Protein 7Y81 (pdb70)

Radius of gyration: 38.61 Å; Cα contacts (8 Å, |Δi|>4): 2817; chains: 1; bounding box: 61×64×138 Å

Secondary structure (DSSP, 8-state):
-EEEEEEEESS-EEEEE---HHHHTT-HHHHHTTTSEEEEE-SSSSSEEEEEE-HHHHHHHHHHHHHHHHHHTTTEETTEE---------TTTSPPPSS---SPEE------SS---SSS--HHHHHHTTTSS--SS---STT-SEEE--EEE---EEHHHHEEEEEEEEE-TTT-SEEEEEEEEEE-HHHH-EEEEEEEE--GGGHHHHHHHHTT--EETTEEEEEEE--HHHHHHHHHHHHHHHHHHTT-THHHHHHHHHHHTTTTT-THHHHTT-S----TT-SS--TTTT--BTTB-HHHHHHHHHHHT-SS-HHHHHHHHHHHHHHHHHH---B--------EE-PPTT---EEEEEEEEEEESS-B--EE--TTT--TT------SSSBEEPB-SS--BEE-HHHHHHHHHHHHHHHHS------SS-SS---SHHHHHHHHEEE--EE-S--PPPEEEEEEEE-TTTSSEEEEEEEEEEEBPBT-EEEEEEEEEESS--TTHHHHHHHHB--SSS---EE-SS-GGGT--EEEEEEEEEEEEETTT-HHHHHHTGGGTT-HHHHHHS-STTSPTTEEE-TT---STT-HHIIIIITTTEEEEEEEEEE-S-B--EEHHHHHTSTT--SEEE-EE-BEETTTTEE-SSPEEEE-HHHHHHHHHHHHHHHHT-TT-S--TT---HHHHHH--SSS--SEEE--EEE--TTS-SS-B--EEEEEE-SSSSSEEEEEEEEEE-B---SSSPEEEEEEEEEETT--HHHHHHHHHHHHHHHTTSS--SS-TTTT-S-EEEEEE-TT-----------HHHHH--SS--EE-SEEEE---S----BSSPPPSSS--SSSEEEEEEEEEEESS----EETT-TBTTS-TTTSTT-EEEEE-EETTEEEE-HHHHHHHHHHHHHHHTT---SS--TT------S-HHHHS-SSSS---SSSS-B-HHHHHHEETTEE-SEEE--EEEEES--B---SSSSSTTEEEPPP-PPP-HHHHS-STT-----EEEE----THHHHHHTHHHHHHHS-TTTSEEEE-BPTT-EEEEEEEEEEE-HHHHHHHHHHHS--SSB-EE-STTTTTT--EEEEEEEEEEEE--EEE-HHHHHHHHHHHHHHHHHHH----GGGSHHHHHHHHHTB-TTSSS-----EE-PPBSSTTSSS--TT---BHHHHS-TTTS-HHHHHHHHHSTT-B--

Solvent-accessible surface area: 50748 Å² total; per-residue (Å²): 128,106,10,53,0,39,0,23,3,37,3,18,0,12,2,7,29,80,60,79,114,108,33,12,87,170,29,119,44,1,62,79,0,48,56,12,0,6,0,41,57,106,74,195,71,121,74,16,0,73,1,24,0,20,3,64,18,1,79,60,12,0,6,68,4,0,0,29,0,0,18,23,42,50,2,78,8,92,52,44,35,0,14,42,17,44,42,118,29,89,122,109,146,27,121,57,42,51,80,82,65,93,55,68,0,46,10,12,122,52,62,31,213,110,141,13,78,118,159,127,17,9,3,0,1,6,0,14,20,99,41,18,101,16,50,85,105,111,104,100,78,137,15,44,41,7,23,19,10,69,0,63,16,68,111,121,20,110,4,65,60,2,4,52,0,14,53,6,83,47,83,23,62,86,40,36,102,39,61,16,73,27,49,7,19,9,0,22,52,79,75,30,2,38,0,38,1,118,0,16,4,90,54,129,90,0,49,140,4,0,54,13,0,0,0,2,5,12,81,10,3,26,2,2,0,37,1,50,69,132,166,68,80,62,58,0,93,110,61,0,76,30,0,0,75,2,0,92,125,73,120,52,33,108,48,0,60,63,0,0,14,0,1,3,7,1,11,39,60,23,71,16,4,3,59,148,71,75,5,4,88,15,102,175,169,96,145,129,11,10,63,0,0,34,9,111,0,133,63,41,13,0,23,55,8,1,63,94,2,4,96,62,0,95,107,31,42,13,28,103,2,0,42,39,0,0,32,4,0,8,55,10,38,72,168,65,118,118,73,98,29,57,131,70,124,51,35,80,52,82,27,89,136,69,58,64,16,41,3,9,0,0,1,0,39,0,41,0,22,4,7,0,11,3,37,35,25,32,90,72,76,23,52,7,6,162,125,180,111,57,48,14,9,19,77,21,4,11,37,34,112,92,43,47,0,18,0,2,47,31,28,0,56,38,6,0,45,60,5,0,29,13,1,25,55,59,27,31,65,41,92,66,34,39,92,110,41,45,127,26,109,2,8,42,20,1,105,85,4,16,4,30,8,1,26,1,128,15,53,64,12,1,14,18,1,45,59,82,47,104,36,41,19,17,16,30,81,61,144,76,31,121,59,3,0,8,2,0,0,18,7,1,6,0,23,1,4,0,2,5,35,3,65,135,3,10,52,35,0,0,0,0,0,21,6,0,10,40,70,141,68,34,39,0,7,0,4,0,30,24,52,19,18,3,2,2,0,4,0,0,0,42,83,34,56,10,1,16,0,25,0,31,125,62,7,75,47,0,15,155,46,40,0,13,0,17,72,2,77,95,0,17,124,40,42,102,117,73,27,21,95,4,6,90,21,35,158,173,29,42,105,58,94,88,0,128,2,3,84,74,31,0,98,53,15,14,49,39,18,21,0,16,1,54,0,11,4,0,2,1,12,45,18,70,12,19,3,14,0,40,98,35,34,51,62,15,7,2,11,43,4,39,7,11,45,47,65,96,92,40,29,39,116,136,48,94,26,2,0,18,2,13,36,2,21,29,20,0,80,36,0,1,0,13,77,41,37,16,12,27,84,168,84,32,93,110,16,116,16,49,1,4,75,0,6,10,40,91,60,64,34,5,42,0,26,0,9,7,1,40,21,77,2,23,129,82,11,168,120,28,23,20,24,2,37,11,69,20,54,6,14,2,16,12,18,59,44,106,171,29,105,71,4,1,25,0,2,2,0,0,45,127,60,22,0,64,0,50,3,48,1,7,9,48,95,79,21,55,58,72,14,99,110,22,4,75,43,1,8,24,9,1,104,66,1,14,17,20,2,27,40,57,12,16,20,0,0,0,24,8,70,16,24,72,88,32,150,109,86,44,88,22,87,17,83,0,73,7,29,110,24,2,93,133,36,117,165,58,159,30,8,1,5,0,14,0,0,1,72,28,31,66,113,20,89,54,32,141,116,44,19,34,5,44,60,23,32,132,133,13,6,4,2,49,0,41,1,49,0,52,0,15,0,0,0,0,0,21,7,42,47,57,84,37,11,15,144,23,42,78,136,37,100,32,0,79,0,19,76,0,7,15,0,48,59,29,13,0,0,5,0,21,58,0,28,26,25,0,31,24,1,0,0,0,0,2,30,0,0,7,17,42,11,9,63,108,37,99,19,128,89,85,127,50,2,9,41,14,8,65,191,27,14,42,34,16,119,19,46,97,102,1,1,0,6,0,4,3,0,6,6,28,133,52,1,75,8,0,0,8,0,2,15,0,71,30,76,81,32,73,77,58,3,67,14,187,60,4,145,17,57,86,1,0,2,1,10,41,71,130,82,37,177,29,39,30,4,1,16,71,69,142,23,103,16,2,5,4,16,16,16,0,0,1,8,13,6,87,59,9,74,129,58,6,115,56,11,60,117,59,34,101,42,82,118,3,13,2,0,6,0,0,32,93,20,0,23,0,19,2,45,0,30,1,9,1,0,42,70,22,2,0,0,0,0,0,0,0,0,7,0,1,89,15,0,0,2,13,2,11,49,3,46,18,52,0,0,0,0,0,26,0,92,6,46,13,0,51,4,27,118,154,102,130,0,67,52,68,48,2,114,73,6,12,45,58,0,33,96,44,3,63,109,28,53,95,183,26,71,1,55,96,3,93,12,0,33,56,0,0,30,0,3,7,2,2,30,25,118,130,51,164,23,54,8,28,4,72,70,11,28,119,46,96,171,31,140,54,51,86,171,72,19,81,6,0,54,124,61,17,26,63,130,127,90,32,60,66,168,54,11,26,123,17,0,20,60,0,0,16,75,20,62

Sequence (1223 aa):
MNITVELTFFEPYRLVEWFDWDARKKSHSAMRGQAFAQWTWKGKGRTAGKSFITGTLVRSAVIKAVEELLSLNNGKWEGVPCCNGSFQTDESKGKKPSFLRKRHTLQWQANNKNICDKEEACPFCILLGRFDNAGKVHERNKDYDIHFSNFDLDHDLRLVDIASGRILNRVDFDTGKAKDYFRTWEADYETYGTYTGRITLRNEHAKKLLLASLGFVDKLCGALCRIEVIDHNDELRKQAEVIVEAFKQNDKLEKIRILADAIRTLRLHGEGVIEKDELPDGKEERDKGHHLWDIKVQGTALRTKLKELWQSNKDIGWRKFTEMLGSNLYLIYKKETTEYYSSDLFIPVTPPEGIETKEWIIVGRLKAATPFYFGVQQPSDSIPGKEVINEHTSFNILLDKENRYRIPRSALRGALRRDLRTAFGSGCNVSLGGQILCNCKVCIEMRRITLKDSVSDFSEPPEIRYRIAKNPGTATVEDGSLFDIEVGPEGLTFPFVLRYRGHKFPEQLSSVIRYWEENDGKNGMAWLGGLDSTGKGRFALKDIKIFEWDLNQKINEYIKERGMRGKEKELLEMGESSLPDGLIPYKFFEERECLFPYKENLKPQWSEVQYTIEVGSPLLTADTISALTEPGNRDAIAYKKRVYNDGNNAIEPEPRFAVKSETHRGIFRTAVGRRTGDLGKEDHEDCTCDMCIIFGNEHESSKIRFEDLELINGNEFEKLEKHIDHVAIDRFTGGALDKAKFDTYPLAGSPKKPLKLKGRFWIKKGFSGDHKLLITTALSDIRDGLYPLGSKGGVGYGWVAGISIDDNVINNDYVHPGHQSPKQDHKNKNIYYPHYFLDSGSKVYREKDIITHEEFTEELLSGKINCKLETLTPLIIPDTSDENGLKLQGNKPGHKNYKFFNINGELMIPGSELRGMLRTHFEALTKSCFAIFGEDSTLSASKTLGGKLDKALHPCTGLSDGLCPGCHLFGTTDYKGRVKFGFAKYENGPEWLITRGNNPERSLTLGVLESPRPAFSIPDDESEIPGRKFYLHHNGWRIIRQKQLEIRETVQPERNVTTEVMDKGNVFSFDVRFENLREWELGLLLQSLDPGKNIAHKLGKGKPYGFGSVKIKIDSLHTFKIKRVPQSDIREYINKGYQKLIEWSGLPQWHVIPHIDKLYKLLWVPFLNDSKLEPDVRYPVLNEESKGYIEGSDYTYKKLGDKDNLPYKTRVKGLTTPWSPWN

B-factor: mean 44.11, std 15.72, range [6.53, 125.73]

InterPro domains:
  IPR005537 CRISPR type III-associated protein [PF03787] (457-597)
  IPR005537 CRISPR type III-associated protein [PF03787] (670-858)
  IPR005537 CRISPR type III-associated protein [PF03787] (952-1020)
  IPR005537 CRISPR type III-associated protein [PF03787] (1410-1556)
  IPR052216 CRISPR-associated Csm3 endoribonuclease [PTHR35579] (1493-1574)
  IPR061441 Type III-E CRISPR-associated gRAMP effector Cas7-11e [NF041225] (5-1683)

Nearest PDB structures (foldseek):
  7y81-assembly1_A  TM=1.001E+00  e=0.000E+00  Candidatus Scalindua brodae
  7y85-assembly1_A  TM=9.984E-01  e=0.000E+00  Candidatus Scalindua brodae
  7y80-assembly1_A  TM=9.870E-01  e=0.000E+00  Candidatus Scalindua brodae
  7y84-assembly1_A  TM=9.840E-01  e=0.000E+00  Candidatus Scalindua brodae
  7y83-assembly1_A  TM=9.865E-01  e=0.000E+00  Candidatus Scalindua brodae

Organism: NCBI:txid237368

Structure (mmCIF, N/CA/C/O backbone):
data_7Y81
#
_entry.id   7Y81
#
_cell.length_a   1.00
_cell.length_b   1.00
_cell.length_c   1.00
_cell.angle_alpha   90.00
_cell.angle_beta   90.00
_cell.angle_gamma   90.00
#
_symmetry.space_group_name_H-M   'P 1'
#
loop_
_entity.id
_entity.type
_entity.pdbx_description
1 polymer 'RAMP superfamily protein'
2 polymer crRNA
3 polymer 'Non-self RNA target'
4 non-polymer 'ZINC ION'
5 non-polymer 'MAGNESIUM ION'
#
loop_
_atom_site.group_PDB
_atom_site.id
_atom_site.type_symbol
_atom_site.label_atom_id
_atom_site.label_alt_id
_atom_site.label_comp_id
_atom_site.label_asym_id
_atom_site.label_entity_id
_atom_site.label_seq_id
_atom_site.pdbx_PDB_ins_code
_atom_site.Cartn_x
_atom_site.Cartn_y
_atom_site.Cartn_z
_atom_site.occupancy
_atom_site.B_iso_or_equiv
_atom_site.auth_seq_id
_atom_site.auth_comp_id
_atom_site.auth_asym_id
_atom_site.auth_atom_id
_atom_site.pdbx_PDB_model_num
ATOM 1 N N . MET A 1 12 ? 153.446 125.167 82.516 1.00 59.77 6 MET A N 1
ATOM 2 C CA . MET A 1 12 ? 152.349 124.226 82.324 1.00 58.61 6 MET A CA 1
ATOM 3 C C . MET A 1 12 ? 151.695 123.878 83.656 1.00 61.01 6 MET A C 1
ATOM 4 O O . MET A 1 12 ? 150.959 124.683 84.222 1.00 64.14 6 MET A O 1
ATOM 9 N N . ASN A 1 13 ? 151.968 122.673 84.151 1.00 59.99 7 ASN A N 1
ATOM 10 C CA . ASN A 1 13 ? 151.437 122.218 85.434 1.00 54.12 7 ASN A CA 1
ATOM 11 C C . ASN A 1 13 ? 152.305 122.798 86.541 1.00 55.10 7 ASN A C 1
ATOM 12 O O . ASN A 1 13 ? 153.339 122.230 86.900 1.00 58.56 7 ASN A O 1
ATOM 17 N N . ILE A 1 14 ? 151.888 123.934 87.084 1.00 49.04 8 ILE A N 1
ATOM 18 C CA . ILE A 1 14 ? 152.661 124.652 88.095 1.00 48.19 8 ILE A CA 1
ATOM 19 C C . ILE A 1 14 ? 152.067 124.283 89.449 1.00 46.73 8 ILE A C 1
ATOM 20 O O . ILE A 1 14 ? 151.113 124.896 89.927 1.00 49.24 8 ILE A O 1
ATOM 25 N N . THR A 1 15 ? 152.640 123.259 90.077 1.00 46.54 9 THR A N 1
ATOM 26 C CA . THR A 1 15 ? 152.251 122.865 91.426 1.00 45.45 9 THR A CA 1
ATOM 27 C C . THR A 1 15 ? 152.870 123.856 92.400 1.00 45.71 9 THR A C 1
ATOM 28 O O . THR A 1 15 ? 154.096 123.920 92.538 1.00 50.50 9 THR A O 1
ATOM 32 N N . VAL A 1 16 ? 152.033 124.650 93.059 1.00 43.98 10 VAL A N 1
ATOM 33 C CA . VAL A 1 16 ? 152.518 125.685 93.957 1.00 44.02 10 VAL A CA 1
ATOM 34 C C . VAL A 1 16 ? 152.082 125.359 95.379 1.00 43.36 10 VAL A C 1
ATOM 35 O O . VAL A 1 16 ? 151.176 124.557 95.621 1.00 46.81 10 VAL A O 1
ATOM 39 N N . GLU A 1 17 ? 152.760 125.987 96.333 1.00 43.55 11 GLU A N 1
ATOM 40 C CA . GLU A 1 17 ? 152.577 125.722 97.750 1.00 40.27 11 GLU A CA 1
ATOM 41 C C . GLU A 1 17 ? 152.166 127.006 98.451 1.00 43.24 11 GLU A C 1
ATOM 42 O O . GLU A 1 17 ? 152.708 128.074 98.167 1.00 49.94 11 GLU A O 1
ATOM 48 N N . LEU A 1 18 ? 151.212 126.900 99.369 1.00 34.57 12 LEU A N 1
ATOM 49 C CA . LEU A 1 18 ? 150.647 128.053 100.064 1.00 29.12 12 LEU A CA 1
ATOM 50 C C . LEU A 1 18 ? 150.844 127.846 101.560 1.00 35.32 12 LEU A C 1
ATOM 51 O O . LEU A 1 18 ? 150.175 127.002 102.163 1.00 44.87 12 LEU A O 1
ATOM 56 N N . THR A 1 19 ? 151.740 128.622 102.164 1.00 37.69 13 THR A N 1
ATOM 57 C CA . THR A 1 19 ? 152.001 128.542 103.595 1.00 34.04 13 THR A CA 1
ATOM 58 C C . THR A 1 19 ? 151.525 129.819 104.273 1.00 29.92 13 THR A C 1
ATOM 59 O O . THR A 1 19 ? 151.752 130.920 103.764 1.00 35.58 13 THR A O 1
ATOM 63 N N . PHE A 1 20 ? 150.845 129.666 105.402 1.00 31.56 14 PHE A N 1
ATOM 64 C CA . PHE A 1 20 ? 150.361 130.795 106.180 1.00 25.30 14 PHE A CA 1
ATOM 65 C C . PHE A 1 20 ? 151.324 131.113 107.315 1.00 29.23 14 PHE A C 1
ATOM 66 O O . PHE A 1 20 ? 152.052 130.244 107.800 1.00 29.86 14 PHE A O 1
ATOM 74 N N . PHE A 1 21 ? 151.313 132.375 107.743 1.00 34.47 15 PHE A N 1
ATOM 75 C CA . PHE A 1 21 ? 152.212 132.851 108.787 1.00 35.53 15 PHE A CA 1
ATOM 76 C C . PHE A 1 21 ? 151.465 133.494 109.944 1.00 32.01 15 PHE A C 1
ATOM 77 O O . PHE A 1 21 ? 152.082 134.151 110.788 1.00 39.89 15 PHE A O 1
ATOM 85 N N . GLU A 1 22 ? 150.154 133.305 110.000 1.00 20.71 16 GLU A N 1
ATOM 86 C CA . GLU A 1 22 ? 149.315 133.664 111.132 1.00 29.04 16 GLU A CA 1
ATOM 87 C C . GLU A 1 22 ? 148.070 132.790 111.062 1.00 25.08 16 GLU A C 1
ATOM 88 O O . GLU A 1 22 ? 147.839 132.142 110.034 1.00 28.37 16 GLU A O 1
ATOM 94 N N . PRO A 1 23 ? 147.289 132.674 112.175 1.00 33.07 17 PRO A N 1
ATOM 95 C CA . PRO A 1 23 ? 146.068 131.853 112.126 1.00 25.65 17 PRO A CA 1
ATOM 96 C C . PRO A 1 23 ? 145.055 132.279 111.076 1.00 29.79 17 PRO A C 1
ATOM 97 O O . PRO A 1 23 ? 144.476 133.368 111.134 1.00 37.80 17 PRO A O 1
ATOM 101 N N . TYR A 1 24 ? 144.858 131.403 110.099 1.00 24.97 18 TYR A N 1
ATOM 102 C CA . TYR A 1 24 ? 143.946 131.649 108.997 1.00 19.78 18 TYR A CA 1
ATOM 103 C C . TYR A 1 24 ? 142.549 131.176 109.353 1.00 23.76 18 TYR A C 1
ATOM 104 O O . TYR A 1 24 ? 142.360 130.296 110.194 1.00 33.98 18 TYR A O 1
ATOM 113 N N . ARG A 1 25 ? 141.569 131.779 108.700 1.00 26.10 19 ARG A N 1
ATOM 114 C CA . ARG A 1 25 ? 140.182 131.532 109.035 1.00 26.73 19 ARG A CA 1
ATOM 115 C C . ARG A 1 25 ? 139.668 130.334 108.249 1.00 28.33 19 ARG A C 1
ATOM 116 O O . ARG A 1 25 ? 139.989 130.158 107.072 1.00 22.85 19 ARG A O 1
ATOM 124 N N . LEU A 1 26 ? 138.869 129.510 108.912 1.00 33.53 20 LEU A N 1
ATOM 125 C CA . LEU A 1 26 ? 138.326 128.297 108.331 1.00 21.79 20 LEU A CA 1
ATOM 126 C C . LEU A 1 26 ? 136.815 128.330 108.487 1.00 30.04 20 LEU A C 1
ATOM 127 O O . LEU A 1 26 ? 136.287 128.950 109.411 1.00 40.06 20 LEU A O 1
ATOM 132 N N . VAL A 1 27 ? 136.115 127.689 107.553 1.00 29.44 21 VAL A N 1
ATOM 133 C CA . VAL A 1 27 ? 134.662 127.618 107.593 1.00 33.25 21 VAL A CA 1
ATOM 134 C C . VAL A 1 27 ? 134.242 126.257 107.050 1.00 32.10 21 VAL A C 1
ATOM 135 O O . VAL A 1 27 ? 134.981 125.602 106.310 1.00 31.33 21 VAL A O 1
ATOM 139 N N . GLU A 1 28 ? 133.068 125.804 107.483 1.00 38.12 22 GLU A N 1
ATOM 140 C CA . GLU A 1 28 ? 132.505 124.569 106.961 1.00 32.26 22 GLU A CA 1
ATOM 141 C C . GLU A 1 28 ? 132.097 124.770 105.511 1.00 38.20 22 GLU A C 1
ATOM 142 O O . GLU A 1 28 ? 131.425 125.748 105.174 1.00 39.69 22 GLU A O 1
ATOM 148 N N . TRP A 1 29 ? 132.520 123.851 104.651 1.00 39.34 23 TRP A N 1
ATOM 149 C CA . TRP A 1 29 ? 132.224 123.977 103.234 1.00 33.28 23 TRP A CA 1
ATOM 150 C C . TRP A 1 29 ? 130.759 123.663 102.969 1.00 39.50 23 TRP A C 1
ATOM 151 O O . TRP A 1 29 ? 130.222 122.669 103.467 1.00 41.69 23 TRP A O 1
ATOM 162 N N . PHE A 1 30 ? 130.117 124.512 102.178 1.00 41.02 24 PHE A N 1
ATOM 163 C CA . PHE A 1 30 ? 128.797 124.244 101.641 1.00 38.06 24 PHE A CA 1
ATOM 164 C C . PHE A 1 30 ? 128.825 124.507 100.145 1.00 44.33 24 PHE A C 1
ATOM 165 O O . PHE A 1 30 ? 129.550 125.385 99.671 1.00 50.94 24 PHE A O 1
ATOM 173 N N . ASP A 1 31 ? 128.046 123.725 99.403 1.00 46.65 25 ASP A N 1
ATOM 174 C CA . ASP A 1 31 ? 127.885 123.986 97.983 1.00 40.48 25 ASP A CA 1
ATOM 175 C C . ASP A 1 31 ? 127.119 125.288 97.786 1.00 47.20 25 ASP A C 1
ATOM 176 O O . ASP A 1 31 ? 126.381 125.735 98.667 1.00 53.47 25 ASP A O 1
ATOM 181 N N . TRP A 1 32 ? 127.310 125.894 96.607 1.00 46.99 26 TRP A N 1
ATOM 182 C CA . TRP A 1 32 ? 126.853 127.261 96.355 1.00 42.85 26 TRP A CA 1
ATOM 183 C C . TRP A 1 32 ? 125.335 127.386 96.418 1.00 52.03 26 TRP A C 1
ATOM 184 O O . TRP A 1 32 ? 124.822 128.450 96.777 1.00 55.61 26 TRP A O 1
ATOM 195 N N . ASP A 1 33 ? 124.605 126.318 96.095 1.00 55.20 27 ASP A N 1
ATOM 196 C CA . ASP A 1 33 ? 123.162 126.333 96.302 1.00 52.76 27 ASP A CA 1
ATOM 197 C C . ASP A 1 33 ? 122.817 126.278 97.786 1.00 55.19 27 ASP A C 1
ATOM 198 O O . ASP A 1 33 ? 121.888 126.958 98.239 1.00 57.83 27 ASP A O 1
ATOM 203 N N . ALA A 1 34 ? 123.557 125.487 98.559 1.00 48.73 28 ALA A N 1
ATOM 204 C CA . ALA A 1 34 ? 123.299 125.328 99.983 1.00 47.98 28 ALA A CA 1
ATOM 205 C C . ALA A 1 34 ? 124.107 126.286 100.845 1.00 49.20 28 ALA A C 1
ATOM 206 O O . ALA A 1 34 ? 123.958 126.266 102.071 1.00 49.91 28 ALA A O 1
ATOM 208 N N . ARG A 1 35 ? 124.957 127.117 100.241 1.00 49.05 29 ARG A N 1
ATOM 209 C CA . ARG A 1 35 ? 125.753 128.057 101.019 1.00 44.06 29 ARG A CA 1
ATOM 210 C C . ARG A 1 35 ? 124.930 129.233 101.521 1.00 45.05 29 ARG A C 1
ATOM 211 O O . ARG A 1 35 ? 125.245 129.792 102.576 1.00 47.88 29 ARG A O 1
ATOM 219 N N . LYS A 1 36 ? 123.872 129.613 100.799 1.00 49.31 30 LYS A N 1
ATOM 220 C CA . LYS A 1 36 ? 123.058 130.751 101.208 1.00 51.08 30 LYS A CA 1
ATOM 221 C C . LYS A 1 36 ? 122.195 130.447 102.425 1.00 51.00 30 LYS A C 1
ATOM 222 O O . LYS A 1 36 ? 121.703 131.380 103.067 1.00 55.91 30 LYS A O 1
ATOM 228 N N . LYS A 1 37 ? 121.999 129.168 102.751 1.00 53.01 31 LYS A N 1
ATOM 229 C CA . LYS A 1 37 ? 121.198 128.810 103.916 1.00 52.92 31 LYS A CA 1
ATOM 230 C C . LYS A 1 37 ? 121.935 129.100 105.217 1.00 54.80 31 LYS A C 1
ATOM 231 O O . LYS A 1 37 ? 121.302 129.450 106.219 1.00 57.39 31 LYS A O 1
ATOM 237 N N . SER A 1 38 ? 123.258 128.967 105.222 1.00 51.80 32 SER A N 1
ATOM 238 C CA . SER A 1 38 ? 124.069 129.202 106.409 1.00 52.01 32 SER A CA 1
ATOM 239 C C . SER A 1 38 ? 124.760 130.553 106.301 1.00 52.28 32 SER A C 1
ATOM 240 O O . SER A 1 38 ? 125.439 130.830 105.308 1.00 55.83 32 SER A O 1
ATOM 243 N N . HIS A 1 39 ? 124.589 131.388 107.326 1.00 48.77 33 HIS A N 1
ATOM 244 C CA . HIS A 1 39 ? 125.205 132.709 107.323 1.00 48.36 33 HIS A CA 1
ATOM 245 C C . HIS A 1 39 ? 126.701 132.652 107.596 1.00 46.46 33 HIS A C 1
ATOM 246 O O . HIS A 1 39 ? 127.421 133.582 107.219 1.00 44.14 33 HIS A O 1
ATOM 253 N N . SER A 1 40 ? 127.179 131.589 108.246 1.00 44.55 34 SER A N 1
ATOM 254 C CA . SER A 1 40 ? 128.604 131.466 108.531 1.00 43.26 34 SER A CA 1
ATOM 255 C C . SER A 1 40 ? 129.403 131.191 107.264 1.00 41.49 34 SER A C 1
ATOM 256 O O . SER A 1 40 ? 130.498 131.734 107.086 1.00 46.81 34 SER A O 1
ATOM 259 N N . ALA A 1 41 ? 128.877 130.345 106.378 1.00 37.46 35 ALA A N 1
ATOM 260 C CA . ALA A 1 41 ? 129.590 130.016 105.151 1.00 32.33 35 ALA A CA 1
ATOM 261 C C . ALA A 1 41 ? 129.484 131.116 104.104 1.00 36.80 35 ALA A C 1
ATOM 262 O O . ALA A 1 41 ? 130.398 131.269 103.286 1.00 41.65 35 ALA A O 1
ATOM 264 N N . MET A 1 42 ? 128.375 131.862 104.091 1.00 39.31 36 MET A N 1
ATOM 265 C CA . MET A 1 42 ? 128.263 133.022 103.210 1.00 35.13 36 MET A CA 1
ATOM 266 C C . MET A 1 42 ? 129.256 134.105 103.604 1.00 35.52 36 MET A C 1
ATOM 267 O O . MET A 1 42 ? 129.852 134.758 102.739 1.00 40.78 36 MET A O 1
ATOM 272 N N . ARG A 1 43 ? 129.430 134.315 104.909 1.00 32.19 37 ARG A N 1
ATOM 273 C CA . ARG A 1 43 ? 130.457 135.220 105.409 1.00 30.55 37 ARG A CA 1
ATOM 274 C C . ARG A 1 43 ? 131.852 134.681 105.116 1.00 32.76 37 ARG A C 1
ATOM 275 O O . ARG A 1 43 ? 132.773 135.449 104.814 1.00 35.94 37 ARG A O 1
ATOM 283 N N . GLY A 1 44 ? 132.018 133.367 105.170 1.00 34.65 38 GLY A N 1
ATOM 284 C CA . GLY A 1 44 ? 133.317 132.776 104.951 1.00 25.52 38 GLY A CA 1
ATOM 285 C C . GLY A 1 44 ? 133.579 132.276 103.548 1.00 26.95 38 GLY A C 1
ATOM 286 O O . GLY A 1 44 ? 134.202 131.228 103.372 1.00 31.88 38 GLY A O 1
ATOM 287 N N . GLN A 1 45 ? 133.117 133.015 102.538 1.00 42.11 39 GLN A N 1
ATOM 288 C CA . GLN A 1 45 ? 133.372 132.604 101.161 1.00 37.90 39 GLN A CA 1
ATOM 289 C C . GLN A 1 45 ? 134.831 132.807 100.776 1.00 31.91 39 GLN A C 1
ATOM 290 O O . GLN A 1 45 ? 135.335 132.122 99.880 1.00 32.89 39 GLN A O 1
ATOM 296 N N . ALA A 1 46 ? 135.524 133.726 101.444 1.00 32.05 40 ALA A N 1
ATOM 297 C CA . ALA A 1 46 ? 136.929 133.997 101.189 1.00 28.31 40 ALA A CA 1
ATOM 298 C C . ALA A 1 46 ? 137.848 133.300 102.182 1.00 28.45 40 ALA A C 1
ATOM 299 O O . ALA A 1 46 ? 138.966 133.770 102.411 1.00 36.39 40 ALA A O 1
ATOM 301 N N . PHE A 1 47 ? 137.413 132.189 102.763 1.00 24.23 41 PHE A N 1
ATOM 302 C CA . PHE A 1 47 ? 138.199 131.466 103.751 1.00 20.37 41 PHE A CA 1
ATOM 303 C C . PHE A 1 47 ? 138.624 130.116 103.198 1.00 29.80 41 PHE A C 1
ATOM 304 O O . PHE A 1 47 ? 138.219 129.701 102.110 1.00 30.65 41 PHE A O 1
ATOM 312 N N . ALA A 1 48 ? 139.459 129.431 103.971 1.00 33.59 42 ALA A N 1
ATOM 313 C CA . ALA A 1 48 ? 139.681 128.016 103.740 1.00 15.75 42 ALA A CA 1
ATOM 314 C C . ALA A 1 48 ? 138.415 127.247 104.093 1.00 20.41 42 ALA A C 1
ATOM 315 O O . ALA A 1 48 ? 137.688 127.599 105.024 1.00 28.79 42 ALA A O 1
ATOM 317 N N . GLN A 1 49 ? 138.141 126.202 103.324 1.00 37.56 43 GLN A N 1
ATOM 318 C CA . GLN A 1 49 ? 136.902 125.453 103.445 1.00 25.88 43 GLN A CA 1
ATOM 319 C C . GLN A 1 49 ? 137.167 124.115 104.114 1.00 26.83 43 GLN A C 1
ATOM 320 O O . GLN A 1 49 ? 138.260 123.556 103.997 1.00 36.78 43 GLN A O 1
ATOM 326 N N . TRP A 1 50 ? 136.161 123.611 104.821 1.00 33.45 44 TRP A N 1
ATOM 327 C CA . TRP A 1 50 ? 136.266 122.369 105.576 1.00 31.57 44 TRP A CA 1
ATOM 328 C C . TRP A 1 50 ? 135.066 121.496 105.240 1.00 31.34 44 TRP A C 1
ATOM 329 O O . TRP A 1 50 ? 133.936 121.823 105.611 1.00 35.32 44 TRP A O 1
ATOM 340 N N . THR A 1 51 ? 135.306 120.395 104.541 1.00 35.28 45 THR A N 1
ATOM 341 C CA . THR A 1 51 ? 134.298 119.362 104.367 1.00 34.53 45 THR A CA 1
ATOM 342 C C . THR A 1 51 ? 134.458 118.300 105.443 1.00 37.50 45 THR A C 1
ATOM 343 O O . THR A 1 51 ? 135.495 118.195 106.099 1.00 38.33 45 THR A O 1
ATOM 347 N N . TRP A 1 52 ? 133.411 117.506 105.613 1.00 37.06 46 TRP A N 1
ATOM 348 C CA . TRP A 1 52 ? 133.407 116.411 106.568 1.00 30.95 46 TRP A CA 1
ATOM 349 C C . TRP A 1 52 ? 133.650 115.103 105.832 1.00 44.55 46 TRP A C 1
ATOM 350 O O . TRP A 1 52 ? 132.993 114.821 104.825 1.00 47.36 46 TRP A O 1
ATOM 361 N N . LYS A 1 53 ? 134.595 114.315 106.331 1.00 52.00 47 LYS A N 1
ATOM 362 C CA . LYS A 1 53 ? 134.915 113.017 105.760 1.00 51.77 47 LYS A CA 1
ATOM 363 C C . LYS A 1 53 ? 134.357 111.914 106.648 1.00 52.42 47 LYS A C 1
ATOM 364 O O . LYS A 1 53 ? 134.579 111.906 107.862 1.00 51.86 47 LYS A O 1
ATOM 370 N N . GLY A 1 54 ? 133.629 110.985 106.035 1.00 60.13 48 GLY A N 1
ATOM 371 C CA . GLY A 1 54 ? 133.024 109.900 106.779 1.00 60.77 48 GLY A CA 1
ATOM 372 C C . GLY A 1 54 ? 131.653 110.245 107.319 1.00 62.61 48 GLY A C 1
ATOM 373 O O . GLY A 1 54 ? 130.798 110.750 106.586 1.00 63.70 48 GLY A O 1
ATOM 374 N N . LYS A 1 55 ? 131.431 109.976 108.603 1.00 63.54 49 LYS A N 1
ATOM 375 C CA . LYS A 1 55 ? 130.147 110.211 109.242 1.00 63.37 49 LYS A CA 1
ATOM 376 C C . LYS A 1 55 ? 130.368 110.758 110.645 1.00 64.92 49 LYS A C 1
ATOM 377 O O . LYS A 1 55 ? 131.457 110.646 111.215 1.00 66.63 49 LYS A O 1
ATOM 383 N N . GLY A 1 56 ? 129.316 111.362 111.196 1.00 58.25 50 GLY A N 1
ATOM 384 C CA . GLY A 1 56 ? 129.328 111.838 112.560 1.00 53.50 50 GLY A CA 1
ATOM 385 C C . GLY A 1 56 ? 129.835 113.249 112.753 1.00 55.46 50 GLY A C 1
ATOM 386 O O . GLY A 1 56 ? 129.767 113.755 113.883 1.00 57.11 50 GLY A O 1
ATOM 387 N N . ARG A 1 57 ? 130.333 113.890 111.684 1.00 52.53 51 ARG A N 1
ATOM 388 C CA . ARG A 1 57 ? 130.868 115.259 111.693 1.00 49.18 51 ARG A CA 1
ATOM 389 C C . ARG A 1 57 ? 131.989 115.430 112.718 1.00 50.49 51 ARG A C 1
ATOM 390 O O . ARG A 1 57 ? 132.016 116.387 113.494 1.00 46.95 51 ARG A O 1
ATOM 398 N N . THR A 1 58 ? 132.922 114.478 112.721 1.00 53.47 52 THR A N 1
ATOM 399 C CA . THR A 1 58 ? 134.072 114.532 113.610 1.00 52.41 52 THR A CA 1
ATOM 400 C C . THR A 1 58 ? 135.407 114.598 112.887 1.00 54.19 52 THR A C 1
ATOM 401 O O . THR A 1 58 ? 136.372 115.110 113.464 1.00 52.28 52 THR A O 1
ATOM 405 N N . ALA A 1 59 ? 135.490 114.116 111.651 1.00 55.85 53 ALA A N 1
ATOM 406 C CA . ALA A 1 59 ? 136.729 114.147 110.894 1.00 49.70 53 ALA A CA 1
ATOM 407 C C . ALA A 1 59 ? 136.449 114.689 109.503 1.00 49.05 53 ALA A C 1
ATOM 408 O O . ALA A 1 59 ? 135.351 114.531 108.964 1.00 52.71 53 ALA A O 1
ATOM 410 N N . GLY A 1 60 ? 137.458 115.330 108.931 1.00 40.63 54 GLY A N 1
ATOM 411 C CA . GLY A 1 60 ? 137.332 115.898 107.604 1.00 39.91 54 GLY A CA 1
ATOM 412 C C . GLY A 1 60 ? 138.683 116.383 107.141 1.00 37.02 54 GLY A C 1
ATOM 413 O O . GLY A 1 60 ? 139.724 116.009 107.687 1.00 41.12 54 GLY A O 1
ATOM 414 N N . LYS A 1 61 ? 138.660 117.220 106.115 1.00 32.78 55 LYS A N 1
ATOM 415 C CA . LYS A 1 61 ? 139.892 117.769 105.577 1.00 38.04 55 LYS A CA 1
ATOM 416 C C . LYS A 1 61 ? 139.675 119.197 105.108 1.00 31.14 55 LYS A C 1
ATOM 417 O O . LYS A 1 61 ? 138.651 119.519 104.500 1.00 34.53 55 LYS A O 1
ATOM 423 N N . SER A 1 62 ? 140.651 120.045 105.409 1.00 31.30 56 SER A N 1
ATOM 424 C CA . SER A 1 62 ? 140.607 121.455 105.064 1.00 24.14 56 SER A CA 1
ATOM 425 C C . SER A 1 62 ? 141.201 121.691 103.687 1.00 32.79 56 SER A C 1
ATOM 426 O O . SER A 1 62 ? 142.147 121.012 103.280 1.00 38.86 56 SER A O 1
ATOM 429 N N . PHE A 1 63 ? 140.643 122.666 102.977 1.00 32.15 57 PHE A N 1
ATOM 430 C CA . PHE A 1 63 ? 141.175 123.051 101.683 1.00 31.49 57 PHE A CA 1
ATOM 431 C C . PHE A 1 63 ? 140.799 124.495 101.383 1.00 23.97 57 PHE A C 1
ATOM 432 O O . PHE A 1 63 ? 139.883 125.061 101.981 1.00 24.63 57 PHE A O 1
ATOM 440 N N . ILE A 1 64 ? 141.535 125.081 100.444 1.00 28.21 58 ILE A N 1
ATOM 441 C CA . ILE A 1 64 ? 141.233 126.388 99.878 1.00 22.60 58 ILE A CA 1
ATOM 442 C C . ILE A 1 64 ? 140.793 126.161 98.441 1.00 22.09 58 ILE A C 1
ATOM 443 O O . ILE A 1 64 ? 141.462 125.436 97.696 1.00 26.93 58 ILE A O 1
ATOM 448 N N . THR A 1 65 ? 139.655 126.743 98.065 1.00 30.17 59 THR A N 1
ATOM 449 C CA . THR A 1 65 ? 139.166 126.611 96.701 1.00 24.93 59 THR A CA 1
ATOM 450 C C . THR A 1 65 ? 140.104 127.314 95.730 1.00 29.57 59 THR A C 1
ATOM 451 O O . THR A 1 65 ? 140.722 128.329 96.054 1.00 36.06 59 THR A O 1
ATOM 455 N N . GLY A 1 66 ? 140.227 126.742 94.531 1.00 27.26 60 GLY A N 1
ATOM 456 C CA . GLY A 1 66 ? 141.024 127.368 93.495 1.00 19.99 60 GLY A CA 1
ATOM 457 C C . GLY A 1 66 ? 140.446 128.668 92.988 1.00 20.30 60 GLY A C 1
ATOM 458 O O . GLY A 1 66 ? 141.192 129.502 92.470 1.00 24.18 60 GLY A O 1
ATOM 459 N N . THR A 1 67 ? 139.130 128.851 93.119 1.00 23.09 61 THR A N 1
ATOM 460 C CA . THR A 1 67 ? 138.509 130.132 92.806 1.00 26.06 61 THR A CA 1
ATOM 461 C C . THR A 1 67 ? 138.992 131.221 93.754 1.00 29.46 61 THR A C 1
ATOM 462 O O . THR A 1 67 ? 139.140 132.379 93.352 1.00 34.16 61 THR A O 1
ATOM 466 N N . LEU A 1 68 ? 139.235 130.868 95.017 1.00 23.99 62 LEU A N 1
ATOM 467 C CA . LEU A 1 68 ? 139.765 131.833 95.973 1.00 27.73 62 LEU A CA 1
ATOM 468 C C . LEU A 1 68 ? 141.223 132.159 95.680 1.00 24.31 62 LEU A C 1
ATOM 469 O O . LEU A 1 68 ? 141.644 133.314 95.808 1.00 30.33 62 LEU A O 1
ATOM 474 N N . VAL A 1 69 ? 142.009 131.153 95.293 1.00 24.89 63 VAL A N 1
ATOM 475 C CA . VAL A 1 69 ? 143.389 131.398 94.889 1.00 22.73 63 VAL A CA 1
ATOM 476 C C . VAL A 1 69 ? 143.430 132.181 93.584 1.00 26.86 63 VAL A C 1
ATOM 477 O O . VAL A 1 69 ? 144.298 133.039 93.393 1.00 39.21 63 VAL A O 1
ATOM 481 N N . ARG A 1 70 ? 142.492 131.906 92.670 1.00 19.58 64 ARG A N 1
ATOM 482 C CA . ARG A 1 70 ? 142.379 132.702 91.451 1.00 20.44 64 ARG A CA 1
ATOM 483 C C . ARG A 1 70 ? 141.996 134.142 91.764 1.00 23.73 64 ARG A C 1
ATOM 484 O O . ARG A 1 70 ? 142.557 135.076 91.184 1.00 35.16 64 ARG A O 1
ATOM 492 N N . SER A 1 71 ? 141.055 134.334 92.695 1.00 26.00 65 SER A N 1
ATOM 493 C CA . SER A 1 71 ? 140.630 135.674 93.084 1.00 19.87 65 SER A CA 1
ATOM 494 C C . SER A 1 71 ? 141.759 136.462 93.730 1.00 27.43 65 SER A C 1
ATOM 495 O O . SER A 1 71 ? 141.880 137.669 93.500 1.00 37.38 65 SER A O 1
ATOM 498 N N . ALA A 1 72 ? 142.590 135.801 94.536 1.00 30.43 66 ALA A N 1
ATOM 499 C CA . ALA A 1 72 ? 143.761 136.461 95.098 1.00 22.44 66 ALA A CA 1
ATOM 500 C C . ALA A 1 72 ? 144.803 136.750 94.027 1.00 26.46 66 ALA A C 1
ATOM 501 O O . ALA A 1 72 ? 145.465 137.792 94.068 1.00 41.52 66 ALA A O 1
ATOM 503 N N . VAL A 1 73 ? 144.967 135.837 93.068 1.00 23.85 67 VAL A N 1
ATOM 504 C CA . VAL A 1 73 ? 145.946 136.031 92.002 1.00 28.39 67 VAL A CA 1
ATOM 505 C C . VAL A 1 73 ? 145.495 137.141 91.060 1.00 33.19 67 VAL A C 1
ATOM 506 O O . VAL A 1 73 ? 146.279 138.031 90.717 1.00 45.77 67 VAL A O 1
ATOM 510 N N . ILE A 1 74 ? 144.216 137.126 90.667 1.00 32.63 68 ILE A N 1
ATOM 511 C CA . ILE A 1 74 ? 143.689 138.114 89.724 1.00 29.79 68 ILE A CA 1
ATOM 512 C C . ILE A 1 74 ? 143.689 139.506 90.353 1.00 32.91 68 ILE A C 1
ATOM 513 O O . ILE A 1 74 ? 143.959 140.509 89.677 1.00 40.98 68 ILE A O 1
ATOM 518 N N . LYS A 1 75 ? 143.444 139.581 91.665 1.00 32.20 69 LYS A N 1
ATOM 519 C CA . LYS A 1 75 ? 143.651 140.827 92.397 1.00 32.00 69 LYS A CA 1
ATOM 520 C C . LYS A 1 75 ? 145.121 141.230 92.403 1.00 32.73 69 LYS A C 1
ATOM 521 O O . LYS A 1 75 ? 145.446 142.417 92.302 1.00 40.35 69 LYS A O 1
ATOM 527 N N . ALA A 1 76 ? 146.023 140.254 92.516 1.00 33.99 70 ALA A N 1
ATOM 528 C CA . ALA A 1 76 ? 147.448 140.562 92.520 1.00 31.50 70 ALA A CA 1
ATOM 529 C C . ALA A 1 76 ? 147.955 140.940 91.134 1.00 33.30 70 ALA A C 1
ATOM 530 O O . ALA A 1 76 ? 148.927 141.691 91.029 1.00 38.10 70 ALA A O 1
ATOM 532 N N . VAL A 1 77 ? 147.330 140.426 90.069 1.00 40.55 71 VAL A N 1
ATOM 533 C CA . VAL A 1 77 ? 147.701 140.840 88.716 1.00 34.07 71 VAL A CA 1
ATOM 534 C C . VAL A 1 77 ? 147.309 142.296 88.479 1.00 37.57 71 VAL A C 1
ATOM 535 O O . VAL A 1 77 ? 148.071 143.066 87.880 1.00 46.90 71 VAL A O 1
ATOM 539 N N . GLU A 1 78 ? 146.126 142.698 88.965 1.00 36.10 72 GLU A N 1
ATOM 540 C CA . GLU A 1 78 ? 145.644 144.067 88.784 1.00 33.97 72 GLU A CA 1
ATOM 541 C C . GLU A 1 78 ? 146.541 145.079 89.480 1.00 41.05 72 GLU A C 1
ATOM 542 O O . GLU A 1 78 ? 146.796 146.162 88.944 1.00 50.54 72 GLU A O 1
ATOM 548 N N . GLU A 1 79 ? 147.018 144.750 90.680 1.00 40.64 73 GLU A N 1
ATOM 549 C CA . GLU A 1 79 ? 147.935 145.648 91.368 1.00 43.10 73 GLU A CA 1
ATOM 550 C C . GLU A 1 79 ? 149.313 145.629 90.724 1.00 43.23 73 GLU A C 1
ATOM 551 O O . GLU A 1 79 ? 149.998 146.655 90.695 1.00 52.73 73 GLU A O 1
ATOM 557 N N . LEU A 1 80 ? 149.736 144.475 90.200 1.00 38.44 74 LEU A N 1
ATOM 558 C CA . LEU A 1 80 ? 151.029 144.393 89.525 1.00 40.63 74 LEU A CA 1
ATOM 559 C C . LEU A 1 80 ? 151.026 145.171 88.217 1.00 43.00 74 LEU A C 1
ATOM 560 O O . LEU A 1 80 ? 152.024 145.811 87.868 1.00 46.83 74 LEU A O 1
ATOM 565 N N . LEU A 1 81 ? 149.922 145.118 87.473 1.00 39.41 75 LEU A N 1
ATOM 566 C CA . LEU A 1 81 ? 149.839 145.856 86.220 1.00 41.44 75 LEU A CA 1
ATOM 567 C C . LEU A 1 81 ? 149.584 147.341 86.441 1.00 44.08 75 LEU A C 1
ATOM 568 O O . LEU A 1 81 ? 149.945 148.155 85.587 1.00 55.25 75 LEU A O 1
ATOM 573 N N . SER A 1 82 ? 148.969 147.716 87.566 1.00 43.89 76 SER A N 1
ATOM 574 C CA . SER A 1 82 ? 148.775 149.134 87.853 1.00 44.25 76 SER A CA 1
ATOM 575 C C . SER A 1 82 ? 150.077 149.816 88.247 1.00 47.38 76 SER A C 1
ATOM 576 O O . SER A 1 82 ? 150.211 151.033 88.079 1.00 51.69 76 SER A O 1
ATOM 579 N N . LEU A 1 83 ? 151.036 149.058 88.782 1.00 48.35 77 LEU A N 1
ATOM 580 C CA . LEU A 1 83 ? 152.328 149.637 89.127 1.00 49.49 77 LEU A CA 1
ATOM 581 C C . LEU A 1 83 ? 153.136 149.978 87.883 1.00 49.45 77 LEU A C 1
ATOM 582 O O . LEU A 1 83 ? 153.786 151.028 87.828 1.00 54.99 77 LEU A O 1
ATOM 587 N N . ASN A 1 84 ? 153.108 149.108 86.874 1.00 51.28 78 ASN A N 1
ATOM 588 C CA . ASN A 1 84 ? 153.876 149.306 85.654 1.00 56.10 78 ASN A CA 1
ATOM 589 C C . ASN A 1 84 ? 153.028 149.840 84.508 1.00 59.17 78 ASN A C 1
ATOM 590 O O . ASN A 1 84 ? 153.420 149.686 83.345 1.00 62.93 78 ASN A O 1
ATOM 595 N N . ASN A 1 85 ? 151.877 150.454 84.824 1.00 55.41 79 ASN A N 1
ATOM 596 C CA . ASN A 1 85 ? 150.970 151.096 83.860 1.00 57.33 79 ASN A CA 1
ATOM 597 C C . ASN A 1 85 ? 150.479 150.112 82.796 1.00 59.39 79 ASN A C 1
ATOM 598 O O . ASN A 1 85 ? 150.588 150.354 81.592 1.00 59.69 79 ASN A O 1
ATOM 603 N N . GLY A 1 86 ? 149.940 148.985 83.253 1.00 53.40 80 GLY A N 1
ATOM 604 C CA . GLY A 1 86 ? 149.379 148.001 82.352 1.00 48.78 80 GLY A CA 1
ATOM 605 C C . GLY A 1 86 ? 150.382 147.144 81.622 1.00 49.56 80 GLY A C 1
ATOM 606 O O . GLY A 1 86 ? 149.996 146.414 80.704 1.00 57.85 80 GLY A O 1
ATOM 607 N N . LYS A 1 87 ? 151.652 147.206 81.996 1.00 53.69 81 LYS A N 1
ATOM 608 C CA . LYS A 1 87 ? 152.696 146.409 81.379 1.00 54.97 81 LYS A CA 1
ATOM 609 C C . LYS A 1 87 ? 153.232 145.419 82.401 1.00 56.79 81 LYS A C 1
ATOM 610 O O . LYS A 1 87 ? 153.084 145.608 83.610 1.00 55.25 81 LYS A O 1
ATOM 616 N N . TRP A 1 88 ? 153.841 144.345 81.907 1.00 51.99 82 TRP A N 1
ATOM 617 C CA . TRP A 1 88 ? 154.638 143.486 82.777 1.00 50.08 82 TRP A CA 1
ATOM 618 C C . TRP A 1 88 ? 155.725 142.850 81.925 1.00 54.07 82 TRP A C 1
ATOM 619 O O . TRP A 1 88 ? 155.419 142.033 81.051 1.00 57.70 82 TRP A O 1
ATOM 630 N N . GLU A 1 89 ? 156.980 143.234 82.197 1.00 57.33 83 GLU A N 1
ATOM 631 C CA . GLU A 1 89 ? 158.174 142.782 81.469 1.00 57.59 83 GLU A CA 1
ATOM 632 C C . GLU A 1 89 ? 158.080 143.078 79.972 1.00 57.48 83 GLU A C 1
ATOM 633 O O . GLU A 1 89 ? 158.500 142.278 79.134 1.00 59.78 83 GLU A O 1
ATOM 639 N N . GLY A 1 90 ? 157.524 144.238 79.634 1.00 59.51 84 GLY A N 1
ATOM 640 C CA . GLY A 1 90 ? 157.541 144.707 78.264 1.00 62.27 84 GLY A CA 1
ATOM 641 C C . GLY A 1 90 ? 156.233 144.560 77.517 1.00 62.64 84 GLY A C 1
ATOM 642 O O . GLY A 1 90 ? 155.835 145.463 76.777 1.00 65.35 84 GLY A O 1
ATOM 643 N N . VAL A 1 91 ? 155.555 143.431 77.696 1.00 57.90 85 VAL A N 1
ATOM 644 C CA . VAL A 1 91 ? 154.321 143.168 76.960 1.00 60.12 85 VAL A CA 1
ATOM 645 C C . VAL A 1 91 ? 153.174 143.909 77.639 1.00 60.85 85 VAL A C 1
ATOM 646 O O . VAL A 1 91 ? 152.946 143.734 78.846 1.00 60.30 85 VAL A O 1
ATOM 650 N N . PRO A 1 92 ? 152.452 144.764 76.921 1.00 60.59 86 PRO A N 1
ATOM 651 C CA . PRO A 1 92 ? 151.331 145.484 77.528 1.00 58.23 86 PRO A CA 1
ATOM 652 C C . PRO A 1 92 ? 150.118 144.590 77.732 1.00 60.22 86 PRO A C 1
ATOM 653 O O . PRO A 1 92 ? 149.962 143.541 77.106 1.00 60.88 86 PRO A O 1
ATOM 657 N N . CYS A 1 93 ? 149.249 145.039 78.631 1.00 54.38 87 CYS A N 1
ATOM 658 C CA . CYS A 1 93 ? 148.007 144.350 78.934 1.00 54.22 87 CYS A CA 1
ATOM 659 C C . CYS A 1 93 ? 146.862 145.348 78.888 1.00 55.46 87 CYS A C 1
ATOM 660 O O . CYS A 1 93 ? 147.034 146.528 79.200 1.00 59.30 87 CYS A O 1
ATOM 663 N N . CYS A 1 94 ? 145.689 144.864 78.498 1.00 54.89 88 CYS A N 1
ATOM 664 C CA . CYS A 1 94 ? 144.492 145.693 78.483 1.00 56.57 88 CYS A CA 1
ATOM 665 C C . CYS A 1 94 ? 143.892 145.728 79.887 1.00 56.52 88 CYS A C 1
ATOM 666 O O . CYS A 1 94 ? 144.459 145.199 80.845 1.00 57.72 88 CYS A O 1
ATOM 669 N N . ASN A 1 95 ? 142.717 146.334 80.023 1.00 51.81 89 ASN A N 1
ATOM 670 C CA . ASN A 1 95 ? 142.070 146.474 81.321 1.00 49.87 89 ASN A CA 1
ATOM 671 C C . ASN A 1 95 ? 141.359 145.206 81.775 1.00 55.53 89 ASN A C 1
ATOM 672 O O . ASN A 1 95 ? 140.811 145.190 82.882 1.00 53.74 89 ASN A O 1
ATOM 677 N N . GLY A 1 96 ? 141.348 144.156 80.956 1.00 56.90 90 GLY A N 1
ATOM 678 C CA . GLY A 1 96 ? 140.621 142.953 81.287 1.00 48.84 90 GLY A CA 1
ATOM 679 C C . GLY A 1 96 ? 139.126 143.178 81.144 1.00 51.37 90 GLY A C 1
ATOM 680 O O . GLY A 1 96 ? 138.661 144.122 80.502 1.00 55.36 90 GLY A O 1
ATOM 681 N N . SER A 1 97 ? 138.365 142.281 81.760 1.00 45.23 91 SER A N 1
ATOM 682 C CA . SER A 1 97 ? 136.921 142.435 81.822 1.00 44.57 91 SER A CA 1
ATOM 683 C C . SER A 1 97 ? 136.435 141.868 83.143 1.00 44.88 91 SER A C 1
ATOM 684 O O . SER A 1 97 ? 136.906 140.819 83.586 1.00 48.11 91 SER A O 1
ATOM 687 N N . PHE A 1 98 ? 135.518 142.588 83.783 1.00 38.87 92 PHE A N 1
ATOM 688 C CA . PHE A 1 98 ? 134.965 142.189 85.072 1.00 32.10 92 PHE A CA 1
ATOM 689 C C . PHE A 1 98 ? 133.469 142.441 85.098 1.00 39.56 92 PHE A C 1
ATOM 690 O O . PHE A 1 98 ? 132.919 142.913 86.097 1.00 42.41 92 PHE A O 1
ATOM 698 N N . GLN A 1 99 ? 132.793 142.151 83.987 1.00 43.77 93 GLN A N 1
ATOM 699 C CA . GLN A 1 99 ? 131.352 142.339 83.863 1.00 38.31 93 GLN A CA 1
ATOM 700 C C . GLN A 1 99 ? 130.790 141.221 83.004 1.00 42.02 93 GLN A C 1
ATOM 701 O O . GLN A 1 99 ? 131.146 141.110 81.827 1.00 44.20 93 GLN A O 1
ATOM 707 N N . THR A 1 100 ? 129.915 140.401 83.576 1.00 46.36 94 THR A N 1
ATOM 708 C CA . THR A 1 100 ? 129.171 139.409 82.813 1.00 47.75 94 THR A CA 1
ATOM 709 C C . THR A 1 100 ? 127.707 139.814 82.773 1.00 48.76 94 THR A C 1
ATOM 710 O O . THR A 1 100 ? 127.114 140.113 83.815 1.00 49.37 94 THR A O 1
ATOM 714 N N . ASP A 1 101 ? 127.134 139.834 81.574 1.00 63.77 95 ASP A N 1
ATOM 715 C CA . ASP A 1 101 ? 125.726 140.170 81.425 1.00 64.03 95 ASP A CA 1
ATOM 716 C C . ASP A 1 101 ? 124.850 139.028 81.920 1.00 67.29 95 ASP A C 1
ATOM 717 O O . ASP A 1 101 ? 125.150 137.852 81.700 1.00 66.29 95 ASP A O 1
ATOM 722 N N . GLU A 1 102 ? 123.763 139.385 82.608 1.00 70.99 96 GLU A N 1
ATOM 723 C CA . GLU A 1 102 ? 122.800 138.383 83.049 1.00 69.31 96 GLU A CA 1
ATOM 724 C C . GLU A 1 102 ? 122.020 137.807 81.877 1.00 68.74 96 GLU A C 1
ATOM 725 O O . GLU A 1 102 ? 121.656 136.625 81.897 1.00 70.10 96 GLU A O 1
ATOM 731 N N . SER A 1 103 ? 121.751 138.625 80.857 1.00 70.30 97 SER A N 1
ATOM 732 C CA . SER A 1 103 ? 121.031 138.147 79.683 1.00 74.28 97 SER A CA 1
ATOM 733 C C . SER A 1 103 ? 121.885 137.214 78.836 1.00 72.48 97 SER A C 1
ATOM 734 O O . SER A 1 103 ? 121.352 136.292 78.208 1.00 72.36 97 SER A O 1
ATOM 737 N N . LYS A 1 104 ? 123.201 137.441 78.796 1.00 68.87 98 LYS A N 1
ATOM 738 C CA . LYS A 1 104 ? 124.080 136.566 78.027 1.00 71.53 98 LYS A CA 1
ATOM 739 C C . LYS A 1 104 ? 124.231 135.207 78.698 1.00 71.35 98 LYS A C 1
ATOM 740 O O . LYS A 1 104 ? 124.202 134.170 78.025 1.00 72.40 98 LYS A O 1
ATOM 746 N N . GLY A 1 105 ? 124.396 135.191 80.013 1.00 65.50 99 GLY A N 1
ATOM 747 C CA . GLY A 1 105 ? 124.608 133.939 80.705 1.00 62.85 99 GLY A CA 1
ATOM 748 C C . GLY A 1 105 ? 124.525 134.115 82.204 1.00 62.58 99 GLY A C 1
ATOM 749 O O . GLY A 1 105 ? 124.170 135.182 82.708 1.00 65.95 99 GLY A O 1
ATOM 750 N N . LYS A 1 106 ? 124.857 133.037 82.908 1.00 56.56 100 LYS A N 1
ATOM 751 C CA . LYS A 1 106 ? 124.784 133.024 84.361 1.00 52.77 100 LYS A CA 1
ATOM 752 C C . LYS A 1 106 ? 125.921 133.852 84.952 1.00 49.56 100 LYS A C 1
ATOM 753 O O . LYS A 1 106 ? 127.044 133.842 84.443 1.00 53.12 100 LYS A O 1
ATOM 759 N N . LYS A 1 107 ? 125.612 134.604 86.008 1.00 47.66 101 LYS A N 1
ATOM 760 C CA . LYS A 1 107 ? 126.615 135.394 86.704 1.00 45.87 101 LYS A CA 1
ATOM 761 C C . LYS A 1 107 ? 127.618 134.479 87.412 1.00 42.63 101 LYS A C 1
ATOM 762 O O . LYS A 1 107 ? 127.290 133.341 87.756 1.00 45.73 101 LYS A O 1
ATOM 768 N N . PRO A 1 108 ? 128.852 134.941 87.620 1.00 42.83 102 PRO A N 1
ATOM 769 C CA . PRO A 1 108 ? 129.810 134.150 88.397 1.00 43.59 102 PRO A CA 1
ATOM 770 C C . PRO A 1 108 ? 129.387 134.038 89.853 1.00 38.54 102 PRO A C 1
ATOM 771 O O . PRO A 1 108 ? 128.625 134.856 90.374 1.00 40.13 102 PRO A O 1
ATOM 775 N N . SER A 1 109 ? 129.888 132.983 90.502 1.00 35.15 103 SER A N 1
ATOM 776 C CA . SER A 1 109 ? 129.482 132.654 91.864 1.00 39.63 103 SER A CA 1
ATOM 777 C C . SER A 1 109 ? 129.922 133.698 92.880 1.00 39.23 103 SER A C 1
ATOM 778 O O . SER A 1 109 ? 129.332 133.781 93.961 1.00 43.89 103 SER A O 1
ATOM 781 N N . PHE A 1 110 ? 130.936 134.493 92.557 1.00 31.41 104 PHE A N 1
ATOM 782 C CA . PHE A 1 110 ? 131.394 135.579 93.408 1.00 31.82 104 PHE A CA 1
ATOM 783 C C . PHE A 1 110 ? 131.377 136.862 92.594 1.00 34.18 104 PHE A C 1
ATOM 784 O O . PHE A 1 110 ? 132.000 136.932 91.531 1.00 39.06 104 PHE A O 1
ATOM 792 N N . LEU A 1 111 ? 130.656 137.864 93.085 1.00 26.61 105 LEU A N 1
ATOM 793 C CA . LEU A 1 111 ? 130.537 139.149 92.412 1.00 27.00 105 LEU A CA 1
ATOM 794 C C . LEU A 1 111 ? 131.427 140.161 93.117 1.00 31.01 105 LEU A C 1
ATOM 795 O O . LEU A 1 111 ? 131.381 140.286 94.345 1.00 42.58 105 LEU A O 1
ATOM 800 N N . ARG A 1 112 ? 132.232 140.878 92.340 1.00 32.04 106 ARG A N 1
ATOM 801 C CA . ARG A 1 112 ? 133.184 141.818 92.915 1.00 33.33 106 ARG A CA 1
ATOM 802 C C . ARG A 1 112 ? 132.481 143.073 93.410 1.00 32.90 106 ARG A C 1
ATOM 803 O O . ARG A 1 112 ? 131.663 143.665 92.701 1.00 40.68 106 ARG A O 1
ATOM 811 N N . LYS A 1 113 ? 132.816 143.484 94.632 1.00 31.15 107 LYS A N 1
ATOM 812 C CA . LYS A 1 113 ? 132.327 144.731 95.191 1.00 33.35 107 LYS A CA 1
ATOM 813 C C . LYS A 1 113 ? 133.394 145.808 95.281 1.00 41.01 107 LYS A C 1
ATOM 814 O O . LYS A 1 113 ? 133.050 146.981 95.455 1.00 48.41 107 LYS A O 1
ATOM 820 N N . ARG A 1 114 ? 134.668 145.447 95.158 1.00 36.83 108 ARG A N 1
ATOM 821 C CA . ARG A 1 114 ? 135.737 146.413 95.336 1.00 35.62 108 ARG A CA 1
ATOM 822 C C . ARG A 1 114 ? 135.987 147.201 94.058 1.00 41.47 108 ARG A C 1
ATOM 823 O O . ARG A 1 114 ? 135.479 146.885 92.979 1.00 43.51 108 ARG A O 1
ATOM 831 N N . HIS A 1 115 ? 136.786 148.250 94.204 1.00 47.23 109 HIS A N 1
ATOM 832 C CA . HIS A 1 115 ? 137.209 149.046 93.064 1.00 44.06 109 HIS A CA 1
ATOM 833 C C . HIS A 1 115 ? 138.243 148.269 92.263 1.00 46.16 109 HIS A C 1
ATOM 834 O O . HIS A 1 115 ? 139.193 147.716 92.825 1.00 51.34 109 HIS A O 1
ATOM 841 N N . THR A 1 116 ? 138.057 148.217 90.951 1.00 40.85 110 THR A N 1
ATOM 842 C CA . THR A 1 116 ? 138.971 147.498 90.076 1.00 42.71 110 THR A CA 1
ATOM 843 C C . THR A 1 116 ? 140.056 148.454 89.600 1.00 39.94 110 THR A C 1
ATOM 844 O O . THR A 1 116 ? 139.754 149.502 89.020 1.00 48.34 110 THR A O 1
ATOM 848 N N . LEU A 1 117 ? 141.311 148.097 89.857 1.00 45.87 111 LEU A N 1
ATOM 849 C CA . LEU A 1 117 ? 142.435 148.900 89.398 1.00 43.24 111 LEU A CA 1
ATOM 850 C C . LEU A 1 117 ? 142.555 148.795 87.885 1.00 46.32 111 LEU A C 1
ATOM 851 O O . LEU A 1 117 ? 142.664 147.694 87.339 1.00 51.23 111 LEU A O 1
ATOM 856 N N . GLN A 1 118 ? 142.518 149.939 87.208 1.00 51.43 112 GLN A N 1
ATOM 857 C CA . GLN A 1 118 ? 142.585 149.995 85.757 1.00 48.57 112 GLN A CA 1
ATOM 858 C C . GLN A 1 118 ? 143.718 150.921 85.340 1.00 51.88 112 GLN A C 1
ATOM 859 O O . GLN A 1 118 ? 144.312 151.626 86.158 1.00 54.40 112 GLN A O 1
ATOM 865 N N . TRP A 1 119 ? 144.019 150.903 84.046 1.00 53.19 113 TRP A N 1
ATOM 866 C CA . TRP A 1 119 ? 145.136 151.653 83.490 1.00 53.97 113 TRP A CA 1
ATOM 867 C C . TRP A 1 119 ? 144.732 152.136 82.103 1.00 56.30 113 TRP A C 1
ATOM 868 O O . TRP A 1 119 ? 143.576 152.007 81.691 1.00 56.19 113 TRP A O 1
ATOM 879 N N . GLN A 1 120 ? 145.691 152.700 81.377 1.00 72.10 114 GLN A N 1
ATOM 880 C CA . GLN A 1 120 ? 145.475 153.090 79.991 1.00 72.42 114 GLN A CA 1
ATOM 881 C C . GLN A 1 120 ? 145.857 151.914 79.102 1.00 73.27 114 GLN A C 1
ATOM 882 O O . GLN A 1 120 ? 146.970 151.386 79.208 1.00 73.99 114 GLN A O 1
ATOM 888 N N . ALA A 1 121 ? 144.932 151.500 78.238 1.00 78.12 115 ALA A N 1
ATOM 889 C CA . ALA A 1 121 ? 145.116 150.304 77.424 1.00 80.00 115 ALA A CA 1
ATOM 890 C C . ALA A 1 121 ? 146.141 150.575 76.330 1.00 80.74 115 ALA A C 1
ATOM 891 O O . ALA A 1 121 ? 145.840 151.243 75.335 1.00 79.94 115 ALA A O 1
ATOM 893 N N . ASN A 1 122 ? 147.353 150.056 76.513 1.00 83.23 116 ASN A N 1
ATOM 894 C CA . ASN A 1 122 ? 148.437 150.225 75.558 1.00 81.64 116 ASN A CA 1
ATOM 895 C C . ASN A 1 122 ? 148.600 149.023 74.639 1.00 82.61 116 ASN A C 1
ATOM 896 O O . ASN A 1 122 ? 149.575 148.962 73.883 1.00 83.25 116 ASN A O 1
ATOM 901 N N . ASN A 1 123 ? 147.681 148.062 74.698 1.00 81.31 117 ASN A N 1
ATOM 902 C CA . ASN A 1 123 ? 147.727 146.923 73.793 1.00 81.88 117 ASN A CA 1
ATOM 903 C C . ASN A 1 123 ? 147.371 147.360 72.377 1.00 82.34 117 ASN A C 1
ATOM 904 O O . ASN A 1 123 ? 146.544 148.251 72.166 1.00 77.87 117 ASN A O 1
ATOM 909 N N . LYS A 1 124 ? 148.020 146.724 71.399 1.00 88.18 118 LYS A N 1
ATOM 910 C CA . LYS A 1 124 ? 147.873 147.139 70.008 1.00 88.91 118 LYS A CA 1
ATOM 911 C C . LYS A 1 124 ? 146.509 146.742 69.455 1.00 88.31 118 LYS A C 1
ATOM 912 O O . LYS A 1 124 ? 145.734 147.594 69.006 1.00 87.46 118 LYS A O 1
ATOM 918 N N . ASN A 1 125 ? 146.196 145.454 69.490 1.00 83.44 119 ASN A N 1
ATOM 919 C CA . ASN A 1 125 ? 144.932 144.939 68.990 1.00 82.55 119 ASN A CA 1
ATOM 920 C C . ASN A 1 125 ? 144.029 144.550 70.154 1.00 80.98 119 ASN A C 1
ATOM 921 O O . ASN A 1 125 ? 144.454 144.482 71.310 1.00 80.45 119 ASN A O 1
ATOM 926 N N . ILE A 1 126 ? 142.759 144.301 69.828 1.00 78.38 120 ILE A N 1
ATOM 927 C CA . ILE A 1 126 ? 141.808 143.869 70.843 1.00 79.83 120 ILE A CA 1
ATOM 928 C C . ILE A 1 126 ? 142.090 142.419 71.235 1.00 79.16 120 ILE A C 1
ATOM 929 O O . ILE A 1 126 ? 142.777 141.668 70.530 1.00 77.87 120 ILE A O 1
ATOM 934 N N . CYS A 1 127 ? 141.575 142.031 72.397 1.00 73.16 121 CYS A N 1
ATOM 935 C CA . CYS A 1 127 ? 141.802 140.697 72.932 1.00 71.06 121 CYS A CA 1
ATOM 936 C C . CYS A 1 127 ? 140.656 139.779 72.529 1.00 71.95 121 CYS A C 1
ATOM 937 O O . CYS A 1 127 ? 139.483 140.133 72.682 1.00 72.55 121 CYS A O 1
ATOM 940 N N . ASP A 1 128 ? 141.003 138.607 72.008 1.00 70.58 122 ASP A N 1
ATOM 941 C CA . ASP A 1 128 ? 140.027 137.653 71.501 1.00 70.44 122 ASP A CA 1
ATOM 942 C C . ASP A 1 128 ? 140.557 136.249 71.766 1.00 68.32 122 ASP A C 1
ATOM 943 O O . ASP A 1 128 ? 141.517 136.061 72.519 1.00 69.60 122 ASP A O 1
ATOM 948 N N . LYS A 1 129 ? 139.925 135.254 71.140 1.00 69.80 123 LYS A N 1
ATOM 949 C CA . LYS A 1 129 ? 140.370 133.875 71.309 1.00 69.45 123 LYS A CA 1
ATOM 950 C C . LYS A 1 129 ? 141.662 133.600 70.551 1.00 71.07 123 LYS A C 1
ATOM 951 O O . LYS A 1 129 ? 142.443 132.733 70.959 1.00 72.39 123 LYS A O 1
ATOM 957 N N . GLU A 1 130 ? 141.901 134.317 69.450 1.00 74.46 124 GLU A N 1
ATOM 958 C CA . GLU A 1 130 ? 143.098 134.074 68.651 1.00 77.28 124 GLU A CA 1
ATOM 959 C C . GLU A 1 130 ? 144.350 134.596 69.344 1.00 74.52 124 GLU A C 1
ATOM 960 O O . GLU A 1 130 ? 145.376 133.906 69.386 1.00 73.01 124 GLU A O 1
ATOM 966 N N . GLU A 1 131 ? 144.289 135.807 69.891 1.00 71.64 125 GLU A N 1
ATOM 967 C CA . GLU A 1 131 ? 145.426 136.392 70.584 1.00 71.96 125 GLU A CA 1
ATOM 968 C C . GLU A 1 131 ? 144.911 137.285 71.701 1.00 70.90 125 GLU A C 1
ATOM 969 O O . GLU A 1 131 ? 144.009 138.098 71.487 1.00 68.84 125 GLU A O 1
ATOM 975 N N . ALA A 1 132 ? 145.494 137.132 72.887 1.00 63.32 126 ALA A N 1
ATOM 976 C CA . ALA A 1 132 ? 145.051 137.867 74.059 1.00 59.52 126 ALA A CA 1
ATOM 977 C C . ALA A 1 132 ? 146.258 138.322 74.864 1.00 56.75 126 ALA A C 1
ATOM 978 O O . ALA A 1 132 ? 147.337 137.730 74.800 1.00 57.04 126 ALA A O 1
ATOM 980 N N . CYS A 1 133 ? 146.053 139.394 75.625 1.00 55.85 127 CYS A N 1
ATOM 981 C CA . CYS A 1 133 ? 147.068 139.907 76.525 1.00 52.12 127 CYS A CA 1
ATOM 982 C C . CYS A 1 133 ? 147.238 138.954 77.710 1.00 53.03 127 CYS A C 1
ATOM 983 O O . CYS A 1 133 ? 146.356 138.136 77.980 1.00 54.53 127 CYS A O 1
ATOM 986 N N . PRO A 1 134 ? 148.383 139.014 78.407 1.00 50.40 128 PRO A N 1
ATOM 987 C CA . PRO A 1 134 ? 148.562 138.171 79.604 1.00 47.19 128 PRO A CA 1
ATOM 988 C C . PRO A 1 134 ? 147.560 138.427 80.719 1.00 44.96 128 PRO A C 1
ATOM 989 O O . PRO A 1 134 ? 147.325 137.523 81.527 1.00 48.30 128 PRO A O 1
ATOM 993 N N . PHE A 1 135 ? 146.973 139.622 80.799 1.00 44.20 129 PHE A N 1
ATOM 994 C CA . PHE A 1 135 ? 145.873 139.841 81.731 1.00 44.21 129 PHE A CA 1
ATOM 995 C C . PHE A 1 135 ? 144.636 139.049 81.325 1.00 45.34 129 PHE A C 1
ATOM 996 O O . PHE A 1 135 ? 143.952 138.476 82.179 1.00 47.65 129 PHE A O 1
ATOM 1004 N N . CYS A 1 136 ? 144.332 139.012 80.026 1.00 51.34 130 CYS A N 1
ATOM 1005 C CA . CYS A 1 136 ? 143.157 138.285 79.560 1.00 48.45 130 CYS A CA 1
ATOM 1006 C C . CYS A 1 136 ? 143.362 136.780 79.634 1.00 49.36 130 CYS A C 1
ATOM 1007 O O . CYS A 1 136 ? 142.391 136.033 79.794 1.00 47.58 130 CYS A O 1
ATOM 1010 N N . ILE A 1 137 ? 144.609 136.322 79.505 1.00 44.05 131 ILE A N 1
ATOM 1011 C CA . ILE A 1 137 ? 144.898 134.896 79.614 1.00 44.39 131 ILE A CA 1
ATOM 1012 C C . ILE A 1 137 ? 144.688 134.417 81.045 1.00 43.89 131 ILE A C 1
ATOM 1013 O O . ILE A 1 137 ? 144.003 133.416 81.280 1.00 43.98 131 ILE A O 1
ATOM 1018 N N . LEU A 1 138 ? 145.244 135.146 82.021 1.00 47.37 132 LEU A N 1
ATOM 1019 C CA . LEU A 1 138 ? 145.131 134.746 83.422 1.00 37.20 132 LEU A CA 1
ATOM 1020 C C . LEU A 1 138 ? 143.709 134.888 83.941 1.00 36.66 132 LEU A C 1
ATOM 1021 O O . LEU A 1 138 ? 143.311 134.162 84.858 1.00 43.73 132 LEU A O 1
ATOM 1026 N N . LEU A 1 139 ? 142.930 135.805 83.367 1.00 34.76 133 LEU A N 1
ATOM 1027 C CA . LEU A 1 139 ? 141.508 135.871 83.674 1.00 35.72 133 LEU A CA 1
ATOM 1028 C C . LEU A 1 139 ? 140.747 134.676 83.121 1.00 41.50 133 LEU A C 1
ATOM 1029 O O . LEU A 1 139 ? 139.678 134.348 83.640 1.00 43.48 133 LEU A O 1
ATOM 1034 N N . GLY A 1 140 ? 141.285 134.000 82.111 1.00 46.42 134 GLY A N 1
ATOM 1035 C CA . GLY A 1 140 ? 140.556 132.947 81.432 1.00 40.64 134 GLY A CA 1
ATOM 1036 C C . GLY A 1 140 ? 139.389 133.472 80.630 1.00 45.90 134 GLY A C 1
ATOM 1037 O O . GLY A 1 140 ? 138.308 132.874 80.650 1.00 49.59 134 GLY A O 1
ATOM 1038 N N . ARG A 1 141 ? 139.582 134.587 79.924 1.00 48.71 135 ARG A N 1
ATOM 1039 C CA . ARG A 1 141 ? 138.472 135.242 79.243 1.00 45.03 135 ARG A CA 1
ATOM 1040 C C . ARG A 1 141 ? 138.052 134.486 77.989 1.00 49.52 135 ARG A C 1
ATOM 1041 O O . ARG A 1 141 ? 136.864 134.444 77.654 1.00 53.91 135 ARG A O 1
ATOM 1049 N N . PHE A 1 142 ? 139.006 133.881 77.286 1.00 51.06 136 PHE A N 1
ATOM 1050 C CA . PHE A 1 142 ? 138.773 133.342 75.950 1.00 50.74 136 PHE A CA 1
ATOM 1051 C C . PHE A 1 142 ? 139.218 131.891 75.856 1.00 55.74 136 PHE A C 1
ATOM 1052 O O . PHE A 1 142 ? 139.923 131.493 74.927 1.00 62.03 136 PHE A O 1
ATOM 1060 N N . ASP A 1 143 ? 138.815 131.076 76.820 1.00 50.67 137 ASP A N 1
ATOM 1061 C CA . ASP A 1 143 ? 139.012 129.638 76.741 1.00 47.64 137 ASP A CA 1
ATOM 1062 C C . ASP A 1 143 ? 137.655 128.940 76.713 1.00 51.57 137 ASP A C 1
ATOM 1063 O O . ASP A 1 143 ? 136.603 129.568 76.852 1.00 54.67 137 ASP A O 1
ATOM 1068 N N . ASN A 1 144 ? 137.689 127.621 76.532 1.00 52.82 138 ASN A N 1
ATOM 1069 C CA . ASN A 1 144 ? 136.458 126.848 76.442 1.00 52.06 138 ASN A CA 1
ATOM 1070 C C . ASN A 1 144 ? 135.778 126.665 77.790 1.00 54.72 138 ASN A C 1
ATOM 1071 O O . ASN A 1 144 ? 134.600 126.294 77.830 1.00 55.82 138 ASN A O 1
ATOM 1076 N N . ALA A 1 145 ? 136.486 126.911 78.887 1.00 51.08 139 ALA A N 1
ATOM 1077 C CA . ALA A 1 145 ? 135.896 126.807 80.210 1.00 47.20 139 ALA A CA 1
ATOM 1078 C C . ALA A 1 145 ? 135.133 128.076 80.561 1.00 45.50 139 ALA A C 1
ATOM 1079 O O . ALA A 1 145 ? 135.593 129.190 80.297 1.00 47.31 139 ALA A O 1
ATOM 1081 N N . GLY A 1 146 ? 133.964 127.900 81.168 1.00 47.26 140 GLY A N 1
ATOM 1082 C CA . GLY A 1 146 ? 133.123 129.021 81.529 1.00 43.95 140 GLY A CA 1
ATOM 1083 C C . GLY A 1 146 ? 132.534 128.898 82.917 1.00 43.30 140 GLY A C 1
ATOM 1084 O O . GLY A 1 146 ? 133.148 128.302 83.806 1.00 44.64 140 GLY A O 1
ATOM 1085 N N . LYS A 1 147 ? 131.333 129.453 83.104 1.00 44.19 141 LYS A N 1
ATOM 1086 C CA . LYS A 1 147 ? 130.683 129.481 84.411 1.00 43.39 141 LYS A CA 1
ATOM 1087 C C . LYS A 1 147 ? 130.284 128.096 84.908 1.00 47.29 141 LYS A C 1
ATOM 1088 O O . LYS A 1 147 ? 130.143 127.906 86.120 1.00 50.08 141 LYS A O 1
ATOM 1094 N N . VAL A 1 148 ? 130.098 127.132 84.011 1.00 49.75 142 VAL A N 1
ATOM 1095 C CA . VAL A 1 148 ? 129.776 125.757 84.374 1.00 48.09 142 VAL A CA 1
ATOM 1096 C C . VAL A 1 148 ? 130.998 124.901 84.083 1.00 47.04 142 VAL A C 1
ATOM 1097 O O . VAL A 1 148 ? 131.432 124.796 82.930 1.00 52.35 142 VAL A O 1
ATOM 1101 N N . HIS A 1 149 ? 131.552 124.287 85.123 1.00 45.83 143 HIS A N 1
ATOM 1102 C CA . HIS A 1 149 ? 132.714 123.427 84.958 1.00 51.79 143 HIS A CA 1
ATOM 1103 C C . HIS A 1 149 ? 132.289 122.083 84.382 1.00 52.05 143 HIS A C 1
ATOM 1104 O O . HIS A 1 149 ? 131.345 121.457 84.874 1.00 53.87 143 HIS A O 1
ATOM 1111 N N . GLU A 1 150 ? 132.983 121.643 83.343 1.00 56.44 144 GLU A N 1
ATOM 1112 C CA . GLU A 1 150 ? 132.713 120.350 82.733 1.00 59.20 144 GLU A CA 1
ATOM 1113 C C . GLU A 1 150 ? 133.934 119.449 82.689 1.00 61.89 144 GLU A C 1
ATOM 1114 O O . GLU A 1 150 ? 133.814 118.243 82.916 1.00 63.44 144 GLU A O 1
ATOM 1120 N N . ARG A 1 151 ? 135.107 120.011 82.415 1.00 57.97 145 ARG A N 1
ATOM 1121 C CA . ARG A 1 151 ? 136.334 119.244 82.273 1.00 57.21 145 ARG A CA 1
ATOM 1122 C C . ARG A 1 151 ? 137.504 120.185 82.501 1.00 61.15 145 ARG A C 1
ATOM 1123 O O . ARG A 1 151 ? 137.354 121.409 82.461 1.00 63.31 145 ARG A O 1
ATOM 1131 N N . ASN A 1 152 ? 138.672 119.602 82.758 1.00 56.64 146 ASN A N 1
ATOM 1132 C CA . ASN A 1 152 ? 139.779 120.396 83.267 1.00 56.17 146 ASN A CA 1
ATOM 1133 C C . ASN A 1 152 ? 140.684 120.973 82.190 1.00 55.06 146 ASN A C 1
ATOM 1134 O O . ASN A 1 152 ? 141.328 121.997 82.442 1.00 58.27 146 ASN A O 1
ATOM 1139 N N . LYS A 1 153 ? 140.764 120.370 81.005 1.00 57.35 147 LYS A N 1
ATOM 1140 C CA . LYS A 1 153 ? 141.693 120.875 80.004 1.00 58.69 147 LYS A CA 1
ATOM 1141 C C . LYS A 1 153 ? 141.047 121.882 79.059 1.00 57.58 147 LYS A C 1
ATOM 1142 O O . LYS A 1 153 ? 141.695 122.332 78.109 1.00 59.41 147 LYS A O 1
ATOM 1148 N N . ASP A 1 154 ? 139.797 122.272 79.323 1.00 56.95 148 ASP A N 1
ATOM 1149 C CA . ASP A 1 154 ? 139.212 123.432 78.661 1.00 54.86 148 ASP A CA 1
ATOM 1150 C C . ASP A 1 154 ? 139.772 124.746 79.191 1.00 54.22 148 ASP A C 1
ATOM 1151 O O . ASP A 1 154 ? 139.597 125.784 78.546 1.00 57.72 148 ASP A O 1
ATOM 1156 N N . TYR A 1 155 ? 140.433 124.725 80.344 1.00 49.92 149 TYR A N 1
ATOM 1157 C CA . TYR A 1 155 ? 140.931 125.938 80.979 1.00 46.97 149 TYR A CA 1
ATOM 1158 C C . TYR A 1 155 ? 142.259 126.343 80.355 1.00 46.36 149 TYR A C 1
ATOM 1159 O O . TYR A 1 155 ? 143.193 125.536 80.305 1.00 49.34 149 TYR A O 1
ATOM 1168 N N . ASP A 1 156 ? 142.343 127.586 79.872 1.00 50.81 150 ASP A N 1
ATOM 1169 C CA . ASP A 1 156 ? 143.641 128.140 79.497 1.00 49.12 150 ASP A CA 1
ATOM 1170 C C . ASP A 1 156 ? 144.529 128.303 80.721 1.00 51.56 150 ASP A C 1
ATOM 1171 O O . ASP A 1 156 ? 145.727 128.005 80.674 1.00 51.09 150 ASP A O 1
ATOM 1176 N N . ILE A 1 157 ? 143.958 128.777 81.824 1.00 47.41 151 ILE A N 1
ATOM 1177 C CA . ILE A 1 157 ? 144.573 128.675 83.139 1.00 39.18 151 ILE A CA 1
ATOM 1178 C C . ILE A 1 157 ? 143.569 128.000 84.065 1.00 38.86 151 ILE A C 1
ATOM 1179 O O . ILE A 1 157 ? 142.386 128.359 84.084 1.00 46.41 151 ILE A O 1
ATOM 1184 N N . HIS A 1 158 ? 144.026 126.983 84.781 1.00 40.41 152 HIS A N 1
ATOM 1185 C CA . HIS A 1 158 ? 143.213 126.293 85.766 1.00 35.64 152 HIS A CA 1
ATOM 1186 C C . HIS A 1 158 ? 143.846 126.488 87.132 1.00 40.18 152 HIS A C 1
ATOM 1187 O O . HIS A 1 158 ? 145.071 126.474 87.254 1.00 37.23 152 HIS A O 1
ATOM 1194 N N . PHE A 1 159 ? 143.016 126.704 88.143 1.00 39.05 153 PHE A N 1
ATOM 1195 C CA . PHE A 1 159 ? 143.448 126.700 89.534 1.00 26.61 153 PHE A CA 1
ATOM 1196 C C . PHE A 1 159 ? 142.786 125.505 90.199 1.00 28.41 153 PHE A C 1
ATOM 1197 O O . PHE A 1 159 ? 141.560 125.468 90.334 1.00 39.45 153 PHE A O 1
ATOM 1205 N N . SER A 1 160 ? 143.587 124.529 90.608 1.00 29.78 154 SER A N 1
ATOM 1206 C CA . SER A 1 160 ? 143.024 123.412 91.344 1.00 28.27 154 SER A CA 1
ATOM 1207 C C . SER A 1 160 ? 142.758 123.819 92.786 1.00 32.92 154 SER A C 1
ATOM 1208 O O . SER A 1 160 ? 143.172 124.883 93.251 1.00 40.13 154 SER A O 1
ATOM 1211 N N . ASN A 1 161 ? 142.039 122.959 93.493 1.00 36.30 155 ASN A N 1
ATOM 1212 C CA . ASN A 1 161 ? 141.836 123.154 94.917 1.00 23.05 155 ASN A CA 1
ATOM 1213 C C . ASN A 1 161 ? 143.145 122.957 95.664 1.00 22.92 155 ASN A C 1
ATOM 1214 O O . ASN A 1 161 ? 144.001 122.162 95.268 1.00 38.22 155 ASN A O 1
ATOM 1219 N N . PHE A 1 162 ? 143.301 123.693 96.747 1.00 28.23 156 PHE A N 1
ATOM 1220 C CA . PHE A 1 162 ? 144.544 123.696 97.507 1.00 27.32 156 PHE A CA 1
ATOM 1221 C C . PHE A 1 162 ? 144.309 122.859 98.752 1.00 31.25 156 PHE A C 1
ATOM 1222 O O . PHE A 1 162 ? 143.748 123.342 99.734 1.00 33.83 156 PHE A O 1
ATOM 1230 N N . ASP A 1 163 ? 144.724 121.601 98.698 1.00 40.33 157 ASP A N 1
ATOM 1231 C CA . ASP A 1 163 ? 144.533 120.690 99.811 1.00 30.20 157 ASP A CA 1
ATOM 1232 C C . ASP A 1 163 ? 145.570 120.941 100.896 1.00 39.29 157 ASP A C 1
ATOM 1233 O O . ASP A 1 163 ? 146.684 121.399 100.628 1.00 43.35 157 ASP A O 1
ATOM 1238 N N . LEU A 1 164 ? 145.187 120.632 102.132 1.00 38.88 158 LEU A N 1
ATOM 1239 C CA . LEU A 1 164 ? 146.057 120.851 103.279 1.00 31.19 158 LEU A CA 1
ATOM 1240 C C . LEU A 1 164 ? 147.224 119.871 103.264 1.00 39.71 158 LEU A C 1
ATOM 1241 O O . LEU A 1 164 ? 147.028 118.653 103.223 1.00 43.77 158 LEU A O 1
ATOM 1246 N N . ASP A 1 165 ? 148.439 120.412 103.306 1.00 47.18 159 ASP A N 1
ATOM 1247 C CA . ASP A 1 165 ? 149.664 119.616 103.241 1.00 46.60 159 ASP A CA 1
ATOM 1248 C C . ASP A 1 165 ? 150.035 119.197 104.656 1.00 51.33 159 ASP A C 1
ATOM 1249 O O . ASP A 1 165 ? 150.828 119.849 105.336 1.00 55.42 159 ASP A O 1
ATOM 1254 N N . HIS A 1 166 ? 149.453 118.090 105.107 1.00 54.69 160 HIS A N 1
ATOM 1255 C CA . HIS A 1 166 ? 149.717 117.578 106.447 1.00 57.68 160 HIS A CA 1
ATOM 1256 C C . HIS A 1 166 ? 150.138 116.112 106.413 1.00 57.87 160 HIS A C 1
ATOM 1257 O O . HIS A 1 166 ? 149.804 115.381 105.482 1.00 56.92 160 HIS A O 1
ATOM 1264 N N . ASP A 1 172 ? 140.223 110.779 109.370 1.00 64.17 166 ASP A N 1
ATOM 1265 C CA . ASP A 1 172 ? 141.451 111.522 109.111 1.00 64.91 166 ASP A CA 1
ATOM 1266 C C . ASP A 1 172 ? 141.671 112.618 110.153 1.00 63.40 166 ASP A C 1
ATOM 1267 O O . ASP A 1 172 ? 141.857 112.331 111.333 1.00 61.78 166 ASP A O 1
ATOM 1272 N N . LEU A 1 173 ? 141.641 113.871 109.707 1.00 52.06 167 LEU A N 1
ATOM 1273 C CA . LEU A 1 173 ? 141.940 114.996 110.577 1.00 47.75 167 LEU A CA 1
ATOM 1274 C C . LEU A 1 173 ? 140.679 115.523 111.246 1.00 45.94 167 LEU A C 1
ATOM 1275 O O . LEU A 1 173 ? 139.643 115.709 110.603 1.00 52.03 167 LEU A O 1
ATOM 1280 N N . ARG A 1 174 ? 140.774 115.764 112.548 1.00 45.73 168 ARG A N 1
ATOM 1281 C CA . ARG A 1 174 ? 139.668 116.300 113.323 1.00 47.18 168 ARG A CA 1
ATOM 1282 C C . ARG A 1 174 ? 139.694 117.821 113.292 1.00 47.25 168 ARG A C 1
ATOM 1283 O O . ARG A 1 174 ? 140.758 118.438 113.212 1.00 52.98 168 ARG A O 1
ATOM 1291 N N . LEU A 1 175 ? 138.500 118.418 113.350 1.00 39.83 169 LEU A N 1
ATOM 1292 C CA . LEU A 1 175 ? 138.376 119.871 113.274 1.00 36.64 169 LEU A CA 1
ATOM 1293 C C . LEU A 1 175 ? 138.965 120.559 114.497 1.00 42.90 169 LEU A C 1
ATOM 1294 O O . LEU A 1 175 ? 139.528 121.653 114.379 1.00 47.96 169 LEU A O 1
ATOM 1299 N N . VAL A 1 176 ? 138.852 119.935 115.672 1.00 44.90 170 VAL A N 1
ATOM 1300 C CA . VAL A 1 176 ? 139.409 120.509 116.892 1.00 42.01 170 VAL A CA 1
ATOM 1301 C C . VAL A 1 176 ? 140.933 120.523 116.850 1.00 39.33 170 VAL A C 1
ATOM 1302 O O . VAL A 1 176 ? 141.571 121.350 117.512 1.00 42.73 170 VAL A O 1
ATOM 1306 N N . ASP A 1 177 ? 141.540 119.613 116.086 1.00 37.24 171 ASP A N 1
ATOM 1307 C CA . ASP A 1 177 ? 142.993 119.576 115.987 1.00 39.42 171 ASP A CA 1
ATOM 1308 C C . ASP A 1 177 ? 143.539 120.709 115.129 1.00 45.98 171 ASP A C 1
ATOM 1309 O O . ASP A 1 177 ? 144.638 121.206 115.394 1.00 48.87 171 ASP A O 1
ATOM 1314 N N . ILE A 1 178 ? 142.802 121.128 114.105 1.00 39.68 172 ILE A N 1
ATOM 1315 C CA . ILE A 1 178 ? 143.301 122.149 113.187 1.00 33.72 172 ILE A CA 1
ATOM 1316 C C . ILE A 1 178 ? 142.828 123.540 113.587 1.00 35.15 172 ILE A C 1
ATOM 1317 O O . ILE A 1 178 ? 143.627 124.476 113.671 1.00 38.69 172 ILE A O 1
ATOM 1322 N N . ALA A 1 179 ? 141.543 123.698 113.878 1.00 32.53 173 ALA A N 1
ATOM 1323 C CA . ALA A 1 179 ? 140.958 125.006 114.103 1.00 27.56 173 ALA A CA 1
ATOM 1324 C C . ALA A 1 179 ? 140.399 125.110 115.512 1.00 35.74 173 ALA A C 1
ATOM 1325 O O . ALA A 1 179 ? 140.225 124.117 116.221 1.00 42.73 173 ALA A O 1
ATOM 1327 N N . SER A 1 180 ? 140.133 126.348 115.912 1.00 27.52 174 SER A N 1
ATOM 1328 C CA . SER A 1 180 ? 139.448 126.643 117.161 1.00 29.09 174 SER A CA 1
ATOM 1329 C C . SER A 1 180 ? 138.404 127.704 116.869 1.00 29.56 174 SER A C 1
ATOM 1330 O O . SER A 1 180 ? 138.738 128.773 116.352 1.00 33.38 174 SER A O 1
ATOM 1333 N N . GLY A 1 181 ? 137.147 127.406 117.181 1.00 38.48 175 GLY A N 1
ATOM 1334 C CA . GLY A 1 181 ? 136.077 128.355 116.964 1.00 29.86 175 GLY A CA 1
ATOM 1335 C C . GLY A 1 181 ? 136.162 129.530 117.910 1.00 32.65 175 GLY A C 1
ATOM 1336 O O . GLY A 1 181 ? 135.912 129.393 119.110 1.00 45.15 175 GLY A O 1
ATOM 1337 N N . ARG A 1 182 ? 136.518 130.693 117.382 1.00 23.97 176 ARG A N 1
ATOM 1338 C CA . ARG A 1 182 ? 136.660 131.902 118.175 1.00 22.12 176 ARG A CA 1
ATOM 1339 C C . ARG A 1 182 ? 135.579 132.897 117.793 1.00 20.48 176 ARG A C 1
ATOM 1340 O O . ARG A 1 182 ? 135.364 133.163 116.607 1.00 29.24 176 ARG A O 1
ATOM 1348 N N . ILE A 1 183 ? 134.905 133.440 118.799 1.00 24.84 177 ILE A N 1
ATOM 1349 C CA . ILE A 1 183 ? 133.950 134.516 118.579 1.00 24.38 177 ILE A CA 1
ATOM 1350 C C . ILE A 1 183 ? 134.733 135.803 118.385 1.00 23.63 177 ILE A C 1
ATOM 1351 O O . ILE A 1 183 ? 135.462 136.239 119.281 1.00 31.51 177 ILE A O 1
ATOM 1356 N N . LEU A 1 184 ? 134.601 136.405 117.212 1.00 31.21 178 LEU A N 1
ATOM 1357 C CA . LEU A 1 184 ? 135.183 137.711 116.971 1.00 24.13 178 LEU A CA 1
ATOM 1358 C C . LEU A 1 184 ? 134.107 138.755 117.222 1.00 24.26 178 LEU A C 1
ATOM 1359 O O . LEU A 1 184 ? 132.989 138.440 117.626 1.00 34.07 178 LEU A O 1
ATOM 1364 N N . ASN A 1 185 ? 134.433 140.018 116.981 1.00 23.02 179 ASN A N 1
ATOM 1365 C CA . ASN A 1 185 ? 133.594 141.063 117.532 1.00 13.65 179 ASN A CA 1
ATOM 1366 C C . ASN A 1 185 ? 133.542 142.267 116.607 1.00 21.29 179 ASN A C 1
ATOM 1367 O O . ASN A 1 185 ? 134.405 142.455 115.751 1.00 30.86 179 ASN A O 1
ATOM 1372 N N . ARG A 1 186 ? 132.511 143.089 116.802 1.00 19.90 180 ARG A N 1
ATOM 1373 C CA . ARG A 1 186 ? 132.381 144.397 116.157 1.00 22.53 180 ARG A CA 1
ATOM 1374 C C . ARG A 1 186 ? 132.026 145.402 117.248 1.00 26.30 180 ARG A C 1
ATOM 1375 O O . ARG A 1 186 ? 130.870 145.496 117.662 1.00 32.92 180 ARG A O 1
ATOM 1383 N N . VAL A 1 187 ? 133.023 146.151 117.705 1.00 21.90 181 VAL A N 1
ATOM 1384 C CA . VAL A 1 187 ? 132.841 147.110 118.789 1.00 18.20 181 VAL A CA 1
ATOM 1385 C C . VAL A 1 187 ? 132.432 148.453 118.202 1.00 26.13 181 VAL A C 1
ATOM 1386 O O . VAL A 1 187 ? 133.068 148.953 117.267 1.00 30.17 181 VAL A O 1
ATOM 1390 N N . ASP A 1 188 ? 131.355 149.028 118.732 1.00 28.56 182 ASP A N 1
ATOM 1391 C CA . ASP A 1 188 ? 130.953 150.372 118.342 1.00 26.17 182 ASP A CA 1
ATOM 1392 C C . ASP A 1 188 ? 131.962 151.392 118.850 1.00 29.78 182 ASP A C 1
ATOM 1393 O O . ASP A 1 188 ? 132.483 151.272 119.960 1.00 36.27 182 ASP A O 1
ATOM 1398 N N . PHE A 1 189 ? 132.245 152.396 118.021 1.00 32.90 183 PHE A N 1
ATOM 1399 C CA . PHE A 1 189 ? 133.251 153.390 118.376 1.00 26.18 183 PHE A CA 1
ATOM 1400 C C . PHE A 1 189 ? 132.734 154.349 119.440 1.00 31.99 183 PHE A C 1
ATOM 1401 O O . PHE A 1 189 ? 133.471 154.715 120.362 1.00 38.68 183 PHE A O 1
ATOM 1409 N N . ASP A 1 190 ? 131.475 154.774 119.320 1.00 35.44 184 ASP A N 1
ATOM 1410 C CA . ASP A 1 190 ? 130.948 155.797 120.217 1.00 35.48 184 ASP A CA 1
ATOM 1411 C C . ASP A 1 190 ? 130.673 155.240 121.607 1.00 38.44 184 ASP A C 1
ATOM 1412 O O . ASP A 1 190 ? 130.985 155.887 122.612 1.00 43.65 184 ASP A O 1
ATOM 1417 N N . THR A 1 191 ? 130.089 154.047 121.688 1.00 38.62 185 THR A N 1
ATOM 1418 C CA . THR A 1 191 ? 129.759 153.468 122.982 1.00 27.74 185 THR A CA 1
ATOM 1419 C C . THR A 1 191 ? 130.863 152.592 123.549 1.00 33.65 185 THR A C 1
ATOM 1420 O O . THR A 1 191 ? 130.853 152.321 124.752 1.00 43.35 185 THR A O 1
ATOM 1424 N N . GLY A 1 192 ? 131.803 152.134 122.724 1.00 27.64 186 GLY A N 1
ATOM 1425 C CA . GLY A 1 192 ? 132.833 151.233 123.200 1.00 28.72 186 GLY A CA 1
ATOM 1426 C C . GLY A 1 192 ? 132.362 149.825 123.473 1.00 31.07 186 GLY A C 1
ATOM 1427 O O . GLY A 1 192 ? 133.102 149.043 124.073 1.00 28.69 186 GLY A O 1
ATOM 1428 N N . LYS A 1 193 ? 131.155 149.481 123.044 1.00 31.74 187 LYS A N 1
ATOM 1429 C CA . LYS A 1 193 ? 130.539 148.190 123.284 1.00 26.42 187 LYS A CA 1
ATOM 1430 C C . LYS A 1 193 ? 130.337 147.482 121.951 1.00 32.55 187 LYS A C 1
ATOM 1431 O O . LYS A 1 193 ? 130.188 148.125 120.909 1.00 37.88 187 LYS A O 1
ATOM 1437 N N . ALA A 1 194 ? 130.372 146.153 121.993 1.00 30.53 188 ALA A N 1
ATOM 1438 C CA . ALA A 1 194 ? 130.037 145.327 120.844 1.00 24.90 188 ALA A CA 1
ATOM 1439 C C . ALA A 1 194 ? 128.607 145.564 120.384 1.00 32.72 188 ALA A C 1
ATOM 1440 O O . ALA A 1 194 ? 127.665 145.421 121.167 1.00 40.02 188 ALA A O 1
ATOM 1442 N N . LYS A 1 195 ? 128.444 145.928 119.110 1.00 28.82 189 LYS A N 1
ATOM 1443 C CA . LYS A 1 195 ? 127.113 145.903 118.516 1.00 26.00 189 LYS A CA 1
ATOM 1444 C C . LYS A 1 195 ? 126.651 144.470 118.302 1.00 31.71 189 LYS A C 1
ATOM 1445 O O . LYS A 1 195 ? 125.539 144.097 118.690 1.00 36.91 189 LYS A O 1
ATOM 1451 N N . ASP A 1 196 ? 127.504 143.650 117.697 1.00 32.09 190 ASP A N 1
ATOM 1452 C CA . ASP A 1 196 ? 127.185 142.262 117.412 1.00 30.08 190 ASP A CA 1
ATOM 1453 C C . ASP A 1 196 ? 128.483 141.467 117.428 1.00 29.34 190 ASP A C 1
ATOM 1454 O O . ASP A 1 196 ? 129.557 142.005 117.704 1.00 22.83 190 ASP A O 1
ATOM 1459 N N . TYR A 1 197 ? 128.384 140.183 117.106 1.00 37.51 191 TYR A N 1
ATOM 1460 C CA . TYR A 1 197 ? 129.541 139.307 117.134 1.00 27.18 191 TYR A CA 1
ATOM 1461 C C . TYR A 1 197 ? 129.346 138.198 116.115 1.00 30.89 191 TYR A C 1
ATOM 1462 O O . TYR A 1 197 ? 128.232 137.930 115.663 1.00 38.48 191 TYR A O 1
ATOM 1471 N N . PHE A 1 198 ? 130.455 137.569 115.744 1.00 25.23 192 PHE A N 1
ATOM 1472 C CA . PHE A 1 198 ? 130.423 136.457 114.810 1.00 23.20 192 PHE A CA 1
ATOM 1473 C C . PHE A 1 198 ? 131.583 135.526 115.112 1.00 28.72 192 PHE A C 1
ATOM 1474 O O . PHE A 1 198 ? 132.577 135.914 115.728 1.00 31.00 192 PHE A O 1
ATOM 1482 N N . ARG A 1 199 ? 131.433 134.282 114.679 1.00 34.54 193 ARG A N 1
ATOM 1483 C CA . ARG A 1 199 ? 132.336 133.206 115.047 1.00 34.03 193 ARG A CA 1
ATOM 1484 C C . ARG A 1 199 ? 133.075 132.728 113.808 1.00 32.57 193 ARG A C 1
ATOM 1485 O O . ARG A 1 199 ? 132.457 132.486 112.767 1.00 35.79 193 ARG A O 1
ATOM 1493 N N . THR A 1 200 ? 134.392 132.609 113.917 1.00 26.42 194 THR A N 1
ATOM 1494 C CA . THR A 1 200 ? 135.219 132.004 112.887 1.00 28.56 194 THR A CA 1
ATOM 1495 C C . THR A 1 200 ? 136.080 130.907 113.490 1.00 28.58 194 THR A C 1
ATOM 1496 O O . THR A 1 200 ? 136.359 130.885 114.690 1.00 33.60 194 THR A O 1
ATOM 1500 N N . TRP A 1 201 ? 136.501 129.993 112.629 1.00 33.77 195 TRP A N 1
ATOM 1501 C CA . TRP A 1 201 ? 137.435 128.937 112.994 1.00 34.62 195 TRP A CA 1
ATOM 1502 C C . TRP A 1 201 ? 138.817 129.414 112.576 1.00 29.98 195 TRP A C 1
ATOM 1503 O O . TRP A 1 201 ? 139.170 129.369 111.397 1.00 39.97 195 TRP A O 1
ATOM 1514 N N . GLU A 1 202 ? 139.589 129.898 113.541 1.00 27.48 196 GLU A N 1
ATOM 1515 C CA . GLU A 1 202 ? 140.948 130.355 113.276 1.00 27.12 196 GLU A CA 1
ATOM 1516 C C . GLU A 1 202 ? 141.860 129.142 113.333 1.00 25.59 196 GLU A C 1
ATOM 1517 O O . GLU A 1 202 ? 142.202 128.654 114.411 1.00 38.42 196 GLU A O 1
ATOM 1523 N N . ALA A 1 203 ? 142.244 128.642 112.167 1.00 24.60 197 ALA A N 1
ATOM 1524 C CA . ALA A 1 203 ? 142.988 127.398 112.102 1.00 25.26 197 ALA A CA 1
ATOM 1525 C C . ALA A 1 203 ? 144.460 127.620 112.413 1.00 27.35 197 ALA A C 1
ATOM 1526 O O . ALA A 1 203 ? 145.010 128.701 112.193 1.00 34.55 197 ALA A O 1
ATOM 1528 N N . ASP A 1 204 ? 145.095 126.575 112.933 1.00 42.21 198 ASP A N 1
ATOM 1529 C CA . ASP A 1 204 ? 146.465 126.668 113.413 1.00 39.27 198 ASP A CA 1
ATOM 1530 C C . ASP A 1 204 ? 147.401 126.580 112.212 1.00 36.26 198 ASP A C 1
ATOM 1531 O O . ASP A 1 204 ? 147.389 125.588 111.476 1.00 39.91 198 ASP A O 1
ATOM 1536 N N . TYR A 1 205 ? 148.208 127.622 112.017 1.00 32.11 199 TYR A N 1
ATOM 1537 C CA . TYR A 1 205 ? 149.125 127.698 110.889 1.00 26.77 199 TYR A CA 1
ATOM 1538 C C . TYR A 1 205 ? 150.458 127.010 111.138 1.00 31.31 199 TYR A C 1
ATOM 1539 O O . TYR A 1 205 ? 151.200 126.770 110.180 1.00 34.24 199 TYR A O 1
ATOM 1548 N N . GLU A 1 206 ? 150.798 126.718 112.391 1.00 31.92 200 GLU A N 1
ATOM 1549 C CA . GLU A 1 206 ? 152.107 126.148 112.680 1.00 31.69 200 GLU A CA 1
ATOM 1550 C C . GLU A 1 206 ? 152.181 124.673 112.311 1.00 36.66 200 GLU A C 1
ATOM 1551 O O . GLU A 1 206 ? 153.254 124.183 111.944 1.00 41.25 200 GLU A O 1
ATOM 1557 N N . THR A 1 207 ? 151.062 123.958 112.395 1.00 35.43 201 THR A N 1
ATOM 1558 C CA . THR A 1 207 ? 150.992 122.568 111.973 1.00 35.22 201 THR A CA 1
ATOM 1559 C C . THR A 1 207 ? 150.252 122.377 110.662 1.00 36.64 201 THR A C 1
ATOM 1560 O O . THR A 1 207 ? 150.621 121.499 109.881 1.00 41.29 201 THR A O 1
ATOM 1564 N N . TYR A 1 208 ? 149.234 123.189 110.396 1.00 34.11 202 TYR A N 1
ATOM 1565 C CA . TYR A 1 208 ? 148.377 123.029 109.230 1.00 29.21 202 TYR A CA 1
ATOM 1566 C C . TYR A 1 208 ? 148.293 124.317 108.432 1.00 29.12 202 TYR A C 1
ATOM 1567 O O . TYR A 1 208 ? 147.216 124.725 107.993 1.00 39.87 202 TYR A O 1
ATOM 1576 N N . GLY A 1 209 ? 149.423 124.981 108.226 1.00 27.14 203 GLY A N 1
ATOM 1577 C CA . GLY A 1 209 ? 149.421 126.208 107.458 1.00 26.78 203 GLY A CA 1
ATOM 1578 C C . GLY A 1 209 ? 149.812 126.017 106.010 1.00 31.89 203 GLY A C 1
ATOM 1579 O O . GLY A 1 209 ? 149.597 126.903 105.183 1.00 38.39 203 GLY A O 1
ATOM 1580 N N . THR A 1 210 ? 150.381 124.863 105.687 1.00 44.86 204 THR A N 1
ATOM 1581 C CA . THR A 1 210 ? 150.878 124.598 104.346 1.00 39.97 204 THR A CA 1
ATOM 1582 C C . THR A 1 210 ? 149.772 123.999 103.487 1.00 35.84 204 THR A C 1
ATOM 1583 O O . THR A 1 210 ? 149.147 123.007 103.872 1.00 40.14 204 THR A O 1
ATOM 1587 N N . TYR A 1 211 ? 149.531 124.606 102.328 1.00 33.47 205 TYR A N 1
ATOM 1588 C CA . TYR A 1 211 ? 148.503 124.155 101.400 1.00 26.39 205 TYR A CA 1
ATOM 1589 C C . TYR A 1 211 ? 149.115 123.972 100.022 1.00 29.80 205 TYR A C 1
ATOM 1590 O O . TYR A 1 211 ? 149.736 124.894 99.489 1.00 42.48 205 TYR A O 1
ATOM 1599 N N . THR A 1 212 ? 148.936 122.788 99.446 1.00 30.78 206 THR A N 1
ATOM 1600 C CA . THR A 1 212 ? 149.502 122.456 98.147 1.00 35.53 206 THR A CA 1
ATOM 1601 C C . THR A 1 212 ? 148.399 122.438 97.101 1.00 38.74 206 THR A C 1
ATOM 1602 O O . THR A 1 212 ? 147.378 121.766 97.279 1.00 42.90 206 THR A O 1
ATOM 1606 N N . GLY A 1 213 ? 148.608 123.179 96.014 1.00 40.57 207 GLY A N 1
ATOM 1607 C CA . GLY A 1 213 ? 147.659 123.207 94.924 1.00 33.57 207 GLY A CA 1
ATOM 1608 C C . GLY A 1 213 ? 148.377 123.149 93.592 1.00 36.66 207 GLY A C 1
ATOM 1609 O O . GLY A 1 213 ? 149.606 123.200 93.521 1.00 44.24 207 GLY A O 1
ATOM 1610 N N . ARG A 1 214 ? 147.585 123.026 92.536 1.00 41.44 208 ARG A N 1
ATOM 1611 C CA . ARG A 1 214 ? 148.098 122.947 91.178 1.00 41.78 208 ARG A CA 1
ATOM 1612 C C . ARG A 1 214 ? 147.504 124.072 90.349 1.00 42.24 208 ARG A C 1
ATOM 1613 O O . ARG A 1 214 ? 146.299 124.328 90.406 1.00 45.40 208 ARG A O 1
ATOM 1621 N N . ILE A 1 215 ? 148.354 124.753 89.593 1.00 42.61 209 ILE A N 1
ATOM 1622 C CA . ILE A 1 215 ? 147.914 125.796 88.679 1.00 42.15 209 ILE A CA 1
ATOM 1623 C C . ILE A 1 215 ? 148.356 125.390 87.284 1.00 47.80 209 ILE A C 1
ATOM 1624 O O . ILE A 1 215 ? 149.553 125.401 86.974 1.00 53.17 209 ILE A O 1
ATOM 1629 N N . THR A 1 216 ? 147.399 125.018 86.448 1.00 41.84 210 THR A N 1
ATOM 1630 C CA . THR A 1 216 ? 147.683 124.705 85.060 1.00 42.55 210 THR A CA 1
ATOM 1631 C C . THR A 1 216 ? 147.685 125.995 84.251 1.00 45.99 210 THR A C 1
ATOM 1632 O O . THR A 1 216 ? 146.974 126.948 84.572 1.00 50.30 210 THR A O 1
ATOM 1636 N N . LEU A 1 217 ? 148.520 126.029 83.214 1.00 54.51 211 LEU A N 1
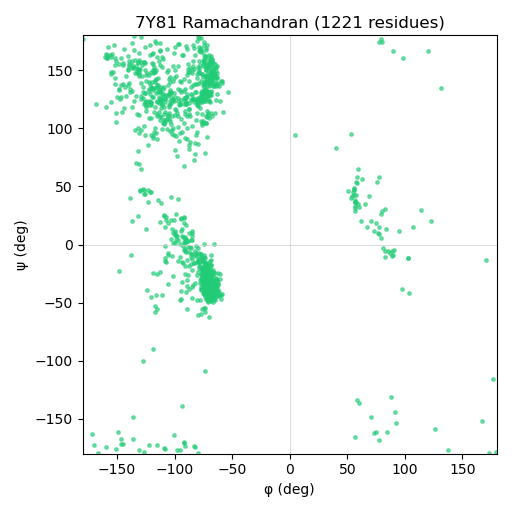ATOM 1637 C CA . LEU A 1 217 ? 148.636 127.212 82.364 1.00 50.62 211 LEU A CA 1
ATOM 1638 C C . LEU A 1 217 ? 149.042 126.739 80.972 1.00 54.31 211 LEU A C 1
ATOM 1639 O O . LEU A 1 217 ? 150.197 126.362 80.756 1.00 58.14 211 LEU A O 1
ATOM 1644 N N . ARG A 1 218 ? 148.089 126.758 80.039 1.00 55.03 212 ARG A N 1
ATOM 1645 C CA . ARG A 1 218 ? 148.382 126.315 78.680 1.00 55.44 212 ARG A CA 1
ATOM 1646 C C . ARG A 1 218 ? 149.185 127.357 77.916 1.00 58.29 212 ARG A C 1
ATOM 1647 O O . ARG A 1 218 ? 150.066 127.010 77.120 1.00 59.21 212 ARG A O 1
ATOM 1655 N N . ASN A 1 219 ? 148.898 128.635 78.141 1.00 60.16 213 ASN A N 1
ATOM 1656 C CA . ASN A 1 219 ? 149.503 129.713 77.372 1.00 61.16 213 ASN A CA 1
ATOM 1657 C C . ASN A 1 219 ? 150.786 130.174 78.053 1.00 60.44 213 ASN A C 1
ATOM 1658 O O . ASN A 1 219 ? 150.766 130.595 79.213 1.00 62.58 213 ASN A O 1
ATOM 1663 N N . GLU A 1 220 ? 151.897 130.108 77.317 1.00 58.86 214 GLU A N 1
ATOM 1664 C CA . GLU A 1 220 ? 153.194 130.516 77.842 1.00 55.29 214 GLU A CA 1
ATOM 1665 C C . GLU A 1 220 ? 153.311 132.037 77.941 1.00 56.71 214 GLU A C 1
ATOM 1666 O O . GLU A 1 220 ? 154.144 132.540 78.703 1.00 61.13 214 GLU A O 1
ATOM 1672 N N . HIS A 1 221 ? 152.452 132.775 77.230 1.00 58.93 215 HIS A N 1
ATOM 1673 C CA . HIS A 1 221 ? 152.549 134.231 77.159 1.00 58.04 215 HIS A CA 1
ATOM 1674 C C . HIS A 1 221 ? 152.268 134.919 78.490 1.00 56.10 215 HIS A C 1
ATOM 1675 O O . HIS A 1 221 ? 152.742 136.039 78.706 1.00 55.35 215 HIS A O 1
ATOM 1682 N N . ALA A 1 222 ? 151.529 134.278 79.392 1.00 51.77 216 ALA A N 1
ATOM 1683 C CA . ALA A 1 222 ? 151.221 134.847 80.696 1.00 49.02 216 ALA A CA 1
ATOM 1684 C C . ALA A 1 222 ? 151.955 134.126 81.822 1.00 50.43 216 ALA A C 1
ATOM 1685 O O . ALA A 1 222 ? 151.509 134.140 82.970 1.00 54.87 216 ALA A O 1
ATOM 1687 N N . LYS A 1 223 ? 153.085 133.493 81.502 1.00 53.54 217 LYS A N 1
ATOM 1688 C CA . LYS A 1 223 ? 153.821 132.727 82.504 1.00 47.83 217 LYS A CA 1
ATOM 1689 C C . LYS A 1 223 ? 154.558 133.640 83.475 1.00 51.12 217 LYS A C 1
ATOM 1690 O O . LYS A 1 223 ? 154.580 133.377 84.681 1.00 55.19 217 LYS A O 1
ATOM 1696 N N . LYS A 1 224 ? 155.167 134.717 82.968 1.00 51.47 218 LYS A N 1
ATOM 1697 C CA . LYS A 1 224 ? 155.906 135.631 83.834 1.00 51.40 218 LYS A CA 1
ATOM 1698 C C . LYS A 1 224 ? 154.977 136.439 84.731 1.00 50.59 218 LYS A C 1
ATOM 1699 O O . LYS A 1 224 ? 155.331 136.740 85.875 1.00 50.83 218 LYS A O 1
ATOM 1705 N N . LEU A 1 225 ? 153.794 136.796 84.231 1.00 47.76 219 LEU A N 1
ATOM 1706 C CA . LEU A 1 225 ? 152.840 137.547 85.038 1.00 43.46 219 LEU A CA 1
ATOM 1707 C C . LEU A 1 225 ? 152.180 136.670 86.093 1.00 46.33 219 LEU A C 1
ATOM 1708 O O . LEU A 1 225 ? 151.801 137.168 87.160 1.00 48.03 219 LEU A O 1
ATOM 1713 N N . LEU A 1 226 ? 152.030 135.371 85.820 1.00 42.11 220 LEU A N 1
ATOM 1714 C CA . LEU A 1 226 ? 151.374 134.485 86.777 1.00 42.70 220 LEU A CA 1
ATOM 1715 C C . LEU A 1 226 ? 152.246 134.235 88.002 1.00 47.70 220 LEU A C 1
ATOM 1716 O O . LEU A 1 226 ? 151.778 134.372 89.137 1.00 50.96 220 LEU A O 1
ATOM 1721 N N . LEU A 1 227 ? 153.520 133.883 87.795 1.00 42.10 221 LEU A N 1
ATOM 1722 C CA . LEU A 1 227 ? 154.372 133.516 88.923 1.00 40.96 221 LEU A CA 1
ATOM 1723 C C . LEU A 1 227 ? 154.755 134.726 89.756 1.00 43.70 221 LEU A C 1
ATOM 1724 O O . LEU A 1 227 ? 155.015 134.595 90.958 1.00 46.87 221 LEU A O 1
ATOM 1729 N N . ALA A 1 228 ? 154.815 135.902 89.135 1.00 42.55 222 ALA A N 1
ATOM 1730 C CA . ALA A 1 228 ? 155.055 137.122 89.889 1.00 44.69 222 ALA A CA 1
ATOM 1731 C C . ALA A 1 228 ? 153.843 137.513 90.719 1.00 39.81 222 ALA A C 1
ATOM 1732 O O . ALA A 1 228 ? 153.995 138.061 91.815 1.00 43.82 222 ALA A O 1
ATOM 1734 N N . SER A 1 229 ? 152.639 137.252 90.210 1.00 42.09 223 SER A N 1
ATOM 1735 C CA . SER A 1 229 ? 151.436 137.501 90.992 1.00 43.49 223 SER A CA 1
ATOM 1736 C C . SER A 1 229 ? 151.279 136.490 92.114 1.00 44.38 223 SER A C 1
ATOM 1737 O O . SER A 1 229 ? 150.633 136.788 93.123 1.00 50.93 223 SER A O 1
ATOM 1740 N N . LEU A 1 230 ? 151.836 135.287 91.944 1.00 41.47 224 LEU A N 1
ATOM 1741 C CA . LEU A 1 230 ? 151.915 134.336 93.047 1.00 43.88 224 LEU A CA 1
ATOM 1742 C C . LEU A 1 230 ? 152.780 134.885 94.170 1.00 42.96 224 LEU A C 1
ATOM 1743 O O . LEU A 1 230 ? 152.459 134.720 95.352 1.00 46.11 224 LEU A O 1
ATOM 1748 N N . GLY A 1 231 ? 153.874 135.556 93.818 1.00 40.49 225 GLY A N 1
ATOM 1749 C CA . GLY A 1 231 ? 154.692 136.227 94.802 1.00 42.10 225 GLY A CA 1
ATOM 1750 C C . GLY A 1 231 ? 154.139 137.537 95.309 1.00 38.77 225 GLY A C 1
ATOM 1751 O O . GLY A 1 231 ? 154.692 138.101 96.257 1.00 48.18 225 GLY A O 1
ATOM 1752 N N . PHE A 1 232 ? 153.062 138.034 94.705 1.00 36.53 226 PHE A N 1
ATOM 1753 C CA . PHE A 1 232 ? 152.446 139.280 95.125 1.00 38.62 226 PHE A CA 1
ATOM 1754 C C . PHE A 1 232 ? 151.185 139.090 95.955 1.00 36.99 226 PHE A C 1
ATOM 1755 O O . PHE A 1 232 ? 150.691 140.071 96.523 1.00 38.10 226 PHE A O 1
ATOM 1763 N N . VAL A 1 233 ? 150.653 137.872 96.045 1.00 37.17 227 VAL A N 1
ATOM 1764 C CA . VAL A 1 233 ? 149.490 137.623 96.893 1.00 33.81 227 VAL A CA 1
ATOM 1765 C C . VAL A 1 233 ? 149.948 137.721 98.343 1.00 37.82 227 VAL A C 1
ATOM 1766 O O . VAL A 1 233 ? 150.744 136.904 98.814 1.00 38.87 227 VAL A O 1
ATOM 1770 N N . ASP A 1 234 ? 149.464 138.741 99.046 1.00 38.05 228 ASP A N 1
ATOM 1771 C CA . ASP A 1 234 ? 149.946 139.001 100.392 1.00 32.25 228 ASP A CA 1
ATOM 1772 C C . ASP A 1 234 ? 149.127 138.281 101.451 1.00 35.44 228 ASP A C 1
ATOM 1773 O O . ASP A 1 234 ? 149.694 137.730 102.398 1.00 34.79 228 ASP A O 1
ATOM 1778 N N . LYS A 1 235 ? 147.809 138.253 101.303 1.00 39.16 229 LYS A N 1
ATOM 1779 C CA . LYS A 1 235 ? 146.953 137.647 102.305 1.00 30.61 229 LYS A CA 1
ATOM 1780 C C . LYS A 1 235 ? 145.949 136.729 101.631 1.00 33.50 229 LYS A C 1
ATOM 1781 O O . LYS A 1 235 ? 145.525 136.963 100.497 1.00 37.58 229 LYS A O 1
ATOM 1787 N N . LEU A 1 236 ? 145.587 135.669 102.346 1.00 28.41 230 LEU A N 1
ATOM 1788 C CA . LEU A 1 236 ? 144.557 134.742 101.912 1.00 22.23 230 LEU A CA 1
ATOM 1789 C C . LEU A 1 236 ? 143.928 134.134 103.153 1.00 30.15 230 LEU A C 1
ATOM 1790 O O . LEU A 1 236 ? 144.636 133.828 104.115 1.00 39.61 230 LEU A O 1
ATOM 1795 N N . CYS A 1 237 ? 142.595 134.009 103.130 1.00 35.19 231 CYS A N 1
ATOM 1796 C CA . CYS A 1 237 ? 141.787 133.414 104.205 1.00 24.04 231 CYS A CA 1
ATOM 1797 C C . CYS A 1 237 ? 141.998 134.103 105.552 1.00 24.75 231 CYS A C 1
ATOM 1798 O O . CYS A 1 237 ? 141.908 133.470 106.604 1.00 32.20 231 CYS A O 1
ATOM 1801 N N . GLY A 1 238 ? 142.275 135.404 105.532 1.00 28.28 232 GLY A N 1
ATOM 1802 C CA . GLY A 1 238 ? 142.518 136.141 106.754 1.00 28.11 232 GLY A CA 1
ATOM 1803 C C . GLY A 1 238 ? 143.923 136.073 107.298 1.00 26.73 232 GLY A C 1
ATOM 1804 O O . GLY A 1 238 ? 144.143 136.463 108.447 1.00 36.20 232 GLY A O 1
ATOM 1805 N N . ALA A 1 239 ? 144.887 135.600 106.515 1.00 25.08 233 ALA A N 1
ATOM 1806 C CA . ALA A 1 239 ? 146.236 135.406 107.019 1.00 28.31 233 ALA A CA 1
ATOM 1807 C C . ALA A 1 239 ? 147.264 135.768 105.964 1.00 31.37 233 ALA A C 1
ATOM 1808 O O . ALA A 1 239 ? 147.048 135.528 104.775 1.00 34.34 233 ALA A O 1
ATOM 1810 N N . LEU A 1 240 ? 148.385 136.326 106.418 1.00 31.46 234 LEU A N 1
ATOM 1811 C CA . LEU A 1 240 ? 149.524 136.577 105.547 1.00 31.45 234 LEU A CA 1
ATOM 1812 C C . LEU A 1 240 ? 150.082 135.264 105.017 1.00 27.58 234 LEU A C 1
ATOM 1813 O O . LEU A 1 240 ? 150.109 134.254 105.724 1.00 44.46 234 LEU A O 1
ATOM 1818 N N . CYS A 1 241 ? 150.524 135.277 103.764 1.00 29.58 235 CYS A N 1
ATOM 1819 C CA . CYS A 1 241 ? 150.930 134.037 103.125 1.00 32.63 235 CYS A CA 1
ATOM 1820 C C . CYS A 1 241 ? 151.952 134.309 102.034 1.00 35.32 235 CYS A C 1
ATOM 1821 O O . CYS A 1 241 ? 151.933 135.359 101.389 1.00 43.56 235 CYS A O 1
ATOM 1824 N N . ARG A 1 242 ? 152.848 133.346 101.843 1.00 41.80 236 ARG A N 1
ATOM 1825 C CA . ARG A 1 242 ? 153.700 133.277 100.666 1.00 44.99 236 ARG A CA 1
ATOM 1826 C C . ARG A 1 242 ? 153.257 132.106 99.803 1.00 41.26 236 ARG A C 1
ATOM 1827 O O . ARG A 1 242 ? 152.993 131.014 100.313 1.00 44.63 236 ARG A O 1
ATOM 1835 N N . ILE A 1 243 ? 153.168 132.338 98.500 1.00 41.20 237 ILE A N 1
ATOM 1836 C CA . ILE A 1 243 ? 152.915 131.275 97.538 1.00 43.11 237 ILE A CA 1
ATOM 1837 C C . ILE A 1 243 ? 154.224 130.980 96.823 1.00 42.60 237 ILE A C 1
ATOM 1838 O O . ILE A 1 243 ? 154.795 131.858 96.165 1.00 45.20 237 ILE A O 1
ATOM 1843 N N . GLU A 1 244 ? 154.711 129.753 96.971 1.00 41.63 238 GLU A N 1
ATOM 1844 C CA . GLU A 1 244 ? 155.965 129.320 96.375 1.00 47.42 238 GLU A CA 1
ATOM 1845 C C . GLU A 1 244 ? 155.685 128.230 95.354 1.00 46.52 238 GLU A C 1
ATOM 1846 O O . GLU A 1 244 ? 154.908 127.309 95.620 1.00 50.82 238 GLU A O 1
ATOM 1852 N N . VAL A 1 245 ? 156.320 128.338 94.194 1.00 48.65 239 VAL A N 1
ATOM 1853 C CA . VAL A 1 245 ? 156.193 127.333 93.146 1.00 44.49 239 VAL A CA 1
ATOM 1854 C C . VAL A 1 245 ? 157.079 126.148 93.507 1.00 47.90 239 VAL A C 1
ATOM 1855 O O . VAL A 1 245 ? 158.279 126.309 93.748 1.00 51.71 239 VAL A O 1
ATOM 1859 N N . ILE A 1 246 ? 156.488 124.959 93.557 1.00 45.43 240 ILE A N 1
ATOM 1860 C CA . ILE A 1 246 ? 157.243 123.754 93.874 1.00 46.16 240 ILE A CA 1
ATOM 1861 C C . ILE A 1 246 ? 157.714 123.089 92.588 1.00 45.15 240 ILE A C 1
ATOM 1862 O O . ILE A 1 246 ? 158.880 123.200 92.213 1.00 50.25 240 ILE A O 1
ATOM 1867 N N . ASP A 1 274 ? 141.968 108.398 128.319 1.00 85.66 268 ASP A N 1
ATOM 1868 C CA . ASP A 1 274 ? 141.623 109.790 128.585 1.00 88.23 268 ASP A CA 1
ATOM 1869 C C . ASP A 1 274 ? 141.928 110.159 130.031 1.00 86.64 268 ASP A C 1
ATOM 1870 O O . ASP A 1 274 ? 141.369 109.580 130.962 1.00 86.46 268 ASP A O 1
ATOM 1875 N N . HIS A 1 275 ? 142.825 111.128 130.212 1.00 80.66 269 HIS A N 1
ATOM 1876 C CA . HIS A 1 275 ? 143.219 111.568 131.543 1.00 81.57 269 HIS A CA 1
ATOM 1877 C C . HIS A 1 275 ? 142.210 112.504 132.188 1.00 79.52 269 HIS A C 1
ATOM 1878 O O . HIS A 1 275 ? 142.219 112.646 133.417 1.00 80.36 269 HIS A O 1
ATOM 1885 N N . ASN A 1 276 ? 141.344 113.138 131.394 1.00 75.04 270 ASN A N 1
ATOM 1886 C CA . ASN A 1 276 ? 140.300 113.987 131.958 1.00 75.54 270 ASN A CA 1
ATOM 1887 C C . ASN A 1 276 ? 139.271 113.162 132.720 1.00 75.61 270 ASN A C 1
ATOM 1888 O O . ASN A 1 276 ? 138.745 113.613 133.742 1.00 73.73 270 ASN A O 1
ATOM 1893 N N . ASP A 1 277 ? 138.992 111.941 132.250 1.00 74.56 271 ASP A N 1
ATOM 1894 C CA . ASP A 1 277 ? 138.053 111.063 132.942 1.00 73.70 271 ASP A CA 1
ATOM 1895 C C . ASP A 1 277 ? 138.594 110.615 134.296 1.00 72.18 271 ASP A C 1
ATOM 1896 O O . ASP A 1 277 ? 137.871 110.651 135.299 1.00 73.63 271 ASP A O 1
ATOM 1901 N N . GLU A 1 278 ? 139.866 110.206 134.354 1.00 69.69 272 GLU A N 1
ATOM 1902 C CA . GLU A 1 278 ? 140.432 109.784 135.633 1.00 71.62 272 GLU A CA 1
ATOM 1903 C C . GLU A 1 278 ? 140.675 110.974 136.557 1.00 70.37 272 GLU A C 1
ATOM 1904 O O . GLU A 1 278 ? 140.563 110.834 137.782 1.00 70.62 272 GLU A O 1
ATOM 1910 N N . LEU A 1 279 ? 140.943 112.158 135.993 1.00 64.07 273 LEU A N 1
ATOM 1911 C CA . LEU A 1 279 ? 141.045 113.361 136.810 1.00 61.79 273 LEU A CA 1
ATOM 1912 C C . LEU A 1 279 ? 139.691 113.746 137.386 1.00 64.40 273 LEU A C 1
ATOM 1913 O O . LEU A 1 279 ? 139.608 114.184 138.536 1.00 68.90 273 LEU A O 1
ATOM 1918 N N . ARG A 1 280 ? 138.619 113.565 136.610 1.00 62.49 274 ARG A N 1
ATOM 1919 C CA . ARG A 1 280 ? 137.278 113.841 137.112 1.00 62.96 274 ARG A CA 1
ATOM 1920 C C . ARG A 1 280 ? 136.862 112.825 138.169 1.00 62.98 274 ARG A C 1
ATOM 1921 O O . ARG A 1 280 ? 136.194 113.181 139.143 1.00 61.76 274 ARG A O 1
ATOM 1929 N N . LYS A 1 281 ? 137.264 111.559 138.004 1.00 64.29 275 LYS A N 1
ATOM 1930 C CA . LYS A 1 281 ? 136.977 110.545 139.019 1.00 66.47 275 LYS A CA 1
ATOM 1931 C C . LYS A 1 281 ? 137.708 110.832 140.328 1.00 64.73 275 LYS A C 1
ATOM 1932 O O . LYS A 1 281 ? 137.111 110.751 141.410 1.00 61.87 275 LYS A O 1
ATOM 1938 N N . GLN A 1 282 ? 138.994 111.189 140.252 1.00 61.17 276 GLN A N 1
ATOM 1939 C CA . GLN A 1 282 ? 139.732 111.519 141.468 1.00 61.78 276 GLN A CA 1
ATOM 1940 C C . GLN A 1 282 ? 139.261 112.833 142.083 1.00 61.34 276 GLN A C 1
ATOM 1941 O O . GLN A 1 282 ? 139.267 112.978 143.312 1.00 59.82 276 GLN A O 1
ATOM 1947 N N . ALA A 1 283 ? 138.831 113.789 141.255 1.00 61.39 277 ALA A N 1
ATOM 1948 C CA . ALA A 1 283 ? 138.226 115.008 141.773 1.00 56.78 277 ALA A CA 1
ATOM 1949 C C . ALA A 1 283 ? 136.907 114.715 142.470 1.00 58.48 277 ALA A C 1
ATOM 1950 O O . ALA A 1 283 ? 136.591 115.339 143.484 1.00 62.33 277 ALA A O 1
ATOM 1952 N N . GLU A 1 284 ? 136.129 113.762 141.945 1.00 62.89 278 GLU A N 1
ATOM 1953 C CA . GLU A 1 284 ? 134.896 113.339 142.606 1.00 58.49 278 GLU A CA 1
ATOM 1954 C C . GLU A 1 284 ? 135.197 112.674 143.941 1.00 58.96 278 GLU A C 1
ATOM 1955 O O . GLU A 1 284 ? 134.450 112.853 144.911 1.00 61.97 278 GLU A O 1
ATOM 1961 N N . VAL A 1 285 ? 136.294 111.914 144.001 1.00 57.58 279 VAL A N 1
ATOM 1962 C CA . VAL A 1 285 ? 136.759 111.333 145.261 1.00 57.09 279 VAL A CA 1
ATOM 1963 C C . VAL A 1 285 ? 137.103 112.430 146.267 1.00 57.13 279 VAL A C 1
ATOM 1964 O O . VAL A 1 285 ? 136.723 112.354 147.443 1.00 60.19 279 VAL A O 1
ATOM 1968 N N . ILE A 1 286 ? 137.787 113.483 145.809 1.00 55.40 280 ILE A N 1
ATOM 1969 C CA . ILE A 1 286 ? 138.168 114.589 146.692 1.00 50.70 280 ILE A CA 1
ATOM 1970 C C . ILE A 1 286 ? 136.938 115.369 147.167 1.00 49.52 280 ILE A C 1
ATOM 1971 O O . ILE A 1 286 ? 136.846 115.742 148.343 1.00 53.50 280 ILE A O 1
ATOM 1976 N N . VAL A 1 287 ? 135.968 115.605 146.276 1.00 50.45 281 VAL A N 1
ATOM 1977 C CA . VAL A 1 287 ? 134.739 116.313 146.653 1.00 52.74 281 VAL A CA 1
ATOM 1978 C C . VAL A 1 287 ? 133.912 115.492 147.641 1.00 55.50 281 VAL A C 1
ATOM 1979 O O . VAL A 1 287 ? 133.377 116.035 148.617 1.00 55.22 281 VAL A O 1
ATOM 1983 N N . GLU A 1 288 ? 133.819 114.174 147.429 1.00 57.91 282 GLU A N 1
ATOM 1984 C CA . GLU A 1 288 ? 133.125 113.308 148.381 1.00 56.72 282 GLU A CA 1
ATOM 1985 C C . GLU A 1 288 ? 133.835 113.279 149.732 1.00 55.41 282 GLU A C 1
ATOM 1986 O O . GLU A 1 288 ? 133.181 113.314 150.785 1.00 56.03 282 GLU A O 1
ATOM 1992 N N . ALA A 1 289 ? 135.172 113.247 149.719 1.00 54.52 283 ALA A N 1
ATOM 1993 C CA . ALA A 1 289 ? 135.943 113.255 150.958 1.00 56.02 283 ALA A CA 1
ATOM 1994 C C . ALA A 1 289 ? 135.774 114.563 151.719 1.00 54.13 283 ALA A C 1
ATOM 1995 O O . ALA A 1 289 ? 135.678 114.558 152.949 1.00 59.38 283 ALA A O 1
ATOM 1997 N N . PHE A 1 290 ? 135.734 115.688 151.001 1.00 47.92 284 PHE A N 1
ATOM 1998 C CA . PHE A 1 290 ? 135.434 116.975 151.622 1.00 45.85 284 PHE A CA 1
ATOM 1999 C C . PHE A 1 290 ? 134.010 117.018 152.152 1.00 50.08 284 PHE A C 1
ATOM 2000 O O . PHE A 1 290 ? 133.742 117.687 153.156 1.00 53.93 284 PHE A O 1
ATOM 2008 N N . LYS A 1 291 ? 133.086 116.328 151.480 1.00 52.20 285 LYS A N 1
ATOM 2009 C CA . LYS A 1 291 ? 131.715 116.236 151.967 1.00 52.11 285 LYS A CA 1
ATOM 2010 C C . LYS A 1 291 ? 131.619 115.393 153.232 1.00 54.75 285 LYS A C 1
ATOM 2011 O O . LYS A 1 291 ? 130.671 115.558 154.008 1.00 58.22 285 LYS A O 1
ATOM 2017 N N . GLN A 1 292 ? 132.571 114.477 153.450 1.00 58.37 286 GLN A N 1
ATOM 2018 C CA . GLN A 1 292 ? 132.571 113.705 154.692 1.00 56.16 286 GLN A CA 1
ATOM 2019 C C . GLN A 1 292 ? 132.890 114.562 155.915 1.00 59.45 286 GLN A C 1
ATOM 2020 O O . GLN A 1 292 ? 132.302 114.346 156.980 1.00 62.76 286 GLN A O 1
ATOM 2026 N N . ASN A 1 293 ? 133.800 115.534 155.799 1.00 58.64 287 ASN A N 1
ATOM 2027 C CA . ASN A 1 293 ? 134.086 116.429 156.916 1.00 59.97 287 ASN A CA 1
ATOM 2028 C C . ASN A 1 293 ? 133.242 117.698 156.892 1.00 59.03 287 ASN A C 1
ATOM 2029 O O . ASN A 1 293 ? 133.603 118.668 157.570 1.00 59.34 287 ASN A O 1
ATOM 2034 N N . ASP A 1 294 ? 132.129 117.691 156.141 1.00 57.59 288 ASP A N 1
ATOM 2035 C CA . ASP A 1 294 ? 131.191 118.816 156.004 1.00 57.33 288 ASP A CA 1
ATOM 2036 C C . ASP A 1 294 ? 131.924 120.071 155.518 1.00 59.62 288 ASP A C 1
ATOM 2037 O O . ASP A 1 294 ? 131.809 121.157 156.090 1.00 58.13 288 ASP A O 1
ATOM 2042 N N . LYS A 1 295 ? 132.734 119.904 154.477 1.00 56.05 289 LYS A N 1
ATOM 2043 C CA . LYS A 1 295 ? 133.543 120.980 153.916 1.00 49.86 289 LYS A CA 1
ATOM 2044 C C . LYS A 1 295 ? 133.356 121.049 152.408 1.00 49.56 289 LYS A C 1
ATOM 2045 O O . LYS A 1 295 ? 134.312 121.141 151.636 1.00 46.67 289 LYS A O 1
ATOM 2051 N N . LEU A 1 296 ? 132.095 120.993 151.971 1.00 53.31 290 LEU A N 1
ATOM 2052 C CA . LEU A 1 296 ? 131.785 121.141 150.554 1.00 49.97 290 LEU A CA 1
ATOM 2053 C C . LEU A 1 296 ? 132.035 122.566 150.074 1.00 55.48 290 LEU A C 1
ATOM 2054 O O . LEU A 1 296 ? 132.348 122.776 148.898 1.00 56.90 290 LEU A O 1
ATOM 2059 N N . GLU A 1 297 ? 131.910 123.551 150.968 1.00 51.46 291 GLU A N 1
ATOM 2060 C CA . GLU A 1 297 ? 132.167 124.941 150.607 1.00 50.00 291 GLU A CA 1
ATOM 2061 C C . GLU A 1 297 ? 133.645 125.208 150.347 1.00 52.74 291 GLU A C 1
ATOM 2062 O O . GLU A 1 297 ? 133.974 126.176 149.655 1.00 54.57 291 GLU A O 1
ATOM 2068 N N . LYS A 1 298 ? 134.537 124.371 150.877 1.00 49.72 292 LYS A N 1
ATOM 2069 C CA . LYS A 1 298 ? 135.967 124.519 150.650 1.00 44.57 292 LYS A CA 1
ATOM 2070 C C . LYS A 1 298 ? 136.422 123.914 149.331 1.00 42.68 292 LYS A C 1
ATOM 2071 O O . LYS A 1 298 ? 137.580 124.111 148.950 1.00 46.31 292 LYS A O 1
ATOM 2077 N N . ILE A 1 299 ? 135.548 123.184 148.636 1.00 42.58 293 ILE A N 1
ATOM 2078 C CA . ILE A 1 299 ? 135.915 122.578 147.360 1.00 42.52 293 ILE A CA 1
ATOM 2079 C C . ILE A 1 299 ? 136.107 123.651 146.291 1.00 44.74 293 ILE A C 1
ATOM 2080 O O . ILE A 1 299 ? 137.012 123.556 145.456 1.00 48.93 293 ILE A O 1
ATOM 2085 N N . ARG A 1 300 ? 135.291 124.707 146.326 1.00 40.86 294 ARG A N 1
ATOM 2086 C CA . ARG A 1 300 ? 135.469 125.833 145.412 1.00 40.01 294 ARG A CA 1
ATOM 2087 C C . ARG A 1 300 ? 136.771 126.584 145.686 1.00 40.46 294 ARG A C 1
ATOM 2088 O O . ARG A 1 300 ? 137.467 127.004 144.749 1.00 41.55 294 ARG A O 1
ATOM 2096 N N . ILE A 1 301 ? 137.108 126.749 146.968 1.00 43.92 295 ILE A N 1
ATOM 2097 C CA . ILE A 1 301 ? 138.391 127.320 147.377 1.00 39.42 295 ILE A CA 1
ATOM 2098 C C . ILE A 1 301 ? 139.546 126.466 146.864 1.00 38.11 295 ILE A C 1
ATOM 2099 O O . ILE A 1 301 ? 140.533 126.981 146.324 1.00 46.18 295 ILE A O 1
ATOM 2104 N N . LEU A 1 302 ? 139.414 125.144 146.991 1.00 44.13 296 LEU A N 1
ATOM 2105 C CA . LEU A 1 302 ? 140.436 124.224 146.505 1.00 42.52 296 LEU A CA 1
ATOM 2106 C C . LEU A 1 302 ? 140.547 124.259 144.984 1.00 39.11 296 LEU A C 1
ATOM 2107 O O . LEU A 1 302 ? 141.648 124.165 144.441 1.00 46.19 296 LEU A O 1
ATOM 2112 N N . ALA A 1 303 ? 139.420 124.394 144.286 1.00 35.81 297 ALA A N 1
ATOM 2113 C CA . ALA A 1 303 ? 139.434 124.458 142.828 1.00 32.28 297 ALA A CA 1
ATOM 2114 C C . ALA A 1 303 ? 140.104 125.733 142.338 1.00 43.57 297 ALA A C 1
ATOM 2115 O O . ALA A 1 303 ? 140.800 125.721 141.316 1.00 47.72 297 ALA A O 1
ATOM 2117 N N . ASP A 1 304 ? 139.896 126.845 143.047 1.00 49.66 298 ASP A N 1
ATOM 2118 C CA . ASP A 1 304 ? 140.651 128.059 142.747 1.00 34.92 298 ASP A CA 1
ATOM 2119 C C . ASP A 1 304 ? 142.132 127.901 143.075 1.00 36.13 298 ASP A C 1
ATOM 2120 O O . ASP A 1 304 ? 142.985 128.417 142.346 1.00 39.15 298 ASP A O 1
ATOM 2125 N N . ALA A 1 305 ? 142.453 127.198 144.164 1.00 37.89 299 ALA A N 1
ATOM 2126 C CA . ALA A 1 305 ? 143.839 127.055 144.595 1.00 34.07 299 ALA A CA 1
ATOM 2127 C C . ALA A 1 305 ? 144.633 126.093 143.721 1.00 37.26 299 ALA A C 1
ATOM 2128 O O . ALA A 1 305 ? 145.851 126.242 143.603 1.00 45.57 299 ALA A O 1
ATOM 2130 N N . ILE A 1 306 ? 143.983 125.086 143.138 1.00 36.64 300 ILE A N 1
ATOM 2131 C CA . ILE A 1 306 ? 144.658 124.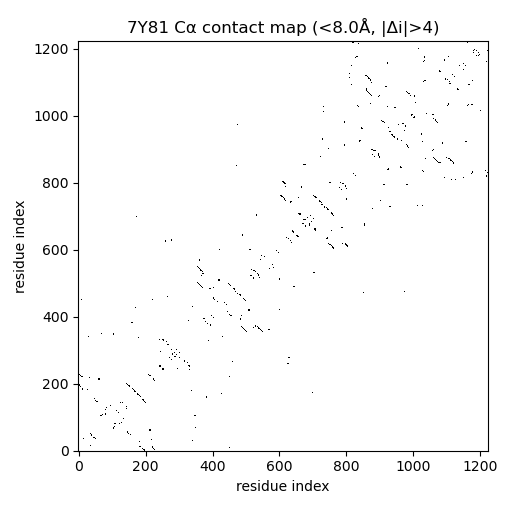204 142.190 1.00 38.37 300 ILE A CA 1
ATOM 2132 C C . ILE A 1 306 ? 144.936 124.950 140.892 1.00 40.76 300 ILE A C 1
ATOM 2133 O O . ILE A 1 306 ? 146.020 124.833 140.307 1.00 44.80 300 ILE A O 1
ATOM 2138 N N . ARG A 1 307 ? 143.979 125.771 140.451 1.00 36.49 301 ARG A N 1
ATOM 2139 C CA . ARG A 1 307 ? 144.110 126.528 139.213 1.00 34.48 301 ARG A CA 1
ATOM 2140 C C . ARG A 1 307 ? 145.178 127.616 139.289 1.00 42.65 301 ARG A C 1
ATOM 2141 O O . ARG A 1 307 ? 145.615 128.105 138.247 1.00 49.07 301 ARG A O 1
ATOM 2149 N N . THR A 1 308 ? 145.611 128.018 140.481 1.00 38.51 302 THR A N 1
ATOM 2150 C CA . THR A 1 308 ? 146.726 128.948 140.586 1.00 33.96 302 THR A CA 1
ATOM 2151 C C . THR A 1 308 ? 148.045 128.251 140.885 1.00 37.69 302 THR A C 1
ATOM 2152 O O . THR A 1 308 ? 149.060 128.929 141.068 1.00 50.07 302 THR A O 1
ATOM 2156 N N . LEU A 1 309 ? 148.060 126.917 140.934 1.00 37.14 303 LEU A N 1
ATOM 2157 C CA . LEU A 1 309 ? 149.304 126.177 141.099 1.00 36.97 303 LEU A CA 1
ATOM 2158 C C . LEU A 1 309 ? 150.064 126.004 139.793 1.00 37.43 303 LEU A C 1
ATOM 2159 O O . LEU A 1 309 ? 151.211 125.546 139.821 1.00 45.40 303 LEU A O 1
ATOM 2164 N N . ARG A 1 310 ? 149.451 126.339 138.655 1.00 41.10 304 ARG A N 1
ATOM 2165 C CA . ARG A 1 310 ? 150.156 126.272 137.379 1.00 37.16 304 ARG A CA 1
ATOM 2166 C C . ARG A 1 310 ? 151.223 127.352 137.275 1.00 39.14 304 ARG A C 1
ATOM 2167 O O . ARG A 1 310 ? 152.192 127.195 136.526 1.00 39.76 304 ARG A O 1
ATOM 2175 N N . LEU A 1 311 ? 151.057 128.454 138.010 1.00 42.13 305 LEU A N 1
ATOM 2176 C CA . LEU A 1 311 ? 152.090 129.480 138.062 1.00 42.90 305 LEU A CA 1
ATOM 2177 C C . LEU A 1 311 ? 153.298 129.023 138.866 1.00 43.31 305 LEU A C 1
ATOM 2178 O O . LEU A 1 311 ? 154.423 129.456 138.592 1.00 49.52 305 LEU A O 1
ATOM 2183 N N . HIS A 1 312 ? 153.088 128.161 139.856 1.00 42.86 306 HIS A N 1
ATOM 2184 C CA . HIS A 1 312 ? 154.142 127.779 140.786 1.00 44.29 306 HIS A CA 1
ATOM 2185 C C . HIS A 1 312 ? 155.010 126.640 140.273 1.00 45.38 306 HIS A C 1
ATOM 2186 O O . HIS A 1 312 ? 156.069 126.383 140.855 1.00 52.21 306 HIS A O 1
ATOM 2193 N N . GLY A 1 313 ? 154.603 125.961 139.207 1.00 46.09 307 GLY A N 1
ATOM 2194 C CA . GLY A 1 313 ? 155.340 124.813 138.721 1.00 49.34 307 GLY A CA 1
ATOM 2195 C C . GLY A 1 313 ? 155.044 123.568 139.534 1.00 50.38 307 GLY A C 1
ATOM 2196 O O . GLY A 1 313 ? 154.316 123.586 140.524 1.00 49.19 307 GLY A O 1
ATOM 2197 N N . GLU A 1 314 ? 155.632 122.453 139.101 1.00 53.95 308 GLU A N 1
ATOM 2198 C CA . GLU A 1 314 ? 155.385 121.172 139.751 1.00 49.19 308 GLU A CA 1
ATOM 2199 C C . GLU A 1 314 ? 156.106 121.027 141.085 1.00 52.24 308 GLU A C 1
ATOM 2200 O O . GLU A 1 314 ? 155.800 120.095 141.837 1.00 53.50 308 GLU A O 1
ATOM 2206 N N . GLY A 1 315 ? 157.037 121.931 141.400 1.00 55.67 309 GLY A N 1
ATOM 2207 C CA . GLY A 1 315 ? 157.812 121.831 142.622 1.00 55.53 309 GLY A CA 1
ATOM 2208 C C . GLY A 1 315 ? 157.039 122.146 143.885 1.00 56.04 309 GLY A C 1
ATOM 2209 O O . GLY A 1 315 ? 157.459 121.728 144.966 1.00 57.19 309 GLY A O 1
ATOM 2210 N N . VAL A 1 316 ? 155.921 122.871 143.776 1.00 54.24 310 VAL A N 1
ATOM 2211 C CA . VAL A 1 316 ? 155.116 123.183 144.956 1.00 54.76 310 VAL A CA 1
ATOM 2212 C C . VAL A 1 316 ? 154.449 121.919 145.498 1.00 57.87 310 VAL A C 1
ATOM 2213 O O . VAL A 1 316 ? 154.212 121.796 146.707 1.00 56.60 310 VAL A O 1
ATOM 2217 N N . ILE A 1 317 ? 154.183 120.945 144.633 1.00 56.52 311 ILE A N 1
ATOM 2218 C CA . ILE A 1 317 ? 153.661 119.657 145.066 1.00 52.99 311 ILE A CA 1
ATOM 2219 C C . ILE A 1 317 ? 154.784 118.646 145.262 1.00 58.10 311 ILE A C 1
ATOM 2220 O O . ILE A 1 317 ? 154.781 117.899 146.243 1.00 61.50 311 ILE A O 1
ATOM 2225 N N . GLU A 1 318 ? 155.780 118.648 144.369 1.00 61.01 312 GLU A N 1
ATOM 2226 C CA . GLU A 1 318 ? 156.859 117.663 144.436 1.00 59.26 312 GLU A CA 1
ATOM 2227 C C . GLU A 1 318 ? 157.770 117.883 145.642 1.00 58.73 312 GLU A C 1
ATOM 2228 O O . GLU A 1 318 ? 158.185 116.916 146.292 1.00 63.17 312 GLU A O 1
ATOM 2234 N N . LYS A 1 319 ? 158.095 119.135 145.957 1.00 59.16 313 LYS A N 1
ATOM 2235 C CA . LYS A 1 319 ? 158.996 119.448 147.059 1.00 61.83 313 LYS A CA 1
ATOM 2236 C C . LYS A 1 319 ? 158.265 119.873 148.327 1.00 64.24 313 LYS A C 1
ATOM 2237 O O . LYS A 1 319 ? 158.921 120.317 149.277 1.00 64.62 313 LYS A O 1
ATOM 2243 N N . ASP A 1 320 ? 156.930 119.748 148.348 1.00 62.83 314 ASP A N 1
ATOM 2244 C CA . ASP A 1 320 ? 156.066 120.074 149.494 1.00 61.47 314 ASP A CA 1
ATOM 2245 C C . ASP A 1 320 ? 156.223 121.528 149.940 1.00 65.39 314 ASP A C 1
ATOM 2246 O O . ASP A 1 320 ? 156.481 121.820 151.110 1.00 65.58 314 ASP A O 1
ATOM 2251 N N . GLU A 1 321 ? 156.064 122.448 148.992 1.00 59.69 315 GLU A N 1
ATOM 2252 C CA . GLU A 1 321 ? 156.123 123.874 149.283 1.00 60.64 315 GLU A CA 1
ATOM 2253 C C . GLU A 1 321 ? 154.759 124.464 149.614 1.00 58.64 315 GLU A C 1
ATOM 2254 O O . GLU A 1 321 ? 154.643 125.686 149.750 1.00 62.27 315 GLU A O 1
ATOM 2260 N N . LEU A 1 322 ? 153.730 123.631 149.729 1.00 54.14 316 LEU A N 1
ATOM 2261 C CA . LEU A 1 322 ? 152.467 124.078 150.285 1.00 55.48 316 LEU A CA 1
ATOM 2262 C C . LEU A 1 322 ? 152.639 124.378 151.775 1.00 60.36 316 LEU A C 1
ATOM 2263 O O . LEU A 1 322 ? 153.493 123.779 152.436 1.00 62.52 316 LEU A O 1
ATOM 2268 N N . PRO A 1 323 ? 151.875 125.332 152.315 1.00 58.49 317 PRO A N 1
ATOM 2269 C CA . PRO A 1 323 ? 151.943 125.602 153.759 1.00 54.23 317 PRO A CA 1
ATOM 2270 C C . PRO A 1 323 ? 151.446 124.421 154.582 1.00 55.27 317 PRO A C 1
ATOM 2271 O O . PRO A 1 323 ? 150.520 123.711 154.186 1.00 59.56 317 PRO A O 1
ATOM 2275 N N . ASP A 1 324 ? 152.071 124.221 155.743 1.00 55.34 318 ASP A N 1
ATOM 2276 C CA . ASP A 1 324 ? 151.890 123.015 156.542 1.00 58.85 318 ASP A CA 1
ATOM 2277 C C . ASP A 1 324 ? 151.105 123.266 157.827 1.00 60.97 318 ASP A C 1
ATOM 2278 O O . ASP A 1 324 ? 151.246 122.520 158.798 1.00 62.42 318 ASP A O 1
ATOM 2283 N N . GLY A 1 325 ? 150.270 124.297 157.848 1.00 53.27 319 GLY A N 1
ATOM 2284 C CA . GLY A 1 325 ? 149.545 124.622 159.059 1.00 56.31 319 GLY A CA 1
ATOM 2285 C C . GLY A 1 325 ? 150.443 125.279 160.094 1.00 58.85 319 GLY A C 1
ATOM 2286 O O . GLY A 1 325 ? 151.524 125.794 159.791 1.00 62.21 319 GLY A O 1
ATOM 2287 N N . LYS A 1 326 ? 149.984 125.249 161.340 1.00 60.25 320 LYS A N 1
ATOM 2288 C CA . LYS A 1 326 ? 150.731 125.861 162.425 1.00 60.96 320 LYS A CA 1
ATOM 2289 C C . LYS A 1 326 ? 151.867 124.939 162.869 1.00 62.98 320 LYS A C 1
ATOM 2290 O O . LYS A 1 326 ? 152.050 123.836 162.346 1.00 63.18 320 LYS A O 1
ATOM 2296 N N . GLU A 1 327 ? 152.652 125.406 163.845 1.00 72.48 321 GLU A N 1
ATOM 2297 C CA . GLU A 1 327 ? 153.854 124.682 164.250 1.00 73.86 321 GLU A CA 1
ATOM 2298 C C . GLU A 1 327 ? 153.514 123.404 165.008 1.00 74.64 321 GLU A C 1
ATOM 2299 O O . GLU A 1 327 ? 154.131 122.356 164.784 1.00 75.32 321 GLU A O 1
ATOM 2305 N N . GLU A 1 328 ? 152.540 123.469 165.910 1.00 74.71 322 GLU A N 1
ATOM 2306 C CA . GLU A 1 328 ? 152.129 122.321 166.707 1.00 73.82 322 GLU A CA 1
ATOM 2307 C C . GLU A 1 328 ? 150.633 122.072 166.568 1.00 75.30 322 GLU A C 1
ATOM 2308 O O . GLU A 1 328 ? 149.931 121.811 167.547 1.00 74.79 322 GLU A O 1
ATOM 2314 N N . ARG A 1 329 ? 150.131 122.152 165.341 1.00 62.56 323 ARG A N 1
ATOM 2315 C CA . ARG A 1 329 ? 148.726 121.893 165.060 1.00 60.67 323 ARG A CA 1
ATOM 2316 C C . ARG A 1 329 ? 148.569 120.445 164.616 1.00 62.12 323 ARG A C 1
ATOM 2317 O O . ARG A 1 329 ? 149.182 120.024 163.629 1.00 62.36 323 ARG A O 1
ATOM 2325 N N . ASP A 1 330 ? 147.754 119.684 165.351 1.00 66.96 324 ASP A N 1
ATOM 2326 C CA . ASP A 1 330 ? 147.516 118.293 164.985 1.00 66.06 324 ASP A CA 1
ATOM 2327 C C . ASP A 1 330 ? 146.640 118.182 163.745 1.00 64.27 324 ASP A C 1
ATOM 2328 O O . ASP A 1 330 ? 146.729 117.192 163.011 1.00 65.36 324 ASP A O 1
ATOM 2333 N N . LYS A 1 331 ? 145.793 119.181 163.495 1.00 60.14 325 LYS A N 1
ATOM 2334 C CA . LYS A 1 331 ? 144.969 119.197 162.296 1.00 59.36 325 LYS A CA 1
ATOM 2335 C C . LYS A 1 331 ? 145.727 119.677 161.066 1.00 57.67 325 LYS A C 1
ATOM 2336 O O . LYS A 1 331 ? 145.249 119.467 159.946 1.00 57.28 325 LYS A O 1
ATOM 2342 N N . GLY A 1 332 ? 146.894 120.295 161.247 1.00 55.41 326 GLY A N 1
ATOM 2343 C CA . GLY A 1 332 ? 147.688 120.757 160.126 1.00 53.92 326 GLY A CA 1
ATOM 2344 C C . GLY A 1 332 ? 147.057 121.950 159.429 1.00 57.07 326 GLY A C 1
ATOM 2345 O O . GLY A 1 332 ? 146.390 122.789 160.043 1.00 54.59 326 GLY A O 1
ATOM 2346 N N . HIS A 1 333 ? 147.287 122.027 158.121 1.00 48.38 327 HIS A N 1
ATOM 2347 C CA . HIS A 1 333 ? 146.647 123.044 157.303 1.00 43.64 327 HIS A CA 1
ATOM 2348 C C . HIS A 1 333 ? 145.150 122.779 157.206 1.00 49.06 327 HIS A C 1
ATOM 2349 O O . HIS A 1 333 ? 144.698 121.631 157.196 1.00 49.88 327 HIS A O 1
ATOM 2356 N N . HIS A 1 334 ? 144.377 123.864 157.145 1.00 45.51 328 HIS A N 1
ATOM 2357 C CA . HIS A 1 334 ? 142.927 123.740 157.098 1.00 43.00 328 HIS A CA 1
ATOM 2358 C C . HIS A 1 334 ? 142.425 123.228 155.759 1.00 45.08 328 HIS A C 1
ATOM 2359 O O . HIS A 1 334 ? 141.281 122.777 155.677 1.00 52.41 328 HIS A O 1
ATOM 2366 N N . LEU A 1 335 ? 143.237 123.314 154.709 1.00 43.77 329 LEU A N 1
ATOM 2367 C CA . LEU A 1 335 ? 142.852 122.838 153.390 1.00 43.53 329 LEU A CA 1
ATOM 2368 C C . LEU A 1 335 ? 143.736 121.706 152.898 1.00 48.90 329 LEU A C 1
ATOM 2369 O O . LEU A 1 335 ? 143.223 120.642 152.538 1.00 52.88 329 LEU A O 1
ATOM 2374 N N . TRP A 1 336 ? 145.057 121.891 152.896 1.00 46.92 330 TRP A N 1
ATOM 2375 C CA . TRP A 1 336 ? 145.946 120.911 152.287 1.00 43.48 330 TRP A CA 1
ATOM 2376 C C . TRP A 1 336 ? 146.179 119.682 153.153 1.00 43.31 330 TRP A C 1
ATOM 2377 O O . TRP A 1 336 ? 146.794 118.724 152.678 1.00 49.52 330 TRP A O 1
ATOM 2388 N N . ASP A 1 337 ? 145.718 119.682 154.402 1.00 49.82 331 ASP A N 1
ATOM 2389 C CA . ASP A 1 337 ? 145.842 118.520 155.269 1.00 52.12 331 ASP A CA 1
ATOM 2390 C C . ASP A 1 337 ? 144.489 117.892 155.581 1.00 52.88 331 ASP A C 1
ATOM 2391 O O . ASP A 1 337 ? 144.364 117.152 156.562 1.00 56.43 331 ASP A O 1
ATOM 2396 N N . ILE A 1 338 ? 143.473 118.182 154.769 1.00 47.78 332 ILE A N 1
ATOM 2397 C CA . ILE A 1 338 ? 142.181 117.523 154.906 1.00 49.74 332 ILE A CA 1
ATOM 2398 C C . ILE A 1 338 ? 142.318 116.077 154.452 1.00 51.60 332 ILE A C 1
ATOM 2399 O O . ILE A 1 338 ? 142.851 115.800 153.370 1.00 59.54 332 ILE A O 1
ATOM 2404 N N . LYS A 1 339 ? 141.858 115.148 155.290 1.00 52.97 333 LYS A N 1
ATOM 2405 C CA . LYS A 1 339 ? 142.007 113.721 155.024 1.00 49.75 333 LYS A CA 1
ATOM 2406 C C . LYS A 1 339 ? 141.097 113.306 153.875 1.00 49.73 333 LYS A C 1
ATOM 2407 O O . LYS A 1 339 ? 139.869 113.318 154.006 1.00 55.46 333 LYS A O 1
ATOM 2413 N N . VAL A 1 340 ? 141.698 112.948 152.745 1.00 50.29 334 VAL A N 1
ATOM 2414 C CA . VAL A 1 340 ? 140.986 112.415 151.591 1.00 51.32 334 VAL A CA 1
ATOM 2415 C C . VAL A 1 340 ? 141.351 110.941 151.490 1.00 55.49 334 VAL A C 1
ATOM 2416 O O . VAL A 1 340 ? 142.505 110.606 151.197 1.00 57.23 334 VAL A O 1
ATOM 2420 N N . GLN A 1 341 ? 140.358 110.073 151.729 1.00 56.46 335 GLN A N 1
ATOM 2421 C CA . GLN A 1 341 ? 140.522 108.613 151.818 1.00 57.76 335 GLN A CA 1
ATOM 2422 C C . GLN A 1 341 ? 141.588 108.220 152.840 1.00 55.95 335 GLN A C 1
ATOM 2423 O O . GLN A 1 341 ? 142.403 107.325 152.609 1.00 57.99 335 GLN A O 1
ATOM 2429 N N . GLY A 1 342 ? 141.587 108.906 153.982 1.00 52.06 336 GLY A N 1
ATOM 2430 C CA . GLY A 1 342 ? 142.475 108.584 155.075 1.00 53.46 336 GLY A CA 1
ATOM 2431 C C . GLY A 1 342 ? 143.841 109.231 155.018 1.00 53.98 336 GLY A C 1
ATOM 2432 O O . GLY A 1 342 ? 144.603 109.111 155.986 1.00 56.24 336 GLY A O 1
ATOM 2433 N N . THR A 1 343 ? 144.179 109.912 153.928 1.00 53.01 337 THR A N 1
ATOM 2434 C CA . THR A 1 343 ? 145.452 110.605 153.813 1.00 52.01 337 THR A CA 1
ATOM 2435 C C . THR A 1 343 ? 145.199 112.057 153.435 1.00 49.65 337 THR A C 1
ATOM 2436 O O . THR A 1 343 ? 144.159 112.399 152.868 1.00 50.09 337 THR A O 1
ATOM 2440 N N . ALA A 1 344 ? 146.173 112.906 153.760 1.00 52.67 338 ALA A N 1
ATOM 2441 C CA . ALA A 1 344 ? 146.029 114.346 153.612 1.00 48.51 338 ALA A CA 1
ATOM 2442 C C . ALA A 1 344 ? 145.970 114.747 152.141 1.00 46.74 338 ALA A C 1
ATOM 2443 O O . ALA A 1 344 ? 146.345 113.989 151.243 1.00 52.35 338 ALA A O 1
ATOM 2445 N N . LEU A 1 345 ? 145.478 115.966 151.908 1.00 46.51 339 LEU A N 1
ATOM 2446 C CA . LEU A 1 345 ? 145.251 116.435 150.546 1.00 47.33 339 LEU A CA 1
ATOM 2447 C C . LEU A 1 345 ? 146.555 116.695 149.802 1.00 48.29 339 LEU A C 1
ATOM 2448 O O . LEU A 1 345 ? 146.600 116.544 148.579 1.00 49.12 339 LEU A O 1
ATOM 2453 N N . ARG A 1 346 ? 147.619 117.081 150.513 1.00 52.88 340 ARG A N 1
ATOM 2454 C CA . ARG A 1 346 ? 148.912 117.282 149.865 1.00 46.20 340 ARG A CA 1
ATOM 2455 C C . ARG A 1 346 ? 149.492 115.966 149.351 1.00 50.55 340 ARG A C 1
ATOM 2456 O O . ARG A 1 346 ? 150.053 115.916 148.250 1.00 53.62 340 ARG A O 1
ATOM 2464 N N . THR A 1 347 ? 149.337 114.884 150.121 1.00 51.20 341 THR A N 1
ATOM 2465 C CA . THR A 1 347 ? 149.791 113.569 149.676 1.00 53.01 341 THR A CA 1
ATOM 2466 C C . THR A 1 347 ? 148.924 113.057 148.528 1.00 50.91 341 THR A C 1
ATOM 2467 O O . THR A 1 347 ? 149.431 112.441 147.580 1.00 51.76 341 THR A O 1
ATOM 2471 N N . LYS A 1 348 ? 147.620 113.343 148.580 1.00 50.94 342 LYS A N 1
ATOM 2472 C CA . LYS A 1 348 ? 146.714 112.979 147.494 1.00 50.57 342 LYS A CA 1
ATOM 2473 C C . LYS A 1 348 ? 147.059 113.725 146.210 1.00 51.39 342 LYS A C 1
ATOM 2474 O O . LYS A 1 348 ? 146.993 113.153 145.118 1.00 56.38 342 LYS A O 1
ATOM 2480 N N . LEU A 1 349 ? 147.455 114.993 146.322 1.00 52.63 343 LEU A N 1
ATOM 2481 C CA . LEU A 1 349 ? 147.865 115.748 145.144 1.00 49.43 343 LEU A CA 1
ATOM 2482 C C . LEU A 1 349 ? 149.231 115.306 144.636 1.00 50.71 343 LEU A C 1
ATOM 2483 O O . LEU A 1 349 ? 149.483 115.372 143.427 1.00 53.04 343 LEU A O 1
ATOM 2488 N N . LYS A 1 350 ? 150.113 114.852 145.534 1.00 54.12 344 LYS A N 1
ATOM 2489 C CA . LYS A 1 350 ? 151.349 114.192 145.113 1.00 51.95 344 LYS A CA 1
ATOM 2490 C C . LYS A 1 350 ? 151.056 112.942 144.292 1.00 52.73 344 LYS A C 1
ATOM 2491 O O . LYS A 1 350 ? 151.656 112.724 143.234 1.00 54.87 344 LYS A O 1
ATOM 2497 N N . GLU A 1 351 ? 150.128 112.110 144.773 1.00 53.60 345 GLU A N 1
ATOM 2498 C CA . GLU A 1 351 ? 149.768 110.884 144.065 1.00 52.77 345 GLU A CA 1
ATOM 2499 C C . GLU A 1 351 ? 149.057 111.180 142.751 1.00 54.98 345 GLU A C 1
ATOM 2500 O O . GLU A 1 351 ? 149.240 110.450 141.770 1.00 63.71 345 GLU A O 1
ATOM 2506 N N . LEU A 1 352 ? 148.251 112.243 142.718 1.00 49.52 346 LEU A N 1
ATOM 2507 C CA . LEU A 1 352 ? 147.620 112.683 141.479 1.00 47.76 346 LEU A CA 1
ATOM 2508 C C . LEU A 1 352 ? 148.646 113.172 140.464 1.00 51.22 346 LEU A C 1
ATOM 2509 O O . LEU A 1 352 ? 148.527 112.882 139.269 1.00 53.30 346 LEU A O 1
ATOM 2514 N N . TRP A 1 353 ? 149.654 113.922 140.915 1.00 48.49 347 TRP A N 1
ATOM 2515 C CA . TRP A 1 353 ? 150.657 114.422 139.984 1.00 46.28 347 TRP A CA 1
ATOM 2516 C C . TRP A 1 353 ? 151.588 113.316 139.506 1.00 52.18 347 TRP A C 1
ATOM 2517 O O . TRP A 1 353 ? 152.057 113.359 138.363 1.00 60.20 347 TRP A O 1
ATOM 2528 N N . GLN A 1 354 ? 151.868 112.321 140.351 1.00 54.08 348 GLN A N 1
ATOM 2529 C CA . GLN A 1 354 ? 152.607 111.155 139.873 1.00 54.49 348 GLN A CA 1
ATOM 2530 C C . GLN A 1 354 ? 151.773 110.323 138.906 1.00 53.21 348 GLN A C 1
ATOM 2531 O O . GLN A 1 354 ? 152.314 109.766 137.944 1.00 56.49 348 GLN A O 1
ATOM 2537 N N . SER A 1 355 ? 150.461 110.234 139.136 1.00 52.95 349 SER A N 1
ATOM 2538 C CA . SER A 1 355 ? 149.586 109.505 138.226 1.00 56.78 349 SER A CA 1
ATOM 2539 C C . SER A 1 355 ? 149.320 110.273 136.937 1.00 56.13 349 SER A C 1
ATOM 2540 O O . SER A 1 355 ? 148.993 109.660 135.915 1.00 58.50 349 SER A O 1
ATOM 2543 N N . ASN A 1 356 ? 149.448 111.597 136.960 1.00 58.69 350 ASN A N 1
ATOM 2544 C CA . ASN A 1 356 ? 149.200 112.443 135.798 1.00 56.16 350 ASN A CA 1
ATOM 2545 C C . ASN A 1 356 ? 150.437 113.259 135.444 1.00 56.56 350 ASN A C 1
ATOM 2546 O O . ASN A 1 356 ? 150.359 114.461 135.191 1.00 58.85 350 ASN A O 1
ATOM 2551 N N . LYS A 1 357 ? 151.604 112.615 135.442 1.00 56.82 351 LYS A N 1
ATOM 2552 C CA . LYS A 1 357 ? 152.838 113.307 135.097 1.00 56.07 351 LYS A CA 1
ATOM 2553 C C . LYS A 1 357 ? 153.072 113.393 133.596 1.00 60.18 351 LYS A C 1
ATOM 2554 O O . LYS A 1 357 ? 153.904 114.196 133.162 1.00 57.57 351 LYS A O 1
ATOM 2560 N N . ASP A 1 358 ? 152.365 112.587 132.797 1.00 65.23 352 ASP A N 1
ATOM 2561 C CA . ASP A 1 358 ? 152.601 112.588 131.357 1.00 61.57 352 ASP A CA 1
ATOM 2562 C C . ASP A 1 358 ? 152.015 113.834 130.704 1.00 63.49 352 ASP A C 1
ATOM 2563 O O . ASP A 1 358 ? 152.568 114.346 129.724 1.00 67.45 352 ASP A O 1
ATOM 2568 N N . ILE A 1 359 ? 150.898 114.337 131.231 1.00 58.95 353 ILE A N 1
ATOM 2569 C CA . ILE A 1 359 ? 150.440 115.657 130.835 1.00 56.49 353 ILE A CA 1
ATOM 2570 C C . ILE A 1 359 ? 151.277 116.710 131.550 1.00 60.03 353 ILE A C 1
ATOM 2571 O O . ILE A 1 359 ? 152.012 116.426 132.504 1.00 61.97 353 ILE A O 1
ATOM 2576 N N . GLY A 1 360 ? 151.170 117.944 131.075 1.00 54.27 354 GLY A N 1
ATOM 2577 C CA . GLY A 1 360 ? 151.907 119.024 131.690 1.00 52.76 354 GLY A CA 1
ATOM 2578 C C . GLY A 1 360 ? 151.365 119.378 133.059 1.00 51.14 354 GLY A C 1
ATOM 2579 O O . GLY A 1 360 ? 150.257 119.004 133.439 1.00 49.31 354 GLY A O 1
ATOM 2580 N N . TRP A 1 361 ? 152.192 120.093 133.824 1.00 48.82 355 TRP A N 1
ATOM 2581 C CA . TRP A 1 361 ? 151.751 120.600 135.118 1.00 41.58 355 TRP A CA 1
ATOM 2582 C C . TRP A 1 361 ? 150.648 121.633 134.953 1.00 45.64 355 TRP A C 1
ATOM 2583 O O . TRP A 1 361 ? 149.709 121.684 135.758 1.00 50.68 355 TRP A O 1
ATOM 2594 N N . ARG A 1 362 ? 150.754 122.464 133.913 1.00 39.73 356 ARG A N 1
ATOM 2595 C CA . ARG A 1 362 ? 149.732 123.463 133.629 1.00 35.35 356 ARG A CA 1
ATOM 2596 C C . ARG A 1 362 ? 148.407 122.811 133.268 1.00 37.14 356 ARG A C 1
ATOM 2597 O O . ARG A 1 362 ? 147.356 123.204 133.779 1.00 44.10 356 ARG A O 1
ATOM 2605 N N . LYS A 1 363 ? 148.445 121.784 132.415 1.00 38.61 357 LYS A N 1
ATOM 2606 C CA . LYS A 1 363 ? 147.221 121.094 132.018 1.00 41.95 357 LYS A CA 1
ATOM 2607 C C . LYS A 1 363 ? 146.622 120.309 133.178 1.00 44.43 357 LYS A C 1
ATOM 2608 O O . LYS A 1 363 ? 145.396 120.263 133.334 1.00 48.81 357 LYS A O 1
ATOM 2614 N N . PHE A 1 364 ? 147.475 119.696 134.006 1.00 45.64 358 PHE A N 1
ATOM 2615 C CA . PHE A 1 364 ? 147.003 118.947 135.168 1.00 40.96 358 PHE A CA 1
ATOM 2616 C C . PHE A 1 364 ? 146.352 119.863 136.194 1.00 44.02 358 PHE A C 1
ATOM 2617 O O . PHE A 1 364 ? 145.308 119.525 136.757 1.00 46.15 358 PHE A O 1
ATOM 2625 N N . THR A 1 365 ? 146.943 121.030 136.444 1.00 46.57 359 THR A N 1
ATOM 2626 C CA . THR A 1 365 ? 146.341 121.957 137.392 1.00 36.86 359 THR A CA 1
ATOM 2627 C C . THR A 1 365 ? 145.131 122.669 136.810 1.00 40.05 359 THR A C 1
ATOM 2628 O O . THR A 1 365 ? 144.250 123.096 137.563 1.00 44.39 359 THR A O 1
ATOM 2632 N N . GLU A 1 366 ? 145.073 122.821 135.487 1.00 43.71 360 GLU A N 1
ATOM 2633 C CA . GLU A 1 366 ? 143.904 123.432 134.875 1.00 38.40 360 GLU A CA 1
ATOM 2634 C C . GLU A 1 366 ? 142.711 122.490 134.905 1.00 42.17 360 GLU A C 1
ATOM 2635 O O . GLU A 1 366 ? 141.611 122.896 135.291 1.00 49.76 360 GLU A O 1
ATOM 2641 N N . MET A 1 367 ? 142.903 121.224 134.519 1.00 53.73 361 MET A N 1
ATOM 2642 C CA . MET A 1 367 ? 141.747 120.334 134.453 1.00 52.99 361 MET A CA 1
ATOM 2643 C C . MET A 1 367 ? 141.305 119.854 135.829 1.00 46.43 361 MET A C 1
ATOM 2644 O O . MET A 1 367 ? 140.102 119.754 136.078 1.00 56.68 361 MET A O 1
ATOM 2649 N N . LEU A 1 368 ? 142.244 119.549 136.732 1.00 42.41 362 LEU A N 1
ATOM 2650 C CA . LEU A 1 368 ? 141.849 119.134 138.077 1.00 44.03 362 LEU A CA 1
ATOM 2651 C C . LEU A 1 368 ? 141.232 120.287 138.854 1.00 44.32 362 LEU A C 1
ATOM 2652 O O . LEU A 1 368 ? 140.296 120.077 139.633 1.00 47.03 362 LEU A O 1
ATOM 2657 N N . GLY A 1 369 ? 141.734 121.506 138.650 1.00 44.90 363 GLY A N 1
ATOM 2658 C CA . GLY A 1 369 ? 141.045 122.675 139.162 1.00 37.97 363 GLY A CA 1
ATOM 2659 C C . GLY A 1 369 ? 139.693 122.885 138.515 1.00 39.96 363 GLY A C 1
ATOM 2660 O O . GLY A 1 369 ? 138.750 123.330 139.174 1.00 43.42 363 GLY A O 1
ATOM 2661 N N . SER A 1 370 ? 139.573 122.564 137.223 1.00 40.22 364 SER A N 1
ATOM 2662 C CA . SER A 1 370 ? 138.269 122.626 136.574 1.00 41.56 364 SER A CA 1
ATOM 2663 C C . SER A 1 370 ? 137.361 121.501 137.050 1.00 45.16 364 SER A C 1
ATOM 2664 O O . SER A 1 370 ? 136.190 121.740 137.349 1.00 47.30 364 SER A O 1
ATOM 2667 N N . ASN A 1 371 ? 137.887 120.274 137.146 1.00 50.58 365 ASN A N 1
ATOM 2668 C CA . ASN A 1 371 ? 137.056 119.132 137.519 1.00 48.96 365 ASN A CA 1
ATOM 2669 C C . ASN A 1 371 ? 136.586 119.220 138.963 1.00 51.33 365 ASN A C 1
ATOM 2670 O O . ASN A 1 371 ? 135.466 118.801 139.269 1.00 57.91 365 ASN A O 1
ATOM 2675 N N . LEU A 1 372 ? 137.413 119.772 139.855 1.00 45.07 366 LEU A N 1
ATOM 2676 C CA . LEU A 1 372 ? 136.952 120.067 141.207 1.00 42.63 366 LEU A CA 1
ATOM 2677 C C . LEU A 1 372 ? 135.875 121.140 141.204 1.00 47.44 366 LEU A C 1
ATOM 2678 O O . LEU A 1 372 ? 135.001 121.143 142.077 1.00 50.36 366 LEU A O 1
ATOM 2683 N N . TYR A 1 373 ? 135.922 122.056 140.236 1.00 44.90 367 TYR A N 1
ATOM 2684 C CA . TYR A 1 373 ? 134.880 123.067 140.123 1.00 42.53 367 TYR A CA 1
ATOM 2685 C C . TYR A 1 373 ? 133.590 122.480 139.558 1.00 47.20 367 TYR A C 1
ATOM 2686 O O . TYR A 1 373 ? 132.499 122.846 140.005 1.00 47.92 367 TYR A O 1
ATOM 2695 N N . LEU A 1 374 ? 133.690 121.604 138.546 1.00 49.47 368 LEU A N 1
ATOM 2696 C CA . LEU A 1 374 ? 132.490 121.083 137.886 1.00 46.77 368 LEU A CA 1
ATOM 2697 C C . LEU A 1 374 ? 131.684 120.178 138.806 1.00 47.54 368 LEU A C 1
ATOM 2698 O O . LEU A 1 374 ? 130.451 120.234 138.810 1.00 50.38 368 LEU A O 1
ATOM 2703 N N . ILE A 1 375 ? 132.361 119.328 139.583 1.00 51.50 369 ILE A N 1
ATOM 2704 C CA . ILE A 1 375 ? 131.660 118.461 140.526 1.00 52.45 369 ILE A CA 1
ATOM 2705 C C . ILE A 1 375 ? 131.053 119.286 141.657 1.00 51.75 369 ILE A C 1
ATOM 2706 O O . ILE A 1 375 ? 129.959 118.969 142.150 1.00 58.21 369 ILE A O 1
ATOM 2711 N N . TYR A 1 376 ? 131.706 120.396 142.025 1.00 43.49 370 TYR A N 1
ATOM 2712 C CA . TYR A 1 376 ? 131.139 121.351 142.975 1.00 43.82 370 TYR A CA 1
ATOM 2713 C C . TYR A 1 376 ? 129.826 121.947 142.478 1.00 47.81 370 TYR A C 1
ATOM 2714 O O . TYR A 1 376 ? 128.956 122.285 143.286 1.00 52.43 370 TYR A O 1
ATOM 2723 N N . LYS A 1 377 ? 129.655 122.067 141.160 1.00 46.72 371 LYS A N 1
ATOM 2724 C CA . LYS A 1 377 ? 128.379 122.517 140.620 1.00 46.16 371 LYS A CA 1
ATOM 2725 C C . LYS A 1 377 ? 127.299 121.444 140.714 1.00 49.91 371 LYS A C 1
ATOM 2726 O O . LYS A 1 377 ? 126.119 121.780 140.860 1.00 51.48 371 LYS A O 1
ATOM 2732 N N . LYS A 1 378 ? 127.664 120.160 140.626 1.00 50.26 372 LYS A N 1
ATOM 2733 C CA . LYS A 1 378 ? 126.656 119.109 140.760 1.00 53.01 372 LYS A CA 1
ATOM 2734 C C . LYS A 1 378 ? 126.250 118.907 142.214 1.00 55.73 372 LYS A C 1
ATOM 2735 O O . LYS A 1 378 ? 125.091 118.584 142.496 1.00 60.78 372 LYS A O 1
ATOM 2741 N N . GLU A 1 379 ? 127.180 119.084 143.152 1.00 51.52 373 GLU A N 1
ATOM 2742 C CA . GLU A 1 379 ? 126.831 118.968 144.564 1.00 54.38 373 GLU A CA 1
ATOM 2743 C C . GLU A 1 379 ? 126.272 120.258 145.152 1.00 55.06 373 GLU A C 1
ATOM 2744 O O . GLU A 1 379 ? 126.010 120.308 146.357 1.00 56.64 373 GLU A O 1
ATOM 2750 N N . THR A 1 380 ? 126.090 121.297 144.344 1.00 53.08 374 THR A N 1
ATOM 2751 C CA . THR A 1 380 ? 125.424 122.510 144.802 1.00 53.88 374 THR A CA 1
ATOM 2752 C C . THR A 1 380 ? 124.156 122.765 143.995 1.00 53.83 374 THR A C 1
ATOM 2753 O O . THR A 1 380 ? 124.207 122.941 142.779 1.00 54.77 374 THR A O 1
ATOM 2757 N N . THR A 1 393 ? 123.208 138.288 119.872 1.00 46.03 387 THR A N 1
ATOM 2758 C CA . THR A 1 393 ? 123.417 139.183 118.741 1.00 44.27 387 THR A CA 1
ATOM 2759 C C . THR A 1 393 ? 124.467 138.631 117.782 1.00 43.91 387 THR A C 1
ATOM 2760 O O . THR A 1 393 ? 125.443 139.304 117.466 1.00 35.31 387 THR A O 1
ATOM 2764 N N . GLU A 1 394 ? 124.263 137.395 117.331 1.00 48.98 388 GLU A N 1
ATOM 2765 C CA . GLU A 1 394 ? 125.152 136.770 116.360 1.00 39.54 388 GLU A CA 1
ATOM 2766 C C . GLU A 1 394 ? 124.792 137.291 114.974 1.00 44.98 388 GLU A C 1
ATOM 2767 O O . GLU A 1 394 ? 123.661 137.103 114.514 1.00 46.58 388 GLU A O 1
ATOM 2773 N N . TYR A 1 395 ? 125.739 137.946 114.304 1.00 38.92 389 TYR A N 1
ATOM 2774 C CA . TYR A 1 395 ? 125.433 138.606 113.040 1.00 37.42 389 TYR A CA 1
ATOM 2775 C C . TYR A 1 395 ? 126.548 138.387 112.029 1.00 42.48 389 TYR A C 1
ATOM 2776 O O . TYR A 1 395 ? 127.724 138.595 112.339 1.00 33.32 389 TYR A O 1
ATOM 2785 N N . TYR A 1 396 ? 126.169 137.976 110.821 1.00 46.63 390 TYR A N 1
ATOM 2786 C CA . TYR A 1 396 ? 127.082 137.852 109.697 1.00 38.48 390 TYR A CA 1
ATOM 2787 C C . TYR A 1 396 ? 126.608 138.754 108.568 1.00 45.65 390 TYR A C 1
ATOM 2788 O O . TYR A 1 396 ? 125.403 138.971 108.401 1.00 44.38 390 TYR A O 1
ATOM 2797 N N . SER A 1 397 ? 127.573 139.267 107.801 1.00 42.85 391 SER A N 1
ATOM 2798 C CA . SER A 1 397 ? 127.354 139.981 106.534 1.00 41.24 391 SER A CA 1
ATOM 2799 C C . SER A 1 397 ? 126.424 141.189 106.637 1.00 44.85 391 SER A C 1
ATOM 2800 O O . SER A 1 397 ? 125.268 141.130 106.220 1.00 41.88 391 SER A O 1
ATOM 2803 N N . SER A 1 405 ? 122.594 145.143 93.957 1.00 66.27 399 SER A N 1
ATOM 2804 C CA . SER A 1 405 ? 122.947 146.038 92.860 1.00 69.97 399 SER A CA 1
ATOM 2805 C C . SER A 1 405 ? 124.456 146.083 92.650 1.00 68.98 399 SER A C 1
ATOM 2806 O O . SER A 1 405 ? 125.132 146.986 93.141 1.00 64.98 399 SER A O 1
ATOM 2809 N N . ASP A 1 406 ? 124.979 145.100 91.923 1.00 64.04 400 ASP A N 1
ATOM 2810 C CA . ASP A 1 406 ? 126.407 145.035 91.656 1.00 63.40 400 ASP A CA 1
ATOM 2811 C C . ASP A 1 406 ? 126.813 146.084 90.629 1.00 62.56 400 ASP A C 1
ATOM 2812 O O . ASP A 1 406 ? 126.067 146.401 89.699 1.00 61.39 400 ASP A O 1
ATOM 2817 N N . LEU A 1 407 ? 128.015 146.624 90.809 1.00 59.21 401 LEU A N 1
ATOM 2818 C CA . LEU A 1 407 ? 128.537 147.655 89.930 1.00 53.91 401 LEU A CA 1
ATOM 2819 C C . LEU A 1 407 ? 130.011 147.400 89.670 1.00 56.61 401 LEU A C 1
ATOM 2820 O O . LEU A 1 407 ? 130.705 146.783 90.481 1.00 61.54 401 LEU A O 1
ATOM 2825 N N . PHE A 1 408 ? 130.478 147.881 88.526 1.00 46.51 402 PHE A N 1
ATOM 2826 C CA . PHE A 1 408 ? 131.889 147.846 88.175 1.00 43.34 402 PHE A CA 1
ATOM 2827 C C . PHE A 1 408 ? 132.471 149.230 88.418 1.00 47.35 402 PHE A C 1
ATOM 2828 O O . PHE A 1 408 ? 131.952 150.223 87.899 1.00 53.26 402 PHE A O 1
ATOM 2836 N N . ILE A 1 409 ? 133.533 149.296 89.212 1.00 44.74 403 ILE A N 1
ATOM 2837 C CA . ILE A 1 409 ? 134.153 150.573 89.551 1.00 46.75 403 ILE A CA 1
ATOM 2838 C C . ILE A 1 409 ? 135.567 150.597 88.987 1.00 45.53 403 ILE A C 1
ATOM 2839 O O . ILE A 1 409 ? 136.496 150.075 89.619 1.00 45.60 403 ILE A O 1
ATOM 2844 N N . PRO A 1 410 ? 135.778 151.175 87.804 1.00 48.40 404 PRO A N 1
ATOM 2845 C CA . PRO A 1 410 ? 137.144 151.316 87.287 1.00 45.08 404 PRO A CA 1
ATOM 2846 C C . PRO A 1 410 ? 137.868 152.450 88.001 1.00 51.41 404 PRO A C 1
ATOM 2847 O O . PRO A 1 410 ? 137.400 153.591 88.024 1.00 54.19 404 PRO A O 1
ATOM 2851 N N . VAL A 1 411 ? 139.004 152.126 88.606 1.00 43.65 405 VAL A N 1
ATOM 2852 C CA . VAL A 1 411 ? 139.835 153.111 89.283 1.00 44.67 405 VAL A CA 1
ATOM 2853 C C . VAL A 1 411 ? 141.199 153.100 88.616 1.00 47.52 405 VAL A C 1
ATOM 2854 O O . VAL A 1 411 ? 141.853 152.053 88.537 1.00 47.98 405 VAL A O 1
ATOM 2858 N N . THR A 1 412 ? 141.612 154.256 88.108 1.00 58.21 406 THR A N 1
ATOM 2859 C CA . THR A 1 412 ? 142.926 154.421 87.517 1.00 56.67 406 THR A CA 1
ATOM 2860 C C . THR A 1 412 ? 143.751 155.326 88.413 1.00 56.59 406 THR A C 1
ATOM 2861 O O . THR A 1 412 ? 143.296 156.432 88.743 1.00 58.58 406 THR A O 1
ATOM 2865 N N . PRO A 1 413 ? 144.932 154.895 88.861 1.00 60.07 407 PRO A N 1
ATOM 2866 C CA . PRO A 1 413 ? 145.796 155.799 89.613 1.00 60.68 407 PRO A CA 1
ATOM 2867 C C . PRO A 1 413 ? 146.327 156.902 88.711 1.00 61.26 407 PRO A C 1
ATOM 2868 O O . PRO A 1 413 ? 146.384 156.739 87.482 1.00 60.24 407 PRO A O 1
ATOM 2872 N N . PRO A 1 414 ? 146.680 158.059 89.279 1.00 64.87 408 PRO A N 1
ATOM 2873 C CA . PRO A 1 414 ? 147.246 159.141 88.461 1.00 62.97 408 PRO A CA 1
ATOM 2874 C C . PRO A 1 414 ? 148.592 158.761 87.865 1.00 62.36 408 PRO A C 1
ATOM 2875 O O . PRO A 1 414 ? 149.330 157.938 88.413 1.00 61.91 408 PRO A O 1
ATOM 2879 N N . GLU A 1 415 ? 148.888 159.355 86.711 1.00 69.70 409 GLU A N 1
ATOM 2880 C CA . GLU A 1 415 ? 150.092 159.011 85.967 1.00 70.22 409 GLU A CA 1
ATOM 2881 C C . GLU A 1 415 ? 151.335 159.514 86.688 1.00 72.60 409 GLU A C 1
ATOM 2882 O O . GLU A 1 415 ? 151.366 160.644 87.185 1.00 70.36 409 GLU A O 1
ATOM 2888 N N . GLY A 1 416 ? 152.359 158.666 86.750 1.00 74.32 410 GLY A N 1
ATOM 2889 C CA . GLY A 1 416 ? 153.590 159.022 87.419 1.00 72.08 410 GLY A CA 1
ATOM 2890 C C . GLY A 1 416 ? 153.543 158.942 88.925 1.00 71.12 410 GLY A C 1
ATOM 2891 O O . GLY A 1 416 ? 154.482 159.405 89.582 1.00 73.70 410 GLY A O 1
ATOM 2892 N N . ILE A 1 417 ? 152.475 158.380 89.497 1.00 60.25 411 ILE A N 1
ATOM 2893 C CA . ILE A 1 417 ? 152.393 158.261 90.944 1.00 60.69 411 ILE A CA 1
ATOM 2894 C C . ILE A 1 417 ? 153.324 157.149 91.425 1.00 62.25 411 ILE A C 1
ATOM 2895 O O . ILE A 1 417 ? 153.713 156.244 90.675 1.00 63.48 411 ILE A O 1
ATOM 2900 N N . GLU A 1 418 ? 153.729 157.254 92.685 1.00 57.72 412 GLU A N 1
ATOM 2901 C CA . GLU A 1 418 ? 154.658 156.315 93.298 1.00 53.37 412 GLU A CA 1
ATOM 2902 C C . GLU A 1 418 ? 153.929 155.590 94.418 1.00 55.00 412 GLU A C 1
ATOM 2903 O O . GLU A 1 418 ? 153.574 156.203 95.429 1.00 58.34 412 GLU A O 1
ATOM 2909 N N . THR A 1 419 ? 153.706 154.293 94.240 1.00 51.11 413 THR A N 1
ATOM 2910 C CA . THR A 1 419 ? 153.062 153.463 95.249 1.00 48.81 413 THR A CA 1
ATOM 2911 C C . THR A 1 419 ? 154.140 152.684 95.988 1.00 46.57 413 THR A C 1
ATOM 2912 O O . THR A 1 419 ? 154.926 151.963 95.366 1.00 48.66 413 THR A O 1
ATOM 2916 N N . LYS A 1 420 ? 154.182 152.836 97.306 1.00 40.76 414 LYS A N 1
ATOM 2917 C CA . LYS A 1 420 ? 155.198 152.208 98.133 1.00 42.71 414 LYS A CA 1
ATOM 2918 C C . LYS A 1 420 ? 154.546 151.284 99.150 1.00 42.71 414 LYS A C 1
ATOM 2919 O O . LYS A 1 420 ? 153.371 151.438 99.491 1.00 43.18 414 LYS A O 1
ATOM 2925 N N . GLU A 1 421 ? 155.317 150.311 99.623 1.00 40.96 415 GLU A N 1
ATOM 2926 C CA . GLU A 1 421 ? 154.880 149.388 100.664 1.00 32.27 415 GLU A CA 1
ATOM 2927 C C . GLU A 1 421 ? 155.656 149.706 101.933 1.00 33.79 415 GLU A C 1
ATOM 2928 O O . GLU A 1 421 ? 156.836 149.361 102.047 1.00 43.05 415 GLU A O 1
ATOM 2934 N N . TRP A 1 422 ? 154.997 150.358 102.884 1.00 40.64 416 TRP A N 1
ATOM 2935 C CA . TRP A 1 422 ? 155.625 150.724 104.147 1.00 34.03 416 TRP A CA 1
ATOM 2936 C C . TRP A 1 422 ? 155.403 149.601 105.148 1.00 31.20 416 TRP A C 1
ATOM 2937 O O . TRP A 1 422 ? 154.269 149.332 105.552 1.00 40.88 416 TRP A O 1
ATOM 2948 N N . ILE A 1 423 ? 156.486 148.954 105.553 1.00 34.99 417 ILE A N 1
ATOM 2949 C CA . ILE A 1 423 ? 156.444 147.893 106.546 1.00 31.09 417 ILE A CA 1
ATOM 2950 C C . ILE A 1 423 ? 156.952 148.473 107.863 1.00 28.90 417 ILE A C 1
ATOM 2951 O O . ILE A 1 423 ? 158.068 149.000 107.939 1.00 41.76 417 ILE A O 1
ATOM 2956 N N . ILE A 1 424 ? 156.115 148.405 108.891 1.00 26.98 418 ILE A N 1
ATOM 2957 C CA . ILE A 1 424 ? 156.451 148.871 110.230 1.00 25.77 418 ILE A CA 1
ATOM 2958 C C . ILE A 1 424 ? 156.623 147.640 111.101 1.00 25.89 418 ILE A C 1
ATOM 2959 O O . ILE A 1 424 ? 155.659 146.909 111.351 1.00 32.00 418 ILE A O 1
ATOM 2964 N N . VAL A 1 425 ? 157.844 147.401 111.563 1.00 34.98 419 VAL A N 1
ATOM 2965 C CA . VAL A 1 425 ? 158.134 146.301 112.471 1.00 33.53 419 VAL A CA 1
ATOM 2966 C C . VAL A 1 425 ? 158.500 146.900 113.818 1.00 30.98 419 VAL A C 1
ATOM 2967 O O . VAL A 1 425 ? 159.436 147.702 113.919 1.00 40.97 419 VAL A O 1
ATOM 2971 N N . GLY A 1 426 ? 157.758 146.520 114.846 1.00 29.81 420 GLY A N 1
ATOM 2972 C CA . GLY A 1 426 ? 158.009 147.019 116.178 1.00 29.57 420 GLY A CA 1
ATOM 2973 C C . GLY A 1 426 ? 157.693 145.979 117.223 1.00 34.15 420 GLY A C 1
ATOM 2974 O O . GLY A 1 426 ? 157.437 144.817 116.897 1.00 36.12 420 GLY A O 1
ATOM 2975 N N . ARG A 1 427 ? 157.715 146.382 118.487 1.00 32.74 421 ARG A N 1
ATOM 2976 C CA . ARG A 1 427 ? 157.438 145.494 119.606 1.00 27.39 421 ARG A CA 1
ATOM 2977 C C . ARG A 1 427 ? 156.277 146.065 120.403 1.00 31.05 421 ARG A C 1
ATOM 2978 O O . ARG A 1 427 ? 156.338 147.210 120.859 1.00 44.03 421 ARG A O 1
ATOM 2986 N N . LEU A 1 428 ? 155.225 145.269 120.575 1.00 25.24 422 LEU A N 1
ATOM 2987 C CA . LEU A 1 428 ? 154.067 145.680 121.369 1.00 25.15 422 LEU A CA 1
ATOM 2988 C C . LEU A 1 428 ? 154.325 145.279 122.814 1.00 25.75 422 LEU A C 1
ATOM 2989 O O . LEU A 1 428 ? 154.000 144.173 123.241 1.00 36.33 422 LEU A O 1
ATOM 2994 N N . LYS A 1 429 ? 154.921 146.190 123.578 1.00 23.64 423 LYS A N 1
ATOM 2995 C CA . LYS A 1 429 ? 155.201 145.928 124.983 1.00 20.60 423 LYS A CA 1
ATOM 2996 C C . LYS A 1 429 ? 153.978 146.248 125.826 1.00 18.14 423 LYS A C 1
ATOM 2997 O O . LYS A 1 429 ? 153.417 147.341 125.730 1.00 31.01 423 LYS A O 1
ATOM 3003 N N . ALA A 1 430 ? 153.573 145.296 126.660 1.00 25.21 424 ALA A N 1
ATOM 3004 C CA . ALA A 1 430 ? 152.433 145.482 127.552 1.00 19.85 424 ALA A CA 1
ATOM 3005 C C . ALA A 1 430 ? 152.865 146.371 128.708 1.00 31.02 424 ALA A C 1
ATOM 3006 O O . ALA A 1 430 ? 153.544 145.923 129.632 1.00 34.46 424 ALA A O 1
ATOM 3008 N N . ALA A 1 431 ? 152.477 147.645 128.657 1.00 32.10 425 ALA A N 1
ATOM 3009 C CA . ALA A 1 431 ? 152.794 148.565 129.741 1.00 26.35 425 ALA A CA 1
ATOM 3010 C C . ALA A 1 431 ? 151.979 148.279 130.993 1.00 26.07 425 ALA A C 1
ATOM 3011 O O . ALA A 1 431 ? 152.417 148.614 132.098 1.00 37.05 425 ALA A O 1
ATOM 3013 N N . THR A 1 432 ? 150.814 147.673 130.838 1.00 29.91 426 THR A N 1
ATOM 3014 C CA . THR A 1 432 ? 149.921 147.248 131.899 1.00 19.28 426 THR A CA 1
ATOM 3015 C C . THR A 1 432 ? 149.706 145.747 131.759 1.00 19.15 426 THR A C 1
ATOM 3016 O O . THR A 1 432 ? 150.068 145.168 130.728 1.00 29.67 426 THR A O 1
ATOM 3020 N N . PRO A 1 433 ? 149.200 145.067 132.797 1.00 30.80 427 PRO A N 1
ATOM 3021 C CA . PRO A 1 433 ? 148.673 143.714 132.580 1.00 26.57 427 PRO A CA 1
ATOM 3022 C C . PRO A 1 433 ? 147.556 143.762 131.558 1.00 26.38 427 PRO A C 1
ATOM 3023 O O . PRO A 1 433 ? 146.781 144.711 131.526 1.00 32.62 427 PRO A O 1
ATOM 3027 N N . PHE A 1 434 ? 147.504 142.764 130.687 1.00 19.46 428 PHE A N 1
ATOM 3028 C CA . PHE A 1 434 ? 146.614 142.824 129.539 1.00 17.11 428 PHE A CA 1
ATOM 3029 C C . PHE A 1 434 ? 145.612 141.682 129.568 1.00 22.97 428 PHE A C 1
ATOM 3030 O O . PHE A 1 434 ? 145.780 140.690 130.278 1.00 30.28 428 PHE A O 1
ATOM 3038 N N . TYR A 1 435 ? 144.565 141.837 128.767 1.00 25.45 429 TYR A N 1
ATOM 3039 C CA . TYR A 1 435 ? 143.532 140.825 128.628 1.00 20.00 429 TYR A CA 1
ATOM 3040 C C . TYR A 1 435 ? 143.000 140.860 127.208 1.00 26.28 429 TYR A C 1
ATOM 3041 O O . TYR A 1 435 ? 142.573 141.913 126.729 1.00 32.90 429 TYR A O 1
ATOM 3050 N N . PHE A 1 436 ? 143.032 139.715 126.540 1.00 22.41 430 PHE A N 1
ATOM 3051 C CA . PHE A 1 436 ? 142.398 139.552 125.242 1.00 10.20 430 PHE A CA 1
ATOM 3052 C C . PHE A 1 436 ? 141.303 138.514 125.395 1.00 19.85 430 PHE A C 1
ATOM 3053 O O . PHE A 1 436 ? 141.578 137.365 125.752 1.00 26.85 430 PHE A O 1
ATOM 3061 N N . GLY A 1 437 ? 140.069 138.929 125.137 1.00 25.29 431 GLY A N 1
ATOM 3062 C CA . GLY A 1 437 ? 138.932 138.105 125.462 1.00 17.19 431 GLY A CA 1
ATOM 3063 C C . GLY A 1 437 ? 138.769 136.918 124.539 1.00 26.93 431 GLY A C 1
ATOM 3064 O O . GLY A 1 437 ? 139.051 136.974 123.343 1.00 38.86 431 GLY A O 1
ATOM 3065 N N . VAL A 1 438 ? 138.303 135.822 125.128 1.00 25.43 432 VAL A N 1
ATOM 3066 C CA . VAL A 1 438 ? 137.980 134.612 124.390 1.00 25.43 432 VAL A CA 1
ATOM 3067 C C . VAL A 1 438 ? 136.832 133.932 125.122 1.00 37.83 432 VAL A C 1
ATOM 3068 O O . VAL A 1 438 ? 136.604 134.155 126.313 1.00 42.76 432 VAL A O 1
ATOM 3072 N N . GLN A 1 439 ? 136.069 133.138 124.382 1.00 43.80 433 GLN A N 1
ATOM 3073 C CA . GLN A 1 439 ? 134.985 132.365 124.959 1.00 36.98 433 GLN A CA 1
ATOM 3074 C C . GLN A 1 439 ? 135.546 131.182 125.747 1.00 42.52 433 GLN A C 1
ATOM 3075 O O . GLN A 1 439 ? 136.747 130.898 125.729 1.00 41.29 433 GLN A O 1
ATOM 3081 N N . GLN A 1 440 ? 134.655 130.495 126.457 1.00 52.08 434 GLN A N 1
ATOM 3082 C CA . GLN A 1 440 ? 135.053 129.337 127.237 1.00 50.78 434 GLN A CA 1
ATOM 3083 C C . GLN A 1 440 ? 135.463 128.192 126.309 1.00 52.59 434 GLN A C 1
ATOM 3084 O O . GLN A 1 440 ? 134.966 128.096 125.185 1.00 53.50 434 GLN A O 1
ATOM 3090 N N . PRO A 1 441 ? 136.409 127.344 126.741 1.00 56.87 435 PRO A N 1
ATOM 3091 C CA . PRO A 1 441 ? 136.846 126.222 125.884 1.00 51.42 435 PRO A CA 1
ATOM 3092 C C . PRO A 1 441 ? 135.751 125.220 125.548 1.00 53.31 435 PRO A C 1
ATOM 3093 O O . PRO A 1 441 ? 135.858 124.524 124.531 1.00 57.96 435 PRO A O 1
ATOM 3097 N N . SER A 1 442 ? 134.708 125.116 126.376 1.00 57.61 436 SER A N 1
ATOM 3098 C CA . SER A 1 442 ? 133.544 124.322 126.000 1.00 57.65 436 SER A CA 1
ATOM 3099 C C . SER A 1 442 ? 132.792 124.966 124.842 1.00 57.21 436 SER A C 1
ATOM 3100 O O . SER A 1 442 ? 132.252 124.267 123.978 1.00 61.27 436 SER A O 1
ATOM 3103 N N . ASP A 1 443 ? 132.744 126.296 124.809 1.00 53.09 437 ASP A N 1
ATOM 3104 C CA . ASP A 1 443 ? 132.112 127.032 123.724 1.00 55.78 437 ASP A CA 1
ATOM 3105 C C . ASP A 1 443 ? 133.079 127.378 122.599 1.00 56.39 437 ASP A C 1
ATOM 3106 O O . ASP A 1 443 ? 132.651 127.937 121.584 1.00 56.22 437 ASP A O 1
ATOM 3111 N N . SER A 1 444 ? 134.362 127.063 122.751 1.00 54.64 438 SER A N 1
ATOM 3112 C CA . SER A 1 444 ? 135.364 127.336 121.730 1.00 47.09 438 SER A CA 1
ATOM 3113 C C . SER A 1 444 ? 135.562 126.177 120.766 1.00 50.91 438 SER A C 1
ATOM 3114 O O . SER A 1 444 ? 136.423 126.266 119.885 1.00 49.56 438 SER A O 1
ATOM 3117 N N . ILE A 1 445 ? 134.804 125.096 120.916 1.00 54.00 439 ILE A N 1
ATOM 3118 C CA . ILE A 1 445 ? 134.972 123.911 120.082 1.00 52.71 439 ILE A CA 1
ATOM 3119 C C . ILE A 1 445 ? 134.356 124.175 118.712 1.00 51.65 439 ILE A C 1
ATOM 3120 O O . ILE A 1 445 ? 133.164 124.503 118.623 1.00 52.31 439 ILE A O 1
ATOM 3125 N N . PRO A 1 446 ? 135.120 124.058 117.630 1.00 50.37 440 PRO A N 1
ATOM 3126 C CA . PRO A 1 446 ? 134.539 124.214 116.296 1.00 46.89 440 PRO A CA 1
ATOM 3127 C C . PRO A 1 446 ? 133.799 122.962 115.854 1.00 45.44 440 PRO A C 1
ATOM 3128 O O . PRO A 1 446 ? 134.159 121.836 116.201 1.00 48.47 440 PRO A O 1
ATOM 3132 N N . GLY A 1 447 ? 132.746 123.179 115.070 1.00 50.47 441 GLY A N 1
ATOM 3133 C CA . GLY A 1 447 ? 131.910 122.102 114.592 1.00 52.50 441 GLY A CA 1
ATOM 3134 C C . GLY A 1 447 ? 130.814 121.678 115.544 1.00 56.32 441 GLY A C 1
ATOM 3135 O O . GLY A 1 447 ? 129.987 120.835 115.174 1.00 58.48 441 GLY A O 1
ATOM 3136 N N . LYS A 1 448 ? 130.779 122.235 116.753 1.00 67.02 442 LYS A N 1
ATOM 3137 C CA . LYS A 1 448 ? 129.726 121.937 117.713 1.00 65.31 442 LYS A CA 1
ATOM 3138 C C . LYS A 1 448 ? 128.994 123.219 118.083 1.00 64.51 442 LYS A C 1
ATOM 3139 O O . LYS A 1 448 ? 128.741 123.483 119.263 1.00 66.48 442 LYS A O 1
ATOM 3145 N N . GLU A 1 449 ? 128.667 124.025 117.077 1.00 62.50 443 GLU A N 1
ATOM 3146 C CA . GLU A 1 449 ? 127.959 125.282 117.282 1.00 65.28 443 GLU A CA 1
ATOM 3147 C C . GLU A 1 449 ? 126.507 125.030 117.669 1.00 67.40 443 GLU A C 1
ATOM 3148 O O . GLU A 1 449 ? 125.845 124.167 117.094 1.00 66.08 443 GLU A O 1
ATOM 3154 N N . VAL A 1 457 ? 123.808 124.483 135.674 1.00 92.64 451 VAL A N 1
ATOM 3155 C CA . VAL A 1 457 ? 124.818 123.957 134.767 1.00 94.30 451 VAL A CA 1
ATOM 3156 C C . VAL A 1 457 ? 125.362 125.084 133.896 1.00 94.10 451 VAL A C 1
ATOM 3157 O O . VAL A 1 457 ? 124.776 125.423 132.868 1.00 92.83 451 VAL A O 1
ATOM 3161 N N . ILE A 1 458 ? 126.481 125.669 134.316 1.00 85.56 452 ILE A N 1
ATOM 3162 C CA . ILE A 1 458 ? 127.103 126.786 133.616 1.00 84.81 452 ILE A CA 1
ATOM 3163 C C . ILE A 1 458 ? 128.526 126.442 133.168 1.00 82.01 452 ILE A C 1
ATOM 3164 O O . ILE A 1 458 ? 128.897 126.691 132.018 1.00 82.39 452 ILE A O 1
ATOM 3169 N N . ASN A 1 459 ? 129.315 125.828 134.058 1.00 72.40 453 ASN A N 1
ATOM 3170 C CA . ASN A 1 459 ? 130.635 125.236 133.789 1.00 75.41 453 ASN A CA 1
ATOM 3171 C C . ASN A 1 459 ? 131.640 126.260 133.247 1.00 71.68 453 ASN A C 1
ATOM 3172 O O . ASN A 1 459 ? 132.117 126.173 132.116 1.00 71.86 453 ASN A O 1
ATOM 3177 N N . GLU A 1 460 ? 131.959 127.235 134.096 1.00 54.70 454 GLU A N 1
ATOM 3178 C CA . GLU A 1 460 ? 133.054 128.173 133.839 1.00 53.74 454 GLU A CA 1
ATOM 3179 C C . GLU A 1 460 ? 133.897 128.331 135.109 1.00 54.90 454 GLU A C 1
ATOM 3180 O O . GLU A 1 460 ? 133.527 129.035 136.054 1.00 58.21 454 GLU A O 1
ATOM 3186 N N . HIS A 1 461 ? 135.018 127.606 135.163 1.00 41.66 455 HIS A N 1
ATOM 3187 C CA . HIS A 1 461 ? 135.928 127.769 136.292 1.00 43.21 455 HIS A CA 1
ATOM 3188 C C . HIS A 1 461 ? 136.601 129.131 136.252 1.00 41.58 455 HIS A C 1
ATOM 3189 O O . HIS A 1 461 ? 136.699 129.814 137.278 1.00 43.70 455 HIS A O 1
ATOM 3196 N N . THR A 1 462 ? 137.059 129.543 135.077 1.00 40.54 456 THR A N 1
ATOM 3197 C CA . THR A 1 462 ? 137.504 130.905 134.836 1.00 41.15 456 THR A CA 1
ATOM 3198 C C . THR A 1 462 ? 136.388 131.626 134.096 1.00 34.19 456 THR A C 1
ATOM 3199 O O . THR A 1 462 ? 135.929 131.151 133.052 1.00 44.38 456 THR A O 1
ATOM 3203 N N . SER A 1 463 ? 135.932 132.747 134.659 1.00 26.29 457 SER A N 1
ATOM 3204 C CA . SER A 1 463 ? 134.851 133.504 134.037 1.00 33.45 457 SER A CA 1
ATOM 3205 C C . SER A 1 463 ? 135.301 134.133 132.727 1.00 38.32 457 SER A C 1
ATOM 3206 O O . SER A 1 463 ? 134.535 134.180 131.758 1.00 37.66 457 SER A O 1
ATOM 3209 N N . PHE A 1 464 ? 136.536 134.621 132.682 1.00 27.20 458 PHE A N 1
ATOM 3210 C CA . PHE A 1 464 ? 137.133 135.165 131.467 1.00 31.01 458 PHE A CA 1
ATOM 3211 C C . PHE A 1 464 ? 138.523 134.584 131.279 1.00 30.09 458 PHE A C 1
ATOM 3212 O O . PHE A 1 464 ? 139.440 134.882 132.049 1.00 29.37 458 PHE A O 1
ATOM 3220 N N . ASN A 1 465 ? 138.668 133.768 130.245 1.00 35.08 459 ASN A N 1
ATOM 3221 C CA . ASN A 1 465 ? 139.953 133.240 129.832 1.00 30.96 459 ASN A CA 1
ATOM 3222 C C . ASN A 1 465 ? 140.617 134.209 128.866 1.00 26.76 459 ASN A C 1
ATOM 3223 O O . ASN A 1 465 ? 139.950 134.920 128.112 1.00 40.87 459 ASN A O 1
ATOM 3228 N N . ILE A 1 466 ? 141.935 134.245 128.908 1.00 23.41 460 ILE A N 1
ATOM 3229 C CA . ILE A 1 466 ? 142.692 135.032 127.945 1.00 25.23 460 ILE A CA 1
ATOM 3230 C C . ILE A 1 466 ? 142.875 134.200 126.681 1.00 28.92 460 ILE A C 1
ATOM 3231 O O . ILE A 1 466 ? 142.815 132.965 126.709 1.00 33.67 460 ILE A O 1
ATOM 3236 N N . LEU A 1 467 ? 143.038 134.874 125.547 1.00 15.97 461 LEU A N 1
ATOM 3237 C CA . LEU A 1 467 ? 143.276 134.161 124.303 1.00 23.68 461 LEU A CA 1
ATOM 3238 C C . LEU A 1 467 ? 144.714 133.669 124.254 1.00 24.83 461 LEU A C 1
ATOM 3239 O O . LEU A 1 467 ? 145.656 134.439 124.462 1.00 29.86 461 LEU A O 1
ATOM 3244 N N . LEU A 1 468 ? 144.878 132.381 123.972 1.00 22.98 462 LEU A N 1
ATOM 3245 C CA . LEU A 1 468 ? 146.177 131.738 123.898 1.00 24.62 462 LEU A CA 1
ATOM 3246 C C . LEU A 1 468 ? 146.283 130.966 122.590 1.00 30.40 462 LEU A C 1
ATOM 3247 O O . LEU A 1 468 ? 145.350 130.932 121.784 1.00 41.75 462 LEU A O 1
ATOM 3252 N N . ASP A 1 469 ? 147.439 130.344 122.382 1.00 38.27 463 ASP A N 1
ATOM 3253 C CA . ASP A 1 469 ? 147.653 129.468 121.239 1.00 37.24 463 ASP A CA 1
ATOM 3254 C C . ASP A 1 469 ? 147.302 128.032 121.607 1.00 41.22 463 ASP A C 1
ATOM 3255 O O . ASP A 1 469 ? 146.736 127.747 122.666 1.00 43.79 463 ASP A O 1
ATOM 3260 N N . LYS A 1 470 ? 147.654 127.104 120.716 1.00 44.27 464 LYS A N 1
ATOM 3261 C CA . LYS A 1 470 ? 147.777 125.707 121.103 1.00 42.67 464 LYS A CA 1
ATOM 3262 C C . LYS A 1 470 ? 149.043 125.466 121.913 1.00 47.51 464 LYS A C 1
ATOM 3263 O O . LYS A 1 470 ? 149.117 124.478 122.651 1.00 51.02 464 LYS A O 1
ATOM 3269 N N . GLU A 1 471 ? 150.032 126.351 121.793 1.00 42.75 465 GLU A N 1
ATOM 3270 C CA . GLU A 1 471 ? 151.254 126.303 122.581 1.00 40.64 465 GLU A CA 1
ATOM 3271 C C . GLU A 1 471 ? 151.177 127.178 123.823 1.00 41.74 465 GLU A C 1
ATOM 3272 O O . GLU A 1 471 ? 152.214 127.439 124.443 1.00 46.80 465 GLU A O 1
ATOM 3278 N N . ASN A 1 472 ? 149.977 127.669 124.156 1.00 38.00 466 ASN A N 1
ATOM 3279 C CA . ASN A 1 472 ? 149.662 128.454 125.354 1.00 32.36 466 ASN A CA 1
ATOM 3280 C C . ASN A 1 472 ? 150.421 129.775 125.422 1.00 35.30 466 ASN A C 1
ATOM 3281 O O . ASN A 1 472 ? 150.555 130.358 126.501 1.00 44.67 466 ASN A O 1
ATOM 3286 N N . ARG A 1 473 ? 150.915 130.269 124.294 1.00 34.60 467 ARG A N 1
ATOM 3287 C CA . ARG A 1 473 ? 151.516 131.590 124.259 1.00 30.07 467 ARG A CA 1
ATOM 3288 C C . ARG A 1 473 ? 150.424 132.642 124.174 1.00 31.19 467 ARG A C 1
ATOM 3289 O O . ARG A 1 473 ? 149.370 132.420 123.575 1.00 39.24 467 ARG A O 1
ATOM 3297 N N . TYR A 1 474 ? 150.680 133.787 124.796 1.00 29.64 468 TYR A N 1
ATOM 3298 C CA . TYR A 1 474 ? 149.723 134.882 124.785 1.00 24.97 468 TYR A CA 1
ATOM 3299 C C . TYR A 1 474 ? 149.600 135.447 123.381 1.00 23.96 468 TYR A C 1
ATOM 3300 O O . TYR A 1 474 ? 150.577 135.541 122.637 1.00 33.52 468 TYR A O 1
ATOM 3309 N N . ARG A 1 475 ? 148.378 135.799 123.010 1.00 27.58 469 ARG A N 1
ATOM 3310 C CA . ARG A 1 475 ? 148.069 136.143 121.633 1.00 22.26 469 ARG A CA 1
ATOM 3311 C C . ARG A 1 475 ? 147.428 137.516 121.579 1.00 29.16 469 ARG A C 1
ATOM 3312 O O . ARG A 1 475 ? 146.397 137.748 122.216 1.00 35.93 469 ARG A O 1
ATOM 3320 N N . ILE A 1 476 ? 148.039 138.419 120.824 1.00 24.09 470 ILE A N 1
ATOM 3321 C CA . ILE A 1 476 ? 147.345 139.576 120.277 1.00 19.93 470 ILE A CA 1
ATOM 3322 C C . ILE A 1 476 ? 146.821 139.167 118.903 1.00 28.40 470 ILE A C 1
ATOM 3323 O O . ILE A 1 476 ? 147.633 138.904 118.003 1.00 26.87 470 ILE A O 1
ATOM 3328 N N . PRO A 1 477 ? 145.512 139.065 118.715 1.00 30.53 471 PRO A N 1
ATOM 3329 C CA . PRO A 1 477 ? 144.981 138.681 117.408 1.00 20.57 471 PRO A CA 1
ATOM 3330 C C . PRO A 1 477 ? 145.202 139.781 116.389 1.00 23.32 471 PRO A C 1
ATOM 3331 O O . PRO A 1 477 ? 145.406 140.948 116.728 1.00 29.59 471 PRO A O 1
ATOM 3335 N N . ARG A 1 478 ? 145.189 139.380 115.117 1.00 27.75 472 ARG A N 1
ATOM 3336 C CA . ARG A 1 478 ? 145.152 140.364 114.045 1.00 28.54 472 ARG A CA 1
ATOM 3337 C C . ARG A 1 478 ? 143.882 141.193 114.127 1.00 30.29 472 ARG A C 1
ATOM 3338 O O . ARG A 1 478 ? 143.915 142.408 113.913 1.00 37.43 472 ARG A O 1
ATOM 3346 N N . SER A 1 479 ? 142.756 140.544 114.431 1.00 22.75 473 SER A N 1
ATOM 3347 C CA . SER A 1 479 ? 141.466 141.221 114.480 1.00 18.21 473 SER A CA 1
ATOM 3348 C C . SER A 1 479 ? 141.413 142.265 115.589 1.00 22.30 473 SER A C 1
ATOM 3349 O O . SER A 1 479 ? 140.959 143.390 115.358 1.00 33.05 473 SER A O 1
ATOM 3352 N N . ALA A 1 480 ? 141.900 141.925 116.786 1.00 23.07 474 ALA A N 1
ATOM 3353 C CA . ALA A 1 480 ? 141.893 142.884 117.886 1.00 14.87 474 ALA A CA 1
ATOM 3354 C C . ALA A 1 480 ? 142.922 143.987 117.688 1.00 24.68 474 ALA A C 1
ATOM 3355 O O . ALA A 1 480 ? 142.706 145.117 118.137 1.00 31.39 474 ALA A O 1
ATOM 3357 N N . LEU A 1 481 ? 144.042 143.682 117.034 1.00 26.06 475 LEU A N 1
ATOM 3358 C CA . LEU A 1 481 ? 144.997 144.728 116.687 1.00 19.42 475 LEU A CA 1
ATOM 3359 C C . LEU A 1 481 ? 144.439 145.639 115.602 1.00 22.31 475 LEU A C 1
ATOM 3360 O O . LEU A 1 481 ? 144.672 146.851 115.625 1.00 31.89 475 LEU A O 1
ATOM 3365 N N . ARG A 1 482 ? 143.698 145.073 114.648 1.00 21.11 476 ARG A N 1
ATOM 3366 C CA . ARG A 1 482 ? 143.094 145.875 113.589 1.00 15.00 476 ARG A CA 1
ATOM 3367 C C . ARG A 1 482 ? 141.949 146.725 114.122 1.00 18.69 476 ARG A C 1
ATOM 3368 O O . ARG A 1 482 ? 141.794 147.883 113.720 1.00 31.28 476 ARG A O 1
ATOM 3376 N N . GLY A 1 483 ? 141.139 146.166 115.022 1.00 15.70 477 GLY A N 1
ATOM 3377 C CA . GLY A 1 483 ? 140.035 146.915 115.594 1.00 12.45 477 GLY A CA 1
ATOM 3378 C C . GLY A 1 483 ? 140.474 148.059 116.480 1.00 20.44 477 GLY A C 1
ATOM 3379 O O . GLY A 1 483 ? 139.807 149.095 116.535 1.00 31.27 477 GLY A O 1
ATOM 3380 N N . ALA A 1 484 ? 141.584 147.887 117.196 1.00 20.40 478 ALA A N 1
ATOM 3381 C CA . ALA A 1 484 ? 142.140 148.990 117.966 1.00 15.44 478 ALA A CA 1
ATOM 3382 C C . ALA A 1 484 ? 142.856 149.990 117.071 1.00 17.27 478 ALA A C 1
ATOM 3383 O O . ALA A 1 484 ? 142.937 151.174 117.408 1.00 32.23 478 ALA A O 1
ATOM 3385 N N . LEU A 1 485 ? 143.393 149.531 115.941 1.00 21.40 479 LEU A N 1
ATOM 3386 C CA . LEU A 1 485 ? 143.999 150.446 114.981 1.00 25.49 479 LEU A CA 1
ATOM 3387 C C . LEU A 1 485 ? 142.940 151.237 114.230 1.00 20.93 479 LEU A C 1
ATOM 3388 O O . LEU A 1 485 ? 143.120 152.431 113.969 1.00 37.32 479 LEU A O 1
ATOM 3393 N N . ARG A 1 486 ? 141.838 150.580 113.859 1.00 10.37 480 ARG A N 1
ATOM 3394 C CA . ARG A 1 486 ? 140.732 151.262 113.194 1.00 13.37 480 ARG A CA 1
ATOM 3395 C C . ARG A 1 486 ? 140.072 152.275 114.120 1.00 23.25 480 ARG A C 1
ATOM 3396 O O . ARG A 1 486 ? 139.684 153.365 113.680 1.00 31.02 480 ARG A O 1
ATOM 3404 N N . ARG A 1 487 ? 139.943 151.931 115.404 1.00 19.55 481 ARG A N 1
ATOM 3405 C CA . ARG A 1 487 ? 139.433 152.873 116.395 1.00 16.53 481 ARG A CA 1
ATOM 3406 C C . ARG A 1 487 ? 140.364 154.068 116.552 1.00 25.03 481 ARG A C 1
ATOM 3407 O O . ARG A 1 487 ? 139.910 155.216 116.606 1.00 36.42 481 ARG A O 1
ATOM 3415 N N . ASP A 1 488 ? 141.673 153.819 116.599 1.00 25.39 482 ASP A N 1
ATOM 3416 C CA . ASP A 1 488 ? 142.623 154.910 116.772 1.00 17.17 482 ASP A CA 1
ATOM 3417 C C . ASP A 1 488 ? 142.811 155.710 115.491 1.00 20.74 482 ASP A C 1
ATOM 3418 O O . ASP A 1 488 ? 143.116 156.904 115.556 1.00 32.70 482 ASP A O 1
ATOM 3423 N N . LEU A 1 489 ? 142.642 155.082 114.324 1.00 25.36 483 LEU A N 1
ATOM 3424 C CA . LEU A 1 489 ? 142.643 155.846 113.081 1.00 16.94 483 LEU A CA 1
ATOM 3425 C C . LEU A 1 489 ? 141.382 156.683 112.934 1.00 25.01 483 LEU A C 1
ATOM 3426 O O . LEU A 1 489 ? 141.425 157.755 112.324 1.00 36.93 483 LEU A O 1
ATOM 3431 N N . ARG A 1 490 ? 140.252 156.196 113.452 1.00 24.78 484 ARG A N 1
ATOM 3432 C CA . ARG A 1 490 ? 139.037 157.004 113.488 1.00 23.87 484 ARG A CA 1
ATOM 3433 C C . ARG A 1 490 ? 139.209 158.209 114.402 1.00 31.57 484 ARG A C 1
ATOM 3434 O O . ARG A 1 490 ? 138.735 159.308 114.090 1.00 41.08 484 ARG A O 1
ATOM 3442 N N . THR A 1 491 ? 139.884 158.015 115.536 1.00 29.45 485 THR A N 1
ATOM 3443 C CA . THR A 1 491 ? 140.219 159.133 116.408 1.00 22.02 485 THR A CA 1
ATOM 3444 C C . THR A 1 491 ? 141.190 160.090 115.728 1.00 26.90 485 THR A C 1
ATOM 3445 O O . THR A 1 491 ? 141.012 161.310 115.802 1.00 36.84 485 THR A O 1
ATOM 3449 N N . ALA A 1 492 ? 142.200 159.551 115.036 1.00 27.02 486 ALA A N 1
ATOM 3450 C CA . ALA A 1 492 ? 143.212 160.379 114.383 1.00 22.87 486 ALA A CA 1
ATOM 3451 C C . ALA A 1 492 ? 142.630 161.184 113.229 1.00 33.56 486 ALA A C 1
ATOM 3452 O O . ALA A 1 492 ? 142.994 162.349 113.034 1.00 35.01 486 ALA A O 1
ATOM 3454 N N . PHE A 1 493 ? 141.728 160.584 112.454 1.00 28.00 487 PHE A N 1
ATOM 3455 C CA . PHE A 1 493 ? 141.105 161.305 111.353 1.00 28.12 487 PHE A CA 1
ATOM 3456 C C . PHE A 1 493 ? 140.078 162.319 111.835 1.00 30.95 487 PHE A C 1
ATOM 3457 O O . PHE A 1 493 ? 139.726 163.231 111.082 1.00 41.40 487 PHE A O 1
ATOM 3465 N N . GLY A 1 494 ? 139.585 162.175 113.064 1.00 22.69 488 GLY A N 1
ATOM 3466 C CA . GLY A 1 494 ? 138.553 163.041 113.588 1.00 30.50 488 GLY A CA 1
ATOM 3467 C C . GLY A 1 494 ? 137.158 162.686 113.140 1.00 36.66 488 GLY A C 1
ATOM 3468 O O . GLY A 1 494 ? 136.197 163.332 113.574 1.00 43.79 488 GLY A O 1
ATOM 3469 N N . SER A 1 495 ? 137.021 161.677 112.288 1.00 32.45 489 SER A N 1
ATOM 3470 C CA . SER A 1 495 ? 135.749 161.247 111.738 1.00 30.92 489 SER A CA 1
ATOM 3471 C C . SER A 1 495 ? 135.926 159.818 111.260 1.00 29.23 489 SER A C 1
ATOM 3472 O O . SER A 1 495 ? 137.048 159.335 111.101 1.00 31.26 489 SER A O 1
ATOM 3475 N N . GLY A 1 496 ? 134.807 159.149 111.039 1.00 37.31 490 GLY A N 1
ATOM 3476 C CA . GLY A 1 496 ? 134.856 157.796 110.532 1.00 32.29 490 GLY A CA 1
ATOM 3477 C C . GLY A 1 496 ? 133.475 157.189 110.528 1.00 36.22 490 GLY A C 1
ATOM 3478 O O . GLY A 1 496 ? 132.486 157.818 110.917 1.00 41.97 490 GLY A O 1
ATOM 3479 N N . CYS A 1 497 ? 133.430 155.940 110.093 1.00 39.65 491 CYS A N 1
ATOM 3480 C CA . CYS A 1 497 ? 132.187 155.202 109.984 1.00 42.12 491 CYS A CA 1
ATOM 3481 C C . CYS A 1 497 ? 132.165 154.063 110.990 1.00 43.88 491 CYS A C 1
ATOM 3482 O O . CYS A 1 497 ? 133.209 153.589 111.449 1.00 47.16 491 CYS A O 1
ATOM 3485 N N . ASN A 1 498 ? 130.958 153.662 111.365 1.00 40.10 492 ASN A N 1
ATOM 3486 C CA . ASN A 1 498 ? 130.758 152.353 111.956 1.00 36.50 492 ASN A CA 1
ATOM 3487 C C . ASN A 1 498 ? 130.682 151.358 110.812 1.00 43.08 492 ASN A C 1
ATOM 3488 O O . ASN A 1 498 ? 129.966 151.591 109.833 1.00 51.59 492 ASN A O 1
ATOM 3493 N N . VAL A 1 499 ? 131.441 150.269 110.920 1.00 42.39 493 VAL A N 1
ATOM 3494 C CA . VAL A 1 499 ? 131.729 149.419 109.767 1.00 38.34 493 VAL A CA 1
ATOM 3495 C C . VAL A 1 499 ? 130.471 148.640 109.398 1.00 42.87 493 VAL A C 1
ATOM 3496 O O . VAL A 1 499 ? 130.088 147.691 110.087 1.00 47.93 493 VAL A O 1
ATOM 3500 N N . SER A 1 500 ? 129.821 149.059 108.316 1.00 39.10 494 SER A N 1
ATOM 3501 C CA . SER A 1 500 ? 128.676 148.333 107.795 1.00 38.76 494 SER A CA 1
ATOM 3502 C C . SER A 1 500 ? 129.130 147.009 107.202 1.00 45.11 494 SER A C 1
ATOM 3503 O O . SER A 1 500 ? 130.218 146.906 106.630 1.00 47.15 494 SER A O 1
ATOM 3506 N N . LEU A 1 501 ? 128.291 145.992 107.345 1.00 37.57 495 LEU A N 1
ATOM 3507 C CA . LEU A 1 501 ? 128.616 144.643 106.918 1.00 32.86 495 LEU A CA 1
ATOM 3508 C C . LEU A 1 501 ? 127.705 144.228 105.775 1.00 36.65 495 LEU A C 1
ATOM 3509 O O . LEU A 1 501 ? 126.497 144.480 105.808 1.00 49.16 495 LEU A O 1
ATOM 3514 N N . GLY A 1 502 ? 128.291 143.592 104.765 1.00 34.80 496 GLY A N 1
ATOM 3515 C CA . GLY A 1 502 ? 127.518 143.161 103.620 1.00 35.91 496 GLY A CA 1
ATOM 3516 C C . GLY A 1 502 ? 127.128 144.266 102.671 1.00 37.83 496 GLY A C 1
ATOM 3517 O O . GLY A 1 502 ? 126.195 144.092 101.884 1.00 44.30 496 GLY A O 1
ATOM 3518 N N . GLY A 1 503 ? 127.808 145.408 102.729 1.00 35.33 497 GLY A N 1
ATOM 3519 C CA . GLY A 1 503 ? 127.512 146.492 101.811 1.00 42.26 497 GLY A CA 1
ATOM 3520 C C . GLY A 1 503 ? 128.059 146.207 100.422 1.00 41.96 497 GLY A C 1
ATOM 3521 O O . GLY A 1 503 ? 129.181 145.730 100.256 1.00 42.27 497 GLY A O 1
ATOM 3522 N N . GLN A 1 504 ? 127.239 146.503 99.412 1.00 42.94 498 GLN A N 1
ATOM 3523 C CA . GLN A 1 504 ? 127.669 146.303 98.032 1.00 45.31 498 GLN A CA 1
ATOM 3524 C C . GLN A 1 504 ? 128.662 147.371 97.601 1.00 47.17 498 GLN A C 1
ATOM 3525 O O . GLN A 1 504 ? 129.492 147.128 96.719 1.00 48.16 498 GLN A O 1
ATOM 3531 N N . ILE A 1 505 ? 128.597 148.546 98.216 1.00 46.09 499 ILE A N 1
ATOM 3532 C CA . ILE A 1 505 ? 129.442 149.682 97.875 1.00 42.71 499 ILE A CA 1
ATOM 3533 C C . ILE A 1 505 ? 130.508 149.804 98.955 1.00 44.90 499 ILE A C 1
ATOM 3534 O O . ILE A 1 505 ? 130.198 149.700 100.149 1.00 43.10 499 ILE A O 1
ATOM 3539 N N . LEU A 1 506 ? 131.764 149.964 98.534 1.00 46.27 500 LEU A N 1
ATOM 3540 C CA . LEU A 1 506 ? 132.865 150.165 99.469 1.00 30.61 500 LEU A CA 1
ATOM 3541 C C . LEU A 1 506 ? 132.682 151.462 100.241 1.00 40.23 500 LEU A C 1
ATOM 3542 O O . LEU A 1 506 ? 132.195 152.461 99.705 1.00 44.31 500 LEU A O 1
ATOM 3547 N N . CYS A 1 507 ? 133.075 151.441 101.510 1.00 38.92 501 CYS A N 1
ATOM 3548 C CA . CYS A 1 507 ? 132.952 152.631 102.334 1.00 39.07 501 CYS A CA 1
ATOM 3549 C C . CYS A 1 507 ? 133.994 153.661 101.925 1.00 41.06 501 CYS A C 1
ATOM 3550 O O . CYS A 1 507 ? 135.188 153.362 101.855 1.00 42.70 501 CYS A O 1
ATOM 3553 N N . ASN A 1 508 ? 133.536 154.881 101.657 1.00 46.03 502 ASN A N 1
ATOM 3554 C CA . ASN A 1 508 ? 134.406 155.960 101.221 1.00 40.25 502 ASN A CA 1
ATOM 3555 C C . ASN A 1 508 ? 134.900 156.810 102.383 1.00 44.60 502 ASN A C 1
ATOM 3556 O O . ASN A 1 508 ? 135.427 157.905 102.160 1.00 50.08 502 ASN A O 1
ATOM 3561 N N . CYS A 1 509 ? 134.725 156.338 103.616 1.00 36.60 503 CYS A N 1
ATOM 3562 C CA . CYS A 1 509 ? 135.230 157.072 104.763 1.00 30.56 503 CYS A CA 1
ATOM 3563 C C . CYS A 1 509 ? 136.751 156.994 104.794 1.00 35.13 503 CYS A C 1
ATOM 3564 O O . CYS A 1 509 ? 137.363 156.058 104.274 1.00 38.13 503 CYS A O 1
ATOM 3567 N N . LYS A 1 510 ? 137.359 158.016 105.397 1.00 38.67 504 LYS A N 1
ATOM 3568 C CA . LYS A 1 510 ? 138.809 158.153 105.369 1.00 29.64 504 LYS A CA 1
ATOM 3569 C C . LYS A 1 510 ? 139.514 157.085 106.193 1.00 33.64 504 LYS A C 1
ATOM 3570 O O . LYS A 1 510 ? 140.669 156.766 105.903 1.00 40.77 504 LYS A O 1
ATOM 3576 N N . VAL A 1 511 ? 138.849 156.527 107.204 1.00 25.14 505 VAL A N 1
ATOM 3577 C CA . VAL A 1 511 ? 139.431 155.423 107.960 1.00 24.81 505 VAL A CA 1
ATOM 3578 C C . VAL A 1 511 ? 139.437 154.151 107.127 1.00 33.37 505 VAL A C 1
ATOM 3579 O O . VAL A 1 511 ? 140.452 153.453 107.042 1.00 33.26 505 VAL A O 1
ATOM 3583 N N . CYS A 1 512 ? 138.301 153.838 106.497 1.00 37.47 506 CYS A N 1
ATOM 3584 C CA . CYS A 1 512 ? 138.155 152.608 105.728 1.00 28.27 506 CYS A CA 1
ATOM 3585 C C . CYS A 1 512 ? 139.012 152.601 104.473 1.00 25.27 506 CYS A C 1
ATOM 3586 O O . CYS A 1 512 ? 139.385 151.522 104.004 1.00 28.69 506 CYS A O 1
ATOM 3589 N N . ILE A 1 513 ? 139.317 153.776 103.918 1.00 33.76 507 ILE A N 1
ATOM 3590 C CA . ILE A 1 513 ? 140.244 153.858 102.793 1.00 30.79 507 ILE A CA 1
ATOM 3591 C C . ILE A 1 513 ? 141.643 153.443 103.235 1.00 32.30 507 ILE A C 1
ATOM 3592 O O . ILE A 1 513 ? 142.305 152.636 102.574 1.00 37.74 507 ILE A O 1
ATOM 3597 N N . GLU A 1 514 ? 142.096 153.955 104.381 1.00 34.56 508 GLU A N 1
ATOM 3598 C CA . GLU A 1 514 ? 143.401 153.553 104.893 1.00 29.74 508 GLU A CA 1
ATOM 3599 C C . GLU A 1 514 ? 143.377 152.159 105.506 1.00 30.80 508 GLU A C 1
ATOM 3600 O O . GLU A 1 514 ? 144.394 151.464 105.470 1.00 36.02 508 GLU A O 1
ATOM 3606 N N . MET A 1 515 ? 142.238 151.738 106.069 1.00 32.00 509 MET A N 1
ATOM 3607 C CA . MET A 1 515 ? 142.084 150.361 106.538 1.00 20.14 509 MET A CA 1
ATOM 3608 C C . MET A 1 515 ? 142.180 149.353 105.403 1.00 24.28 509 MET A C 1
ATOM 3609 O O . MET A 1 515 ? 142.640 148.227 105.618 1.00 35.76 509 MET A O 1
ATOM 3614 N N . ARG A 1 516 ? 141.747 149.728 104.198 1.00 21.31 510 ARG A N 1
ATOM 3615 C CA . ARG A 1 516 ? 141.885 148.835 103.056 1.00 19.98 510 ARG A CA 1
ATOM 3616 C C . ARG A 1 516 ? 143.336 148.706 102.617 1.00 25.42 510 ARG A C 1
ATOM 3617 O O . ARG A 1 516 ? 143.719 147.690 102.028 1.00 27.30 510 ARG A O 1
ATOM 3625 N N . ARG A 1 517 ? 144.151 149.717 102.899 1.00 35.30 511 ARG A N 1
ATOM 3626 C CA . ARG A 1 517 ? 145.560 149.734 102.544 1.00 22.90 511 ARG A CA 1
ATOM 3627 C C . ARG A 1 517 ? 146.454 149.156 103.630 1.00 21.92 511 ARG A C 1
ATOM 3628 O O . ARG A 1 517 ? 147.656 148.991 103.400 1.00 33.11 511 ARG A O 1
ATOM 3636 N N . ILE A 1 518 ? 145.901 148.836 104.794 1.00 24.12 512 ILE A N 1
ATOM 3637 C CA . ILE A 1 518 ? 146.676 148.437 105.960 1.00 21.78 512 ILE A CA 1
ATOM 3638 C C . ILE A 1 518 ? 146.549 146.932 106.144 1.00 30.01 512 ILE A C 1
ATOM 3639 O O . ILE A 1 518 ? 145.441 146.382 106.117 1.00 32.68 512 ILE A O 1
ATOM 3644 N N . THR A 1 519 ? 147.689 146.264 106.296 1.00 31.42 513 THR A N 1
ATOM 3645 C CA . THR A 1 519 ? 147.749 144.839 106.578 1.00 20.13 513 THR A CA 1
ATOM 3646 C C . THR A 1 519 ? 148.594 144.646 107.829 1.00 26.50 513 THR A C 1
ATOM 3647 O O . THR A 1 519 ? 149.694 145.196 107.926 1.00 30.44 513 THR A O 1
ATOM 3651 N N . LEU A 1 520 ? 148.082 143.882 108.783 1.00 32.30 514 LEU A N 1
ATOM 3652 C CA . LEU A 1 520 ? 148.765 143.638 110.044 1.00 24.93 514 LEU A CA 1
ATOM 3653 C C . LEU A 1 520 ? 149.120 142.159 110.155 1.00 25.92 514 LEU A C 1
ATOM 3654 O O . LEU A 1 520 ? 148.981 141.388 109.204 1.00 35.72 514 LEU A O 1
ATOM 3659 N N . LYS A 1 521 ? 149.605 141.769 111.328 1.00 22.24 515 LYS A N 1
ATOM 3660 C CA . LYS A 1 521 ? 149.939 140.381 111.591 1.00 24.92 515 LYS A CA 1
ATOM 3661 C C . LYS A 1 521 ? 149.455 139.999 112.977 1.00 27.18 515 LYS A C 1
ATOM 3662 O O . LYS A 1 521 ? 149.352 140.840 113.872 1.00 40.60 515 LYS A O 1
ATOM 3668 N N . ASP A 1 522 ? 149.149 138.718 113.141 1.00 29.79 516 ASP A N 1
ATOM 3669 C CA . ASP A 1 522 ? 148.828 138.173 114.449 1.00 30.91 516 ASP A CA 1
ATOM 3670 C C . ASP A 1 522 ? 150.127 137.996 115.222 1.00 34.32 516 ASP A C 1
ATOM 3671 O O . ASP A 1 522 ? 151.047 137.322 114.747 1.00 44.47 516 ASP A O 1
ATOM 3676 N N . SER A 1 523 ? 150.210 138.601 116.400 1.00 31.86 517 SER A N 1
ATOM 3677 C CA . SER A 1 523 ? 151.419 138.562 117.210 1.00 25.83 517 SER A CA 1
ATOM 3678 C C . SER A 1 523 ? 151.232 137.627 118.393 1.00 29.71 517 SER A C 1
ATOM 3679 O O . SER A 1 523 ? 150.177 137.626 119.033 1.00 31.56 517 SER A O 1
ATOM 3682 N N . VAL A 1 524 ? 152.255 136.826 118.669 1.00 40.18 518 VAL A N 1
ATOM 3683 C CA . VAL A 1 524 ? 152.287 135.965 119.841 1.00 32.23 518 VAL A CA 1
ATOM 3684 C C . VAL A 1 524 ? 153.587 136.226 120.587 1.00 29.50 518 VAL A C 1
ATOM 3685 O O . VAL A 1 524 ? 154.650 136.356 119.971 1.00 41.30 518 VAL A O 1
ATOM 3689 N N . SER A 1 525 ? 153.495 136.337 121.907 1.00 22.56 519 SER A N 1
ATOM 3690 C CA . SER A 1 525 ? 154.680 136.532 122.721 1.00 27.89 519 SER A CA 1
ATOM 3691 C C . SER A 1 525 ? 155.522 135.262 122.746 1.00 34.09 519 SER A C 1
ATOM 3692 O O . SER A 1 525 ? 155.026 134.153 122.536 1.00 40.62 519 SER A O 1
ATOM 3695 N N . ASP A 1 526 ? 156.815 135.429 123.001 1.00 37.49 520 ASP A N 1
ATOM 3696 C CA . ASP A 1 526 ? 157.700 134.283 123.203 1.00 36.50 520 ASP A CA 1
ATOM 3697 C C . ASP A 1 526 ? 157.732 133.993 124.711 1.00 40.94 520 ASP A C 1
ATOM 3698 O O . ASP A 1 526 ? 158.670 134.263 125.471 1.00 43.29 520 ASP A O 1
ATOM 3703 N N . PHE A 1 527 ? 156.557 133.545 125.156 1.00 36.73 521 PHE A N 1
ATOM 3704 C CA . PHE A 1 527 ? 156.202 133.420 126.562 1.00 30.15 521 PHE A CA 1
ATOM 3705 C C . PHE A 1 527 ? 154.921 132.610 126.679 1.00 35.81 521 PHE A C 1
ATOM 3706 O O . PHE A 1 527 ? 153.886 133.013 126.142 1.00 39.03 521 PHE A O 1
ATOM 3714 N N . SER A 1 528 ? 154.962 131.484 127.386 1.00 37.31 522 SER A N 1
ATOM 3715 C CA . SER A 1 528 ? 153.802 130.608 127.479 1.00 28.96 522 SER A CA 1
ATOM 3716 C C . SER A 1 528 ? 153.517 130.213 128.921 1.00 37.72 522 SER A C 1
ATOM 3717 O O . SER A 1 528 ? 152.906 129.172 129.175 1.00 42.23 522 SER A O 1
ATOM 3720 N N . GLU A 1 529 ? 153.956 131.031 129.874 1.00 37.14 523 GLU A N 1
ATOM 3721 C CA . GLU A 1 529 ? 153.645 130.797 131.271 1.00 35.93 523 GLU A CA 1
ATOM 3722 C C . GLU A 1 529 ? 152.164 131.079 131.526 1.00 33.38 523 GLU A C 1
ATOM 3723 O O . GLU A 1 529 ? 151.539 131.833 130.776 1.00 36.38 523 GLU A O 1
ATOM 3729 N N . PRO A 1 530 ? 151.574 130.448 132.547 1.00 36.29 524 PRO A N 1
ATOM 3730 C CA . PRO A 1 530 ? 150.124 130.567 132.780 1.00 29.63 524 PRO A CA 1
ATOM 3731 C C . PRO A 1 530 ? 149.695 131.983 133.117 1.00 32.10 524 PRO A C 1
ATOM 3732 O O . PRO A 1 530 ? 150.496 132.786 133.618 1.00 44.39 524 PRO A O 1
ATOM 3736 N N . PRO A 1 531 ? 148.450 132.340 132.812 1.00 33.90 525 PRO A N 1
ATOM 3737 C CA . PRO A 1 531 ? 147.964 133.680 133.136 1.00 28.82 525 PRO A CA 1
ATOM 3738 C C . PRO A 1 531 ? 147.736 133.865 134.624 1.00 28.08 525 PRO A C 1
ATOM 3739 O O . PRO A 1 531 ? 147.369 132.938 135.348 1.00 39.03 525 PRO A O 1
ATOM 3743 N N . GLU A 1 532 ? 147.971 135.091 135.073 1.00 36.47 526 GLU A N 1
ATOM 3744 C CA . GLU A 1 532 ? 147.581 135.472 136.417 1.00 29.77 526 GLU A CA 1
ATOM 3745 C C . GLU A 1 532 ? 146.069 135.628 136.465 1.00 30.89 526 GLU A C 1
ATOM 3746 O O . GLU A 1 532 ? 145.421 135.914 135.457 1.00 36.53 526 GLU A O 1
ATOM 3752 N N . ILE A 1 533 ? 145.505 135.434 137.647 1.00 27.83 527 ILE A N 1
ATOM 3753 C CA . ILE A 1 533 ? 144.061 135.466 137.829 1.00 27.25 527 ILE A CA 1
ATOM 3754 C C . ILE A 1 533 ? 143.699 136.733 138.592 1.00 32.13 527 ILE A C 1
ATOM 3755 O O . ILE A 1 533 ? 144.204 136.971 139.695 1.00 37.96 527 ILE A O 1
ATOM 3760 N N . ARG A 1 534 ? 142.833 137.550 137.996 1.00 30.42 528 ARG A N 1
ATOM 3761 C CA . ARG A 1 534 ? 142.340 138.779 138.610 1.00 23.63 528 ARG A CA 1
ATOM 3762 C C . ARG A 1 534 ? 140.931 138.516 139.120 1.00 28.50 528 ARG A C 1
ATOM 3763 O O . ARG A 1 534 ? 139.976 138.477 138.344 1.00 36.85 528 ARG A O 1
ATOM 3771 N N . TYR A 1 535 ? 140.801 138.338 140.427 1.00 27.21 529 TYR A N 1
ATOM 3772 C CA . TYR A 1 535 ? 139.492 138.174 141.041 1.00 23.63 529 TYR A CA 1
ATOM 3773 C C . TYR A 1 535 ? 138.846 139.539 141.211 1.00 25.12 529 TYR A C 1
ATOM 3774 O O . TYR A 1 535 ? 139.432 140.435 141.823 1.00 34.97 529 TYR A O 1
ATOM 3783 N N . ARG A 1 536 ? 137.643 139.703 140.680 1.00 20.59 530 ARG A N 1
ATOM 3784 C CA . ARG A 1 536 ? 136.885 140.921 140.894 1.00 21.55 530 ARG A CA 1
ATOM 3785 C C . ARG A 1 536 ? 135.595 140.609 141.631 1.00 20.07 530 ARG A C 1
ATOM 3786 O O . ARG A 1 536 ? 135.015 139.531 141.481 1.00 26.84 530 ARG A O 1
ATOM 3794 N N . ILE A 1 537 ? 135.158 141.575 142.430 1.00 25.78 531 ILE A N 1
ATOM 3795 C CA . ILE A 1 537 ? 133.877 141.531 143.111 1.00 24.91 531 ILE A CA 1
ATOM 3796 C C . ILE A 1 537 ? 133.167 142.841 142.824 1.00 24.61 531 ILE A C 1
ATOM 3797 O O . ILE A 1 537 ? 133.790 143.852 142.502 1.00 34.52 531 ILE A O 1
ATOM 3802 N N . ALA A 1 538 ? 131.847 142.816 142.937 1.00 29.59 532 ALA A N 1
ATOM 3803 C CA . ALA A 1 538 ? 131.063 144.037 142.997 1.00 25.02 532 ALA A CA 1
ATOM 3804 C C . ALA A 1 538 ? 130.633 144.247 144.434 1.00 33.06 532 ALA A C 1
ATOM 3805 O O . ALA A 1 538 ? 130.020 143.363 145.039 1.00 33.47 532 ALA A O 1
ATOM 3807 N N . LYS A 1 539 ? 130.976 145.401 144.980 1.00 28.44 533 LYS A N 1
ATOM 3808 C CA . LYS A 1 539 ? 130.508 145.754 146.303 1.00 18.62 533 LYS A CA 1
ATOM 3809 C C . LYS A 1 539 ? 129.042 146.149 146.235 1.00 19.60 533 LYS A C 1
ATOM 3810 O O . LYS A 1 539 ? 128.618 146.853 145.315 1.00 31.29 533 LYS A O 1
ATOM 3816 N N . ASN A 1 540 ? 128.264 145.644 147.182 1.00 25.46 534 ASN A N 1
ATOM 3817 C CA . ASN A 1 540 ? 126.896 146.096 147.367 1.00 25.25 534 ASN A CA 1
ATOM 3818 C C . ASN A 1 540 ? 126.939 147.560 147.781 1.00 31.76 534 ASN A C 1
ATOM 3819 O O . ASN A 1 540 ? 127.661 147.896 148.723 1.00 33.28 534 ASN A O 1
ATOM 3824 N N . PRO A 1 541 ? 126.259 148.463 147.071 1.00 30.85 535 PRO A N 1
ATOM 3825 C CA . PRO A 1 541 ? 126.256 149.869 147.503 1.00 24.05 535 PRO A CA 1
ATOM 3826 C C . PRO A 1 541 ? 125.603 150.091 148.855 1.00 33.17 535 PRO A C 1
ATOM 3827 O O . PRO A 1 541 ? 126.077 150.931 149.626 1.00 34.46 535 PRO A O 1
ATOM 3831 N N . GLY A 1 542 ? 124.549 149.340 149.177 1.00 34.91 536 GLY A N 1
ATOM 3832 C CA . GLY A 1 542 ? 123.814 149.595 150.404 1.00 26.94 536 GLY A CA 1
ATOM 3833 C C . GLY A 1 542 ? 124.543 149.152 151.656 1.00 32.85 536 GLY A C 1
ATOM 3834 O O . GLY A 1 542 ? 124.496 149.831 152.684 1.00 40.34 536 GLY A O 1
ATOM 3835 N N . THR A 1 543 ? 125.219 148.008 151.595 1.00 25.59 537 THR A N 1
ATOM 3836 C CA . THR A 1 543 ? 125.843 147.421 152.769 1.00 18.87 537 THR A CA 1
ATOM 3837 C C . THR A 1 543 ? 127.359 147.517 152.766 1.00 27.95 537 THR A C 1
ATOM 3838 O O . THR A 1 543 ? 127.973 147.231 153.798 1.00 31.45 537 THR A O 1
ATOM 3842 N N . ALA A 1 544 ? 127.964 147.893 151.631 1.00 25.62 538 ALA A N 1
ATOM 3843 C CA . ALA A 1 544 ? 129.417 147.975 151.416 1.00 16.56 538 ALA A CA 1
ATOM 3844 C C . ALA A 1 544 ? 130.125 146.647 151.687 1.00 28.19 538 ALA A C 1
ATOM 3845 O O . ALA A 1 544 ? 131.300 146.616 152.053 1.00 33.19 538 ALA A O 1
ATOM 3847 N N . THR A 1 545 ? 129.410 145.545 151.484 1.00 31.41 539 THR A N 1
ATOM 3848 C CA . THR A 1 545 ? 129.936 144.195 151.390 1.00 25.04 539 THR A CA 1
ATOM 3849 C C . THR A 1 545 ? 129.802 143.761 149.938 1.00 25.36 539 THR A C 1
ATOM 3850 O O . THR A 1 545 ? 129.394 144.550 149.086 1.00 33.22 539 THR A O 1
ATOM 3854 N N . VAL A 1 546 ? 130.140 142.503 149.652 1.00 31.51 540 VAL A N 1
ATOM 3855 C CA . VAL A 1 546 ? 129.996 141.991 148.294 1.00 24.34 540 VAL A CA 1
ATOM 3856 C C . VAL A 1 546 ? 128.526 141.870 147.924 1.00 34.39 540 VAL A C 1
ATOM 3857 O O . VAL A 1 546 ? 127.666 141.589 148.770 1.00 31.43 540 VAL A O 1
ATOM 3861 N N . GLU A 1 547 ? 128.231 142.126 146.654 1.00 37.85 541 GLU A N 1
ATOM 3862 C CA . GLU A 1 547 ? 126.908 141.852 146.124 1.00 35.30 541 GLU A CA 1
ATOM 3863 C C . GLU A 1 547 ? 126.707 140.345 146.044 1.00 35.17 541 GLU A C 1
ATOM 3864 O O . GLU A 1 547 ? 127.656 139.593 145.808 1.00 33.92 541 GLU A O 1
ATOM 3870 N N . ASP A 1 548 ? 125.473 139.905 146.285 1.00 38.87 542 ASP A N 1
ATOM 3871 C CA . ASP A 1 548 ? 125.131 138.492 146.193 1.00 38.08 542 ASP A CA 1
ATOM 3872 C C . ASP A 1 548 ? 125.269 138.000 144.760 1.00 43.30 542 ASP A C 1
ATOM 3873 O O . ASP A 1 548 ? 124.519 138.422 143.874 1.00 46.27 542 ASP A O 1
ATOM 3878 N N . GLY A 1 549 ? 126.235 137.117 144.523 1.00 36.09 543 GLY A N 1
ATOM 3879 C CA . GLY A 1 549 ? 126.474 136.563 143.212 1.00 34.99 543 GLY A CA 1
ATOM 3880 C C . GLY A 1 549 ? 127.656 137.147 142.477 1.00 28.04 543 GLY A C 1
ATOM 3881 O O . GLY A 1 549 ? 128.079 136.569 141.472 1.00 37.63 543 GLY A O 1
ATOM 3882 N N . SER A 1 550 ? 128.219 138.253 142.955 1.00 34.39 544 SER A N 1
ATOM 3883 C CA . SER A 1 550 ? 129.179 139.030 142.174 1.00 33.47 544 SER A CA 1
ATOM 3884 C C . SER A 1 550 ? 130.602 138.691 142.608 1.00 32.34 544 SER A C 1
ATOM 3885 O O . SER A 1 550 ? 131.238 139.404 143.383 1.00 35.52 544 SER A O 1
ATOM 3888 N N . LEU A 1 551 ? 131.105 137.582 142.076 1.00 22.19 545 LEU A N 1
ATOM 3889 C CA . LEU A 1 551 ? 132.495 137.189 142.251 1.00 22.47 545 LEU A CA 1
ATOM 3890 C C . LEU A 1 551 ? 132.903 136.407 141.016 1.00 37.80 545 LEU A C 1
ATOM 3891 O O . LEU A 1 551 ? 132.231 135.444 140.640 1.00 44.43 545 LEU A O 1
ATOM 3896 N N . PHE A 1 552 ? 134.000 136.826 140.397 1.00 26.93 546 PHE A N 1
ATOM 3897 C CA . PHE A 1 552 ? 134.412 136.278 139.116 1.00 24.95 546 PHE A CA 1
ATOM 3898 C C . PHE A 1 552 ? 135.887 136.579 138.909 1.00 24.92 546 PHE A C 1
ATOM 3899 O O . PHE A 1 552 ? 136.453 137.469 139.546 1.00 31.79 546 PHE A O 1
ATOM 3907 N N . ASP A 1 553 ? 136.500 135.826 138.002 1.00 31.52 547 ASP A N 1
ATOM 3908 C CA . ASP A 1 553 ? 137.942 135.841 137.829 1.00 26.34 547 ASP A CA 1
ATOM 3909 C C . ASP A 1 553 ? 138.301 135.957 136.355 1.00 29.60 547 ASP A C 1
ATOM 3910 O O . ASP A 1 553 ? 137.570 135.487 135.481 1.00 30.30 547 ASP A O 1
ATOM 3915 N N . ILE A 1 554 ? 139.440 136.594 136.090 1.00 29.12 548 ILE A N 1
ATOM 3916 C CA . ILE A 1 554 ? 139.894 136.900 134.738 1.00 25.55 548 ILE A CA 1
ATOM 3917 C C . ILE A 1 554 ? 141.330 136.427 134.587 1.00 25.51 548 ILE A C 1
ATOM 3918 O O . ILE A 1 554 ? 142.190 136.784 135.398 1.00 26.63 548 ILE A O 1
ATOM 3923 N N . GLU A 1 555 ? 141.592 135.640 133.549 1.00 26.86 549 GLU A N 1
ATOM 3924 C CA . GLU A 1 555 ? 142.963 135.358 133.152 1.00 27.36 549 GLU A CA 1
ATOM 3925 C C . GLU A 1 555 ? 143.560 136.595 132.494 1.00 30.18 549 GLU A C 1
ATOM 3926 O O . GLU A 1 555 ? 143.007 137.111 131.519 1.00 34.72 549 GLU A O 1
ATOM 3932 N N . VAL A 1 556 ? 144.681 137.083 133.026 1.00 27.49 550 VAL A N 1
ATOM 3933 C CA . VAL A 1 556 ? 145.356 138.243 132.464 1.00 23.95 550 VAL A CA 1
ATOM 3934 C C . VAL A 1 556 ? 146.807 137.887 132.173 1.00 24.65 550 VAL A C 1
ATOM 3935 O O . VAL A 1 556 ? 147.380 136.968 132.759 1.00 36.11 550 VAL A O 1
ATOM 3939 N N . GLY A 1 557 ? 147.395 138.628 131.241 1.00 15.90 551 GLY A N 1
ATOM 3940 C CA . GLY A 1 557 ? 148.803 138.512 130.962 1.00 15.07 551 GLY A CA 1
ATOM 3941 C C . GLY A 1 557 ? 149.589 139.512 131.779 1.00 18.46 551 GLY A C 1
ATOM 3942 O O . GLY A 1 557 ? 149.031 140.470 132.315 1.00 30.06 551 GLY A O 1
ATOM 3943 N N . PRO A 1 558 ? 150.895 139.311 131.902 1.00 22.49 552 PRO A N 1
ATOM 3944 C CA . PRO A 1 558 ? 151.710 140.226 132.703 1.00 25.42 552 PRO A CA 1
ATOM 3945 C C . PRO A 1 558 ? 152.038 141.504 131.947 1.00 22.47 552 PRO A C 1
ATOM 3946 O O . PRO A 1 558 ? 152.001 141.561 130.717 1.00 35.72 552 PRO A O 1
ATOM 3950 N N . GLU A 1 559 ? 152.360 142.547 132.709 1.00 26.99 553 GLU A N 1
ATOM 3951 C CA . GLU A 1 559 ? 152.929 143.735 132.097 1.00 29.42 553 GLU A CA 1
ATOM 3952 C C . GLU A 1 559 ? 154.383 143.484 131.733 1.00 35.11 553 GLU A C 1
ATOM 3953 O O . GLU A 1 559 ? 155.041 142.599 132.283 1.00 39.08 553 GLU A O 1
ATOM 3959 N N . GLY A 1 560 ? 154.880 144.280 130.793 1.00 25.28 554 GLY A N 1
ATOM 3960 C CA . GLY A 1 560 ? 156.208 144.100 130.265 1.00 27.07 554 GLY A CA 1
ATOM 3961 C C . GLY A 1 560 ? 156.306 143.059 129.179 1.00 26.01 554 GLY A C 1
ATOM 3962 O O . GLY A 1 560 ? 157.376 142.921 128.575 1.00 32.39 554 GLY A O 1
ATOM 3963 N N . LEU A 1 561 ? 155.222 142.338 128.903 1.00 27.84 555 LEU A N 1
ATOM 3964 C CA . LEU A 1 561 ? 155.247 141.298 127.889 1.00 31.49 555 LEU A CA 1
ATOM 3965 C C . LEU A 1 561 ? 155.286 141.912 126.500 1.00 23.58 555 LEU A C 1
ATOM 3966 O O . LEU A 1 561 ? 154.583 142.883 126.209 1.00 28.07 555 LEU A O 1
ATOM 3971 N N . THR A 1 562 ? 156.111 141.331 125.641 1.00 30.32 556 THR A N 1
ATOM 3972 C CA . THR A 1 562 ? 156.481 141.925 124.370 1.00 27.81 556 THR A CA 1
ATOM 3973 C C . THR A 1 562 ? 155.917 141.088 123.233 1.00 29.02 556 THR A C 1
ATOM 3974 O O . THR A 1 562 ? 156.050 139.860 123.234 1.00 29.79 556 THR A O 1
ATOM 3978 N N . PHE A 1 563 ? 155.287 141.753 122.268 1.00 28.91 557 PHE A N 1
ATOM 3979 C CA . PHE A 1 563 ? 154.656 141.091 121.145 1.00 19.16 557 PHE A CA 1
ATOM 3980 C C . PHE A 1 563 ? 155.204 141.649 119.839 1.00 25.27 557 PHE A C 1
ATOM 3981 O O . PHE A 1 563 ? 155.418 142.859 119.731 1.00 31.45 557 PHE A O 1
ATOM 3989 N N . PRO A 1 564 ? 155.432 140.805 118.832 1.00 35.97 558 PRO A N 1
ATOM 3990 C CA . PRO A 1 564 ? 155.993 141.302 117.569 1.00 26.50 558 PRO A CA 1
ATOM 3991 C C . PRO A 1 564 ? 154.984 142.062 116.725 1.00 30.47 558 PRO A C 1
ATOM 3992 O O . PRO A 1 564 ? 154.134 141.464 116.062 1.00 48.18 558 PRO A O 1
ATOM 3996 N N . PHE A 1 565 ? 155.099 143.382 116.700 1.00 23.98 559 PHE A N 1
ATOM 3997 C CA . PHE A 1 565 ? 154.154 144.218 115.978 1.00 15.48 559 PHE A CA 1
ATOM 3998 C C 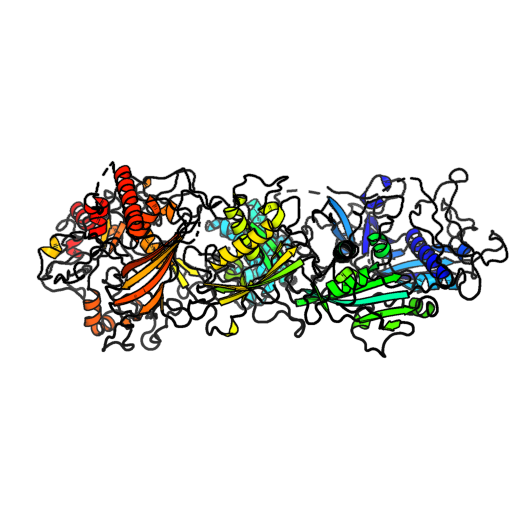. PHE A 1 565 ? 154.577 144.333 114.522 1.00 28.44 559 PHE A C 1
ATOM 3999 O O . PHE A 1 565 ? 155.736 144.640 114.228 1.00 40.45 559 PHE A O 1
ATOM 4007 N N . VAL A 1 566 ? 153.639 144.072 113.617 1.00 27.70 560 VAL A N 1
ATOM 4008 C CA . VAL A 1 566 ? 153.855 144.203 112.182 1.00 22.46 560 VAL A CA 1
ATOM 4009 C C . VAL A 1 566 ? 152.721 145.037 111.608 1.00 28.74 560 VAL A C 1
ATOM 4010 O O . VAL A 1 566 ? 151.546 144.710 111.806 1.00 33.28 560 VAL A O 1
ATOM 4014 N N . LEU A 1 567 ? 153.067 146.116 110.913 1.00 26.84 561 LEU A N 1
ATOM 4015 C CA . LEU A 1 567 ? 152.105 146.892 110.144 1.00 22.57 561 LEU A CA 1
ATOM 4016 C C . LEU A 1 567 ? 152.627 147.039 108.726 1.00 27.70 561 LEU A C 1
ATOM 4017 O O . LEU A 1 567 ? 153.789 147.400 108.524 1.00 36.09 561 LEU A O 1
ATOM 4022 N N . ARG A 1 568 ? 151.766 146.765 107.752 1.00 28.22 562 ARG A N 1
ATOM 4023 C CA . ARG A 1 568 ? 152.084 146.934 106.343 1.00 24.35 562 ARG A CA 1
ATOM 4024 C C . ARG A 1 568 ? 151.095 147.910 105.731 1.00 30.64 562 ARG A C 1
ATOM 4025 O O . ARG A 1 568 ? 149.885 147.684 105.789 1.00 36.52 562 ARG A O 1
ATOM 4033 N N . TYR A 1 569 ? 151.607 148.986 105.147 1.00 32.37 563 TYR A N 1
ATOM 4034 C CA . TYR A 1 569 ? 150.782 149.951 104.433 1.00 26.90 563 TYR A CA 1
ATOM 4035 C C . TYR A 1 569 ? 151.149 149.896 102.959 1.00 28.10 563 TYR A C 1
ATOM 4036 O O . TYR A 1 569 ? 152.303 150.135 102.596 1.00 40.48 563 TYR A O 1
ATOM 4045 N N . ARG A 1 570 ? 150.166 149.600 102.119 1.00 30.92 564 ARG A N 1
ATOM 4046 C CA . ARG A 1 570 ? 150.325 149.553 100.669 1.00 35.53 564 ARG A CA 1
ATOM 4047 C C . ARG A 1 570 ? 149.583 150.761 100.108 1.00 36.30 564 ARG A C 1
ATOM 4048 O O . ARG A 1 570 ? 148.353 150.765 100.043 1.00 45.68 564 ARG A O 1
ATOM 4056 N N . GLY A 1 571 ? 150.322 151.792 99.720 1.00 28.86 565 GLY A N 1
ATOM 4057 C CA . GLY A 1 571 ? 149.661 152.994 99.247 1.00 30.90 565 GLY A CA 1
ATOM 4058 C C . GLY A 1 571 ? 150.626 153.922 98.547 1.00 36.03 565 GLY A C 1
ATOM 4059 O O . GLY A 1 571 ? 151.818 153.639 98.413 1.00 38.59 565 GLY A O 1
ATOM 4060 N N . HIS A 1 572 ? 150.082 155.051 98.096 1.00 47.60 566 HIS A N 1
ATOM 4061 C CA . HIS A 1 572 ? 150.875 156.028 97.359 1.00 47.13 566 HIS A CA 1
ATOM 4062 C C . HIS A 1 572 ? 151.754 156.844 98.297 1.00 45.77 566 HIS A C 1
ATOM 4063 O O . HIS A 1 572 ? 152.983 156.848 98.171 1.00 49.42 566 HIS A O 1
ATOM 4070 N N . LYS A 1 573 ? 151.142 157.546 99.241 1.00 40.64 567 LYS A N 1
ATOM 4071 C CA . LYS A 1 573 ? 151.874 158.263 100.269 1.00 39.80 567 LYS A CA 1
ATOM 4072 C C . LYS A 1 573 ? 151.513 157.680 101.627 1.00 45.26 567 LYS A C 1
ATOM 4073 O O . LYS A 1 573 ? 150.420 157.137 101.818 1.00 43.47 567 LYS A O 1
ATOM 4079 N N . PHE A 1 574 ? 152.455 157.748 102.553 1.00 44.65 568 PHE A N 1
ATOM 4080 C CA . PHE A 1 574 ? 152.176 157.300 103.907 1.00 37.01 568 PHE A CA 1
ATOM 4081 C C . PHE A 1 574 ? 151.275 158.320 104.587 1.00 42.77 568 PHE A C 1
ATOM 4082 O O . PHE A 1 574 ? 151.614 159.509 104.626 1.00 48.48 568 PHE A O 1
ATOM 4090 N N . PRO A 1 575 ? 150.130 157.908 105.119 1.00 41.51 569 PRO A N 1
ATOM 4091 C CA . PRO A 1 575 ? 149.163 158.880 105.626 1.00 39.62 569 PRO A CA 1
ATOM 4092 C C . PRO A 1 575 ? 149.601 159.474 106.951 1.00 37.07 569 PRO A C 1
ATOM 4093 O O . PRO A 1 575 ? 150.200 158.812 107.801 1.00 39.01 569 PRO A O 1
ATOM 4097 N N . GLU A 1 576 ? 149.288 160.759 107.110 1.00 46.77 570 GLU A N 1
ATOM 4098 C CA . GLU A 1 576 ? 149.700 161.498 108.293 1.00 39.98 570 GLU A CA 1
ATOM 4099 C C . GLU A 1 576 ? 148.891 161.097 109.520 1.00 34.91 570 GLU A C 1
ATOM 4100 O O . GLU A 1 576 ? 149.298 161.400 110.645 1.00 36.09 570 GLU A O 1
ATOM 4106 N N . GLN A 1 577 ? 147.764 160.407 109.323 1.00 37.73 571 GLN A N 1
ATOM 4107 C CA . GLN A 1 577 ? 146.957 159.913 110.430 1.00 30.31 571 GLN A CA 1
ATOM 4108 C C . GLN A 1 577 ? 147.463 158.573 110.947 1.00 31.64 571 GLN A C 1
ATOM 4109 O O . GLN A 1 577 ? 147.399 158.313 112.152 1.00 42.33 571 GLN A O 1
ATOM 4115 N N . LEU A 1 578 ? 147.937 157.697 110.056 1.00 29.18 572 LEU A N 1
ATOM 4116 C CA . LEU A 1 578 ? 148.458 156.406 110.499 1.00 29.24 572 LEU A CA 1
ATOM 4117 C C . LEU A 1 578 ? 149.786 156.569 111.222 1.00 30.23 572 LEU A C 1
ATOM 4118 O O . LEU A 1 578 ? 150.033 155.904 112.234 1.00 37.02 572 LEU A O 1
ATOM 4123 N N . SER A 1 579 ? 150.643 157.463 110.727 1.00 33.02 573 SER A N 1
ATOM 4124 C CA . SER A 1 579 ? 151.881 157.783 111.429 1.00 25.59 573 SER A CA 1
ATOM 4125 C C . SER A 1 579 ? 151.609 158.478 112.755 1.00 32.37 573 SER A C 1
ATOM 4126 O O . SER A 1 579 ? 152.430 158.400 113.674 1.00 41.40 573 SER A O 1
ATOM 4129 N N . SER A 1 580 ? 150.471 159.165 112.865 1.00 33.86 574 SER A N 1
ATOM 4130 C CA . SER A 1 580 ? 150.044 159.707 114.148 1.00 24.16 574 SER A CA 1
ATOM 4131 C C . SER A 1 580 ? 149.677 158.601 115.125 1.00 30.87 574 SER A C 1
ATOM 4132 O O . SER A 1 580 ? 150.000 158.692 116.312 1.00 43.73 574 SER A O 1
ATOM 4135 N N . VAL A 1 581 ? 148.990 157.558 114.648 1.00 33.90 575 VAL A N 1
ATOM 4136 C CA . VAL A 1 581 ? 148.598 156.445 115.510 1.00 26.54 575 VAL A CA 1
ATOM 4137 C C . VAL A 1 581 ? 149.822 155.650 115.948 1.00 25.79 575 VAL A C 1
ATOM 4138 O O . VAL A 1 581 ? 149.915 155.205 117.100 1.00 40.00 575 VAL A O 1
ATOM 4142 N N . ILE A 1 582 ? 150.787 155.481 115.041 1.00 29.37 576 ILE A N 1
ATOM 4143 C CA . ILE A 1 582 ? 152.032 154.789 115.360 1.00 22.77 576 ILE A CA 1
ATOM 4144 C C . ILE A 1 582 ? 152.821 155.560 116.415 1.00 27.41 576 ILE A C 1
ATOM 4145 O O . ILE A 1 582 ? 153.333 154.976 117.377 1.00 37.99 576 ILE A O 1
ATOM 4150 N N . ARG A 1 583 ? 152.889 156.887 116.278 1.00 35.13 577 ARG A N 1
ATOM 4151 C CA . ARG A 1 583 ? 153.535 157.712 117.295 1.00 33.07 577 ARG A CA 1
ATOM 4152 C C . ARG A 1 583 ? 152.709 157.787 118.575 1.00 32.80 577 ARG A C 1
ATOM 4153 O O . ARG A 1 583 ? 153.270 157.972 119.660 1.00 39.93 577 ARG A O 1
ATOM 4161 N N . TYR A 1 584 ? 151.383 157.674 118.463 1.00 30.05 578 TYR A N 1
ATOM 4162 C CA . TYR A 1 584 ? 150.521 157.577 119.639 1.00 23.54 578 TYR A CA 1
ATOM 4163 C C . TYR A 1 584 ? 150.769 156.280 120.391 1.00 32.10 578 TYR A C 1
ATOM 4164 O O . TYR A 1 584 ? 150.763 156.250 121.625 1.00 38.97 578 TYR A O 1
ATOM 4173 N N . TRP A 1 585 ? 150.997 155.196 119.655 1.00 29.93 579 TRP A N 1
ATOM 4174 C CA . TRP A 1 585 ? 151.202 153.899 120.283 1.00 22.87 579 TRP A CA 1
ATOM 4175 C C . TRP A 1 585 ? 152.611 153.780 120.850 1.00 29.76 579 TRP A C 1
ATOM 4176 O O . TRP A 1 585 ? 152.889 152.886 121.658 1.00 40.67 579 TRP A O 1
ATOM 4187 N N . GLU A 1 586 ? 153.508 154.681 120.445 1.00 30.95 580 GLU A N 1
ATOM 4188 C CA . GLU A 1 586 ? 154.910 154.616 120.838 1.00 29.01 580 GLU A CA 1
ATOM 4189 C C . GLU A 1 586 ? 155.106 154.917 122.316 1.00 37.20 580 GLU A C 1
ATOM 4190 O O . GLU A 1 586 ? 154.465 155.810 122.875 1.00 40.29 580 GLU A O 1
ATOM 4196 N N . GLU A 1 587 ? 156.014 154.168 122.944 1.00 45.40 581 GLU A N 1
ATOM 4197 C CA . GLU A 1 587 ? 156.478 154.532 124.276 1.00 46.39 581 GLU A CA 1
ATOM 4198 C C . GLU A 1 587 ? 157.452 155.699 124.206 1.00 50.41 581 GLU A C 1
ATOM 4199 O O . GLU A 1 587 ? 157.234 156.735 124.844 1.00 56.02 581 GLU A O 1
ATOM 4205 N N . ASN A 1 588 ? 158.522 155.546 123.416 1.00 54.86 582 ASN A N 1
ATOM 4206 C CA . ASN A 1 588 ? 159.590 156.540 123.176 1.00 56.16 582 ASN A CA 1
ATOM 4207 C C . ASN A 1 588 ? 160.227 156.907 124.518 1.00 58.08 582 ASN A C 1
ATOM 4208 O O . ASN A 1 588 ? 160.528 156.005 125.312 1.00 58.41 582 ASN A O 1
ATOM 4213 N N . ASP A 1 589 ? 160.444 158.190 124.814 1.00 65.20 583 ASP A N 1
ATOM 4214 C CA . ASP A 1 589 ? 161.081 158.596 126.065 1.00 65.30 583 ASP A CA 1
ATOM 4215 C C . ASP A 1 589 ? 160.121 159.397 126.934 1.00 65.55 583 ASP A C 1
ATOM 4216 O O . ASP A 1 589 ? 159.893 159.024 128.087 1.00 66.78 583 ASP A O 1
ATOM 4221 N N . GLY A 1 590 ? 159.546 160.486 126.420 1.00 59.73 584 GLY A N 1
ATOM 4222 C CA . GLY A 1 590 ? 158.720 161.336 127.261 1.00 56.47 584 GLY A CA 1
ATOM 4223 C C . GLY A 1 590 ? 157.312 160.805 127.443 1.00 57.53 584 GLY A C 1
ATOM 4224 O O . GLY A 1 590 ? 156.804 160.739 128.565 1.00 57.67 584 GLY A O 1
ATOM 4225 N N . LYS A 1 591 ? 156.664 160.419 126.348 1.00 52.41 585 LYS A N 1
ATOM 4226 C CA . LYS A 1 591 ? 155.274 159.997 126.406 1.00 46.66 585 LYS A CA 1
ATOM 4227 C C . LYS A 1 591 ? 155.159 158.564 126.919 1.00 47.52 585 LYS A C 1
ATOM 4228 O O . LYS A 1 591 ? 156.152 157.895 127.213 1.00 48.45 585 LYS A O 1
ATOM 4234 N N . ASN A 1 592 ? 153.921 158.109 127.051 1.00 47.12 586 ASN A N 1
ATOM 4235 C CA . ASN A 1 592 ? 153.622 156.732 127.404 1.00 37.00 586 ASN A CA 1
ATOM 4236 C C . ASN A 1 592 ? 153.102 155.998 126.176 1.00 41.80 586 ASN A C 1
ATOM 4237 O O . ASN A 1 592 ? 152.478 156.588 125.294 1.00 47.58 586 ASN A O 1
ATOM 4242 N N . GLY A 1 593 ? 153.386 154.701 126.116 1.00 39.70 587 GLY A N 1
ATOM 4243 C CA . GLY A 1 593 ? 152.833 153.885 125.052 1.00 36.23 587 GLY A CA 1
ATOM 4244 C C . GLY A 1 593 ? 151.336 153.713 125.228 1.00 37.35 587 GLY A C 1
ATOM 4245 O O . GLY A 1 593 ? 150.853 153.333 126.295 1.00 42.29 587 GLY A O 1
ATOM 4246 N N . MET A 1 594 ? 150.591 153.999 124.165 1.00 25.48 588 MET A N 1
ATOM 4247 C CA . MET A 1 594 ? 149.152 154.175 124.298 1.00 21.55 588 MET A CA 1
ATOM 4248 C C . MET A 1 594 ? 148.394 153.344 123.277 1.00 31.31 588 MET A C 1
ATOM 4249 O O . MET A 1 594 ? 147.466 153.830 122.623 1.00 36.61 588 MET A O 1
ATOM 4254 N N . ALA A 1 595 ? 148.763 152.076 123.137 1.00 26.70 589 ALA A N 1
ATOM 4255 C CA . ALA A 1 595 ? 148.019 151.143 122.295 1.00 13.87 589 ALA A CA 1
ATOM 4256 C C . ALA A 1 595 ? 147.051 150.386 123.192 1.00 16.89 589 ALA A C 1
ATOM 4257 O O . ALA A 1 595 ? 147.419 149.401 123.832 1.00 36.25 589 ALA A O 1
ATOM 4259 N N . TRP A 1 596 ? 145.810 150.852 123.254 1.00 25.23 590 TRP A N 1
ATOM 4260 C CA . TRP A 1 596 ? 144.783 150.185 124.047 1.00 16.21 590 TRP A CA 1
ATOM 4261 C C . TRP A 1 596 ? 144.246 149.015 123.234 1.00 26.97 590 TRP A C 1
ATOM 4262 O O . TRP A 1 596 ? 143.379 149.187 122.378 1.00 34.23 590 TRP A O 1
ATOM 4273 N N . LEU A 1 597 ? 144.764 147.819 123.490 1.00 19.56 591 LEU A N 1
ATOM 4274 C CA . LEU A 1 597 ? 144.354 146.626 122.767 1.00 16.20 591 LEU A CA 1
ATOM 4275 C C . LEU A 1 597 ? 143.663 145.658 123.716 1.00 19.80 591 LEU A C 1
ATOM 4276 O O . LEU A 1 597 ? 144.047 145.523 124.878 1.00 39.17 591 LEU A O 1
ATOM 4281 N N . GLY A 1 598 ? 142.639 144.985 123.210 1.00 19.73 592 GLY A N 1
ATOM 4282 C CA . GLY A 1 598 ? 141.969 143.976 123.999 1.00 15.49 592 GLY A CA 1
ATOM 4283 C C . GLY A 1 598 ? 140.786 144.522 124.775 1.00 26.72 592 GLY A C 1
ATOM 4284 O O . GLY A 1 598 ? 140.156 145.516 124.405 1.00 27.46 592 GLY A O 1
ATOM 4285 N N . GLY A 1 599 ? 140.488 143.847 125.885 1.00 30.81 593 GLY A N 1
ATOM 4286 C CA . GLY A 1 599 ? 139.319 144.139 126.679 1.00 21.33 593 GLY A CA 1
ATOM 4287 C C . GLY A 1 599 ? 139.639 144.503 128.115 1.00 17.74 593 GLY A C 1
ATOM 4288 O O . GLY A 1 599 ? 140.765 144.344 128.587 1.00 34.21 593 GLY A O 1
ATOM 4289 N N . LEU A 1 600 ? 138.586 144.948 128.812 1.00 26.20 594 LEU A N 1
ATOM 4290 C CA . LEU A 1 600 ? 138.657 145.534 130.156 1.00 23.85 594 LEU A CA 1
ATOM 4291 C C . LEU A 1 600 ? 139.700 146.641 130.232 1.00 20.48 594 LEU A C 1
ATOM 4292 O O . LEU A 1 600 ? 140.493 146.710 131.170 1.00 29.05 594 LEU A O 1
ATOM 4297 N N . ASP A 1 601 ? 139.684 147.523 129.227 1.00 28.46 595 ASP A N 1
ATOM 4298 C CA . ASP A 1 601 ? 140.602 148.656 129.197 1.00 17.96 595 ASP A CA 1
ATOM 4299 C C . ASP A 1 601 ? 140.352 149.609 130.356 1.00 27.26 595 ASP A C 1
ATOM 4300 O O . ASP A 1 601 ? 141.288 150.256 130.837 1.00 34.62 595 ASP A O 1
ATOM 4305 N N . SER A 1 602 ? 139.102 149.704 130.818 1.00 26.36 596 SER A N 1
ATOM 4306 C CA . SER A 1 602 ? 138.752 150.611 131.906 1.00 18.43 596 SER A CA 1
ATOM 4307 C C . SER A 1 602 ? 139.363 150.176 133.228 1.00 17.63 596 SER A C 1
ATOM 4308 O O . SER A 1 602 ? 139.619 151.015 134.099 1.00 25.50 596 SER A O 1
ATOM 4311 N N . THR A 1 603 ? 139.600 148.880 133.399 1.00 25.25 597 THR A N 1
ATOM 4312 C CA . THR A 1 603 ? 140.417 148.378 134.490 1.00 20.56 597 THR A CA 1
ATOM 4313 C C . THR A 1 603 ? 141.877 148.243 134.089 1.00 17.52 597 THR A C 1
ATOM 4314 O O . THR A 1 603 ? 142.603 147.445 134.690 1.00 26.27 597 THR A O 1
ATOM 4318 N N . GLY A 1 604 ? 142.309 148.996 133.079 1.00 17.68 598 GLY A N 1
ATOM 4319 C CA . GLY A 1 604 ? 143.695 149.032 132.658 1.00 15.62 598 GLY A CA 1
ATOM 4320 C C . GLY A 1 604 ? 144.230 147.742 132.096 1.00 30.14 598 GLY A C 1
ATOM 4321 O O . GLY A 1 604 ? 145.399 147.428 132.313 1.00 39.92 598 GLY A O 1
ATOM 4322 N N . LYS A 1 605 ? 143.412 146.974 131.387 1.00 27.52 599 LYS A N 1
ATOM 4323 C CA . LYS A 1 605 ? 143.867 145.714 130.818 1.00 22.71 599 LYS A CA 1
ATOM 4324 C C . LYS A 1 605 ? 144.128 145.911 129.332 1.00 36.95 599 LYS A C 1
ATOM 4325 O O . LYS A 1 605 ? 143.201 145.873 128.517 1.00 44.07 599 LYS A O 1
ATOM 4331 N N . GLY A 1 606 ? 145.389 146.120 128.984 1.00 22.93 600 GLY A N 1
ATOM 4332 C CA . GLY A 1 606 ? 145.806 146.124 127.607 1.00 21.25 600 GLY A CA 1
ATOM 4333 C C . GLY A 1 606 ? 146.299 147.435 127.052 1.00 23.60 600 GLY A C 1
ATOM 4334 O O . GLY A 1 606 ? 146.144 147.669 125.851 1.00 31.97 600 GLY A O 1
ATOM 4335 N N . ARG A 1 607 ? 146.879 148.301 127.875 1.00 23.28 601 ARG A N 1
ATOM 4336 C CA . ARG A 1 607 ? 147.560 149.475 127.349 1.00 17.69 601 ARG A CA 1
ATOM 4337 C C . ARG A 1 607 ? 148.949 149.045 126.911 1.00 21.53 601 ARG A C 1
ATOM 4338 O O . ARG A 1 607 ? 149.816 148.768 127.743 1.00 25.58 601 ARG A O 1
ATOM 4346 N N . PHE A 1 608 ? 149.153 148.966 125.607 1.00 23.00 602 PHE A N 1
ATOM 4347 C CA . PHE A 1 608 ? 150.397 148.469 125.054 1.00 18.25 602 PHE A CA 1
ATOM 4348 C C . PHE A 1 608 ? 151.274 149.625 124.603 1.00 24.07 602 PHE A C 1
ATOM 4349 O O . PHE A 1 608 ? 150.791 150.713 124.286 1.00 25.31 602 PHE A O 1
ATOM 4357 N N . ALA A 1 609 ? 152.575 149.380 124.604 1.00 29.64 603 ALA A N 1
ATOM 4358 C CA . ALA A 1 609 ? 153.565 150.353 124.178 1.00 19.87 603 ALA A CA 1
ATOM 4359 C C . ALA A 1 609 ? 154.255 149.827 122.933 1.00 26.55 603 ALA A C 1
ATOM 4360 O O . ALA A 1 609 ? 154.590 148.642 122.861 1.00 36.18 603 ALA A O 1
ATOM 4362 N N . LEU A 1 610 ? 154.464 150.700 121.961 1.00 27.73 604 LEU A N 1
ATOM 4363 C CA . LEU A 1 610 ? 155.152 150.336 120.732 1.00 19.48 604 LEU A CA 1
ATOM 4364 C C . LEU A 1 610 ? 156.602 150.785 120.859 1.00 30.55 604 LEU A C 1
ATOM 4365 O O . LEU A 1 610 ? 156.882 151.982 120.957 1.00 36.53 604 LEU A O 1
ATOM 4370 N N . LYS A 1 611 ? 157.520 149.829 120.868 1.00 30.01 605 LYS A N 1
ATOM 4371 C CA . LYS A 1 611 ? 158.933 150.125 121.016 1.00 29.82 605 LYS A CA 1
ATOM 4372 C C . LYS A 1 611 ? 159.715 149.392 119.938 1.00 34.34 605 LYS A C 1
ATOM 4373 O O . LYS A 1 611 ? 159.204 148.472 119.293 1.00 37.15 605 LYS A O 1
ATOM 4379 N N . ASP A 1 612 ? 160.971 149.827 119.768 1.00 36.37 606 ASP A N 1
ATOM 4380 C CA . ASP A 1 612 ? 161.914 149.303 118.772 1.00 37.99 606 ASP A CA 1
ATOM 4381 C C . ASP A 1 612 ? 161.339 149.378 117.359 1.00 36.01 606 ASP A C 1
ATOM 4382 O O . ASP A 1 612 ? 161.368 148.411 116.599 1.00 44.30 606 ASP A O 1
ATOM 4387 N N . ILE A 1 613 ? 160.810 150.542 117.012 1.00 37.61 607 ILE A N 1
ATOM 4388 C CA . ILE A 1 613 ? 160.149 150.742 115.730 1.00 33.45 607 ILE A CA 1
ATOM 4389 C C . ILE A 1 613 ? 161.201 151.055 114.677 1.00 39.12 607 ILE A C 1
ATOM 4390 O O . ILE A 1 613 ? 162.017 151.969 114.847 1.00 42.48 607 ILE A O 1
ATOM 4395 N N . LYS A 1 614 ? 161.204 150.272 113.600 1.00 39.91 608 LYS A N 1
ATOM 4396 C CA . LYS A 1 614 ? 162.003 150.557 112.412 1.00 44.10 608 LYS A CA 1
ATOM 4397 C C . LYS A 1 614 ? 161.058 150.483 111.218 1.00 41.54 608 LYS A C 1
ATOM 4398 O O . LYS A 1 614 ? 160.750 149.392 110.733 1.00 45.54 608 LYS A O 1
ATOM 4404 N N . ILE A 1 615 ? 160.587 151.632 110.749 1.00 39.09 609 ILE A N 1
ATOM 4405 C CA . ILE A 1 615 ? 159.726 151.659 109.572 1.00 35.84 609 ILE A CA 1
ATOM 4406 C C . ILE A 1 615 ? 160.599 151.562 108.331 1.00 39.27 609 ILE A C 1
ATOM 4407 O O . ILE A 1 615 ? 161.519 152.363 108.139 1.00 47.62 609 ILE A O 1
ATOM 4412 N N . PHE A 1 616 ? 160.322 150.571 107.497 1.00 41.64 610 PHE A N 1
ATOM 4413 C CA . PHE A 1 616 ? 160.984 150.405 106.217 1.00 39.17 610 PHE A CA 1
ATOM 4414 C C . PHE A 1 616 ? 159.980 150.645 105.099 1.00 37.07 610 PHE A C 1
ATOM 4415 O O . PHE A 1 616 ? 158.770 150.700 105.327 1.00 40.38 610 PHE A O 1
ATOM 4423 N N . GLU A 1 617 ? 160.492 150.798 103.883 1.00 44.27 611 GLU A N 1
ATOM 4424 C CA . GLU A 1 617 ? 159.645 151.121 102.744 1.00 41.50 611 GLU A CA 1
ATOM 4425 C C . GLU A 1 617 ? 160.140 150.387 101.509 1.00 42.93 611 GLU A C 1
ATOM 4426 O O . GLU A 1 617 ? 161.325 150.459 101.172 1.00 46.81 611 GLU A O 1
ATOM 4432 N N . TRP A 1 618 ? 159.235 149.670 100.850 1.00 42.22 612 TRP A N 1
ATOM 4433 C CA . TRP A 1 618 ? 159.509 149.082 99.550 1.00 41.18 612 TRP A CA 1
ATOM 4434 C C . TRP A 1 618 ? 159.200 150.090 98.454 1.00 47.01 612 TRP A C 1
ATOM 4435 O O . TRP A 1 618 ? 158.337 150.955 98.610 1.00 49.57 612 TRP A O 1
ATOM 4446 N N . ASP A 1 619 ? 159.903 149.968 97.337 1.00 53.84 613 ASP A N 1
ATOM 4447 C CA . ASP A 1 619 ? 159.603 150.740 96.136 1.00 51.06 613 ASP A CA 1
ATOM 4448 C C . ASP A 1 619 ? 158.971 149.786 95.132 1.00 52.00 613 ASP A C 1
ATOM 4449 O O . ASP A 1 619 ? 159.656 148.927 94.571 1.00 51.61 613 ASP A O 1
ATOM 4454 N N . LEU A 1 620 ? 157.668 149.933 94.914 1.00 48.37 614 LEU A N 1
ATOM 4455 C CA . LEU A 1 620 ? 156.909 149.000 94.096 1.00 44.23 614 LEU A CA 1
ATOM 4456 C C . LEU A 1 620 ? 156.763 149.446 92.651 1.00 51.15 614 LEU A C 1
ATOM 4457 O O . LEU A 1 620 ? 156.125 148.743 91.864 1.00 53.07 614 LEU A O 1
ATOM 4462 N N . ASN A 1 621 ? 157.326 150.592 92.281 1.00 55.40 615 ASN A N 1
ATOM 4463 C CA . ASN A 1 621 ? 157.257 151.055 90.904 1.00 56.75 615 ASN A CA 1
ATOM 4464 C C . ASN A 1 621 ? 158.541 150.807 90.130 1.00 60.97 615 ASN A C 1
ATOM 4465 O O . ASN A 1 621 ? 158.494 150.662 88.904 1.00 57.63 615 ASN A O 1
ATOM 4470 N N . GLN A 1 622 ? 159.682 150.752 90.815 1.00 59.76 616 GLN A N 1
ATOM 4471 C CA . GLN A 1 622 ? 160.962 150.459 90.186 1.00 62.10 616 GLN A CA 1
ATOM 4472 C C . GLN A 1 622 ? 161.590 149.162 90.662 1.00 59.74 616 GLN A C 1
ATOM 4473 O O . GLN A 1 622 ? 162.381 148.569 89.927 1.00 61.86 616 GLN A O 1
ATOM 4479 N N . LYS A 1 623 ? 161.261 148.709 91.866 1.00 56.56 617 LYS A N 1
ATOM 4480 C CA . LYS A 1 623 ? 161.845 147.512 92.453 1.00 59.65 617 LYS A CA 1
ATOM 4481 C C . LYS A 1 623 ? 160.756 146.542 92.892 1.00 56.14 617 LYS A C 1
ATOM 4482 O O . LYS A 1 623 ? 160.771 146.019 94.007 1.00 56.13 617 LYS A O 1
ATOM 4488 N N . ILE A 1 624 ? 159.781 146.308 92.011 1.00 55.53 618 ILE A N 1
ATOM 4489 C CA . ILE A 1 624 ? 158.681 145.404 92.324 1.00 49.56 618 ILE A CA 1
ATOM 4490 C C . ILE A 1 624 ? 159.108 143.941 92.238 1.00 50.96 618 ILE A C 1
ATOM 4491 O O . ILE A 1 624 ? 158.521 143.092 92.920 1.00 55.03 618 ILE A O 1
ATOM 4496 N N . ASN A 1 625 ? 160.141 143.625 91.450 1.00 56.72 619 ASN A N 1
ATOM 4497 C CA . ASN A 1 625 ? 160.626 142.252 91.385 1.00 55.74 619 ASN A CA 1
ATOM 4498 C C . ASN A 1 625 ? 161.322 141.849 92.674 1.00 56.12 619 ASN A C 1
ATOM 4499 O O . ASN A 1 625 ? 161.302 140.672 93.047 1.00 59.48 619 ASN A O 1
ATOM 4504 N N . GLU A 1 626 ? 161.931 142.811 93.367 1.00 58.31 620 GLU A N 1
ATOM 4505 C CA . GLU A 1 626 ? 162.546 142.543 94.659 1.00 55.96 620 GLU A CA 1
ATOM 4506 C C . GLU A 1 626 ? 161.506 142.360 95.755 1.00 55.17 620 GLU A C 1
ATOM 4507 O O . GLU A 1 626 ? 161.758 141.643 96.728 1.00 57.23 620 GLU A O 1
ATOM 4513 N N . TYR A 1 627 ? 160.351 143.016 95.627 1.00 51.63 621 TYR A N 1
ATOM 4514 C CA . TYR A 1 627 ? 159.240 142.759 96.537 1.00 46.71 621 TYR A CA 1
ATOM 4515 C C . TYR A 1 627 ? 158.683 141.355 96.341 1.00 52.53 621 TYR A C 1
ATOM 4516 O O . TYR A 1 627 ? 158.346 140.674 97.314 1.00 57.27 621 TYR A O 1
ATOM 4525 N N . ILE A 1 628 ? 158.562 140.916 95.086 1.00 50.51 622 ILE A N 1
ATOM 4526 C CA . ILE A 1 628 ? 158.052 139.581 94.792 1.00 45.87 622 ILE A CA 1
ATOM 4527 C C . ILE A 1 628 ? 159.065 138.516 95.201 1.00 46.75 622 ILE A C 1
ATOM 4528 O O . ILE A 1 628 ? 158.694 137.458 95.727 1.00 52.36 622 ILE A O 1
ATOM 4533 N N . LYS A 1 629 ? 160.359 138.788 94.988 1.00 50.89 623 LYS A N 1
ATOM 4534 C CA . LYS A 1 629 ? 161.408 137.826 95.323 1.00 49.55 623 LYS A CA 1
ATOM 4535 C C . LYS A 1 629 ? 161.508 137.599 96.827 1.00 53.42 623 LYS A C 1
ATOM 4536 O O . LYS A 1 629 ? 161.700 136.464 97.277 1.00 54.70 623 LYS A O 1
ATOM 4542 N N . GLU A 1 630 ? 161.377 138.659 97.617 1.00 54.65 624 GLU A N 1
ATOM 4543 C CA . GLU A 1 630 ? 161.380 138.539 99.067 1.00 52.46 624 GLU A CA 1
ATOM 4544 C C . GLU A 1 630 ? 159.994 138.289 99.640 1.00 52.42 624 GLU A C 1
ATOM 4545 O O . GLU A 1 630 ? 159.876 138.127 100.860 1.00 57.15 624 GLU A O 1
ATOM 4551 N N . ARG A 1 631 ? 158.963 138.259 98.781 1.00 48.88 625 ARG A N 1
ATOM 4552 C CA . ARG A 1 631 ? 157.555 138.053 99.155 1.00 48.06 625 ARG A CA 1
ATOM 4553 C C . ARG A 1 631 ? 157.084 139.081 100.178 1.00 49.18 625 ARG A C 1
ATOM 4554 O O . ARG A 1 631 ? 156.324 138.765 101.091 1.00 52.97 625 ARG A O 1
ATOM 4562 N N . GLY A 1 632 ? 157.570 140.314 100.048 1.00 41.69 626 GLY A N 1
ATOM 4563 C CA . GLY A 1 632 ? 157.232 141.361 100.993 1.00 40.32 626 GLY A CA 1
ATOM 4564 C C . GLY A 1 632 ? 157.773 141.168 102.389 1.00 41.99 626 GLY A C 1
ATOM 4565 O O . GLY A 1 632 ? 157.320 141.856 103.309 1.00 44.97 626 GLY A O 1
ATOM 4566 N N . MET A 1 633 ? 158.742 140.256 102.555 1.00 48.58 627 MET A N 1
ATOM 4567 C CA . MET A 1 633 ? 159.247 139.783 103.850 1.00 49.15 627 MET A CA 1
ATOM 4568 C C . MET A 1 633 ? 158.110 139.298 104.749 1.00 48.67 627 MET A C 1
ATOM 4569 O O . MET A 1 633 ? 158.093 139.548 105.955 1.00 49.91 627 MET A O 1
ATOM 4574 N N . ARG A 1 634 ? 157.146 138.599 104.149 1.00 44.03 628 ARG A N 1
ATOM 4575 C CA . ARG A 1 634 ? 155.980 138.107 104.873 1.00 40.89 628 ARG A CA 1
ATOM 4576 C C . ARG A 1 634 ? 156.361 136.860 105.655 1.00 47.10 628 ARG A C 1
ATOM 4577 O O . ARG A 1 634 ? 156.830 135.876 105.076 1.00 53.42 628 ARG A O 1
ATOM 4585 N N . GLY A 1 635 ? 156.171 136.905 106.971 1.00 41.76 629 GLY A N 1
ATOM 4586 C CA . GLY A 1 635 ? 156.643 135.860 107.846 1.00 43.26 629 GLY A CA 1
ATOM 4587 C C . GLY A 1 635 ? 158.097 135.985 108.235 1.00 48.52 629 GLY A C 1
ATOM 4588 O O . GLY A 1 635 ? 158.548 135.265 109.134 1.00 55.84 629 GLY A O 1
ATOM 4589 N N . LYS A 1 636 ? 158.840 136.878 107.584 1.00 47.17 630 LYS A N 1
ATOM 4590 C CA . LYS A 1 636 ? 160.226 137.172 107.909 1.00 44.62 630 LYS A CA 1
ATOM 4591 C C . LYS A 1 636 ? 160.359 138.532 108.579 1.00 48.70 630 LYS A C 1
ATOM 4592 O O . LYS A 1 636 ? 161.437 139.132 108.559 1.00 57.52 630 LYS A O 1
ATOM 4598 N N . GLU A 1 637 ? 159.267 139.032 109.158 1.00 42.69 631 GLU A N 1
ATOM 4599 C CA . GLU A 1 637 ? 159.290 140.328 109.822 1.00 40.41 631 GLU A CA 1
ATOM 4600 C C . GLU A 1 637 ? 160.045 140.273 111.141 1.00 45.03 631 GLU A C 1
ATOM 4601 O O . GLU A 1 637 ? 160.544 141.303 111.608 1.00 47.17 631 GLU A O 1
ATOM 4607 N N . LYS A 1 638 ? 160.107 139.097 111.770 1.00 52.02 632 LYS A N 1
ATOM 4608 C CA . LYS A 1 638 ? 160.912 138.944 112.976 1.00 50.29 632 LYS A CA 1
ATOM 4609 C C . LYS A 1 638 ? 162.395 139.088 112.672 1.00 50.23 632 LYS A C 1
ATOM 4610 O O . LYS A 1 638 ? 163.126 139.731 113.431 1.00 51.39 632 LYS A O 1
ATOM 4616 N N . GLU A 1 639 ? 162.855 138.506 111.562 1.00 55.93 633 GLU A N 1
ATOM 4617 C CA . GLU A 1 639 ? 164.229 138.725 111.125 1.00 52.29 633 GLU A CA 1
ATOM 4618 C C . GLU A 1 639 ? 164.458 140.163 110.683 1.00 55.37 633 GLU A C 1
ATOM 4619 O O . GLU A 1 639 ? 165.570 140.680 110.835 1.00 62.57 633 GLU A O 1
ATOM 4625 N N . LEU A 1 640 ? 163.420 140.823 110.158 1.00 51.90 634 LEU A N 1
ATOM 4626 C CA . LEU A 1 640 ? 163.519 142.226 109.763 1.00 49.75 634 LEU A CA 1
ATOM 4627 C C . LEU A 1 640 ? 163.756 143.138 110.958 1.00 49.62 634 LEU A C 1
ATOM 4628 O O . LEU A 1 640 ? 164.452 144.153 110.836 1.00 57.30 634 LEU A O 1
ATOM 4633 N N . LEU A 1 641 ? 163.197 142.792 112.116 1.00 52.05 635 LEU A N 1
ATOM 4634 C CA . LEU A 1 641 ? 163.368 143.611 113.306 1.00 47.93 635 LEU A CA 1
ATOM 4635 C C . LEU A 1 641 ? 164.761 143.468 113.910 1.00 50.68 635 LEU A C 1
ATOM 4636 O O . LEU A 1 641 ? 165.238 144.393 114.576 1.00 50.81 635 LEU A O 1
ATOM 4641 N N . GLU A 1 642 ? 165.433 142.336 113.691 1.00 61.68 636 GLU A N 1
ATOM 4642 C CA . GLU A 1 642 ? 166.713 142.083 114.339 1.00 62.30 636 GLU A CA 1
ATOM 4643 C C . GLU A 1 642 ? 167.922 142.222 113.421 1.00 62.05 636 GLU A C 1
ATOM 4644 O O . GLU A 1 642 ? 169.051 142.159 113.918 1.00 65.10 636 GLU A O 1
ATOM 4650 N N . MET A 1 643 ? 167.739 142.400 112.112 1.00 64.21 637 MET A N 1
ATOM 4651 C CA . MET A 1 643 ? 168.923 142.626 111.296 1.00 67.01 637 MET A CA 1
ATOM 4652 C C . MET A 1 643 ? 169.396 144.070 111.421 1.00 66.58 637 MET A C 1
ATOM 4653 O O . MET A 1 643 ? 168.697 144.948 111.933 1.00 64.60 637 MET A O 1
ATOM 4658 N N . GLY A 1 644 ? 170.614 144.304 110.938 1.00 68.32 638 GLY A N 1
ATOM 4659 C CA . GLY A 1 644 ? 171.154 145.639 110.848 1.00 69.82 638 GLY A CA 1
ATOM 4660 C C . GLY A 1 644 ? 170.622 146.377 109.638 1.00 70.10 638 GLY A C 1
ATOM 4661 O O . GLY A 1 644 ? 169.815 145.872 108.858 1.00 71.20 638 GLY A O 1
ATOM 4662 N N . GLU A 1 645 ? 171.095 147.614 109.485 1.00 70.61 639 GLU A N 1
ATOM 4663 C CA . GLU A 1 645 ? 170.631 148.446 108.382 1.00 69.92 639 GLU A CA 1
ATOM 4664 C C . GLU A 1 645 ? 171.228 148.003 107.053 1.00 70.28 639 GLU A C 1
ATOM 4665 O O . GLU A 1 645 ? 170.599 148.176 106.004 1.00 68.46 639 GLU A O 1
ATOM 4671 N N . SER A 1 646 ? 172.436 147.439 107.074 1.00 73.87 640 SER A N 1
ATOM 4672 C CA . SER A 1 646 ? 173.090 146.961 105.864 1.00 73.86 640 SER A CA 1
ATOM 4673 C C . SER A 1 646 ? 172.692 145.541 105.490 1.00 72.96 640 SER A C 1
ATOM 4674 O O . SER A 1 646 ? 173.011 145.097 104.382 1.00 71.36 640 SER A O 1
ATOM 4677 N N . SER A 1 647 ? 172.007 144.822 106.376 1.00 71.18 641 SER A N 1
ATOM 4678 C CA . SER A 1 647 ? 171.575 143.458 106.111 1.00 68.98 641 SER A CA 1
ATOM 4679 C C . SER A 1 647 ? 170.191 143.394 105.483 1.00 67.76 641 SER A C 1
ATOM 4680 O O . SER A 1 647 ? 169.663 142.293 105.294 1.00 68.06 641 SER A O 1
ATOM 4683 N N . LEU A 1 648 ? 169.601 144.545 105.163 1.00 66.21 642 LEU A N 1
ATOM 4684 C CA . LEU A 1 648 ? 168.278 144.597 104.563 1.00 62.05 642 LEU A CA 1
ATOM 4685 C C . LEU A 1 648 ? 168.299 143.997 103.158 1.00 61.39 642 LEU A C 1
ATOM 4686 O O . LEU A 1 648 ? 169.326 144.037 102.475 1.00 62.30 642 LEU A O 1
ATOM 4691 N N . PRO A 1 649 ? 167.186 143.414 102.714 1.00 63.63 643 PRO A N 1
ATOM 4692 C CA . PRO A 1 649 ? 167.110 142.938 101.331 1.00 63.43 643 PRO A CA 1
ATOM 4693 C C . PRO A 1 649 ? 167.115 144.096 100.348 1.00 61.04 643 PRO A C 1
ATOM 4694 O O . PRO A 1 649 ? 166.804 145.241 100.687 1.00 61.01 643 PRO A O 1
ATOM 4698 N N . ASP A 1 650 ? 167.511 143.779 99.118 1.00 58.26 644 ASP A N 1
ATOM 4699 C CA . ASP A 1 650 ? 167.501 144.761 98.046 1.00 56.86 644 ASP A CA 1
ATOM 4700 C C . ASP A 1 650 ? 166.068 145.172 97.739 1.00 55.71 644 ASP A C 1
ATOM 4701 O O . ASP A 1 6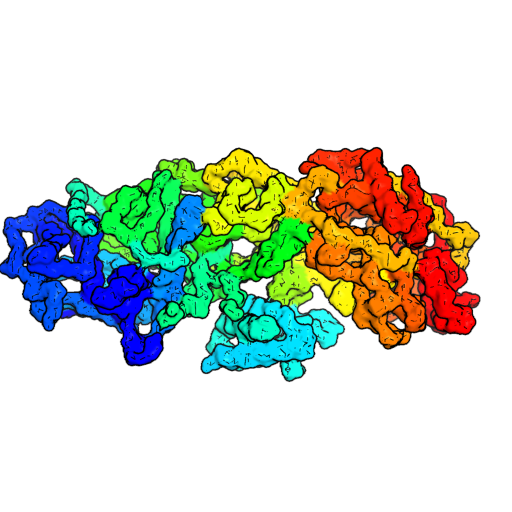50 ? 165.155 144.343 97.741 1.00 57.32 644 ASP A O 1
ATOM 4706 N N . GLY A 1 651 ? 165.865 146.467 97.518 1.00 49.48 645 GLY A N 1
ATOM 4707 C CA . GLY A 1 651 ? 164.542 147.008 97.316 1.00 50.15 645 GLY A CA 1
ATOM 4708 C C . GLY A 1 651 ? 163.830 147.445 98.576 1.00 49.76 645 GLY A C 1
ATOM 4709 O O . GLY A 1 651 ? 162.770 148.076 98.480 1.00 52.12 645 GLY A O 1
ATOM 4710 N N . LEU A 1 652 ? 164.374 147.140 99.749 1.00 45.49 646 LEU A N 1
ATOM 4711 C CA . LEU A 1 652 ? 163.780 147.528 101.023 1.00 41.77 646 LEU A CA 1
ATOM 4712 C C . LEU A 1 652 ? 164.685 148.562 101.680 1.00 45.20 646 LEU A C 1
ATOM 4713 O O . LEU A 1 652 ? 165.784 148.233 102.137 1.00 50.49 646 LEU A O 1
ATOM 4718 N N . ILE A 1 653 ? 164.220 149.805 101.729 1.00 47.28 647 ILE A N 1
ATOM 4719 C CA . ILE A 1 653 ? 164.997 150.906 102.291 1.00 46.65 647 ILE A CA 1
ATOM 4720 C C . ILE A 1 653 ? 164.344 151.348 103.597 1.00 47.32 647 ILE A C 1
ATOM 4721 O O . ILE A 1 653 ? 163.142 151.120 103.795 1.00 47.26 647 ILE A O 1
ATOM 4726 N N . PRO A 1 654 ? 165.100 151.908 104.539 1.00 49.34 648 PRO A N 1
ATOM 4727 C CA . PRO A 1 654 ? 164.473 152.501 105.724 1.00 45.29 648 PRO A CA 1
ATOM 4728 C C . PRO A 1 654 ? 163.701 153.760 105.374 1.00 49.41 648 PRO A C 1
ATOM 4729 O O . PRO A 1 654 ? 164.057 154.505 104.458 1.00 53.54 648 PRO A O 1
ATOM 4733 N N . TYR A 1 655 ? 162.630 153.997 106.125 1.00 42.40 649 TYR A N 1
ATOM 4734 C CA . TYR A 1 655 ? 161.769 155.156 105.908 1.00 45.00 649 TYR A CA 1
ATOM 4735 C C . TYR A 1 655 ? 162.287 156.293 106.776 1.00 51.22 649 TYR A C 1
ATOM 4736 O O . TYR A 1 655 ? 161.912 156.441 107.939 1.00 51.75 649 TYR A O 1
ATOM 4745 N N . LYS A 1 656 ? 163.169 157.109 106.200 1.00 55.25 650 LYS A N 1
ATOM 4746 C CA . LYS A 1 656 ? 163.751 158.231 106.922 1.00 53.64 650 LYS A CA 1
ATOM 4747 C C . LYS A 1 656 ? 162.821 159.432 107.001 1.00 52.81 650 LYS A C 1
ATOM 4748 O O . LYS A 1 656 ? 163.102 160.361 107.765 1.00 56.96 650 LYS A O 1
ATOM 4754 N N . PHE A 1 657 ? 161.727 159.435 106.242 1.00 54.29 651 PHE A N 1
ATOM 4755 C CA . PHE A 1 657 ? 160.762 160.524 106.258 1.00 54.62 651 PHE A CA 1
ATOM 4756 C C . PHE A 1 657 ? 159.608 160.267 107.217 1.00 50.73 651 PHE A C 1
ATOM 4757 O O . PHE A 1 657 ? 158.525 160.836 107.037 1.00 51.76 651 PHE A O 1
ATOM 4765 N N . PHE A 1 658 ? 159.811 159.411 108.216 1.00 44.52 652 PHE A N 1
ATOM 4766 C CA . PHE A 1 658 ? 158.807 159.185 109.248 1.00 48.79 652 PHE A CA 1
ATOM 4767 C C . PHE A 1 658 ? 158.691 160.430 110.118 1.00 51.58 652 PHE A C 1
ATOM 4768 O O . PHE A 1 658 ? 159.683 160.883 110.699 1.00 55.67 652 PHE A O 1
ATOM 4776 N N . GLU A 1 659 ? 157.483 160.983 110.191 1.00 53.12 653 GLU A N 1
ATOM 4777 C CA . GLU A 1 659 ? 157.261 162.230 110.909 1.00 55.28 653 GLU A CA 1
ATOM 4778 C C . GLU A 1 659 ? 157.415 162.025 112.409 1.00 55.61 653 GLU A C 1
ATOM 4779 O O . GLU A 1 659 ? 157.029 160.988 112.955 1.00 53.12 653 GLU A O 1
ATOM 4785 N N . GLU A 1 660 ? 157.989 163.022 113.074 1.00 59.94 654 GLU A N 1
ATOM 4786 C CA . GLU A 1 660 ? 158.239 162.929 114.500 1.00 55.97 654 GLU A CA 1
ATOM 4787 C C . GLU A 1 660 ? 156.946 163.160 115.277 1.00 54.39 654 GLU A C 1
ATOM 4788 O O . GLU A 1 660 ? 155.886 163.435 114.711 1.00 55.37 654 GLU A O 1
ATOM 4794 N N . ARG A 1 661 ? 157.051 163.053 116.602 1.00 56.53 655 ARG A N 1
ATOM 4795 C CA . ARG A 1 661 ? 155.879 163.098 117.470 1.00 55.95 655 ARG A CA 1
ATOM 4796 C C . ARG A 1 661 ? 155.233 164.480 117.480 1.00 57.96 655 ARG A C 1
ATOM 4797 O O . ARG A 1 661 ? 154.016 164.607 117.308 1.00 55.87 655 ARG A O 1
ATOM 4805 N N . GLU A 1 662 ? 156.033 165.532 117.648 1.00 64.87 656 GLU A N 1
ATOM 4806 C CA . GLU A 1 662 ? 155.474 166.871 117.771 1.00 63.00 656 GLU A CA 1
ATOM 4807 C C . GLU A 1 662 ? 155.230 167.549 116.430 1.00 64.54 656 GLU A C 1
ATOM 4808 O O . GLU A 1 662 ? 154.696 168.663 116.408 1.00 63.76 656 GLU A O 1
ATOM 4814 N N . CYS A 1 663 ? 155.596 166.913 115.319 1.00 63.90 657 CYS A N 1
ATOM 4815 C CA . CYS A 1 663 ? 155.400 167.477 113.991 1.00 60.51 657 CYS A CA 1
ATOM 4816 C C . CYS A 1 663 ? 154.219 166.849 113.262 1.00 59.41 657 CYS A C 1
ATOM 4817 O O . CYS A 1 663 ? 154.149 166.923 112.031 1.00 60.70 657 CYS A O 1
ATOM 4820 N N . LEU A 1 664 ? 153.294 166.234 113.993 1.00 55.32 658 LEU A N 1
ATOM 4821 C CA . LEU A 1 664 ? 152.178 165.508 113.402 1.00 50.82 658 LEU A CA 1
ATOM 4822 C C . LEU A 1 664 ? 150.881 166.250 113.685 1.00 51.56 658 LEU A C 1
ATOM 4823 O O . LEU A 1 664 ? 150.517 166.454 114.847 1.00 53.03 658 LEU A O 1
ATOM 4828 N N . PHE A 1 665 ? 150.197 166.653 112.611 1.00 54.88 659 PHE A N 1
ATOM 4829 C CA . PHE A 1 665 ? 148.932 167.378 112.741 1.00 51.39 659 PHE A CA 1
ATOM 4830 C C . PHE A 1 665 ? 147.810 166.548 113.376 1.00 51.40 659 PHE A C 1
ATOM 4831 O O . PHE A 1 665 ? 147.150 167.066 114.293 1.00 52.29 659 PHE A O 1
ATOM 4839 N N . PRO A 1 666 ? 147.532 165.286 112.976 1.00 48.57 660 PRO A N 1
ATOM 4840 C CA . PRO A 1 666 ? 146.444 164.562 113.655 1.00 43.21 660 PRO A CA 1
ATOM 4841 C C . PRO A 1 666 ? 146.809 164.004 115.018 1.00 45.29 660 PRO A C 1
ATOM 4842 O O . PRO A 1 666 ? 145.899 163.670 115.786 1.00 46.19 660 PRO A O 1
ATOM 4846 N N . TYR A 1 667 ? 148.095 163.869 115.342 1.00 46.38 661 TYR A N 1
ATOM 4847 C CA . TYR A 1 667 ? 148.462 163.359 116.658 1.00 36.20 661 TYR A CA 1
ATOM 4848 C C . TYR A 1 667 ? 148.237 164.410 117.737 1.00 44.72 661 TYR A C 1
ATOM 4849 O O . TYR A 1 667 ? 147.781 164.085 118.838 1.00 42.21 661 TYR A O 1
ATOM 4858 N N . LYS A 1 668 ? 148.546 165.674 117.432 1.00 52.15 662 LYS A N 1
ATOM 4859 C CA . LYS A 1 668 ? 148.630 166.705 118.461 1.00 49.06 662 LYS A CA 1
ATOM 4860 C C . LYS A 1 668 ? 147.263 167.117 118.989 1.00 48.90 662 LYS A C 1
ATOM 4861 O O . LYS A 1 668 ? 147.134 167.435 120.176 1.00 54.09 662 LYS A O 1
ATOM 4867 N N . GLU A 1 669 ? 146.236 167.121 118.138 1.00 42.30 663 GLU A N 1
ATOM 4868 C CA . GLU A 1 669 ? 144.930 167.626 118.533 1.00 44.42 663 GLU A CA 1
ATOM 4869 C C . GLU A 1 669 ? 143.875 166.545 118.703 1.00 47.91 663 GLU A C 1
ATOM 4870 O O . GLU A 1 669 ? 142.820 166.826 119.280 1.00 52.46 663 GLU A O 1
ATOM 4876 N N . ASN A 1 670 ? 144.119 165.337 118.215 1.00 40.45 664 ASN A N 1
ATOM 4877 C CA . ASN A 1 670 ? 143.124 164.275 118.257 1.00 37.91 664 ASN A CA 1
ATOM 4878 C C . ASN A 1 670 ? 143.539 163.088 119.108 1.00 40.17 664 ASN A C 1
ATOM 4879 O O . ASN A 1 670 ? 142.723 162.577 119.878 1.00 39.05 664 ASN A O 1
ATOM 4884 N N . LEU A 1 671 ? 144.787 162.636 118.997 1.00 40.02 665 LEU A N 1
ATOM 4885 C CA . LEU A 1 671 ? 145.251 161.444 119.698 1.00 33.31 665 LEU A CA 1
ATOM 4886 C C . LEU A 1 671 ? 145.929 161.756 121.024 1.00 36.39 665 LEU A C 1
ATOM 4887 O O . LEU A 1 671 ? 145.645 161.095 122.023 1.00 42.15 665 LEU A O 1
ATOM 4892 N N . LYS A 1 672 ? 146.843 162.727 121.041 1.00 41.81 666 LYS A N 1
ATOM 4893 C CA . LYS A 1 672 ? 147.482 163.131 122.293 1.00 37.00 666 LYS A CA 1
ATOM 4894 C C . LYS A 1 672 ? 146.519 163.639 123.374 1.00 40.50 666 LYS A C 1
ATOM 4895 O O . LYS A 1 672 ? 146.694 163.227 124.534 1.00 46.66 666 LYS A O 1
ATOM 4901 N N . PRO A 1 673 ? 145.511 164.476 123.114 1.00 38.76 667 PRO A N 1
ATOM 4902 C CA . PRO A 1 673 ? 144.567 164.792 124.195 1.00 32.88 667 PRO A CA 1
ATOM 4903 C C . PRO A 1 673 ? 143.426 163.801 124.376 1.00 35.42 667 PRO A C 1
ATOM 4904 O O . PRO A 1 673 ? 142.513 164.101 125.148 1.00 45.60 667 PRO A O 1
ATOM 4908 N N . GLN A 1 674 ? 143.455 162.643 123.703 1.00 35.12 668 GLN A N 1
ATOM 4909 C CA . GLN A 1 674 ? 142.334 161.706 123.767 1.00 33.50 668 GLN A CA 1
ATOM 4910 C C . GLN A 1 674 ? 142.208 161.067 125.146 1.00 30.57 668 GLN A C 1
ATOM 4911 O O . GLN A 1 674 ? 141.105 160.987 125.697 1.00 31.66 668 GLN A O 1
ATOM 4917 N N . TRP A 1 675 ? 143.318 160.619 125.726 1.00 34.69 669 TRP A N 1
ATOM 4918 C CA . TRP A 1 675 ? 143.347 160.171 127.113 1.00 26.20 669 TRP A CA 1
ATOM 4919 C C . TRP A 1 675 ? 144.428 160.954 127.838 1.00 27.70 669 TRP A C 1
ATOM 4920 O O . TRP A 1 675 ? 145.596 160.915 127.440 1.00 34.99 669 TRP A O 1
ATOM 4931 N N . SER A 1 676 ? 144.042 161.661 128.894 1.00 28.61 670 SER A N 1
ATOM 4932 C CA . SER A 1 676 ? 144.960 162.487 129.664 1.00 26.53 670 SER A CA 1
ATOM 4933 C C . SER A 1 676 ? 145.385 161.741 130.920 1.00 28.67 670 SER A C 1
ATOM 4934 O O . SER A 1 676 ? 144.539 161.281 131.691 1.00 18.20 670 SER A O 1
ATOM 4937 N N . GLU A 1 677 ? 146.695 161.631 131.123 1.00 36.29 671 GLU A N 1
ATOM 4938 C CA . GLU A 1 677 ? 147.238 160.903 132.261 1.00 29.20 671 GLU A CA 1
ATOM 4939 C C . GLU A 1 677 ? 147.086 161.718 133.535 1.00 28.88 671 GLU A C 1
ATOM 4940 O O . GLU A 1 677 ? 147.467 162.891 133.581 1.00 39.58 671 GLU A O 1
ATOM 4946 N N . VAL A 1 678 ? 146.532 161.097 134.565 1.00 19.62 672 VAL A N 1
ATOM 4947 C CA . VAL A 1 678 ? 146.557 161.646 135.917 1.00 23.00 672 VAL A CA 1
ATOM 4948 C C . VAL A 1 678 ? 147.314 160.633 136.766 1.00 23.55 672 VAL A C 1
ATOM 4949 O O . VAL A 1 678 ? 146.736 159.695 137.319 1.00 27.54 672 VAL A O 1
ATOM 4953 N N . GLN A 1 679 ? 148.624 160.821 136.872 1.00 30.94 673 GLN A N 1
ATOM 4954 C CA . GLN A 1 679 ? 149.465 159.963 137.688 1.00 30.32 673 GLN A CA 1
ATOM 4955 C C . GLN A 1 679 ? 149.650 160.590 139.060 1.00 31.71 673 GLN A C 1
ATOM 4956 O O . GLN A 1 679 ? 149.798 161.809 139.184 1.00 39.61 673 GLN A O 1
ATOM 4962 N N . TYR A 1 680 ? 149.635 159.750 140.090 1.00 27.90 674 TYR A N 1
ATOM 4963 C CA . TYR A 1 680 ? 149.688 160.230 141.462 1.00 29.50 674 TYR A CA 1
ATOM 4964 C C . TYR A 1 680 ? 150.178 159.106 142.360 1.00 31.95 674 TYR A C 1
ATOM 4965 O O . TYR A 1 680 ? 150.128 157.929 141.997 1.00 37.00 674 TYR A O 1
ATOM 4974 N N . THR A 1 681 ? 150.659 159.487 143.540 1.00 29.93 675 THR A N 1
ATOM 4975 C CA . THR A 1 681 ? 151.208 158.549 144.509 1.00 27.01 675 THR A CA 1
ATOM 4976 C C . THR A 1 681 ? 150.350 158.570 145.764 1.00 28.82 675 THR A C 1
ATOM 4977 O O . THR A 1 681 ? 150.059 159.641 146.299 1.00 36.96 675 THR A O 1
ATOM 4981 N N . ILE A 1 682 ? 149.954 157.392 146.232 1.00 34.55 676 ILE A N 1
ATOM 4982 C CA . ILE A 1 682 ? 149.134 157.256 147.430 1.00 28.96 676 ILE A CA 1
ATOM 4983 C C . ILE A 1 682 ? 150.047 156.950 148.608 1.00 31.85 676 ILE A C 1
ATOM 4984 O O . ILE A 1 682 ? 150.799 155.970 148.584 1.00 37.28 676 ILE A O 1
ATOM 4989 N N . GLU A 1 683 ? 149.975 157.789 149.637 1.00 37.92 677 GLU A N 1
ATOM 4990 C CA . GLU A 1 683 ? 150.705 157.587 150.884 1.00 28.81 677 GLU A CA 1
ATOM 4991 C C . GLU A 1 683 ? 149.843 156.728 151.800 1.00 31.64 677 GLU A C 1
ATOM 4992 O O . GLU A 1 683 ? 148.791 157.175 152.261 1.00 39.30 677 GLU A O 1
ATOM 4998 N N . VAL A 1 684 ? 150.281 155.502 152.072 1.00 25.24 678 VAL A N 1
ATOM 4999 C CA . VAL A 1 684 ? 149.559 154.594 152.958 1.00 25.37 678 VAL A CA 1
ATOM 5000 C C . VAL A 1 684 ? 150.354 154.466 154.248 1.00 30.72 678 VAL A C 1
ATOM 5001 O O . VAL A 1 684 ? 151.379 153.776 154.290 1.00 33.90 678 VAL A O 1
ATOM 5005 N N . GLY A 1 685 ? 149.866 155.100 155.310 1.00 30.27 679 GLY A N 1
ATOM 5006 C CA . GLY A 1 685 ? 150.516 155.047 156.604 1.00 24.79 679 GLY A CA 1
ATOM 5007 C C . GLY A 1 685 ? 149.942 153.962 157.490 1.00 32.52 679 GLY A C 1
ATOM 5008 O O . GLY A 1 685 ? 150.043 154.020 158.717 1.00 37.98 679 GLY A O 1
ATOM 5009 N N . SER A 1 686 ? 149.321 152.975 156.867 1.00 28.76 680 SER A N 1
ATOM 5010 C CA . SER A 1 686 ? 148.670 151.854 157.518 1.00 19.13 680 SER A CA 1
ATOM 5011 C C . SER A 1 686 ? 149.143 150.572 156.858 1.00 27.87 680 SER A C 1
ATOM 5012 O O . SER A 1 686 ? 149.642 150.600 155.729 1.00 39.28 680 SER A O 1
ATOM 5015 N N . PRO A 1 687 ? 149.029 149.426 157.544 1.00 25.35 681 PRO A N 1
ATOM 5016 C CA . PRO A 1 687 ? 149.316 148.154 156.871 1.00 23.95 681 PRO A CA 1
ATOM 5017 C C . PRO A 1 687 ? 148.295 147.825 155.795 1.00 19.47 681 PRO A C 1
ATOM 5018 O O . PRO A 1 687 ? 147.144 147.519 156.099 1.00 26.77 681 PRO A O 1
ATOM 5022 N N . LEU A 1 688 ? 148.711 147.868 154.535 1.00 24.66 682 LEU A N 1
ATOM 5023 C CA . LEU A 1 688 ? 147.794 147.770 153.407 1.00 25.68 682 LEU A CA 1
ATOM 5024 C C . LEU A 1 688 ? 147.609 146.314 153.005 1.00 24.62 682 LEU A C 1
ATOM 5025 O O . LEU A 1 688 ? 148.577 145.638 152.643 1.00 31.79 682 LEU A O 1
ATOM 5030 N N . LEU A 1 689 ? 146.369 145.838 153.048 1.00 28.15 683 LEU A N 1
ATOM 5031 C CA . LEU A 1 689 ? 146.043 144.458 152.702 1.00 21.60 683 LEU A CA 1
ATOM 5032 C C . LEU A 1 689 ? 144.965 144.450 151.624 1.00 21.91 683 LEU A C 1
ATOM 5033 O O . LEU A 1 689 ? 143.770 144.529 151.917 1.00 29.58 683 LEU A O 1
ATOM 5038 N N . THR A 1 690 ? 145.392 144.367 150.370 1.00 27.68 684 THR A N 1
ATOM 5039 C CA . THR A 1 690 ? 144.515 143.944 149.283 1.00 29.02 684 THR A CA 1
ATOM 5040 C C . THR A 1 690 ? 144.661 142.431 149.218 1.00 33.81 684 THR A C 1
ATOM 5041 O O . THR A 1 690 ? 145.643 141.916 148.681 1.00 38.09 684 THR A O 1
ATOM 5045 N N . ALA A 1 691 ? 143.695 141.723 149.796 1.00 34.22 685 ALA A N 1
ATOM 5046 C CA . ALA A 1 691 ? 143.874 140.313 150.110 1.00 28.64 685 ALA A CA 1
ATOM 5047 C C . ALA A 1 691 ? 143.860 139.445 148.860 1.00 33.48 685 ALA A C 1
ATOM 5048 O O . ALA A 1 691 ? 143.059 139.649 147.945 1.00 36.87 685 ALA A O 1
ATOM 5050 N N . ASP A 1 692 ? 144.777 138.484 148.822 1.00 39.91 686 ASP A N 1
ATOM 5051 C CA . ASP A 1 692 ? 144.811 137.426 147.818 1.00 35.89 686 ASP A CA 1
ATOM 5052 C C . ASP A 1 692 ? 144.761 136.119 148.600 1.00 41.79 686 ASP A C 1
ATOM 5053 O O . ASP A 1 692 ? 145.799 135.531 148.911 1.00 46.21 686 ASP A O 1
ATOM 5058 N N . THR A 1 693 ? 143.545 135.676 148.929 1.00 43.23 687 THR A N 1
ATOM 5059 C CA . THR A 1 693 ? 143.388 134.491 149.764 1.00 45.61 687 THR A CA 1
ATOM 5060 C C . THR A 1 693 ? 143.719 133.216 149.004 1.00 40.60 687 THR A C 1
ATOM 5061 O O . THR A 1 693 ? 144.168 132.238 149.610 1.00 42.80 687 THR A O 1
ATOM 5065 N N . ILE A 1 694 ? 143.500 133.208 147.689 1.00 43.89 688 ILE A N 1
ATOM 5066 C CA . ILE A 1 694 ? 143.823 132.037 146.880 1.00 45.58 688 ILE A CA 1
ATOM 5067 C C . ILE A 1 694 ? 145.333 131.869 146.762 1.00 43.48 688 ILE A C 1
ATOM 5068 O O . ILE A 1 694 ? 145.856 130.751 146.840 1.00 48.52 688 ILE A O 1
ATOM 5073 N N . SER A 1 695 ? 146.061 132.974 146.587 1.00 41.39 689 SER A N 1
ATOM 5074 C CA . SER A 1 695 ? 147.518 132.916 146.597 1.00 41.75 689 SER A CA 1
ATOM 5075 C C . SER A 1 695 ? 148.075 132.684 147.994 1.00 43.24 689 SER A C 1
ATOM 5076 O O . SER A 1 695 ? 149.222 132.245 148.124 1.00 44.79 689 SER A O 1
ATOM 5079 N N . ALA A 1 696 ? 147.295 132.979 149.036 1.00 45.46 690 ALA A N 1
ATOM 5080 C CA . ALA A 1 696 ? 147.728 132.703 150.400 1.00 43.70 690 ALA A CA 1
ATOM 5081 C C . ALA A 1 696 ? 147.744 131.209 150.694 1.00 46.53 690 ALA A C 1
ATOM 5082 O O . ALA A 1 696 ? 148.555 130.748 151.504 1.00 48.01 690 ALA A O 1
ATOM 5084 N N . LEU A 1 697 ? 146.859 130.443 150.054 1.00 45.84 691 LEU A N 1
ATOM 5085 C CA . LEU A 1 697 ? 146.803 129.005 150.277 1.00 42.94 691 LEU A CA 1
ATOM 5086 C C . LEU A 1 697 ? 147.943 128.264 149.599 1.00 44.58 691 LEU A C 1
ATOM 5087 O O . LEU A 1 697 ? 148.268 127.146 150.009 1.00 51.34 691 LEU A O 1
ATOM 5092 N N . THR A 1 698 ? 148.541 128.847 148.563 1.00 43.77 692 THR A N 1
ATOM 5093 C CA . THR A 1 698 ? 149.524 128.159 147.741 1.00 44.92 692 THR A CA 1
ATOM 5094 C C . THR A 1 698 ? 150.938 128.683 147.960 1.00 49.89 692 THR A C 1
ATOM 5095 O O . THR A 1 698 ? 151.832 128.392 147.161 1.00 53.82 692 THR A O 1
ATOM 5099 N N . GLU A 1 699 ? 151.162 129.438 149.027 1.00 52.23 693 GLU A N 1
ATOM 5100 C CA . GLU A 1 699 ? 152.470 130.013 149.285 1.00 53.63 693 GLU A CA 1
ATOM 5101 C C . GLU A 1 699 ? 152.955 129.616 150.671 1.00 57.48 693 GLU A C 1
ATOM 5102 O O . GLU A 1 699 ? 152.150 129.496 151.600 1.00 58.35 693 GLU A O 1
ATOM 5108 N N . PRO A 1 700 ? 154.268 129.410 150.845 1.00 60.67 694 PRO A N 1
ATOM 5109 C CA . PRO A 1 700 ? 154.763 128.841 152.114 1.00 60.25 694 PRO A CA 1
ATOM 5110 C C . PRO A 1 700 ? 154.759 129.804 153.293 1.00 59.19 694 PRO A C 1
ATOM 5111 O O . PRO A 1 700 ? 155.184 129.399 154.383 1.00 64.31 694 PRO A O 1
ATOM 5115 N N . GLY A 1 701 ? 154.314 131.050 153.122 1.00 54.12 695 GLY A N 1
ATOM 5116 C CA . GLY A 1 701 ? 154.278 131.974 154.243 1.00 59.32 695 GLY A CA 1
ATOM 5117 C C . GLY A 1 701 ? 153.227 131.621 155.276 1.00 59.18 695 GLY A C 1
ATOM 5118 O O . GLY A 1 701 ? 153.355 132.010 156.443 1.00 60.39 695 GLY A O 1
ATOM 5119 N N . ASN A 1 702 ? 152.175 130.907 154.852 1.00 54.06 696 ASN A N 1
ATOM 5120 C CA . ASN A 1 702 ? 151.145 130.318 155.716 1.00 52.77 696 ASN A CA 1
ATOM 5121 C C . ASN A 1 702 ? 150.370 131.390 156.485 1.00 53.73 696 ASN A C 1
ATOM 5122 O O . ASN A 1 702 ? 150.298 131.381 157.715 1.00 56.20 696 ASN A O 1
ATOM 5127 N N . ARG A 1 703 ? 149.783 132.322 155.742 1.00 45.65 697 ARG A N 1
ATOM 5128 C CA . ARG A 1 703 ? 148.881 133.315 156.300 1.00 46.80 697 ARG A CA 1
ATOM 5129 C C . ARG A 1 703 ? 147.500 133.144 155.687 1.00 44.13 697 ARG A C 1
ATOM 5130 O O . ARG A 1 703 ? 147.359 132.649 154.566 1.00 41.01 697 ARG A O 1
ATOM 5138 N N . ASP A 1 704 ? 146.476 133.540 156.442 1.00 43.59 698 ASP A N 1
ATOM 5139 C CA . ASP A 1 704 ? 145.111 133.414 155.948 1.00 36.64 698 ASP A CA 1
ATOM 5140 C C . ASP A 1 704 ? 144.797 134.459 154.886 1.00 44.58 698 ASP A C 1
ATOM 5141 O O . ASP A 1 704 ? 143.957 134.219 154.012 1.00 45.14 698 ASP A O 1
ATOM 5146 N N . ALA A 1 705 ? 145.462 135.612 154.936 1.00 49.60 699 ALA A N 1
ATOM 5147 C CA . ALA A 1 705 ? 145.247 136.681 153.968 1.00 41.05 699 ALA A CA 1
ATOM 5148 C C . ALA A 1 705 ? 146.568 137.388 153.721 1.00 38.49 699 ALA A C 1
ATOM 5149 O O . ALA A 1 705 ? 147.109 138.028 154.627 1.00 41.38 699 ALA A O 1
ATOM 5151 N N . ILE A 1 706 ? 147.086 137.268 152.503 1.00 38.35 700 ILE A N 1
ATOM 5152 C CA . ILE A 1 706 ? 148.312 137.942 152.106 1.00 35.74 700 ILE A CA 1
ATOM 5153 C C . ILE A 1 706 ? 147.960 139.043 151.117 1.00 36.05 700 ILE A C 1
ATOM 5154 O O . ILE A 1 706 ? 146.896 139.042 150.495 1.00 41.61 700 ILE A O 1
ATOM 5159 N N . ALA A 1 707 ? 148.871 140.002 150.984 1.00 31.95 701 ALA A N 1
ATOM 5160 C CA . ALA A 1 707 ? 148.646 141.134 150.098 1.00 32.40 701 ALA A CA 1
ATOM 5161 C C . ALA A 1 707 ? 148.765 140.712 148.639 1.00 29.81 701 ALA A C 1
ATOM 5162 O O . ALA A 1 707 ? 149.480 139.766 148.299 1.00 36.76 701 ALA A O 1
ATOM 5164 N N . TYR A 1 708 ? 148.047 141.424 147.774 1.00 32.48 702 TYR A N 1
ATOM 5165 C CA . TYR A 1 708 ? 148.071 141.113 146.354 1.00 30.28 702 TYR A CA 1
ATOM 5166 C C . TYR A 1 708 ? 149.401 141.524 145.736 1.00 28.54 702 TYR A C 1
ATOM 5167 O O . TYR A 1 708 ? 149.902 142.626 145.969 1.00 35.95 702 TYR A O 1
ATOM 5176 N N . LYS A 1 709 ? 149.969 140.624 144.941 1.00 32.55 703 LYS A N 1
ATOM 5177 C CA . LYS A 1 709 ? 151.145 140.907 144.137 1.00 26.53 703 LYS A CA 1
ATOM 5178 C C . LYS A 1 709 ? 150.916 140.359 142.739 1.00 34.20 703 LYS A C 1
ATOM 5179 O O . LYS A 1 709 ? 150.231 139.349 142.557 1.00 41.23 703 LYS A O 1
ATOM 5185 N N . LYS A 1 710 ? 151.489 141.034 141.751 1.00 36.19 704 LYS A N 1
ATOM 5186 C CA . LYS A 1 710 ? 151.320 140.662 140.356 1.00 27.91 704 LYS A CA 1
ATOM 5187 C C . LYS A 1 710 ? 152.654 140.242 139.758 1.00 35.62 704 LYS A C 1
ATOM 5188 O O . LYS A 1 710 ? 153.703 140.800 140.093 1.00 34.28 704 LYS A O 1
ATOM 5194 N N . ARG A 1 711 ? 152.610 139.235 138.892 1.00 42.22 705 ARG A N 1
ATOM 5195 C CA . ARG A 1 711 ? 153.791 138.833 138.144 1.00 38.11 705 ARG A CA 1
ATOM 5196 C C . ARG A 1 711 ? 154.018 139.815 137.006 1.00 34.83 705 ARG A C 1
ATOM 5197 O O . ARG A 1 711 ? 153.097 140.116 136.242 1.00 34.50 705 ARG A O 1
ATOM 5205 N N . VAL A 1 712 ? 155.239 140.325 136.905 1.00 32.93 706 VAL A N 1
ATOM 5206 C CA . VAL A 1 712 ? 155.595 141.338 135.921 1.00 28.58 706 VAL A CA 1
ATOM 5207 C C . VAL A 1 712 ? 156.698 140.765 135.049 1.00 34.39 706 VAL A C 1
ATOM 5208 O O . VAL A 1 712 ? 157.747 140.352 135.557 1.00 37.41 706 VAL A O 1
ATOM 5212 N N . TYR A 1 713 ? 156.458 140.726 133.744 1.00 32.65 707 TYR A N 1
ATOM 5213 C CA . TYR A 1 713 ? 157.450 140.233 132.804 1.00 28.92 707 TYR A CA 1
ATOM 5214 C C . TYR A 1 713 ? 158.522 141.287 132.577 1.00 34.58 707 TYR A C 1
ATOM 5215 O O . TYR A 1 713 ? 158.233 142.484 132.506 1.00 37.13 707 TYR A O 1
ATOM 5224 N N . ASN A 1 714 ? 159.766 140.839 132.470 1.00 41.67 708 ASN A N 1
ATOM 5225 C CA . ASN A 1 714 ? 160.887 141.710 132.152 1.00 41.25 708 ASN A CA 1
ATOM 5226 C C . ASN A 1 714 ? 161.411 141.329 130.777 1.00 48.63 708 ASN A C 1
ATOM 5227 O O . ASN A 1 714 ? 161.727 140.161 130.533 1.00 50.68 708 ASN A O 1
ATOM 5232 N N . ASP A 1 715 ? 161.487 142.309 129.878 1.00 51.98 709 ASP A N 1
ATOM 5233 C CA . ASP A 1 715 ? 161.993 142.055 128.537 1.00 47.50 709 ASP A CA 1
ATOM 5234 C C . ASP A 1 715 ? 163.506 141.889 128.503 1.00 52.83 709 ASP A C 1
ATOM 5235 O O . ASP A 1 715 ? 164.026 141.283 127.560 1.00 57.61 709 ASP A O 1
ATOM 5240 N N . GLY A 1 716 ? 164.220 142.422 129.495 1.00 49.24 710 GLY A N 1
ATOM 5241 C CA . GLY A 1 716 ? 165.663 142.244 129.530 1.00 52.66 710 GLY A CA 1
ATOM 5242 C C . GLY A 1 716 ? 166.069 140.821 129.867 1.00 54.62 710 GLY A C 1
ATOM 5243 O O . GLY A 1 716 ? 166.949 140.244 129.222 1.00 58.66 710 GLY A O 1
ATOM 5244 N N . ASN A 1 717 ? 165.432 140.236 130.878 1.00 54.05 711 ASN A N 1
ATOM 5245 C CA . ASN A 1 717 ? 165.728 138.875 131.300 1.00 53.34 711 ASN A CA 1
ATOM 5246 C C . ASN A 1 717 ? 164.862 137.838 130.604 1.00 55.50 711 ASN A C 1
ATOM 5247 O O . ASN A 1 717 ? 165.084 136.639 130.813 1.00 60.54 711 ASN A O 1
ATOM 5252 N N . ASN A 1 718 ? 163.890 138.284 129.797 1.00 49.57 712 ASN A N 1
ATOM 5253 C CA . ASN A 1 718 ? 162.961 137.432 129.042 1.00 51.07 712 ASN A CA 1
ATOM 5254 C C . ASN A 1 718 ? 162.184 136.480 129.951 1.00 54.24 712 ASN A C 1
ATOM 5255 O O . ASN A 1 718 ? 161.901 135.337 129.585 1.00 51.82 712 ASN A O 1
ATOM 5260 N N . ALA A 1 719 ? 161.822 136.961 131.138 1.00 51.01 713 ALA A N 1
ATOM 5261 C CA . ALA A 1 719 ? 161.141 136.137 132.126 1.00 46.41 713 ALA A CA 1
ATOM 5262 C C . ALA A 1 719 ? 160.400 137.042 133.098 1.00 42.84 713 ALA A C 1
ATOM 5263 O O . ALA A 1 719 ? 160.568 138.263 133.095 1.00 49.15 713 ALA A O 1
ATOM 5265 N N . ILE A 1 720 ? 159.560 136.416 133.924 1.00 37.03 714 ILE A N 1
ATOM 5266 C CA . ILE A 1 720 ? 158.935 137.103 135.046 1.00 38.53 714 ILE A CA 1
ATOM 5267 C C . ILE A 1 720 ? 160.013 137.502 136.045 1.00 40.42 714 ILE A C 1
ATOM 5268 O O . ILE A 1 720 ? 160.948 136.734 136.311 1.00 45.89 714 ILE A O 1
ATOM 5273 N N . GLU A 1 721 ? 159.916 138.730 136.556 1.00 45.08 715 GLU A N 1
ATOM 5274 C CA . GLU A 1 721 ? 160.826 139.193 137.592 1.00 46.98 715 GLU A CA 1
ATOM 5275 C C . GLU A 1 721 ? 160.666 138.335 138.847 1.00 52.33 715 GLU A C 1
ATOM 5276 O O . GLU A 1 721 ? 159.541 137.963 139.201 1.00 55.32 715 GLU A O 1
ATOM 5282 N N . PRO A 1 722 ? 161.768 137.976 139.518 1.00 51.10 716 PRO A N 1
ATOM 5283 C CA . PRO A 1 722 ? 161.672 137.030 140.645 1.00 51.10 716 PRO A CA 1
ATOM 5284 C C . PRO A 1 722 ? 160.964 137.589 141.866 1.00 53.54 716 PRO A C 1
ATOM 5285 O O . PRO A 1 722 ? 160.508 136.802 142.704 1.00 58.10 716 PRO A O 1
ATOM 5289 N N . GLU A 1 723 ? 160.866 138.907 142.001 1.00 53.38 717 GLU A N 1
ATOM 5290 C CA . GLU A 1 723 ? 160.075 139.516 143.061 1.00 51.22 717 GLU A CA 1
ATOM 5291 C C . GLU A 1 723 ? 158.799 140.072 142.449 1.00 50.75 717 GLU A C 1
ATOM 5292 O O . GLU A 1 723 ? 158.871 141.022 141.653 1.00 54.49 717 GLU A O 1
ATOM 5298 N N . PRO A 1 724 ? 157.633 139.484 142.727 1.00 44.77 718 PRO A N 1
ATOM 5299 C CA . PRO A 1 724 ? 156.378 140.076 142.246 1.00 48.50 718 PRO A CA 1
ATOM 5300 C C . PRO A 1 724 ? 156.137 141.444 142.865 1.00 47.15 718 PRO A C 1
ATOM 5301 O O . PRO A 1 724 ? 156.375 141.662 144.054 1.00 45.72 718 PRO A O 1
ATOM 5305 N N . ARG A 1 725 ? 155.660 142.368 142.040 1.00 40.08 719 ARG A N 1
ATOM 5306 C CA . ARG A 1 725 ? 155.375 143.718 142.499 1.00 40.10 719 ARG A CA 1
ATOM 5307 C C . ARG A 1 725 ? 154.042 143.731 143.229 1.00 34.90 719 ARG A C 1
ATOM 5308 O O . ARG A 1 725 ? 153.014 143.338 142.668 1.00 35.21 719 ARG A O 1
ATOM 5316 N N . PHE A 1 726 ? 154.065 144.158 144.487 1.00 34.00 720 PHE A N 1
ATOM 5317 C CA . PHE A 1 726 ? 152.833 144.323 145.240 1.00 30.24 720 PHE A CA 1
ATOM 5318 C C . PHE A 1 726 ? 152.061 145.518 144.707 1.00 26.45 720 PHE A C 1
ATOM 5319 O O . PHE A 1 726 ? 152.642 146.541 144.343 1.00 35.10 720 PHE A O 1
ATOM 5327 N N . ALA A 1 727 ? 150.744 145.377 144.644 1.00 23.07 721 ALA A N 1
ATOM 5328 C CA . ALA A 1 727 ? 149.926 146.430 144.072 1.00 24.11 721 ALA A CA 1
ATOM 5329 C C . ALA A 1 727 ? 148.524 146.351 144.642 1.00 22.91 721 ALA A C 1
ATOM 5330 O O . ALA A 1 727 ? 148.027 145.269 144.961 1.00 34.27 721 ALA A O 1
ATOM 5332 N N . VAL A 1 728 ? 147.904 147.512 144.787 1.00 22.20 722 VAL A N 1
ATOM 5333 C CA . VAL A 1 728 ? 146.452 147.581 144.825 1.00 28.54 722 VAL A CA 1
ATOM 5334 C C . VAL A 1 728 ? 145.965 147.417 143.395 1.00 25.40 722 VAL A C 1
ATOM 5335 O O . VAL A 1 728 ? 146.509 148.039 142.475 1.00 32.72 722 VAL A O 1
ATOM 5339 N N . LYS A 1 729 ? 144.986 146.536 143.200 1.00 26.70 723 LYS A N 1
ATOM 5340 C CA . LYS A 1 729 ? 144.507 146.195 141.871 1.00 21.41 723 LYS A CA 1
ATOM 5341 C C . LYS A 1 729 ? 143.878 147.401 141.184 1.00 24.19 723 LYS A C 1
ATOM 5342 O O . LYS A 1 729 ? 143.340 148.302 141.833 1.00 38.16 723 LYS A O 1
ATOM 5348 N N . SER A 1 730 ? 143.997 147.425 139.853 1.00 27.35 724 SER A N 1
ATOM 5349 C CA . SER A 1 730 ? 143.387 148.485 139.058 1.00 16.50 724 SER A CA 1
ATOM 5350 C C . SER A 1 730 ? 141.876 148.466 139.175 1.00 23.96 724 SER A C 1
ATOM 5351 O O . SER A 1 730 ? 141.239 149.519 139.126 1.00 31.10 724 SER A O 1
ATOM 5354 N N . GLU A 1 731 ? 141.296 147.274 139.309 1.00 29.56 725 GLU A N 1
ATOM 5355 C CA . GLU A 1 731 ? 139.871 147.139 139.574 1.00 23.03 725 GLU A CA 1
ATOM 5356 C C . GLU A 1 731 ? 139.504 147.695 140.941 1.00 26.49 725 GLU A C 1
ATOM 5357 O O . GLU A 1 731 ? 138.468 148.353 141.089 1.00 25.59 725 GLU A O 1
ATOM 5363 N N . THR A 1 732 ? 140.338 147.436 141.952 1.00 19.55 726 THR A N 1
ATOM 5364 C CA . THR A 1 732 ? 140.167 148.081 143.249 1.00 19.06 726 THR A CA 1
ATOM 5365 C C . THR A 1 732 ? 140.394 149.583 143.147 1.00 26.45 726 THR A C 1
ATOM 5366 O O . THR A 1 732 ? 139.667 150.367 143.764 1.00 31.90 726 THR A O 1
ATOM 5370 N N . HIS A 1 733 ? 141.393 149.994 142.361 1.00 26.74 727 HIS A N 1
ATOM 5371 C CA . HIS A 1 733 ? 141.628 151.410 142.091 1.00 10.26 727 HIS A CA 1
ATOM 5372 C C . HIS A 1 733 ? 140.444 152.037 141.368 1.00 20.66 727 HIS A C 1
ATOM 5373 O O . HIS A 1 733 ? 140.055 153.173 141.662 1.00 27.80 727 HIS A O 1
ATOM 5380 N N . ARG A 1 734 ? 139.848 151.300 140.432 1.00 23.37 728 ARG A N 1
ATOM 5381 C CA . ARG A 1 734 ? 138.690 151.799 139.701 1.00 14.18 728 ARG A CA 1
ATOM 5382 C C . ARG A 1 734 ? 137.460 151.874 140.592 1.00 13.54 728 ARG A C 1
ATOM 5383 O O . ARG A 1 734 ? 136.749 152.885 140.602 1.00 21.06 728 ARG A O 1
ATOM 5391 N N . GLY A 1 735 ? 137.195 150.809 141.350 1.00 16.98 729 GLY A N 1
ATOM 5392 C CA . GLY A 1 735 ? 135.979 150.745 142.134 1.00 10.65 729 GLY A CA 1
ATOM 5393 C C . GLY A 1 735 ? 135.961 151.636 143.351 1.00 15.40 729 GLY A C 1
ATOM 5394 O O . GLY A 1 735 ? 134.879 151.961 143.840 1.00 24.46 729 GLY A O 1
ATOM 5395 N N . ILE A 1 736 ? 137.131 152.019 143.864 1.00 27.73 730 ILE A N 1
ATOM 5396 C CA . ILE A 1 736 ? 137.185 153.020 144.924 1.00 18.74 730 ILE A CA 1
ATOM 5397 C C . ILE A 1 736 ? 136.764 154.378 144.382 1.00 28.94 730 ILE A C 1
ATOM 5398 O O . ILE A 1 736 ? 135.962 155.089 144.999 1.00 40.60 730 ILE A O 1
ATOM 5403 N N . PHE A 1 737 ? 137.285 154.743 143.207 1.00 23.55 731 PHE A N 1
ATOM 5404 C CA . PHE A 1 737 ? 136.897 155.982 142.542 1.00 14.02 731 PHE A CA 1
ATOM 5405 C C . PHE A 1 737 ? 135.432 155.962 142.128 1.00 14.68 731 PHE A C 1
ATOM 5406 O O . PHE A 1 737 ? 134.742 156.982 142.216 1.00 32.24 731 PHE A O 1
ATOM 5414 N N . ARG A 1 738 ? 134.950 154.814 141.646 1.00 18.93 732 ARG A N 1
ATOM 5415 C CA . ARG A 1 738 ? 133.552 154.701 141.246 1.00 20.65 732 ARG A CA 1
ATOM 5416 C C . ARG A 1 738 ? 132.620 154.759 142.444 1.00 19.13 732 ARG A C 1
ATOM 5417 O O . ARG A 1 738 ? 131.512 155.296 142.340 1.00 25.02 732 ARG A O 1
ATOM 5425 N N . THR A 1 739 ? 133.043 154.201 143.579 1.00 27.44 733 THR A N 1
ATOM 5426 C CA . THR A 1 739 ? 132.288 154.375 144.813 1.00 19.04 733 THR A CA 1
ATOM 5427 C C . THR A 1 739 ? 132.321 155.826 145.269 1.00 31.32 733 THR A C 1
ATOM 5428 O O . THR A 1 739 ? 131.286 156.380 145.644 1.00 36.52 733 THR A O 1
ATOM 5432 N N . ALA A 1 740 ? 133.495 156.464 145.200 1.00 25.14 734 ALA A N 1
ATOM 5433 C CA . ALA A 1 740 ? 133.665 157.823 145.710 1.00 18.40 734 ALA A CA 1
ATOM 5434 C C . ALA A 1 740 ? 132.845 158.838 144.921 1.00 30.43 734 ALA A C 1
ATOM 5435 O O . ALA A 1 740 ? 132.283 159.771 145.503 1.00 37.75 734 ALA A O 1
ATOM 5437 N N . VAL A 1 741 ? 132.773 158.678 143.599 1.00 30.94 735 VAL A N 1
ATOM 5438 C CA . VAL A 1 741 ? 131.861 159.496 142.804 1.00 30.69 735 VAL A CA 1
ATOM 5439 C C . VAL A 1 741 ? 130.415 159.095 143.076 1.00 35.75 735 VAL A C 1
ATOM 5440 O O . VAL A 1 741 ? 129.522 159.949 143.145 1.00 44.05 735 VAL A O 1
ATOM 5444 N N . GLY A 1 742 ? 130.172 157.794 143.268 1.00 26.91 736 GLY A N 1
ATOM 5445 C CA . GLY A 1 742 ? 128.810 157.300 143.420 1.00 21.94 736 GLY A CA 1
ATOM 5446 C C . GLY A 1 742 ? 128.111 157.766 144.686 1.00 32.59 736 GLY A C 1
ATOM 5447 O O . GLY A 1 742 ? 126.942 158.155 144.645 1.00 43.12 736 GLY A O 1
ATOM 5448 N N . ARG A 1 743 ? 128.804 157.730 145.829 1.00 34.03 737 ARG A N 1
ATOM 5449 C CA . ARG A 1 743 ? 128.184 158.231 147.053 1.00 29.00 737 ARG A CA 1
ATOM 5450 C C . ARG A 1 743 ? 128.172 159.751 147.120 1.00 33.06 737 ARG A C 1
ATOM 5451 O O . ARG A 1 743 ? 127.357 160.322 147.852 1.00 46.11 737 ARG A O 1
ATOM 5459 N N . ARG A 1 744 ? 129.046 160.425 146.373 1.00 34.62 738 ARG A N 1
ATOM 5460 C CA . ARG A 1 744 ? 129.001 161.882 146.347 1.00 34.19 738 ARG A CA 1
ATOM 5461 C C . ARG A 1 744 ? 127.870 162.389 145.461 1.00 37.40 738 ARG A C 1
ATOM 5462 O O . ARG A 1 744 ? 127.275 163.433 145.748 1.00 41.01 738 ARG A O 1
ATOM 5470 N N . THR A 1 745 ? 127.560 161.668 144.387 1.00 36.28 739 THR A N 1
ATOM 5471 C CA . THR A 1 745 ? 126.492 162.050 143.474 1.00 38.05 739 THR A CA 1
ATOM 5472 C C . THR A 1 745 ? 125.157 161.400 143.800 1.00 34.63 739 THR A C 1
ATOM 5473 O O . THR A 1 745 ? 124.130 161.840 143.273 1.00 41.16 739 THR A O 1
ATOM 5477 N N . GLY A 1 746 ? 125.141 160.366 144.636 1.00 36.16 740 GLY A N 1
ATOM 5478 C CA . GLY A 1 746 ? 123.934 159.599 144.848 1.00 39.67 740 GLY A CA 1
ATOM 5479 C C . GLY A 1 746 ? 123.630 158.602 143.757 1.00 38.84 740 GLY A C 1
ATOM 5480 O O . GLY A 1 746 ? 122.564 157.977 143.787 1.00 43.77 740 GLY A O 1
ATOM 5481 N N . ASP A 1 747 ? 124.531 158.443 142.788 1.00 37.44 741 ASP A N 1
ATOM 5482 C CA . ASP A 1 747 ? 124.328 157.532 141.673 1.00 33.70 741 ASP A CA 1
ATOM 5483 C C . ASP A 1 747 ? 124.594 156.083 142.041 1.00 36.68 741 ASP A C 1
ATOM 5484 O O . ASP A 1 747 ? 124.145 155.185 141.323 1.00 44.60 741 ASP A O 1
ATOM 5489 N N . LEU A 1 748 ? 125.320 155.837 143.133 1.00 38.93 742 LEU A N 1
ATOM 5490 C CA . LEU A 1 748 ? 125.557 154.469 143.578 1.00 37.70 742 LEU A CA 1
ATOM 5491 C C . LEU A 1 748 ? 124.289 153.836 144.133 1.00 39.25 742 LEU A C 1
ATOM 5492 O O . LEU A 1 748 ? 124.144 152.610 144.100 1.00 42.54 742 LEU A O 1
ATOM 5497 N N . GLY A 1 749 ? 123.366 154.649 144.633 1.00 45.08 743 GLY A N 1
ATOM 5498 C CA . GLY A 1 749 ? 122.114 154.189 145.185 1.00 43.73 743 GLY A CA 1
ATOM 5499 C C . GLY A 1 749 ? 120.988 153.989 144.203 1.00 46.72 743 GLY A C 1
ATOM 5500 O O . GLY A 1 749 ? 119.866 153.691 144.625 1.00 50.30 743 GLY A O 1
ATOM 5501 N N . LYS A 1 750 ? 121.236 154.164 142.908 1.00 49.62 744 LYS A N 1
ATOM 5502 C CA . LYS A 1 750 ? 120.225 153.860 141.908 1.00 50.23 744 LYS A CA 1
ATOM 5503 C C . LYS A 1 750 ? 120.016 152.354 141.820 1.00 53.89 744 LYS A C 1
ATOM 5504 O O . LYS A 1 750 ? 120.969 151.575 141.908 1.00 53.46 744 LYS A O 1
ATOM 5510 N N . GLU A 1 751 ? 118.753 151.949 141.660 1.00 59.84 745 GLU A N 1
ATOM 5511 C CA . GLU A 1 751 ? 118.418 150.528 141.662 1.00 59.89 745 GLU A CA 1
ATOM 5512 C C . GLU A 1 751 ? 118.927 149.831 140.406 1.00 61.98 745 GLU A C 1
ATOM 5513 O O . GLU A 1 751 ? 119.447 148.711 140.480 1.00 64.37 745 GLU A O 1
ATOM 5519 N N . ASP A 1 752 ? 118.798 150.475 139.251 1.00 58.70 746 ASP A N 1
ATOM 5520 C CA . ASP A 1 752 ? 119.285 149.918 138.001 1.00 59.30 746 ASP A CA 1
ATOM 5521 C C . ASP A 1 752 ? 119.985 151.009 137.209 1.00 57.87 746 ASP A C 1
ATOM 5522 O O . ASP A 1 752 ? 119.695 152.197 137.369 1.00 56.48 746 ASP A O 1
ATOM 5527 N N . HIS A 1 753 ? 120.910 150.594 136.354 1.00 53.90 747 HIS A N 1
ATOM 5528 C CA . HIS A 1 753 ? 121.653 151.501 135.491 1.00 50.82 747 HIS A CA 1
ATOM 5529 C C . HIS A 1 753 ? 121.485 151.110 134.030 1.00 56.45 747 HIS A C 1
ATOM 5530 O O . HIS A 1 753 ? 122.414 151.202 133.226 1.00 56.12 747 HIS A O 1
ATOM 5537 N N . GLU A 1 754 ? 120.283 150.658 133.682 1.00 60.46 748 GLU A N 1
ATOM 5538 C CA . GLU A 1 754 ? 119.927 150.377 132.299 1.00 54.96 748 GLU A CA 1
ATOM 5539 C C . GLU A 1 754 ? 119.462 151.670 131.641 1.00 55.26 748 GLU A C 1
ATOM 5540 O O . GLU A 1 754 ? 118.549 152.329 132.153 1.00 56.75 748 GLU A O 1
ATOM 5546 N N . ASP A 1 755 ? 120.099 152.018 130.514 1.00 56.90 749 ASP A N 1
ATOM 5547 C CA . ASP A 1 755 ? 119.864 153.263 129.767 1.00 58.11 749 ASP A CA 1
ATOM 5548 C C . ASP A 1 755 ? 120.022 154.492 130.660 1.00 57.65 749 ASP A C 1
ATOM 5549 O O . ASP A 1 755 ? 119.209 155.418 130.636 1.00 58.05 749 ASP A O 1
ATOM 5554 N N . CYS A 1 756 ? 121.083 154.493 131.460 1.00 53.47 750 CYS A N 1
ATOM 5555 C CA . CYS A 1 756 ? 121.305 155.509 132.477 1.00 50.72 750 CYS A CA 1
ATOM 5556 C C . CYS A 1 756 ? 122.357 156.500 132.001 1.00 51.51 750 CYS A C 1
ATOM 5557 O O . CYS A 1 756 ? 123.421 156.101 131.519 1.00 51.60 750 CYS A O 1
ATOM 5560 N N . THR A 1 757 ? 122.052 157.787 132.133 1.00 49.54 751 THR A N 1
ATOM 5561 C CA . THR A 1 757 ? 122.980 158.864 131.817 1.00 45.39 751 THR A CA 1
ATOM 5562 C C . THR A 1 757 ? 123.347 159.640 133.074 1.00 46.44 751 THR A C 1
ATOM 5563 O O . THR A 1 757 ? 123.488 160.864 133.055 1.00 49.57 751 THR A O 1
ATOM 5567 N N . CYS A 1 758 ? 123.500 158.927 134.187 1.00 40.54 752 CYS A N 1
ATOM 5568 C CA . CYS A 1 758 ? 123.913 159.545 135.435 1.00 36.32 752 CYS A CA 1
ATOM 5569 C C . CYS A 1 758 ? 125.393 159.915 135.373 1.00 42.27 752 CYS A C 1
ATOM 5570 O O . CYS A 1 758 ? 126.125 159.496 134.474 1.00 48.27 752 CYS A O 1
ATOM 5573 N N . ASP A 1 759 ? 125.826 160.719 136.352 1.00 41.22 753 ASP A N 1
ATOM 5574 C CA . ASP A 1 759 ? 127.195 161.232 136.362 1.00 37.20 753 ASP A CA 1
ATOM 5575 C C . ASP A 1 759 ? 128.223 160.123 136.526 1.00 38.99 753 ASP A C 1
ATOM 5576 O O . ASP A 1 759 ? 129.277 160.160 135.888 1.00 43.52 753 ASP A O 1
ATOM 5581 N N . MET A 1 760 ? 127.934 159.126 137.358 1.00 35.06 754 MET A N 1
ATOM 5582 C CA . MET A 1 760 ? 128.846 158.000 137.494 1.00 34.97 754 MET A CA 1
ATOM 5583 C C . MET A 1 760 ? 128.772 157.064 136.290 1.00 33.88 754 MET A C 1
ATOM 5584 O O . MET A 1 760 ? 129.796 156.501 135.885 1.00 34.23 754 MET A O 1
ATOM 5589 N N . CYS A 1 761 ? 127.595 156.925 135.672 1.00 40.64 755 CYS A N 1
ATOM 5590 C CA . CYS A 1 761 ? 127.471 156.095 134.476 1.00 34.05 755 CYS A CA 1
ATOM 5591 C C . CYS A 1 761 ? 128.093 156.739 133.242 1.00 33.58 755 CYS A C 1
ATOM 5592 O O . CYS A 1 761 ? 128.513 156.023 132.330 1.00 39.62 755 CYS A O 1
ATOM 5595 N N . ILE A 1 762 ? 128.129 158.069 133.164 1.00 31.54 756 ILE A N 1
ATOM 5596 C CA . ILE A 1 762 ? 128.858 158.712 132.074 1.00 26.32 756 ILE A CA 1
ATOM 5597 C C . ILE A 1 762 ? 130.360 158.541 132.269 1.00 29.11 756 ILE A C 1
ATOM 5598 O O . ILE A 1 762 ? 131.089 158.210 131.326 1.00 42.13 756 ILE A O 1
ATOM 5603 N N . ILE A 1 763 ? 130.837 158.718 133.502 1.00 33.30 757 ILE A N 1
ATOM 5604 C CA . ILE A 1 763 ? 132.271 158.670 133.771 1.00 20.39 757 ILE A CA 1
ATOM 5605 C C . ILE A 1 763 ? 132.781 157.235 133.713 1.00 19.70 757 ILE A C 1
ATOM 5606 O O . ILE A 1 763 ? 133.709 156.917 132.963 1.00 27.13 757 ILE A O 1
ATOM 5611 N N . PHE A 1 764 ? 132.171 156.345 134.493 1.00 23.09 758 PHE A N 1
ATOM 5612 C CA . PHE A 1 764 ? 132.678 154.993 134.678 1.00 18.68 758 PHE A CA 1
ATOM 5613 C C . PHE A 1 764 ? 132.006 153.973 133.775 1.00 31.35 758 PHE A C 1
ATOM 5614 O O . PHE A 1 764 ? 132.292 152.779 133.890 1.00 38.18 758 PHE A O 1
ATOM 5622 N N . GLY A 1 765 ? 131.128 154.403 132.883 1.00 32.12 759 GLY A N 1
ATOM 5623 C CA . GLY A 1 765 ? 130.481 153.476 131.984 1.00 20.85 759 GLY A CA 1
ATOM 5624 C C . GL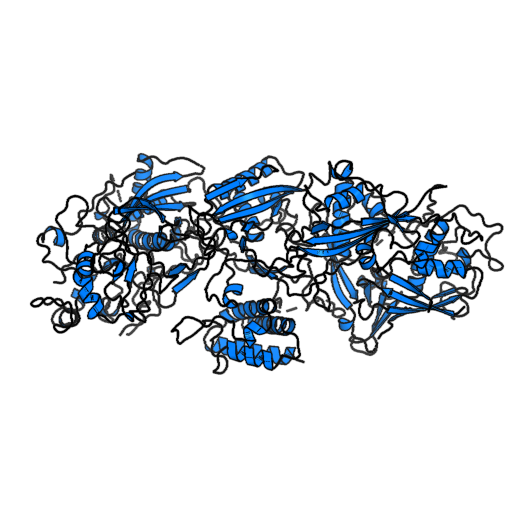Y A 1 765 ? 129.367 152.707 132.660 1.00 31.53 759 GLY A C 1
ATOM 5625 O O . GLY A 1 765 ? 129.128 152.795 133.864 1.00 37.33 759 GLY A O 1
ATOM 5626 N N . ASN A 1 766 ? 128.668 151.927 131.848 1.00 39.53 760 ASN A N 1
ATOM 5627 C CA . ASN A 1 766 ? 127.580 151.093 132.328 1.00 33.67 760 ASN A CA 1
ATOM 5628 C C . ASN A 1 766 ? 127.531 149.853 131.447 1.00 38.46 760 ASN A C 1
ATOM 5629 O O . ASN A 1 766 ? 128.506 149.523 130.764 1.00 37.94 760 ASN A O 1
ATOM 5634 N N . GLU A 1 767 ? 126.391 149.164 131.463 1.00 51.14 761 GLU A N 1
ATOM 5635 C CA . GLU A 1 767 ? 126.207 147.987 130.626 1.00 45.11 761 GLU A CA 1
ATOM 5636 C C . GLU A 1 767 ? 126.121 148.321 129.141 1.00 45.51 761 GLU A C 1
ATOM 5637 O O . GLU A 1 767 ? 126.233 147.412 128.317 1.00 48.61 761 GLU A O 1
ATOM 5643 N N . HIS A 1 768 ? 125.929 149.589 128.780 1.00 41.49 762 HIS A N 1
ATOM 5644 C CA . HIS A 1 768 ? 125.778 150.010 127.392 1.00 40.49 762 HIS A CA 1
ATOM 5645 C C . HIS A 1 768 ? 126.945 150.830 126.869 1.00 37.54 762 HIS A C 1
ATOM 5646 O O . HIS A 1 768 ? 127.381 150.617 125.738 1.00 47.82 762 HIS A O 1
ATOM 5653 N N . GLU A 1 769 ? 127.454 151.773 127.651 1.00 38.41 763 GLU A N 1
ATOM 5654 C CA . GLU A 1 769 ? 128.564 152.618 127.240 1.00 32.17 763 GLU A CA 1
ATOM 5655 C C . GLU A 1 769 ? 129.842 152.170 127.931 1.00 31.21 763 GLU A C 1
ATOM 5656 O O . GLU A 1 769 ? 129.817 151.744 129.088 1.00 38.44 763 GLU A O 1
ATOM 5662 N N . SER A 1 770 ? 130.958 152.262 127.215 1.00 29.20 764 SER A N 1
ATOM 5663 C CA . SER A 1 770 ? 132.248 152.047 127.845 1.00 21.61 764 SER A CA 1
ATOM 5664 C C . SER A 1 770 ? 132.596 153.228 128.743 1.00 32.16 764 SER A C 1
ATOM 5665 O O . SER A 1 770 ? 132.023 154.316 128.643 1.00 43.58 764 SER A O 1
ATOM 5668 N N . SER A 1 771 ? 133.549 152.995 129.635 1.00 28.45 765 SER A N 1
ATOM 5669 C CA . SER A 1 771 ? 133.963 154.025 130.571 1.00 25.46 765 SER A CA 1
ATOM 5670 C C . SER A 1 771 ? 134.776 155.109 129.880 1.00 29.77 765 SER A C 1
ATOM 5671 O O . SER A 1 771 ? 135.559 154.848 128.964 1.00 37.30 765 SER A O 1
ATOM 5674 N N . LYS A 1 772 ? 134.588 156.341 130.345 1.00 21.70 766 LYS A N 1
ATOM 5675 C CA . LYS A 1 772 ? 135.421 157.461 129.947 1.00 18.16 766 LYS A CA 1
ATOM 5676 C C . LYS A 1 772 ? 136.621 157.635 130.867 1.00 17.07 766 LYS A C 1
ATOM 5677 O O . LYS A 1 772 ? 137.245 158.701 130.868 1.00 26.08 766 LYS A O 1
ATOM 5683 N N . ILE A 1 773 ? 136.951 156.616 131.653 1.00 20.44 767 ILE A N 1
ATOM 5684 C CA . ILE A 1 773 ? 138.102 156.667 132.542 1.00 15.00 767 ILE A CA 1
ATOM 5685 C C . ILE A 1 773 ? 138.676 155.258 132.668 1.00 23.05 767 ILE A C 1
ATOM 5686 O O . ILE A 1 773 ? 137.941 154.276 132.809 1.00 28.01 767 ILE A O 1
ATOM 5691 N N . ARG A 1 774 ? 139.999 155.159 132.550 1.00 29.55 768 ARG A N 1
ATOM 5692 C CA . ARG A 1 774 ? 140.712 153.886 132.538 1.00 18.70 768 ARG A CA 1
ATOM 5693 C C . ARG A 1 774 ? 141.720 153.887 133.672 1.00 14.29 768 ARG A C 1
ATOM 5694 O O . ARG A 1 774 ? 142.633 154.711 133.680 1.00 25.65 768 ARG A O 1
ATOM 5702 N N . PHE A 1 775 ? 141.590 152.940 134.594 1.00 19.00 769 PHE A N 1
ATOM 5703 C CA . PHE A 1 775 ? 142.379 152.920 135.818 1.00 18.18 769 PHE A CA 1
ATOM 5704 C C . PHE A 1 775 ? 143.473 151.872 135.725 1.00 16.91 769 PHE A C 1
ATOM 5705 O O . PHE A 1 775 ? 143.203 150.722 135.380 1.00 29.37 769 PHE A O 1
ATOM 5713 N N . GLU A 1 776 ? 144.694 152.264 136.055 1.00 20.58 770 GLU A N 1
ATOM 5714 C CA . GLU A 1 776 ? 145.814 151.341 136.091 1.00 19.40 770 GLU A CA 1
ATOM 5715 C C . GLU A 1 776 ? 146.093 150.905 137.522 1.00 30.67 770 GLU A C 1
ATOM 5716 O O . GLU A 1 776 ? 145.521 151.423 138.483 1.00 29.14 770 GLU A O 1
ATOM 5722 N N . ASP A 1 777 ? 146.965 149.908 137.644 1.00 35.93 771 ASP A N 1
ATOM 5723 C CA . ASP A 1 777 ? 147.343 149.367 138.940 1.00 23.26 771 ASP A CA 1
ATOM 5724 C C . ASP A 1 777 ? 148.123 150.403 139.740 1.00 30.74 771 ASP A C 1
ATOM 5725 O O . ASP A 1 777 ? 148.808 151.265 139.183 1.00 39.25 771 ASP A O 1
ATOM 5730 N N . LEU A 1 778 ? 148.006 150.322 141.062 1.00 29.21 772 LEU A N 1
ATOM 5731 C CA . LEU A 1 778 ? 148.761 151.195 141.959 1.00 22.21 772 LEU A CA 1
ATOM 5732 C C . LEU A 1 778 ? 150.035 150.463 142.357 1.00 26.05 772 LEU A C 1
ATOM 5733 O O . LEU A 1 778 ? 150.036 149.633 143.263 1.00 30.07 772 LEU A O 1
ATOM 5738 N N . GLU A 1 779 ? 151.132 150.770 141.661 1.00 37.85 773 GLU A N 1
ATOM 5739 C CA . GLU A 1 779 ? 152.415 150.131 141.935 1.00 28.49 773 GLU A CA 1
ATOM 5740 C C . GLU A 1 779 ? 152.948 150.562 143.292 1.00 28.73 773 GLU A C 1
ATOM 5741 O O . GLU A 1 779 ? 153.002 151.755 143.593 1.00 34.66 773 GLU A O 1
ATOM 5747 N N . LEU A 1 780 ? 153.377 149.597 144.100 1.00 25.02 774 LEU A N 1
ATOM 5748 C CA . LEU A 1 780 ? 154.122 149.910 145.312 1.00 25.84 774 LEU A CA 1
ATOM 5749 C C . LEU A 1 780 ? 155.544 150.272 144.909 1.00 30.47 774 LEU A C 1
ATOM 5750 O O . LEU A 1 780 ? 156.337 149.399 144.542 1.00 35.18 774 LEU A O 1
ATOM 5755 N N . ILE A 1 781 ? 155.861 151.564 144.950 1.00 31.83 775 ILE A N 1
ATOM 5756 C CA . ILE A 1 781 ? 157.179 152.055 144.577 1.00 34.54 775 ILE A CA 1
ATOM 5757 C C . ILE A 1 781 ? 158.064 152.277 145.795 1.00 35.75 775 ILE A C 1
ATOM 5758 O O . ILE A 1 781 ? 159.164 152.821 145.668 1.00 41.50 775 ILE A O 1
ATOM 5763 N N . ASN A 1 782 ? 157.606 151.870 146.975 1.00 40.95 776 ASN A N 1
ATOM 5764 C CA . ASN A 1 782 ? 158.324 152.082 148.220 1.00 32.98 776 ASN A CA 1
ATOM 5765 C C . ASN A 1 782 ? 158.919 150.810 148.799 1.00 41.14 776 ASN A C 1
ATOM 5766 O O . ASN A 1 782 ? 159.585 150.882 149.834 1.00 53.25 776 ASN A O 1
ATOM 5771 N N . GLY A 1 783 ? 158.714 149.657 148.158 1.00 37.12 777 GLY A N 1
ATOM 5772 C CA . GLY A 1 783 ? 158.981 148.374 148.787 1.00 35.51 777 GLY A CA 1
ATOM 5773 C C . GLY A 1 783 ? 160.443 148.072 149.042 1.00 42.54 777 GLY A C 1
ATOM 5774 O O . GLY A 1 783 ? 160.746 147.190 149.852 1.00 46.24 777 GLY A O 1
ATOM 5775 N N . ASN A 1 784 ? 161.354 148.779 148.375 1.00 46.14 778 ASN A N 1
ATOM 5776 C CA . ASN A 1 784 ? 162.775 148.561 148.608 1.00 45.31 778 ASN A CA 1
ATOM 5777 C C . ASN A 1 784 ? 163.241 149.168 149.925 1.00 48.16 778 ASN A C 1
ATOM 5778 O O . ASN A 1 784 ? 164.210 148.679 150.517 1.00 49.51 778 ASN A O 1
ATOM 5783 N N . GLU A 1 785 ? 162.571 150.217 150.401 1.00 46.08 779 GLU A N 1
ATOM 5784 C CA . GLU A 1 785 ? 162.994 150.909 151.611 1.00 42.17 779 GLU A CA 1
ATOM 5785 C C . GLU A 1 785 ? 162.572 150.203 152.891 1.00 44.20 779 GLU A C 1
ATOM 5786 O O . GLU A 1 785 ? 163.075 150.553 153.962 1.00 44.58 779 GLU A O 1
ATOM 5792 N N . PHE A 1 786 ? 161.674 149.229 152.812 1.00 41.67 780 PHE A N 1
ATOM 5793 C CA . PHE A 1 786 ? 161.229 148.494 153.986 1.00 41.13 780 PHE A CA 1
ATOM 5794 C C . PHE A 1 786 ? 162.131 147.287 154.201 1.00 45.05 780 PHE A C 1
ATOM 5795 O O . PHE A 1 786 ? 162.337 146.489 153.281 1.00 42.56 780 PHE A O 1
ATOM 5803 N N . GLU A 1 787 ? 162.679 147.168 155.414 1.00 49.09 781 GLU A N 1
ATOM 5804 C CA . GLU A 1 787 ? 163.501 146.009 155.750 1.00 49.48 781 GLU A CA 1
ATOM 5805 C C . GLU A 1 787 ? 162.660 144.740 155.796 1.00 50.76 781 GLU A C 1
ATOM 5806 O O . GLU A 1 787 ? 163.032 143.713 155.220 1.00 53.84 781 GLU A O 1
ATOM 5812 N N . LYS A 1 788 ? 161.517 144.799 156.471 1.00 45.70 782 LYS A N 1
ATOM 5813 C CA . LYS A 1 788 ? 160.508 143.745 156.433 1.00 39.41 782 LYS A CA 1
ATOM 5814 C C . LYS A 1 788 ? 159.264 144.368 155.813 1.00 40.47 782 LYS A C 1
ATOM 5815 O O . LYS A 1 788 ? 158.516 145.083 156.487 1.00 42.17 782 LYS A O 1
ATOM 5821 N N . LEU A 1 789 ? 159.057 144.100 154.523 1.00 33.56 783 LEU A N 1
ATOM 5822 C CA . LEU A 1 789 ? 158.033 144.809 153.766 1.00 29.66 783 LEU A CA 1
ATOM 5823 C C . LEU A 1 789 ? 156.635 144.326 154.125 1.00 32.19 783 LEU A C 1
ATOM 5824 O O . LEU A 1 789 ? 155.668 145.085 154.008 1.00 38.16 783 LEU A O 1
ATOM 5829 N N . GLU A 1 790 ? 156.506 143.088 154.580 1.00 33.99 784 GLU A N 1
ATOM 5830 C CA . GLU A 1 790 ? 155.221 142.533 154.970 1.00 28.63 784 GLU A CA 1
ATOM 5831 C C . GLU A 1 790 ? 155.206 142.289 156.471 1.00 34.65 784 GLU A C 1
ATOM 5832 O O . GLU A 1 790 ? 156.152 141.718 157.023 1.00 43.89 784 GLU A O 1
ATOM 5838 N N . LYS A 1 791 ? 154.137 142.726 157.124 1.00 29.01 785 LYS A N 1
ATOM 5839 C CA . LYS A 1 791 ? 153.963 142.575 158.559 1.00 27.11 785 LYS A CA 1
ATOM 5840 C C . LYS A 1 791 ? 153.017 141.414 158.821 1.00 31.74 785 LYS A C 1
ATOM 5841 O O . LYS A 1 791 ? 152.050 141.221 158.088 1.00 38.75 785 LYS A O 1
ATOM 5847 N N . HIS A 1 792 ? 153.307 140.619 159.840 1.00 37.71 786 HIS A N 1
ATOM 5848 C CA . HIS A 1 792 ? 152.388 139.571 160.266 1.00 31.15 786 HIS A CA 1
ATOM 5849 C C . HIS A 1 792 ? 151.577 140.108 161.438 1.00 33.38 786 HIS A C 1
ATOM 5850 O O . HIS A 1 792 ? 152.114 140.323 162.528 1.00 38.69 786 HIS A O 1
ATOM 5857 N N . ILE A 1 793 ? 150.290 140.339 161.215 1.00 26.46 787 ILE A N 1
ATOM 5858 C CA . ILE A 1 793 ? 149.394 140.831 162.251 1.00 24.73 787 ILE A CA 1
ATOM 5859 C C . ILE A 1 793 ? 148.395 139.729 162.556 1.00 27.84 787 ILE A C 1
ATOM 5860 O O . ILE A 1 793 ? 147.536 139.407 161.727 1.00 32.53 787 ILE A O 1
ATOM 5865 N N . ASP A 1 794 ? 148.507 139.146 163.744 1.00 34.39 788 ASP A N 1
ATOM 5866 C CA . ASP A 1 794 ? 147.523 138.178 164.194 1.00 27.26 788 ASP A CA 1
ATOM 5867 C C . ASP A 1 794 ? 146.226 138.883 164.552 1.00 22.15 788 ASP A C 1
ATOM 5868 O O . ASP A 1 794 ? 146.218 140.047 164.954 1.00 32.35 788 ASP A O 1
ATOM 5873 N N . HIS A 1 795 ? 145.119 138.173 164.379 1.00 32.16 789 HIS A N 1
ATOM 5874 C CA . HIS A 1 795 ? 143.812 138.706 164.712 1.00 24.75 789 HIS A CA 1
ATOM 5875 C C . HIS A 1 795 ? 142.979 137.612 165.354 1.00 23.17 789 HIS A C 1
ATOM 5876 O O . HIS A 1 795 ? 143.146 136.430 165.061 1.00 26.80 789 HIS A O 1
ATOM 5883 N N . VAL A 1 796 ? 142.057 138.014 166.218 1.00 21.00 790 VAL A N 1
ATOM 5884 C CA . VAL A 1 796 ? 141.247 137.048 166.941 1.00 21.65 790 VAL A CA 1
ATOM 5885 C C . VAL A 1 796 ? 139.910 137.694 167.264 1.00 13.36 790 VAL A C 1
ATOM 5886 O O . VAL A 1 796 ? 139.785 138.919 167.297 1.00 29.99 790 VAL A O 1
ATOM 5890 N N . ALA A 1 797 ? 138.891 136.864 167.437 1.00 22.93 791 ALA A N 1
ATOM 5891 C CA . ALA A 1 797 ? 137.590 137.315 167.901 1.00 18.59 791 ALA A CA 1
ATOM 5892 C C . ALA A 1 797 ? 137.386 136.823 169.322 1.00 23.46 791 ALA A C 1
ATOM 5893 O O . ALA A 1 797 ? 137.500 135.624 169.591 1.00 30.08 791 ALA A O 1
ATOM 5895 N N . ILE A 1 798 ? 137.091 137.748 170.222 1.00 28.57 792 ILE A N 1
ATOM 5896 C CA . ILE A 1 798 ? 136.943 137.451 171.638 1.00 24.80 792 ILE A CA 1
ATOM 5897 C C . ILE A 1 798 ? 135.469 137.270 171.940 1.00 24.77 792 ILE A C 1
ATOM 5898 O O . ILE A 1 798 ? 134.653 138.142 171.614 1.00 37.49 792 ILE A O 1
ATOM 5903 N N . ASP A 1 799 ? 135.133 136.126 172.537 1.00 31.67 793 ASP A N 1
ATOM 5904 C CA . ASP A 1 799 ? 133.776 135.850 172.985 1.00 31.99 793 ASP A CA 1
ATOM 5905 C C . ASP A 1 799 ? 133.343 136.898 174.003 1.00 32.29 793 ASP A C 1
ATOM 5906 O O . ASP A 1 799 ? 134.141 137.367 174.817 1.00 36.25 793 ASP A O 1
ATOM 5911 N N . ARG A 1 800 ? 132.086 137.318 173.909 1.00 36.72 794 ARG A N 1
ATOM 5912 C CA . ARG A 1 800 ? 131.609 138.351 174.814 1.00 32.50 794 ARG A CA 1
ATOM 5913 C C . ARG A 1 800 ? 131.403 137.812 176.220 1.00 35.23 794 ARG A C 1
ATOM 5914 O O . ARG A 1 800 ? 131.611 138.541 177.193 1.00 42.21 794 ARG A O 1
ATOM 5922 N N . PHE A 1 801 ? 131.040 136.538 176.345 1.00 36.37 795 PHE A N 1
ATOM 5923 C CA . PHE A 1 801 ? 130.849 135.915 177.646 1.00 32.62 795 PHE A CA 1
ATOM 5924 C C . PHE A 1 801 ? 132.163 135.392 178.230 1.00 38.38 795 PHE A C 1
ATOM 5925 O O . PHE A 1 801 ? 132.438 135.611 179.411 1.00 46.36 795 PHE A O 1
ATOM 5933 N N . THR A 1 802 ? 132.981 134.701 177.447 1.00 37.81 796 THR A N 1
ATOM 5934 C CA . THR A 1 802 ? 134.283 134.246 177.919 1.00 32.52 796 THR A CA 1
ATOM 5935 C C . THR A 1 802 ? 135.349 135.163 177.341 1.00 35.20 796 THR A C 1
ATOM 5936 O O . THR A 1 802 ? 135.476 135.268 176.122 1.00 50.92 796 THR A O 1
ATOM 5940 N N . GLY A 1 803 ? 136.164 135.763 178.205 1.00 38.90 797 GLY A N 1
ATOM 5941 C CA . GLY A 1 803 ? 137.117 136.783 177.783 1.00 35.56 797 GLY A CA 1
ATOM 5942 C C . GLY A 1 803 ? 138.246 136.328 176.872 1.00 40.32 797 GLY A C 1
ATOM 5943 O O . GLY A 1 803 ? 139.081 137.158 176.501 1.00 48.43 797 GLY A O 1
ATOM 5944 N N . GLY A 1 804 ? 138.299 135.052 176.501 1.00 33.07 798 GLY A N 1
ATOM 5945 C CA . GLY A 1 804 ? 139.281 134.537 175.579 1.00 33.34 798 GLY A CA 1
ATOM 5946 C C . GLY A 1 804 ? 138.729 134.368 174.179 1.00 35.12 798 GLY A C 1
ATOM 5947 O O . GLY A 1 804 ? 137.667 134.894 173.827 1.00 40.26 798 GLY A O 1
ATOM 5948 N N . ALA A 1 805 ? 139.459 133.606 173.372 1.00 32.68 799 ALA A N 1
ATOM 5949 C CA . ALA A 1 805 ? 139.184 133.472 171.953 1.00 26.60 799 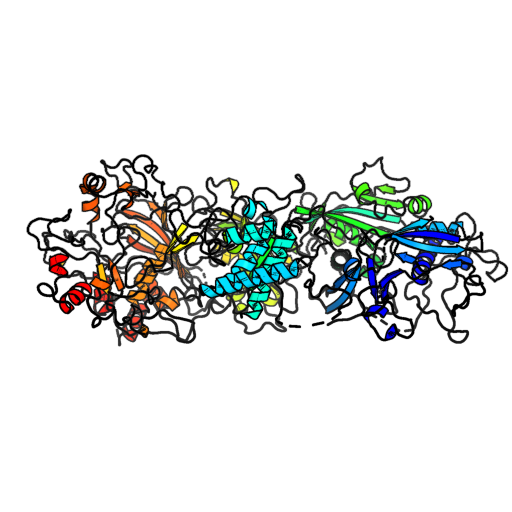ALA A CA 1
ATOM 5950 C C . ALA A 1 805 ? 137.956 132.604 171.698 1.00 38.59 799 ALA A C 1
ATOM 5951 O O . ALA A 1 805 ? 137.499 131.850 172.561 1.00 43.30 799 ALA A O 1
ATOM 5953 N N . LEU A 1 806 ? 137.427 132.719 170.483 1.00 40.10 800 LEU A N 1
ATOM 5954 C CA . LEU A 1 806 ? 136.329 131.883 170.034 1.00 40.32 800 LEU A CA 1
ATOM 5955 C C . LEU A 1 806 ? 136.844 130.495 169.646 1.00 46.45 800 LEU A C 1
ATOM 5956 O O . LEU A 1 806 ? 138.048 130.263 169.507 1.00 48.55 800 LEU A O 1
ATOM 5961 N N . ASP A 1 807 ? 135.904 129.563 169.468 1.00 52.03 801 ASP A N 1
ATOM 5962 C CA . ASP A 1 807 ? 136.229 128.172 169.178 1.00 52.95 801 ASP A CA 1
ATOM 5963 C C . ASP A 1 807 ? 136.814 127.973 167.784 1.00 54.13 801 ASP A C 1
ATOM 5964 O O . ASP A 1 807 ? 137.407 126.922 167.524 1.00 56.33 801 ASP A O 1
ATOM 5969 N N . LYS A 1 808 ? 136.636 128.927 166.871 1.00 40.04 802 LYS A N 1
ATOM 5970 C CA . LYS A 1 808 ? 137.248 128.819 165.552 1.00 40.54 802 LYS A CA 1
ATOM 5971 C C . LYS A 1 808 ? 137.844 130.114 165.027 1.00 41.76 802 LYS A C 1
ATOM 5972 O O . LYS A 1 808 ? 138.540 130.074 164.009 1.00 37.66 802 LYS A O 1
ATOM 5978 N N . ALA A 1 809 ? 137.613 131.253 165.678 1.00 46.17 803 ALA A N 1
ATOM 5979 C CA . ALA A 1 809 ? 137.869 132.561 165.082 1.00 32.72 803 ALA A CA 1
ATOM 5980 C C . ALA A 1 809 ? 139.217 133.100 165.552 1.00 34.55 803 ALA A C 1
ATOM 5981 O O . ALA A 1 809 ? 139.308 133.995 166.390 1.00 39.54 803 ALA A O 1
ATOM 5983 N N . LYS A 1 810 ? 140.280 132.544 164.980 1.00 33.20 804 LYS A N 1
ATOM 5984 C CA . LYS A 1 810 ? 141.639 133.030 165.171 1.00 27.52 804 LYS A CA 1
ATOM 5985 C C . LYS A 1 810 ? 142.320 133.006 163.815 1.00 26.35 804 LYS A C 1
ATOM 5986 O O . LYS A 1 810 ? 142.241 132.000 163.105 1.00 38.70 804 LYS A O 1
ATOM 5992 N N . PHE A 1 811 ? 142.991 134.098 163.458 1.00 24.83 805 PHE A N 1
ATOM 5993 C CA . PHE A 1 811 ? 143.569 134.206 162.126 1.00 33.92 805 PHE A CA 1
ATOM 5994 C C . PHE A 1 811 ? 144.676 135.247 162.114 1.00 33.74 805 PHE A C 1
ATOM 5995 O O . PHE A 1 811 ? 145.080 135.778 163.148 1.00 40.01 805 PHE A O 1
ATOM 6003 N N . ASP A 1 812 ? 145.186 135.508 160.919 1.00 31.49 806 ASP A N 1
ATOM 6004 C CA . ASP A 1 812 ? 146.279 136.443 160.756 1.00 31.72 806 ASP A CA 1
ATOM 6005 C C . ASP A 1 812 ? 146.245 137.004 159.349 1.00 35.65 806 ASP A C 1
ATOM 6006 O O . ASP A 1 812 ? 145.823 136.336 158.403 1.00 42.99 806 ASP A O 1
ATOM 6011 N N . THR A 1 813 ? 146.679 138.247 159.229 1.00 33.70 807 THR A N 1
ATOM 6012 C CA . THR A 1 813 ? 146.803 138.915 157.951 1.00 32.41 807 THR A CA 1
ATOM 6013 C C . THR A 1 813 ? 148.275 139.112 157.636 1.00 29.46 807 THR A C 1
ATOM 6014 O O . THR A 1 813 ? 149.135 139.042 158.516 1.00 31.02 807 THR A O 1
ATOM 6018 N N . TYR A 1 814 ? 148.565 139.344 156.362 1.00 29.50 808 TYR A N 1
ATOM 6019 C CA . TYR A 1 814 ? 149.921 139.651 155.915 1.00 19.49 808 TYR A CA 1
ATOM 6020 C C . TYR A 1 814 ? 149.895 140.889 155.025 1.00 27.10 808 TYR A C 1
ATOM 6021 O O . TYR A 1 814 ? 150.128 140.798 153.814 1.00 40.18 808 TYR A O 1
ATOM 6030 N N . PRO A 1 815 ? 149.620 142.068 155.586 1.00 21.78 809 PRO A N 1
ATOM 6031 C CA . PRO A 1 815 ? 149.615 143.280 154.771 1.00 26.96 809 PRO A CA 1
ATOM 6032 C C . PRO A 1 815 ? 151.031 143.768 154.515 1.00 27.96 809 PRO A C 1
ATOM 6033 O O . PRO A 1 815 ? 152.001 143.294 155.103 1.00 32.43 809 PRO A O 1
ATOM 6037 N N . LEU A 1 816 ? 151.129 144.739 153.617 1.00 19.11 810 LEU A N 1
ATOM 6038 C CA . LEU A 1 816 ? 152.381 145.454 153.433 1.00 20.36 810 LEU A CA 1
ATOM 6039 C C . LEU A 1 816 ? 152.614 146.356 154.633 1.00 27.97 810 LEU A C 1
ATOM 6040 O O . LEU A 1 816 ? 151.730 147.121 155.015 1.00 34.32 810 LEU A O 1
ATOM 6045 N N . ALA A 1 817 ? 153.809 146.284 155.217 1.00 31.09 811 ALA A N 1
ATOM 6046 C CA . ALA A 1 817 ? 154.070 146.872 156.532 1.00 26.50 811 ALA A CA 1
ATOM 6047 C C . ALA A 1 817 ? 154.149 148.392 156.430 1.00 33.78 811 ALA A C 1
ATOM 6048 O O . ALA A 1 817 ? 155.222 148.995 156.439 1.00 38.52 811 ALA A O 1
ATOM 6050 N N . GLY A 1 818 ? 152.980 149.024 156.367 1.00 32.87 812 GLY A N 1
ATOM 6051 C CA . GLY A 1 818 ? 152.899 150.472 156.318 1.00 24.88 812 GLY A CA 1
ATOM 6052 C C . GLY A 1 818 ? 152.702 151.073 157.700 1.00 31.07 812 GLY A C 1
ATOM 6053 O O . GLY A 1 818 ? 151.950 150.552 158.520 1.00 40.00 812 GLY A O 1
ATOM 6054 N N . SER A 1 819 ? 153.382 152.183 157.939 1.00 35.73 813 SER A N 1
ATOM 6055 C CA . SER A 1 819 ? 153.392 152.866 159.221 1.00 28.44 813 SER A CA 1
ATOM 6056 C C . SER A 1 819 ? 153.332 154.362 158.956 1.00 36.59 813 SER A C 1
ATOM 6057 O O . SER A 1 819 ? 153.629 154.804 157.842 1.00 38.72 813 SER A O 1
ATOM 6060 N N . PRO A 1 820 ? 152.885 155.165 159.937 1.00 40.63 814 PRO A N 1
ATOM 6061 C CA . PRO A 1 820 ? 152.827 156.625 159.713 1.00 34.30 814 PRO A CA 1
ATOM 6062 C C . PRO A 1 820 ? 154.167 157.294 159.441 1.00 33.38 814 PRO A C 1
ATOM 6063 O O . PRO A 1 820 ? 154.218 158.245 158.652 1.00 43.66 814 PRO A O 1
ATOM 6067 N N . LYS A 1 821 ? 155.253 156.834 160.058 1.00 35.51 815 LYS A N 1
ATOM 6068 C CA . LYS A 1 821 ? 156.556 157.432 159.801 1.00 37.14 815 LYS A CA 1
ATOM 6069 C C . LYS A 1 821 ? 157.278 156.806 158.618 1.00 39.42 815 LYS A C 1
ATOM 6070 O O . LYS A 1 821 ? 158.213 157.417 158.088 1.00 42.55 815 LYS A O 1
ATOM 6076 N N . LYS A 1 822 ? 156.881 155.606 158.201 1.00 42.18 816 LYS A N 1
ATOM 6077 C CA . LYS A 1 822 ? 157.437 154.947 157.020 1.00 34.31 816 LYS A CA 1
ATOM 6078 C C . LYS A 1 822 ? 156.277 154.446 156.172 1.00 32.76 816 LYS A C 1
ATOM 6079 O O . LYS A 1 822 ? 155.926 153.260 156.216 1.00 36.88 816 LYS A O 1
ATOM 6085 N N . PRO A 1 823 ? 155.656 155.321 155.389 1.00 37.31 817 PRO A N 1
ATOM 6086 C CA . PRO A 1 823 ? 154.446 154.934 154.664 1.00 32.51 817 PRO A CA 1
ATOM 6087 C C . PRO A 1 823 ? 154.747 154.223 153.354 1.00 31.54 817 PRO A C 1
ATOM 6088 O O . PRO A 1 823 ? 155.827 154.342 152.774 1.00 38.97 817 PRO A O 1
ATOM 6092 N N . LEU A 1 824 ? 153.752 153.471 152.895 1.00 31.51 818 LEU A N 1
ATOM 6093 C CA . LEU A 1 824 ? 153.818 152.839 151.587 1.00 28.32 818 LEU A CA 1
ATOM 6094 C C . LEU A 1 824 ? 153.420 153.843 150.518 1.00 30.16 818 LEU A C 1
ATOM 6095 O O . LEU A 1 824 ? 152.392 154.514 150.635 1.00 32.72 818 LEU A O 1
ATOM 6100 N N . LYS A 1 825 ? 154.234 153.940 149.476 1.00 36.02 819 LYS A N 1
ATOM 6101 C CA . LYS A 1 825 ? 153.971 154.824 148.353 1.00 29.17 819 LYS A CA 1
ATOM 6102 C C . LYS A 1 825 ? 153.386 154.000 147.217 1.00 31.03 819 LYS A C 1
ATOM 6103 O O . LYS A 1 825 ? 154.047 153.098 146.694 1.00 37.77 819 LYS A O 1
ATOM 6109 N N . LEU A 1 826 ? 152.150 154.303 146.843 1.00 29.25 820 LEU A N 1
ATOM 6110 C CA . LEU A 1 826 ? 151.439 153.575 145.799 1.00 23.50 820 LEU A CA 1
ATOM 6111 C C . LEU A 1 826 ? 151.275 154.488 144.593 1.00 27.33 820 LEU A C 1
ATOM 6112 O O . LEU A 1 826 ? 150.372 155.326 144.556 1.00 32.19 820 LEU A O 1
ATOM 6117 N N . LYS A 1 827 ? 152.139 154.312 143.600 1.00 31.07 821 LYS A N 1
ATOM 6118 C CA . LYS A 1 827 ? 152.087 155.100 142.376 1.00 27.22 821 LYS A CA 1
ATOM 6119 C C . LYS A 1 827 ? 151.132 154.428 141.401 1.00 27.53 821 LYS A C 1
ATOM 6120 O O . LYS A 1 827 ? 151.423 153.351 140.874 1.00 34.32 821 LYS A O 1
ATOM 6126 N N . GLY A 1 828 ? 149.991 155.064 141.163 1.00 24.96 822 GLY A N 1
ATOM 6127 C CA . GLY A 1 828 ? 149.064 154.591 140.162 1.00 29.98 822 GLY A CA 1
ATOM 6128 C C . GLY A 1 828 ? 148.544 155.757 139.350 1.00 27.44 822 GLY A C 1
ATOM 6129 O O . GLY A 1 828 ? 148.575 156.908 139.781 1.00 36.19 822 GLY A O 1
ATOM 6130 N N . ARG A 1 829 ? 148.064 155.437 138.159 1.00 28.34 823 ARG A N 1
ATOM 6131 C CA . ARG A 1 829 ? 147.593 156.455 137.241 1.00 22.96 823 ARG A CA 1
ATOM 6132 C C . ARG A 1 829 ? 146.235 156.056 136.691 1.00 27.89 823 ARG A C 1
ATOM 6133 O O . ARG A 1 829 ? 145.851 154.885 136.705 1.00 31.02 823 ARG A O 1
ATOM 6141 N N . PHE A 1 830 ? 145.493 157.058 136.237 1.00 21.76 824 PHE A N 1
ATOM 6142 C CA . PHE A 1 830 ? 144.312 156.802 135.439 1.00 12.32 824 PHE A CA 1
ATOM 6143 C C . PHE A 1 830 ? 144.296 157.761 134.260 1.00 19.25 824 PHE A C 1
ATOM 6144 O O . PHE A 1 830 ? 145.059 158.726 134.200 1.00 22.39 824 PHE A O 1
ATOM 6152 N N . TRP A 1 831 ? 143.421 157.466 133.308 1.00 23.34 825 TRP A N 1
ATOM 6153 C CA . TRP A 1 831 ? 143.332 158.196 132.055 1.00 13.10 825 TRP A CA 1
ATOM 6154 C C . TRP A 1 831 ? 141.954 158.817 131.924 1.00 18.23 825 TRP A C 1
ATOM 6155 O O . TRP A 1 831 ? 140.953 158.195 132.270 1.00 19.27 825 TRP A O 1
ATOM 6166 N N . ILE A 1 832 ? 141.910 160.047 131.426 1.00 30.93 826 ILE A N 1
ATOM 6167 C CA . ILE A 1 832 ? 140.682 160.826 131.336 1.00 22.56 826 ILE A CA 1
ATOM 6168 C C . ILE A 1 832 ? 140.375 161.053 129.863 1.00 28.71 826 ILE A C 1
ATOM 6169 O O . ILE A 1 832 ? 141.204 161.608 129.134 1.00 41.45 826 ILE A O 1
ATOM 6174 N N . LYS A 1 833 ? 139.185 160.634 129.435 1.00 20.35 827 LYS A N 1
ATOM 6175 C CA . LYS A 1 833 ? 138.776 160.747 128.039 1.00 22.90 827 LYS A CA 1
ATOM 6176 C C . LYS A 1 833 ? 138.600 162.206 127.628 1.00 34.44 827 LYS A C 1
ATOM 6177 O O . LYS A 1 833 ? 138.155 163.040 128.421 1.00 43.11 827 LYS A O 1
ATOM 6183 N N . LYS A 1 834 ? 139.001 162.512 126.392 1.00 32.17 828 LYS A N 1
ATOM 6184 C CA . LYS A 1 834 ? 138.708 163.803 125.783 1.00 30.59 828 LYS A CA 1
ATOM 6185 C C . LYS A 1 834 ? 137.201 163.997 125.677 1.00 35.61 828 LYS A C 1
ATOM 6186 O O . LYS A 1 834 ? 136.469 163.078 125.301 1.00 37.38 828 LYS A O 1
ATOM 6192 N N . GLY A 1 835 ? 136.738 165.193 126.019 1.00 43.21 829 GLY A N 1
ATOM 6193 C CA . GLY A 1 835 ? 135.324 165.455 126.132 1.00 40.93 829 GLY A CA 1
ATOM 6194 C C . GLY A 1 835 ? 134.787 165.312 127.531 1.00 38.90 829 GLY A C 1
ATOM 6195 O O . GLY A 1 835 ? 133.564 165.290 127.707 1.00 42.56 829 GLY A O 1
ATOM 6196 N N . PHE A 1 836 ? 135.663 165.199 128.523 1.00 37.15 830 PHE A N 1
ATOM 6197 C CA . PHE A 1 836 ? 135.246 165.096 129.911 1.00 37.28 830 PHE A CA 1
ATOM 6198 C C . PHE A 1 836 ? 134.684 166.435 130.367 1.00 43.60 830 PHE A C 1
ATOM 6199 O O . PHE A 1 836 ? 135.298 167.482 130.142 1.00 46.18 830 PHE A O 1
ATOM 6207 N N . SER A 1 837 ? 133.512 166.402 130.993 1.00 42.51 831 SER A N 1
ATOM 6208 C CA . SER A 1 837 ? 132.864 167.626 131.430 1.00 39.82 831 SER A CA 1
ATOM 6209 C C . SER A 1 837 ? 133.618 168.243 132.603 1.00 45.24 831 SER A C 1
ATOM 6210 O O . SER A 1 837 ? 134.337 167.562 133.338 1.00 49.11 831 SER A O 1
ATOM 6213 N N . GLY A 1 838 ? 133.463 169.561 132.753 1.00 41.02 832 GLY A N 1
ATOM 6214 C CA . GLY A 1 838 ? 134.071 170.253 133.877 1.00 40.09 832 GLY A CA 1
ATOM 6215 C C . GLY A 1 838 ? 133.502 169.823 135.213 1.00 41.07 832 GLY A C 1
ATOM 6216 O O . GLY A 1 838 ? 134.225 169.777 136.212 1.00 43.88 832 GLY A O 1
ATOM 6217 N N . ASP A 1 839 ? 132.204 169.513 135.253 1.00 43.21 833 ASP A N 1
ATOM 6218 C CA . ASP A 1 839 ? 131.626 168.896 136.440 1.00 38.24 833 ASP A CA 1
ATOM 6219 C C . ASP A 1 839 ? 132.164 167.486 136.639 1.00 43.82 833 ASP A C 1
ATOM 6220 O O . ASP A 1 839 ? 132.400 167.060 137.775 1.00 46.74 833 ASP A O 1
ATOM 6225 N N . HIS A 1 840 ? 132.373 166.751 135.544 1.00 36.94 834 HIS A N 1
ATOM 6226 C CA . HIS A 1 840 ? 132.898 165.394 135.645 1.00 31.46 834 HIS A CA 1
ATOM 6227 C C . HIS A 1 840 ? 134.379 165.383 135.995 1.00 36.00 834 HIS A C 1
ATOM 6228 O O . HIS A 1 840 ? 134.845 164.454 136.662 1.00 46.82 834 HIS A O 1
ATOM 6235 N N . LYS A 1 841 ? 135.135 166.387 135.540 1.00 35.87 835 LYS A N 1
ATOM 6236 C CA . LYS A 1 841 ? 136.510 166.549 136.005 1.00 38.23 835 LYS A CA 1
ATOM 6237 C C . LYS A 1 841 ? 136.555 166.900 137.483 1.00 39.02 835 LYS A C 1
ATOM 6238 O O . LYS A 1 841 ? 137.469 166.469 138.194 1.00 41.87 835 LYS A O 1
ATOM 6244 N N . LEU A 1 842 ? 135.584 167.685 137.955 1.00 40.85 836 LEU A N 1
ATOM 6245 C CA . LEU A 1 842 ? 135.522 168.047 139.364 1.00 32.52 836 LEU A CA 1
ATOM 6246 C C . LEU A 1 842 ? 135.147 166.853 140.231 1.00 36.35 836 LEU A C 1
ATOM 6247 O O . LEU A 1 842 ? 135.627 166.741 141.364 1.00 44.39 836 LEU A O 1
ATOM 6252 N N . LEU A 1 843 ? 134.305 165.951 139.716 1.00 39.50 837 LEU A N 1
ATOM 6253 C CA . LEU A 1 843 ? 133.914 164.767 140.475 1.00 29.19 837 LEU A CA 1
ATOM 6254 C C . LEU A 1 843 ? 135.075 163.803 140.660 1.00 28.81 837 LEU A C 1
ATOM 6255 O O . LEU A 1 843 ? 135.160 163.130 141.691 1.00 37.70 837 LEU A O 1
ATOM 6260 N N . ILE A 1 844 ? 135.955 163.707 139.666 1.00 32.40 838 ILE A N 1
ATOM 6261 C CA . ILE A 1 844 ? 137.112 162.826 139.769 1.00 33.21 838 ILE A CA 1
ATOM 6262 C C . ILE A 1 844 ? 138.124 163.382 140.765 1.00 32.77 838 ILE A C 1
ATOM 6263 O O . ILE A 1 844 ? 138.675 162.641 141.589 1.00 38.05 838 ILE A O 1
ATOM 6268 N N . THR A 1 845 ? 138.368 164.696 140.723 1.00 31.46 839 THR A N 1
ATOM 6269 C CA . THR A 1 845 ? 139.281 165.317 141.678 1.00 32.96 839 THR A CA 1
ATOM 6270 C C . THR A 1 845 ? 138.710 165.317 143.090 1.00 36.74 839 THR A C 1
ATOM 6271 O O . THR A 1 845 ? 139.470 165.224 144.059 1.00 44.82 839 THR A O 1
ATOM 6275 N N . THR A 1 846 ? 137.386 165.441 143.226 1.00 33.45 840 THR A N 1
ATOM 6276 C CA . THR A 1 846 ? 136.751 165.268 144.530 1.00 30.77 840 THR A CA 1
ATOM 6277 C C . THR A 1 846 ? 136.893 163.832 145.013 1.00 36.17 840 THR A C 1
ATOM 6278 O O . THR A 1 846 ? 137.125 163.589 146.203 1.00 40.38 840 THR A O 1
ATOM 6282 N N . ALA A 1 847 ? 136.761 162.870 144.098 1.00 39.82 841 ALA A N 1
ATOM 6283 C CA . ALA A 1 847 ? 137.028 161.476 144.426 1.00 29.57 841 ALA A CA 1
ATOM 6284 C C . ALA A 1 847 ? 138.500 161.256 144.740 1.00 31.59 841 ALA A C 1
ATOM 6285 O O . ALA A 1 847 ? 138.841 160.446 145.607 1.00 45.67 841 ALA A O 1
ATOM 6287 N N . LEU A 1 848 ? 139.384 161.960 144.030 1.00 32.26 842 LEU A N 1
ATOM 6288 C CA . LEU A 1 848 ? 140.808 161.925 144.347 1.00 26.58 842 LEU A CA 1
ATOM 6289 C C . LEU A 1 848 ? 141.088 162.562 145.701 1.00 33.57 842 LEU A C 1
ATOM 6290 O O . LEU A 1 848 ? 141.946 162.086 146.452 1.00 40.18 842 LEU A O 1
ATOM 6295 N N . SER A 1 849 ? 140.378 163.644 146.028 1.00 36.32 843 SER A N 1
ATOM 6296 C CA . SER A 1 849 ? 140.538 164.271 147.333 1.00 33.14 843 SER A CA 1
ATOM 6297 C C . SER A 1 849 ? 139.873 163.459 148.436 1.00 37.10 843 SER A C 1
ATOM 6298 O O . SER A 1 849 ? 140.267 163.569 149.600 1.00 43.91 843 SER A O 1
ATOM 6301 N N . ASP A 1 850 ? 138.855 162.663 148.095 1.00 32.82 844 ASP A N 1
ATOM 6302 C CA . ASP A 1 850 ? 138.214 161.799 149.082 1.00 32.13 844 ASP A CA 1
ATOM 6303 C C . ASP A 1 850 ? 139.155 160.696 149.546 1.00 32.92 844 ASP A C 1
ATOM 6304 O O . ASP A 1 850 ? 139.194 160.367 150.736 1.00 37.71 844 ASP A O 1
ATOM 6309 N N . ILE A 1 851 ? 139.913 160.112 148.618 1.00 30.97 845 ILE A N 1
ATOM 6310 C CA . ILE A 1 851 ? 140.922 159.125 148.986 1.00 23.73 845 ILE A CA 1
ATOM 6311 C C . ILE A 1 851 ? 142.060 159.790 149.748 1.00 35.29 845 ILE A C 1
ATOM 6312 O O . ILE A 1 851 ? 142.587 159.228 150.714 1.00 40.76 845 ILE A O 1
ATOM 6317 N N . ARG A 1 852 ? 142.432 161.009 149.345 1.00 39.92 846 ARG A N 1
ATOM 6318 C CA . ARG A 1 852 ? 143.476 161.760 150.037 1.00 32.76 846 ARG A CA 1
ATOM 6319 C C . ARG A 1 852 ? 143.062 162.128 151.455 1.00 38.38 846 ARG A C 1
ATOM 6320 O O . ARG A 1 852 ? 143.904 162.160 152.360 1.00 42.53 846 ARG A O 1
ATOM 6328 N N . ASP A 1 853 ? 141.773 162.370 151.676 1.00 39.69 847 ASP A N 1
ATOM 6329 C CA . ASP A 1 853 ? 141.254 162.661 153.004 1.00 33.06 847 ASP A CA 1
ATOM 6330 C C . ASP A 1 853 ? 140.938 161.405 153.806 1.00 31.71 847 ASP A C 1
ATOM 6331 O O . ASP A 1 853 ? 140.350 161.515 154.885 1.00 43.84 847 ASP A O 1
ATOM 6336 N N . GLY A 1 854 ? 141.298 160.226 153.304 1.00 29.52 848 GLY A N 1
ATOM 6337 C CA . GLY A 1 854 ? 141.146 158.994 154.048 1.00 29.07 848 GLY A CA 1
ATOM 6338 C C . GLY A 1 854 ? 139.745 158.437 154.106 1.00 35.46 848 GLY A C 1
ATOM 6339 O O . GLY A 1 854 ? 139.478 157.570 154.945 1.00 37.46 848 GLY A O 1
ATOM 6340 N N . LEU A 1 855 ? 138.841 158.906 153.247 1.00 30.88 849 LEU A N 1
ATOM 6341 C CA . LEU A 1 855 ? 137.464 158.430 153.267 1.00 28.77 849 LEU A CA 1
ATOM 6342 C C . LEU A 1 855 ? 137.334 157.006 152.749 1.00 27.23 849 LEU A C 1
ATOM 6343 O O . LEU A 1 855 ? 136.358 156.326 153.081 1.00 34.01 849 LEU A O 1
ATOM 6348 N N . TYR A 1 856 ? 138.278 156.546 151.934 1.00 23.01 850 TYR A N 1
ATOM 6349 C CA . TYR A 1 856 ? 138.192 155.234 151.298 1.00 26.11 850 TYR A CA 1
ATOM 6350 C C . TYR A 1 856 ? 139.506 154.497 151.499 1.00 25.63 850 TYR A C 1
ATOM 6351 O O . TYR A 1 856 ? 140.467 154.725 150.744 1.00 32.99 850 TYR A O 1
ATOM 6360 N N . PRO A 1 857 ? 139.600 153.646 152.520 1.00 24.55 851 PRO A N 1
ATOM 6361 C CA . PRO A 1 857 ? 140.779 152.789 152.661 1.00 19.15 851 PRO A CA 1
ATOM 6362 C C . PRO A 1 857 ? 140.874 151.792 151.520 1.00 26.35 851 PRO A C 1
ATOM 6363 O O . PRO A 1 857 ? 139.868 151.328 150.979 1.00 34.22 851 PRO A O 1
ATOM 6367 N N . LEU A 1 858 ? 142.106 151.469 151.154 1.00 22.13 852 LEU A N 1
ATOM 6368 C CA . LEU A 1 858 ? 142.375 150.598 150.021 1.00 23.71 852 LEU A CA 1
ATOM 6369 C C . LEU A 1 858 ? 142.554 149.173 150.521 1.00 21.71 852 LEU A C 1
ATOM 6370 O O . LEU A 1 858 ? 143.266 148.937 151.501 1.00 31.13 852 LEU A O 1
ATOM 6375 N N . GLY A 1 859 ? 141.900 148.231 149.856 1.00 30.12 853 GLY A N 1
ATOM 6376 C CA . GLY A 1 859 ? 142.010 146.848 150.254 1.00 19.91 853 GLY A CA 1
ATOM 6377 C C . GLY A 1 859 ? 141.045 146.485 151.368 1.00 22.01 853 GLY A C 1
ATOM 6378 O O . GLY A 1 859 ? 140.051 147.167 151.633 1.00 22.17 853 GLY A O 1
ATOM 6379 N N . SER A 1 860 ? 141.359 145.381 152.032 1.00 25.02 854 SER A N 1
ATOM 6380 C CA . SER A 1 860 ? 140.488 144.830 153.053 1.00 17.65 854 SER A CA 1
ATOM 6381 C C . SER A 1 860 ? 140.800 145.422 154.421 1.00 20.91 854 SER A C 1
ATOM 6382 O O . SER A 1 860 ? 141.808 146.102 154.614 1.00 31.35 854 SER A O 1
ATOM 6385 N N . LYS A 1 861 ? 139.886 145.158 155.365 1.00 20.45 855 LYS A N 1
ATOM 6386 C CA . LYS A 1 861 ? 140.021 145.484 156.791 1.00 18.16 855 LYS A CA 1
ATOM 6387 C C . LYS A 1 861 ? 140.212 146.980 157.033 1.00 23.83 855 LYS A C 1
ATOM 6388 O O . LYS A 1 861 ? 140.932 147.387 157.945 1.00 19.01 855 LYS A O 1
ATOM 6394 N N . GLY A 1 862 ? 139.557 147.802 156.210 1.00 28.94 856 GLY A N 1
ATOM 6395 C CA . GLY A 1 862 ? 139.664 149.244 156.360 1.00 19.88 856 GLY A CA 1
ATOM 6396 C C . GLY A 1 862 ? 139.046 149.765 157.640 1.00 19.27 856 GLY A C 1
ATOM 6397 O O . GLY A 1 862 ? 139.514 150.762 158.196 1.00 32.14 856 GLY A O 1
ATOM 6398 N N . GLY A 1 863 ? 137.998 149.104 158.128 1.00 22.35 857 GLY A N 1
ATOM 6399 C CA . GLY A 1 863 ? 137.440 149.436 159.424 1.00 17.70 857 GLY A CA 1
ATOM 6400 C C . GLY A 1 863 ? 138.287 148.993 160.590 1.00 17.77 857 GLY A C 1
ATOM 6401 O O . GLY A 1 863 ? 138.078 149.470 161.710 1.00 25.46 857 GLY A O 1
ATOM 6402 N N . VAL A 1 864 ? 139.237 148.095 160.347 1.00 31.92 858 VAL A N 1
ATOM 6403 C CA . VAL A 1 864 ? 140.161 147.645 161.376 1.00 16.31 858 VAL A CA 1
ATOM 6404 C C . VAL A 1 864 ? 141.442 148.477 161.359 1.00 19.05 858 VAL A C 1
ATOM 6405 O O . VAL A 1 864 ? 142.174 148.503 162.357 1.00 32.16 858 VAL A O 1
ATOM 6409 N N . GLY A 1 865 ? 141.695 149.218 160.285 1.00 21.55 859 GLY A N 1
ATOM 6410 C CA . GLY A 1 865 ? 142.789 150.165 160.259 1.00 6.53 859 GLY A CA 1
ATOM 6411 C C . GLY A 1 865 ? 143.772 149.912 159.145 1.00 25.76 859 GLY A C 1
ATOM 6412 O O . GLY A 1 865 ? 144.911 150.379 159.197 1.00 35.13 859 GLY A O 1
ATOM 6413 N N . TYR A 1 866 ? 143.340 149.182 158.127 1.00 19.41 860 TYR A N 1
ATOM 6414 C CA . TYR A 1 866 ? 144.227 148.722 157.072 1.00 13.15 860 TYR A CA 1
ATOM 6415 C C . TYR A 1 866 ? 144.014 149.565 155.825 1.00 33.12 860 TYR A C 1
ATOM 6416 O O . TYR A 1 866 ? 142.878 149.902 155.480 1.00 37.16 860 TYR A O 1
ATOM 6425 N N . GLY A 1 867 ? 145.110 149.893 155.146 1.00 26.91 861 GLY A N 1
ATOM 6426 C CA . GLY A 1 867 ? 145.016 150.610 153.892 1.00 18.51 861 GLY A CA 1
ATOM 6427 C C . GLY A 1 867 ? 144.581 152.047 154.016 1.00 17.06 861 GLY A C 1
ATOM 6428 O O . GLY A 1 867 ? 144.097 152.623 153.040 1.00 31.84 861 GLY A O 1
ATOM 6429 N N . TRP A 1 868 ? 144.729 152.639 155.197 1.00 19.15 862 TRP A N 1
ATOM 6430 C CA . TRP A 1 868 ? 144.369 154.033 155.402 1.00 19.14 862 TRP A CA 1
ATOM 6431 C C . TRP A 1 868 ? 145.352 154.936 154.677 1.00 22.51 862 TRP A C 1
ATOM 6432 O O . TRP A 1 868 ? 146.569 154.782 154.809 1.00 29.10 862 TRP A O 1
ATOM 6443 N N . VAL A 1 869 ? 144.822 155.888 153.924 1.00 21.25 863 VAL A N 1
ATOM 6444 C CA . VAL A 1 869 ? 145.636 156.749 153.079 1.00 20.69 863 VAL A CA 1
ATOM 6445 C C . VAL A 1 869 ? 146.045 157.976 153.880 1.00 27.20 863 VAL A C 1
ATOM 6446 O O . VAL A 1 869 ? 145.192 158.725 154.367 1.00 30.71 863 VAL A O 1
ATOM 6450 N N . ALA A 1 870 ? 147.356 158.178 154.020 1.00 25.16 864 ALA A N 1
ATOM 6451 C CA . ALA A 1 870 ? 147.858 159.372 154.683 1.00 21.32 864 ALA A CA 1
ATOM 6452 C C . ALA A 1 870 ? 147.728 160.604 153.800 1.00 31.69 864 ALA A C 1
ATOM 6453 O O . ALA A 1 870 ? 147.457 161.698 154.304 1.00 39.55 864 ALA A O 1
ATOM 6455 N N . GLY A 1 871 ? 147.910 160.447 152.496 1.00 30.75 865 GLY A N 1
ATOM 6456 C CA . GLY A 1 871 ? 147.779 161.563 151.580 1.00 26.17 865 GLY A CA 1
ATOM 6457 C C . GLY A 1 871 ? 148.023 161.098 150.163 1.00 30.98 865 GLY A C 1
ATOM 6458 O O . GLY A 1 871 ? 148.330 159.930 149.909 1.00 35.48 865 GLY A O 1
ATOM 6459 N N . ILE A 1 872 ? 147.870 162.038 149.236 1.00 35.94 866 ILE A N 1
ATOM 6460 C CA . ILE A 1 872 ? 148.094 161.795 147.818 1.00 26.23 866 ILE A CA 1
ATOM 6461 C C . ILE A 1 872 ? 148.945 162.928 147.264 1.00 33.69 866 ILE A C 1
ATOM 6462 O O . ILE A 1 872 ? 148.629 164.106 147.463 1.00 39.16 866 ILE A O 1
ATOM 6467 N N . SER A 1 873 ? 150.040 162.569 146.596 1.00 40.08 867 SER A N 1
ATOM 6468 C CA . SER A 1 873 ? 150.901 163.515 145.900 1.00 36.38 867 SER A CA 1
ATOM 6469 C C . SER A 1 873 ? 150.626 163.380 144.407 1.00 41.10 867 SER A C 1
ATOM 6470 O O . SER A 1 873 ? 150.808 162.303 143.832 1.00 40.76 867 SER A O 1
ATOM 6473 N N . ILE A 1 874 ? 150.189 164.470 143.788 1.00 46.65 868 ILE A N 1
ATOM 6474 C CA . ILE A 1 874 ? 149.833 164.487 142.375 1.00 42.03 868 ILE A CA 1
ATOM 6475 C C . ILE A 1 874 ? 151.063 164.896 141.574 1.00 47.80 868 ILE A C 1
ATOM 6476 O O . ILE A 1 874 ? 151.744 165.867 141.923 1.00 53.10 868 ILE A O 1
ATOM 6481 N N . ASP A 1 875 ? 151.364 164.138 140.518 1.00 47.65 869 ASP A N 1
ATOM 6482 C CA . ASP A 1 875 ? 152.546 164.379 139.704 1.00 51.33 869 ASP A CA 1
ATOM 6483 C C . ASP A 1 875 ? 152.431 165.692 138.928 1.00 56.20 869 ASP A C 1
ATOM 6484 O O . ASP A 1 875 ? 151.341 166.228 138.709 1.00 54.96 869 ASP A O 1
ATOM 6489 N N . ASP A 1 876 ? 153.591 166.205 138.508 1.00 64.78 870 ASP A N 1
ATOM 6490 C CA . ASP A 1 876 ? 153.651 167.528 137.894 1.00 63.63 870 ASP A CA 1
ATOM 6491 C C . ASP A 1 876 ? 153.100 167.533 136.473 1.00 64.95 870 ASP A C 1
ATOM 6492 O O . ASP A 1 876 ? 152.668 168.584 135.986 1.00 62.77 870 ASP A O 1
ATOM 6497 N N . ASN A 1 877 ? 153.100 166.387 135.795 1.00 61.13 871 ASN A N 1
ATOM 6498 C CA . ASN A 1 877 ? 152.668 166.313 134.406 1.00 57.43 871 ASN A CA 1
ATOM 6499 C C . ASN A 1 877 ? 151.165 166.100 134.261 1.00 60.70 871 ASN A C 1
ATOM 6500 O O . ASN A 1 877 ? 150.694 165.840 133.149 1.00 62.60 871 ASN A O 1
ATOM 6505 N N . VAL A 1 878 ? 150.408 166.204 135.348 1.00 47.80 872 VAL A N 1
ATOM 6506 C CA . VAL A 1 878 ? 148.962 166.044 135.304 1.00 46.70 872 VAL A CA 1
ATOM 6507 C C . VAL A 1 878 ? 148.301 167.264 134.671 1.00 47.62 872 VAL A C 1
ATOM 6508 O O . VAL A 1 878 ? 148.918 168.320 134.536 1.00 49.55 872 VAL A O 1
ATOM 6512 N N . ILE A 1 905 ? 139.272 168.504 174.190 1.00 58.89 899 ILE A N 1
ATOM 6513 C CA . ILE A 1 905 ? 137.986 167.926 174.557 1.00 62.23 899 ILE A CA 1
ATOM 6514 C C . ILE A 1 905 ? 138.172 166.970 175.726 1.00 63.76 899 ILE A C 1
ATOM 6515 O O . ILE A 1 905 ? 139.095 166.157 175.729 1.00 64.50 899 ILE A O 1
ATOM 6520 N N . ASN A 1 906 ? 137.296 167.067 176.723 1.00 65.85 900 ASN A N 1
ATOM 6521 C CA . ASN A 1 906 ? 137.353 166.185 177.878 1.00 65.16 900 ASN A CA 1
ATOM 6522 C C . ASN A 1 906 ? 135.944 165.794 178.297 1.00 64.51 900 ASN A C 1
ATOM 6523 O O . ASN A 1 906 ? 134.988 166.551 178.111 1.00 63.72 900 ASN A O 1
ATOM 6528 N N . ASN A 1 907 ? 135.830 164.598 178.867 1.00 63.62 901 ASN A N 1
ATOM 6529 C CA . ASN A 1 907 ? 134.575 164.093 179.409 1.00 60.81 901 ASN A CA 1
ATOM 6530 C C . ASN A 1 907 ? 134.615 164.301 180.918 1.00 58.60 901 ASN A C 1
ATOM 6531 O O . ASN A 1 907 ? 135.399 163.653 181.618 1.00 61.65 901 ASN A O 1
ATOM 6536 N N . ASP A 1 908 ? 133.775 165.203 181.415 1.00 57.86 902 ASP A N 1
ATOM 6537 C CA . ASP A 1 908 ? 133.815 165.617 182.810 1.00 57.25 902 ASP A CA 1
ATOM 6538 C C . ASP A 1 908 ? 132.956 164.751 183.720 1.00 55.97 902 ASP A C 1
ATOM 6539 O O . ASP A 1 908 ? 132.853 165.052 184.913 1.00 55.41 902 ASP A O 1
ATOM 6544 N N . TYR A 1 909 ? 132.333 163.701 183.188 1.00 47.49 903 TYR A N 1
ATOM 6545 C CA . TYR A 1 909 ? 131.492 162.831 183.998 1.00 49.97 903 TYR A CA 1
ATOM 6546 C C . TYR A 1 909 ? 132.347 162.018 184.962 1.00 53.51 903 TYR A C 1
ATOM 6547 O O . TYR A 1 909 ? 133.430 161.547 184.610 1.00 54.20 903 TYR A O 1
ATOM 6556 N N . VAL A 1 910 ? 131.870 161.877 186.195 1.00 51.50 904 VAL A N 1
ATOM 6557 C CA . VAL A 1 910 ? 132.551 161.090 187.215 1.00 44.90 904 VAL A CA 1
ATOM 6558 C C . VAL A 1 910 ? 131.560 160.061 187.734 1.00 50.01 904 VAL A C 1
ATOM 6559 O O . VAL A 1 910 ? 130.537 160.422 188.329 1.00 51.33 904 VAL A O 1
ATOM 6563 N N . HIS A 1 911 ? 131.848 158.797 187.497 1.00 50.10 905 HIS A N 1
ATOM 6564 C CA . HIS A 1 911 ? 131.092 157.707 188.091 1.00 47.74 905 HIS A CA 1
ATOM 6565 C C . HIS A 1 911 ? 131.582 157.473 189.519 1.00 47.46 905 HIS A C 1
ATOM 6566 O O . HIS A 1 911 ? 132.787 157.553 189.774 1.00 40.33 905 HIS A O 1
ATOM 6573 N N . PRO A 1 912 ? 130.671 157.238 190.471 1.00 50.86 906 PRO A N 1
ATOM 6574 C CA . PRO A 1 912 ? 131.102 157.001 191.862 1.00 48.60 906 PRO A CA 1
ATOM 6575 C C . PRO A 1 912 ? 131.948 155.754 192.036 1.00 46.25 906 PRO A C 1
ATOM 6576 O O . PRO A 1 912 ? 132.821 155.722 192.911 1.00 49.42 906 PRO A O 1
ATOM 6580 N N . GLY A 1 913 ? 131.728 154.733 191.219 1.00 52.03 907 GLY A N 1
ATOM 6581 C CA . GLY A 1 913 ? 132.441 153.486 191.367 1.00 50.63 907 GLY A CA 1
ATOM 6582 C C . GLY A 1 913 ? 131.681 152.527 192.252 1.00 53.98 907 GLY A C 1
ATOM 6583 O O . GLY A 1 913 ? 130.447 152.495 192.230 1.00 52.85 907 GLY A O 1
ATOM 6584 N N . HIS A 1 914 ? 132.404 151.748 193.046 1.00 52.04 908 HIS A N 1
ATOM 6585 C CA . HIS A 1 914 ? 131.796 150.793 193.954 1.00 52.40 908 HIS A CA 1
ATOM 6586 C C . HIS A 1 914 ? 132.174 151.144 195.384 1.00 52.83 908 HIS A C 1
ATOM 6587 O O . HIS A 1 914 ? 133.259 151.671 195.646 1.00 53.55 908 HIS A O 1
ATOM 6594 N N . GLN A 1 915 ? 131.255 150.860 196.306 1.00 65.60 909 GLN A N 1
ATOM 6595 C CA . GLN A 1 915 ? 131.458 151.249 197.694 1.00 65.49 909 GLN A CA 1
ATOM 6596 C C . GLN A 1 915 ? 132.465 150.356 198.405 1.00 64.06 909 GLN A C 1
ATOM 6597 O O . GLN A 1 915 ? 133.138 150.818 199.331 1.00 68.90 909 GLN A O 1
ATOM 6603 N N . SER A 1 916 ? 132.580 149.091 197.995 1.00 55.12 910 SER A N 1
ATOM 6604 C CA . SER A 1 916 ? 133.485 148.126 198.618 1.00 56.50 910 SER A CA 1
ATOM 6605 C C . SER A 1 916 ? 134.972 148.495 198.513 1.00 56.05 910 SER A C 1
ATOM 6606 O O . SER A 1 916 ? 135.681 148.332 199.514 1.00 59.59 910 SER A O 1
ATOM 6609 N N . PRO A 1 917 ? 135.516 148.973 197.377 1.00 55.99 911 PRO A N 1
ATOM 6610 C CA . PRO A 1 917 ? 136.895 149.485 197.440 1.00 56.35 911 PRO A CA 1
ATOM 6611 C C . PRO A 1 917 ? 137.014 150.817 198.155 1.00 56.07 911 PRO A C 1
ATOM 6612 O O . PRO A 1 917 ? 138.087 151.125 198.685 1.00 59.45 911 PRO A O 1
ATOM 6616 N N . LYS A 1 918 ? 135.955 151.625 198.175 1.00 62.86 912 LYS A N 1
ATOM 6617 C CA . LYS A 1 918 ? 136.018 152.897 198.884 1.00 65.43 912 LYS A CA 1
ATOM 6618 C C . LYS A 1 918 ? 135.930 152.703 200.393 1.00 66.33 912 LYS A C 1
ATOM 6619 O O . LYS A 1 918 ? 136.599 153.414 201.151 1.00 65.80 912 LYS A O 1
ATOM 6625 N N . GLN A 1 919 ? 135.110 151.750 200.844 1.00 69.07 913 GLN A N 1
ATOM 6626 C CA . GLN A 1 919 ? 135.004 151.473 202.272 1.00 69.20 913 GLN A CA 1
ATOM 6627 C C . GLN A 1 919 ? 136.255 150.795 202.812 1.00 71.47 913 GLN A C 1
ATOM 6628 O O . GLN A 1 919 ? 136.652 151.052 203.954 1.00 74.63 913 GLN A O 1
ATOM 6634 N N . ASP A 1 920 ? 136.886 149.932 202.019 1.00 66.92 914 ASP A N 1
ATOM 6635 C CA . ASP A 1 920 ? 138.075 149.199 202.448 1.00 67.39 914 ASP A CA 1
ATOM 6636 C C . ASP A 1 920 ? 139.262 149.933 201.831 1.00 66.37 914 ASP A C 1
ATOM 6637 O O . ASP A 1 920 ? 139.630 149.710 200.679 1.00 66.05 914 ASP A O 1
ATOM 6642 N N . HIS A 1 921 ? 139.842 150.848 202.605 1.00 74.26 915 HIS A N 1
ATOM 6643 C CA . HIS A 1 921 ? 140.987 151.627 202.155 1.00 74.21 915 HIS A CA 1
ATOM 6644 C C . HIS A 1 921 ? 142.321 150.994 202.521 1.00 74.66 915 HIS A C 1
ATOM 6645 O O . HIS A 1 921 ? 143.367 151.518 202.123 1.00 74.43 915 HIS A O 1
ATOM 6652 N N . LYS A 1 922 ? 142.314 149.891 203.265 1.00 70.88 916 LYS A N 1
ATOM 6653 C CA . LYS A 1 922 ? 143.538 149.202 203.646 1.00 72.74 916 LYS A CA 1
ATOM 6654 C C . LYS A 1 922 ? 143.938 148.119 202.654 1.00 72.58 916 LYS A C 1
ATOM 6655 O O . LYS A 1 922 ? 144.939 147.431 202.891 1.00 71.97 916 LYS A O 1
ATOM 6661 N N . ASN A 1 923 ? 143.162 147.954 201.573 1.00 69.88 917 ASN A N 1
ATOM 6662 C CA . ASN A 1 923 ? 143.436 147.026 200.465 1.00 67.22 917 ASN A CA 1
ATOM 6663 C C . ASN A 1 923 ? 143.506 145.573 200.935 1.00 67.23 917 ASN A C 1
ATOM 6664 O O . ASN A 1 923 ? 144.243 144.755 200.381 1.00 68.50 917 ASN A O 1
ATOM 6669 N N . LYS A 1 924 ? 142.724 145.250 201.964 1.00 64.44 918 LYS A N 1
ATOM 6670 C CA . LYS A 1 924 ? 142.600 143.888 202.468 1.00 63.09 918 LYS A CA 1
ATOM 6671 C C . LYS A 1 924 ? 141.569 143.099 201.670 1.00 61.70 918 LYS A C 1
ATOM 6672 O O . LYS A 1 924 ? 141.749 141.898 201.430 1.00 63.70 918 LYS A O 1
ATOM 6678 N N . ASN A 1 925 ? 140.513 143.778 201.230 1.00 59.63 919 ASN A N 1
ATOM 6679 C CA . ASN A 1 925 ? 139.443 143.156 200.465 1.00 58.15 919 ASN A CA 1
ATOM 6680 C C . ASN A 1 925 ? 139.946 142.700 199.100 1.00 56.35 919 ASN A C 1
ATOM 6681 O O . ASN A 1 925 ? 140.726 143.393 198.442 1.00 59.26 919 ASN A O 1
ATOM 6686 N N . ILE A 1 926 ? 139.499 141.520 198.680 1.00 47.00 920 ILE A N 1
ATOM 6687 C CA . ILE A 1 926 ? 140.005 140.862 197.482 1.00 47.01 920 ILE A CA 1
ATOM 6688 C C . ILE A 1 926 ? 138.834 140.631 196.534 1.00 47.37 920 ILE A C 1
ATOM 6689 O O . ILE A 1 926 ? 137.792 140.100 196.938 1.00 54.82 920 ILE A O 1
ATOM 6694 N N . TYR A 1 927 ? 138.999 141.045 195.280 1.00 46.82 921 TYR A N 1
ATOM 6695 C CA . TYR A 1 927 ? 137.945 140.993 194.282 1.00 42.67 921 TYR A CA 1
ATOM 6696 C C . TYR A 1 927 ? 138.351 140.091 193.126 1.00 42.91 921 TYR A C 1
ATOM 6697 O O . TYR A 1 927 ? 139.536 139.864 192.868 1.00 44.99 921 TYR A O 1
ATOM 6706 N N . TYR A 1 928 ? 137.339 139.560 192.450 1.00 42.63 922 TYR A N 1
ATOM 6707 C CA . TYR A 1 928 ? 137.565 138.723 191.284 1.00 38.51 922 TYR A CA 1
ATOM 6708 C C . TYR A 1 928 ? 138.111 139.566 190.133 1.00 44.98 922 TYR A C 1
ATOM 6709 O O . TYR A 1 928 ? 137.757 140.739 190.009 1.00 43.10 922 TYR A O 1
ATOM 6718 N N . PRO A 1 929 ? 139.002 139.008 189.304 1.00 41.81 923 PRO A N 1
ATOM 6719 C CA . PRO A 1 929 ? 139.531 139.773 188.161 1.00 36.96 923 PRO A CA 1
ATOM 6720 C C . PRO A 1 929 ? 138.496 140.153 187.127 1.00 29.76 923 PRO A C 1
ATOM 6721 O O . PRO A 1 929 ? 138.649 141.188 186.469 1.00 37.19 923 PRO A O 1
ATOM 6725 N N . HIS A 1 930 ? 137.447 139.362 186.962 1.00 34.00 924 HIS A N 1
ATOM 6726 C CA . HIS A 1 930 ? 136.416 139.687 185.998 1.00 36.26 924 HIS A CA 1
ATOM 6727 C C . HIS A 1 930 ? 135.045 139.556 186.634 1.00 35.28 924 HIS A C 1
ATOM 6728 O O . HIS A 1 930 ? 134.835 138.760 187.551 1.00 35.42 924 HIS A O 1
ATOM 6735 N N . TYR A 1 931 ? 134.113 140.352 186.127 1.00 34.73 925 TYR A N 1
ATOM 6736 C CA . TYR A 1 931 ? 132.717 140.246 186.502 1.00 35.40 925 TYR A CA 1
ATOM 6737 C C . TYR A 1 931 ? 131.883 140.309 185.235 1.00 38.21 925 TYR A C 1
ATOM 6738 O O . TYR A 1 931 ? 132.335 140.790 184.193 1.00 43.05 925 TYR A O 1
ATOM 6747 N N . PHE A 1 932 ? 130.661 139.805 185.329 1.00 35.98 926 PHE A N 1
ATOM 6748 C CA . PHE A 1 932 ? 129.786 139.679 184.178 1.00 30.63 926 PHE A CA 1
ATOM 6749 C C . PHE A 1 932 ? 128.702 140.744 184.219 1.00 36.73 926 PHE A C 1
ATOM 6750 O O . PHE A 1 932 ? 128.196 141.090 185.289 1.00 46.19 926 PHE A O 1
ATOM 6758 N N . LEU A 1 933 ? 128.365 141.270 183.048 1.00 40.61 927 LEU A N 1
ATOM 6759 C CA . LEU A 1 933 ? 127.343 142.302 182.914 1.00 42.28 927 LEU A CA 1
ATOM 6760 C C . LEU A 1 933 ? 126.060 141.645 182.418 1.00 46.76 927 LEU A C 1
ATOM 6761 O O . LEU A 1 933 ? 125.912 141.366 181.226 1.00 46.12 927 LEU A O 1
ATOM 6766 N N . ASP A 1 934 ? 125.131 141.396 183.342 1.00 51.00 928 ASP A N 1
ATOM 6767 C CA . ASP A 1 934 ? 123.815 140.857 183.000 1.00 53.20 928 ASP A CA 1
ATOM 6768 C C . ASP A 1 934 ? 122.900 142.033 182.677 1.00 55.17 928 ASP A C 1
ATOM 6769 O O . ASP A 1 934 ? 122.126 142.513 183.508 1.00 59.27 928 ASP A O 1
ATOM 6774 N N . SER A 1 935 ? 123.015 142.512 181.437 1.00 49.64 929 SER A N 1
ATOM 6775 C CA . SER A 1 935 ? 122.233 143.666 181.004 1.00 52.11 929 SER A CA 1
ATOM 6776 C C . SER A 1 935 ? 120.758 143.315 180.849 1.00 54.78 929 SER A C 1
ATOM 6777 O O . SER A 1 935 ? 119.884 144.125 181.178 1.00 58.68 929 SER A O 1
ATOM 6780 N N . GLY A 1 936 ? 120.463 142.120 180.349 1.00 53.79 930 GLY A N 1
ATOM 6781 C CA . GLY A 1 936 ? 119.092 141.699 180.148 1.00 53.26 930 GLY A CA 1
ATOM 6782 C C . GLY A 1 936 ? 118.911 140.983 178.828 1.00 56.82 930 GLY A C 1
ATOM 6783 O O . GLY A 1 936 ? 119.882 140.784 178.093 1.00 50.22 930 GLY A O 1
ATOM 6784 N N . SER A 1 937 ? 117.675 140.600 178.507 1.00 58.67 931 SER A N 1
ATOM 6785 C CA . SER A 1 937 ? 117.371 139.892 177.270 1.00 54.16 931 SER A CA 1
ATOM 6786 C C . SER A 1 937 ? 116.643 140.771 176.261 1.00 53.58 931 SER A C 1
ATOM 6787 O O . SER A 1 937 ? 115.943 140.254 175.386 1.00 55.09 931 SER A O 1
ATOM 6790 N N . LYS A 1 938 ? 116.784 142.088 176.368 1.00 49.57 932 LYS A N 1
ATOM 6791 C CA . LYS A 1 938 ? 116.111 143.028 175.479 1.00 50.32 932 LYS A CA 1
ATOM 6792 C C . LYS A 1 938 ? 117.154 143.661 174.569 1.00 52.43 932 LYS A C 1
ATOM 6793 O O . LYS A 1 938 ? 117.919 144.530 175.001 1.00 51.65 932 LYS A O 1
ATOM 6799 N N . VAL A 1 939 ? 117.180 143.230 173.312 1.00 43.56 933 VAL A N 1
ATOM 6800 C CA . VAL A 1 939 ? 118.091 143.761 172.307 1.00 39.42 933 VAL A CA 1
ATOM 6801 C C . VAL A 1 939 ? 117.249 144.438 171.239 1.00 42.46 933 VAL A C 1
ATOM 6802 O O . VAL A 1 939 ? 116.378 143.802 170.634 1.00 44.54 933 VAL A O 1
ATOM 6806 N N . TYR A 1 940 ? 117.502 145.722 171.009 1.00 43.89 934 TYR A N 1
ATOM 6807 C CA . TYR A 1 940 ? 116.797 146.468 169.977 1.00 40.67 934 TYR A CA 1
ATOM 6808 C C . TYR A 1 940 ? 117.492 146.228 168.644 1.00 41.29 934 TYR A C 1
ATOM 6809 O O . TYR A 1 940 ? 118.700 146.443 168.522 1.00 45.33 934 TYR A O 1
ATOM 6818 N N . ARG A 1 941 ? 116.736 145.782 167.650 1.00 38.32 935 ARG A N 1
ATOM 6819 C CA . ARG A 1 941 ? 117.276 145.517 166.325 1.00 34.42 935 ARG A CA 1
ATOM 6820 C C . ARG A 1 941 ? 116.591 146.431 165.321 1.00 37.51 935 ARG A C 1
ATOM 6821 O O . ARG A 1 941 ? 115.386 146.306 165.080 1.00 41.14 935 ARG A O 1
ATOM 6829 N N . GLU A 1 942 ? 117.361 147.345 164.741 1.00 39.15 936 GLU A N 1
ATOM 6830 C CA . GLU A 1 942 ? 116.840 148.288 163.761 1.00 43.65 936 GLU A CA 1
ATOM 6831 C C . GLU A 1 942 ? 116.746 147.592 162.411 1.00 46.57 936 GLU A C 1
ATOM 6832 O O . GLU A 1 942 ? 117.767 147.230 161.821 1.00 46.28 936 GLU A O 1
ATOM 6838 N N . LYS A 1 943 ? 115.523 147.393 161.922 1.00 49.14 937 LYS A N 1
ATOM 6839 C CA . LYS A 1 943 ? 115.345 146.853 160.582 1.00 42.62 937 LYS A CA 1
ATOM 6840 C C . LYS A 1 943 ? 115.595 147.893 159.500 1.00 45.49 937 LYS A C 1
ATOM 6841 O O . LYS A 1 943 ? 115.853 147.522 158.351 1.00 49.84 937 LYS A O 1
ATOM 6847 N N . ASP A 1 944 ? 115.530 149.178 159.842 1.00 46.66 938 ASP A N 1
ATOM 6848 C CA . ASP A 1 944 ? 115.861 150.258 158.915 1.00 40.89 938 ASP A CA 1
ATOM 6849 C C . ASP A 1 944 ? 117.377 150.379 158.867 1.00 41.85 938 ASP A C 1
ATOM 6850 O O . ASP A 1 944 ? 117.989 151.165 159.591 1.00 41.55 938 ASP A O 1
ATOM 6855 N N . ILE A 1 945 ? 117.985 149.584 157.996 1.00 43.36 939 ILE A N 1
ATOM 6856 C CA . ILE A 1 945 ? 119.437 149.499 157.899 1.00 39.12 939 ILE A CA 1
ATOM 6857 C C . ILE A 1 945 ? 119.962 150.741 157.193 1.00 40.59 939 ILE A C 1
ATOM 6858 O O . ILE A 1 945 ? 119.473 151.113 156.120 1.00 47.29 939 ILE A O 1
ATOM 6863 N N . ILE A 1 946 ? 120.951 151.395 157.803 1.00 32.62 940 ILE A N 1
ATOM 6864 C CA . ILE A 1 946 ? 121.529 152.603 157.228 1.00 31.63 940 ILE A CA 1
ATOM 6865 C C . ILE A 1 946 ? 122.367 152.235 156.013 1.00 33.56 940 ILE A C 1
ATOM 6866 O O . ILE A 1 946 ? 123.247 151.371 156.081 1.00 36.53 940 ILE A O 1
ATOM 6871 N N . THR A 1 947 ? 122.091 152.883 154.891 1.00 39.92 941 THR A N 1
ATOM 6872 C CA . THR A 1 947 ? 122.769 152.525 153.663 1.00 34.08 941 THR A CA 1
ATOM 6873 C C . THR A 1 947 ? 124.182 153.107 153.623 1.00 32.84 941 THR A C 1
ATOM 6874 O O . THR A 1 947 ? 124.503 154.096 154.286 1.00 40.87 941 THR A O 1
ATOM 6878 N N . HIS A 1 948 ? 125.042 152.443 152.855 1.00 30.30 942 HIS A N 1
ATOM 6879 C CA . HIS A 1 948 ? 126.378 152.937 152.560 1.00 25.58 942 HIS A CA 1
ATOM 6880 C C . HIS A 1 948 ? 126.459 153.601 151.195 1.00 32.59 942 HIS A C 1
ATOM 6881 O O . HIS A 1 948 ? 127.543 154.035 150.797 1.00 44.05 942 HIS A O 1
ATOM 6888 N N . GLU A 1 949 ? 125.344 153.683 150.464 1.00 38.50 943 GLU A N 1
ATOM 6889 C CA . GLU A 1 949 ? 125.348 154.133 149.078 1.00 31.34 943 GLU A CA 1
ATOM 6890 C C . GLU A 1 949 ? 125.533 155.635 148.936 1.00 32.59 943 GLU A C 1
ATOM 6891 O O . GLU A 1 949 ? 125.742 156.110 147.816 1.00 42.40 943 GLU A O 1
ATOM 6897 N N . GLU A 1 950 ? 125.447 156.388 150.027 1.00 36.71 944 GLU A N 1
ATOM 6898 C CA . GLU A 1 950 ? 125.552 157.834 149.968 1.00 36.83 944 GLU A CA 1
ATOM 6899 C C . GLU A 1 950 ? 126.037 158.342 151.313 1.00 37.62 944 GLU A C 1
ATOM 6900 O O . GLU A 1 950 ? 126.014 157.626 152.316 1.00 39.38 944 GLU A O 1
ATOM 6906 N N . PHE A 1 951 ? 126.496 159.588 151.317 1.00 40.28 945 PHE A N 1
ATOM 6907 C CA . PHE A 1 951 ? 126.708 160.331 152.554 1.00 33.91 945 PHE A CA 1
ATOM 6908 C C . PHE A 1 951 ? 125.422 161.097 152.819 1.00 35.60 945 PHE A C 1
ATOM 6909 O O . PHE A 1 951 ? 125.130 162.088 152.145 1.00 47.38 945 PHE A O 1
ATOM 6917 N N . THR A 1 952 ? 124.635 160.621 153.778 1.00 37.21 946 THR A N 1
ATOM 6918 C CA . THR A 1 952 ? 123.383 161.284 154.113 1.00 40.89 946 THR A CA 1
ATOM 6919 C C . THR A 1 952 ? 123.660 162.624 154.783 1.00 41.65 946 THR A C 1
ATOM 6920 O O . THR A 1 952 ? 124.561 162.744 155.618 1.00 48.46 946 THR A O 1
ATOM 6924 N N . GLU A 1 953 ? 122.894 163.643 154.384 1.00 50.27 947 GLU A N 1
ATOM 6925 C CA . GLU A 1 953 ? 123.146 165.001 154.854 1.00 54.65 947 GLU A CA 1
ATOM 6926 C C . GLU A 1 953 ? 122.797 165.166 156.327 1.00 55.68 947 GLU A C 1
ATOM 6927 O O . GLU A 1 953 ? 123.478 165.907 157.044 1.00 56.54 947 GLU A O 1
ATOM 6933 N N . GLU A 1 954 ? 121.747 164.490 156.795 1.00 48.34 948 GLU A N 1
ATOM 6934 C CA . GLU A 1 954 ? 121.393 164.559 158.206 1.00 45.08 948 GLU A CA 1
ATOM 6935 C C . GLU A 1 954 ? 122.321 163.715 159.069 1.00 47.12 948 GLU A C 1
ATOM 6936 O O . GLU A 1 954 ? 122.492 164.008 160.257 1.00 52.15 948 GLU A O 1
ATOM 6942 N N . LEU A 1 955 ? 122.923 162.675 158.500 1.00 40.62 949 LEU A N 1
ATOM 6943 C CA . LEU A 1 955 ? 123.829 161.825 159.253 1.00 32.27 949 LEU A CA 1
ATOM 6944 C C . LEU A 1 955 ? 125.219 162.446 159.327 1.00 35.05 949 LEU A C 1
ATOM 6945 O O . LEU A 1 955 ? 125.573 163.345 158.561 1.00 43.65 949 LEU A O 1
ATOM 6950 N N . LEU A 1 956 ? 126.013 161.947 160.268 1.00 34.69 950 LEU A N 1
ATOM 6951 C CA . LEU A 1 956 ? 127.319 162.507 160.578 1.00 32.47 950 LEU A CA 1
ATOM 6952 C C . LEU A 1 956 ? 128.414 161.578 160.077 1.00 31.35 950 LEU A C 1
ATOM 6953 O O . LEU A 1 956 ? 128.402 160.379 160.370 1.00 34.32 950 LEU A O 1
ATOM 6958 N N . SER A 1 957 ? 129.354 162.135 159.327 1.00 31.43 951 SER A N 1
ATOM 6959 C CA . SER A 1 957 ? 130.533 161.416 158.874 1.00 27.90 951 SER A CA 1
ATOM 6960 C C . SER A 1 957 ? 131.754 162.263 159.182 1.00 29.81 951 SER A C 1
ATOM 6961 O O . SER A 1 957 ? 131.694 163.492 159.110 1.00 41.20 951 SER A O 1
ATOM 6964 N N . GLY A 1 958 ? 132.855 161.611 159.535 1.00 29.63 952 GLY A N 1
ATOM 6965 C CA . GLY A 1 958 ? 134.056 162.367 159.850 1.00 27.63 952 GLY A CA 1
ATOM 6966 C C . GLY A 1 958 ? 135.115 161.522 160.520 1.00 27.96 952 GLY A C 1
ATOM 6967 O O . GLY A 1 958 ? 135.194 160.310 160.303 1.00 30.13 952 GLY A O 1
ATOM 6968 N N . LYS A 1 959 ? 135.935 162.186 161.330 1.00 30.98 953 LYS A N 1
ATOM 6969 C CA . LYS A 1 959 ? 137.077 161.561 161.978 1.00 21.85 953 LYS A CA 1
ATOM 6970 C C . LYS A 1 959 ? 137.191 162.060 163.409 1.00 28.85 953 LYS A C 1
ATOM 6971 O O . LYS A 1 959 ? 137.004 163.249 163.675 1.00 38.91 953 LYS A O 1
ATOM 6977 N N . ILE A 1 960 ? 137.501 161.149 164.327 1.00 34.31 954 ILE A N 1
ATOM 6978 C CA . ILE A 1 960 ? 137.767 161.484 165.720 1.00 28.53 954 ILE A CA 1
ATOM 6979 C C . ILE A 1 960 ? 139.241 161.237 165.988 1.00 34.02 954 ILE A C 1
ATOM 6980 O O . ILE A 1 960 ? 139.708 160.098 165.896 1.00 35.67 954 ILE A O 1
ATOM 6985 N N . ASN A 1 961 ? 139.969 162.289 166.340 1.00 42.85 955 ASN A N 1
ATOM 6986 C CA . ASN A 1 961 ? 141.344 162.147 166.795 1.00 34.44 955 ASN A CA 1
ATOM 6987 C C . ASN A 1 961 ? 141.325 161.912 168.299 1.00 36.51 955 ASN A C 1
ATOM 6988 O O . ASN A 1 961 ? 140.878 162.775 169.061 1.00 45.83 955 ASN A O 1
ATOM 6993 N N . CYS A 1 962 ? 141.795 160.744 168.722 1.00 36.07 956 CYS A N 1
ATOM 6994 C CA . CYS A 1 962 ? 141.737 160.330 170.115 1.00 29.96 956 CYS A CA 1
ATOM 6995 C C . CYS A 1 962 ? 143.142 160.075 170.630 1.00 32.28 956 CYS A C 1
ATOM 6996 O O . CYS A 1 962 ? 143.946 159.428 169.955 1.00 33.61 956 CYS A O 1
ATOM 6999 N N . LYS A 1 963 ? 143.434 160.584 171.823 1.00 39.78 957 LYS A N 1
ATOM 7000 C CA . LYS A 1 963 ? 144.675 160.271 172.517 1.00 36.01 957 LYS A CA 1
ATOM 7001 C C . LYS A 1 963 ? 144.410 159.121 173.476 1.00 40.86 957 LYS A C 1
ATOM 7002 O O . LYS A 1 963 ? 143.565 159.237 174.368 1.00 47.68 957 LYS A O 1
ATOM 7008 N N . LEU A 1 964 ? 145.123 158.017 173.296 1.00 31.97 958 LEU A N 1
ATOM 7009 C CA . LEU A 1 964 ? 145.028 156.876 174.195 1.00 31.62 958 LEU A CA 1
ATOM 7010 C C . LEU A 1 964 ? 146.156 156.974 175.211 1.00 32.55 958 LEU A C 1
ATOM 7011 O O . LEU A 1 964 ? 147.330 156.947 174.837 1.00 34.28 958 LEU A O 1
ATOM 7016 N N . GLU A 1 965 ? 145.802 157.059 176.487 1.00 35.10 959 GLU A N 1
ATOM 7017 C CA . GLU A 1 965 ? 146.774 157.182 177.564 1.00 29.89 959 GLU A CA 1
ATOM 7018 C C . GLU A 1 965 ? 146.725 155.908 178.396 1.00 33.25 959 GLU A C 1
ATOM 7019 O O . GLU A 1 965 ? 145.655 155.514 178.867 1.00 43.16 959 GLU A O 1
ATOM 7025 N N . THR A 1 966 ? 147.874 155.259 178.565 1.00 32.76 960 THR A N 1
ATOM 7026 C CA . THR A 1 966 ? 147.936 154.030 179.347 1.00 32.47 960 THR A CA 1
ATOM 7027 C C . THR A 1 966 ? 147.981 154.374 180.831 1.00 32.53 960 THR A C 1
ATOM 7028 O O . THR A 1 966 ? 148.891 155.074 181.286 1.00 39.75 960 THR A O 1
ATOM 7032 N N . LEU A 1 967 ? 146.990 153.894 181.580 1.00 34.81 961 LEU A N 1
ATOM 7033 C CA . LEU A 1 967 ? 146.941 154.108 183.020 1.00 35.39 961 LEU A CA 1
ATOM 7034 C C . LEU A 1 967 ? 147.670 153.016 183.786 1.00 37.04 961 LEU A C 1
ATOM 7035 O O . LEU A 1 967 ? 148.198 153.268 184.873 1.00 41.15 961 LEU A O 1
ATOM 7040 N N . THR A 1 968 ? 147.693 151.808 183.254 1.00 37.94 962 THR A N 1
ATOM 7041 C CA . THR A 1 968 ? 148.588 150.765 183.709 1.00 31.66 962 THR A CA 1
ATOM 7042 C C . THR A 1 968 ? 149.586 150.464 182.610 1.00 37.64 962 THR A C 1
ATOM 7043 O O . THR A 1 968 ? 149.465 150.966 181.488 1.00 42.98 962 THR A O 1
ATOM 7047 N N . PRO A 1 969 ? 150.639 149.717 182.923 1.00 37.00 963 PRO A N 1
ATOM 7048 C CA . PRO A 1 969 ? 151.451 149.097 181.878 1.00 38.56 963 PRO A CA 1
ATOM 7049 C C . PRO A 1 969 ? 150.631 148.270 180.896 1.00 32.04 963 PRO A C 1
ATOM 7050 O O . PRO A 1 969 ? 149.799 147.448 181.283 1.00 39.49 963 PRO A O 1
ATOM 7054 N N . LEU A 1 970 ? 150.873 148.506 179.612 1.00 26.77 964 LEU A N 1
ATOM 7055 C CA . LEU A 1 970 ? 150.057 147.979 178.530 1.00 31.12 964 LEU A CA 1
ATOM 7056 C C . LEU A 1 970 ? 150.856 146.974 177.716 1.00 31.67 964 LEU A C 1
ATOM 7057 O O . LEU A 1 970 ? 152.010 147.228 177.359 1.00 35.44 964 LEU A O 1
ATOM 7062 N N . ILE A 1 971 ? 150.239 145.834 177.421 1.00 31.61 965 ILE A N 1
ATOM 7063 C CA . ILE A 1 971 ? 150.853 144.799 176.603 1.00 31.61 965 ILE A CA 1
ATOM 7064 C C . ILE A 1 971 ? 150.042 144.656 175.327 1.00 28.57 965 ILE A C 1
ATOM 7065 O O . ILE A 1 971 ? 148.906 144.169 175.354 1.00 36.28 965 ILE A O 1
ATOM 7070 N N . ILE A 1 972 ? 150.622 145.068 174.210 1.00 24.98 966 ILE A N 1
ATOM 7071 C CA . ILE A 1 972 ? 150.152 144.695 172.886 1.00 22.94 966 ILE A CA 1
ATOM 7072 C C . ILE A 1 972 ? 151.268 143.916 172.208 1.00 24.89 966 ILE A C 1
ATOM 7073 O O . ILE A 1 972 ? 152.197 144.502 171.651 1.00 33.65 966 ILE A O 1
ATOM 7078 N N . PRO A 1 973 ? 151.219 142.588 172.247 1.00 30.42 967 PRO A N 1
ATOM 7079 C CA . PRO A 1 973 ? 152.366 141.794 171.800 1.00 26.60 967 PRO A CA 1
ATOM 7080 C C . PRO A 1 973 ? 152.520 141.773 170.288 1.00 35.47 967 PRO A C 1
ATOM 7081 O O . PRO A 1 973 ? 151.544 141.712 169.537 1.00 38.19 967 PRO A O 1
ATOM 7085 N N . ASP A 1 974 ? 153.772 141.853 169.851 1.00 38.59 968 ASP A N 1
ATOM 7086 C CA . ASP A 1 974 ? 154.128 141.644 168.452 1.00 32.28 968 ASP A CA 1
ATOM 7087 C C . ASP A 1 974 ? 154.224 140.144 168.235 1.00 39.72 968 ASP A C 1
ATOM 7088 O O . ASP A 1 974 ? 155.293 139.543 168.341 1.00 48.03 968 ASP A O 1
ATOM 7093 N N . THR A 1 975 ? 153.089 139.529 167.919 1.00 33.88 969 THR A N 1
ATOM 7094 C CA . THR A 1 975 ? 153.016 138.088 167.739 1.00 35.02 969 THR A CA 1
ATOM 7095 C C . THR A 1 975 ? 153.399 137.649 166.331 1.00 41.22 969 THR A C 1
ATOM 7096 O O . THR A 1 975 ? 153.164 136.491 165.971 1.00 40.59 969 THR A O 1
ATOM 7100 N N . SER A 1 976 ? 153.962 138.556 165.527 1.00 46.19 970 SER A N 1
ATOM 7101 C CA . SER A 1 976 ? 154.645 138.157 164.303 1.00 46.90 970 SER A CA 1
ATOM 7102 C C . SER A 1 976 ? 155.839 137.269 164.617 1.00 50.83 970 SER A C 1
ATOM 7103 O O . SER A 1 976 ? 156.079 136.266 163.933 1.00 53.57 970 SER A O 1
ATOM 7106 N N . ASP A 1 977 ? 156.599 137.624 165.646 1.00 45.94 971 ASP A N 1
ATOM 7107 C CA . ASP A 1 977 ? 157.736 136.841 166.104 1.00 45.15 971 ASP A CA 1
ATOM 7108 C C . ASP A 1 977 ? 157.397 136.235 167.457 1.00 49.51 971 ASP A C 1
ATOM 7109 O O . ASP A 1 977 ? 157.107 136.963 168.413 1.00 51.49 971 ASP A O 1
ATOM 7114 N N . GLU A 1 978 ? 157.435 134.906 167.534 1.00 55.65 972 GLU A N 1
ATOM 7115 C CA . GLU A 1 978 ? 157.338 134.203 168.805 1.00 51.46 972 GLU A CA 1
ATOM 7116 C C . GLU A 1 978 ? 158.640 134.257 169.592 1.00 50.45 972 GLU A C 1
ATOM 7117 O O . GLU A 1 978 ? 158.654 133.883 170.769 1.00 50.17 972 GLU A O 1
ATOM 7123 N N . ASN A 1 979 ? 159.722 134.704 168.960 1.00 50.79 973 ASN A N 1
ATOM 7124 C CA . ASN A 1 979 ? 161.022 134.890 169.585 1.00 46.37 973 ASN A CA 1
ATOM 7125 C C . ASN A 1 979 ? 161.453 136.339 169.401 1.00 49.81 973 ASN A C 1
ATOM 7126 O O . ASN A 1 979 ? 162.582 136.611 168.980 1.00 55.53 973 ASN A O 1
ATOM 7131 N N . GLY A 1 980 ? 160.537 137.271 169.678 1.00 45.72 974 GLY A N 1
ATOM 7132 C CA . GLY A 1 980 ? 160.816 138.678 169.436 1.00 46.64 974 GLY A CA 1
ATOM 7133 C C . GLY A 1 980 ? 161.872 139.250 170.361 1.00 48.17 974 GLY A C 1
ATOM 7134 O O . GLY A 1 980 ? 162.693 140.072 169.947 1.00 51.15 974 GLY A O 1
ATOM 7135 N N . LEU A 1 981 ? 161.870 138.825 171.619 1.00 47.46 975 LEU A N 1
ATOM 7136 C CA . LEU A 1 981 ? 162.838 139.300 172.596 1.00 50.85 975 LEU A CA 1
ATOM 7137 C C . LEU A 1 981 ? 164.133 138.502 172.587 1.00 52.50 975 LEU A C 1
ATOM 7138 O O . LEU A 1 981 ? 165.046 138.838 173.349 1.00 52.74 975 LEU A O 1
ATOM 7143 N N . LYS A 1 982 ? 164.212 137.461 171.748 1.00 51.56 976 LYS A N 1
ATOM 7144 C CA . LYS A 1 982 ? 165.394 136.617 171.542 1.00 51.36 976 LYS A CA 1
ATOM 7145 C C . LYS A 1 982 ? 165.847 135.949 172.844 1.00 53.09 976 LYS A C 1
ATOM 7146 O O . LYS A 1 982 ? 166.977 136.118 173.306 1.00 54.39 976 LYS A O 1
ATOM 7152 N N . LEU A 1 983 ? 164.929 135.176 173.434 1.00 51.77 977 LEU A N 1
ATOM 7153 C CA . LEU A 1 983 ? 165.261 134.414 174.631 1.00 51.59 977 LEU A CA 1
ATOM 7154 C C . LEU A 1 983 ? 164.698 132.996 174.593 1.00 53.84 977 LEU A C 1
ATOM 7155 O O . LEU A 1 983 ? 164.573 132.362 175.647 1.00 59.25 977 LEU A O 1
ATOM 7160 N N . GLN A 1 984 ? 164.362 132.476 173.411 1.00 57.82 978 GLN A N 1
ATOM 7161 C CA . GLN A 1 984 ? 163.916 131.092 173.305 1.00 55.87 978 GLN A CA 1
ATOM 7162 C C . GLN A 1 984 ? 165.071 130.103 173.319 1.00 60.96 978 GLN A C 1
ATOM 7163 O O . GLN A 1 984 ? 164.834 128.902 173.483 1.00 65.88 978 GLN A O 1
ATOM 7169 N N . GLY A 1 985 ? 166.305 130.572 173.122 1.00 59.94 979 GLY A N 1
ATOM 7170 C CA . GLY A 1 985 ? 167.449 129.690 173.271 1.00 62.92 979 GLY A CA 1
ATOM 7171 C C . GLY A 1 985 ? 167.654 129.242 174.705 1.00 62.96 979 GLY A C 1
ATOM 7172 O O . GLY A 1 985 ? 167.890 128.059 174.968 1.00 66.17 979 GLY A O 1
ATOM 7173 N N . ASN A 1 986 ? 167.555 130.175 175.652 1.00 62.38 980 ASN A N 1
ATOM 7174 C CA . ASN A 1 986 ? 167.710 129.831 177.059 1.00 65.03 980 ASN A CA 1
ATOM 7175 C C . ASN A 1 986 ? 166.459 129.160 177.615 1.00 66.65 980 ASN A C 1
ATOM 7176 O O . ASN A 1 986 ? 166.558 128.250 178.445 1.00 67.02 980 ASN A O 1
ATOM 7181 N N . LYS A 1 987 ? 165.278 129.594 177.172 1.00 62.09 981 LYS A N 1
ATOM 7182 C CA . LYS A 1 987 ? 164.000 129.032 177.610 1.00 61.23 981 LYS A CA 1
ATOM 7183 C C . LYS A 1 987 ? 163.270 128.491 176.388 1.00 61.24 981 LYS A C 1
ATOM 7184 O O . LYS A 1 987 ? 162.565 129.241 175.697 1.00 62.33 981 LYS A O 1
ATOM 7190 N N . PRO A 1 988 ? 163.405 127.197 176.086 1.00 67.70 982 PRO A N 1
ATOM 7191 C CA . PRO A 1 988 ? 162.781 126.654 174.869 1.00 65.54 982 PRO A CA 1
ATOM 7192 C C . PRO A 1 988 ? 161.271 126.535 175.024 1.00 67.64 982 PRO A C 1
ATOM 7193 O O . PRO A 1 988 ? 160.772 126.002 176.018 1.00 66.10 982 PRO A O 1
ATOM 7197 N N . GLY A 1 989 ? 160.547 127.042 174.028 1.00 62.04 983 GLY A N 1
ATOM 7198 C CA . GLY A 1 989 ? 159.103 127.026 174.034 1.00 59.79 983 GLY A CA 1
ATOM 7199 C C . GLY A 1 989 ? 158.455 128.223 174.691 1.00 60.03 983 GLY A C 1
ATOM 7200 O O . GLY A 1 989 ? 157.236 128.393 174.566 1.00 60.62 983 GLY A O 1
ATOM 7201 N N . HIS A 1 990 ? 159.228 129.062 175.375 1.00 55.38 984 HIS A N 1
ATOM 7202 C CA . HIS A 1 990 ? 158.693 130.245 176.037 1.00 52.06 984 HIS A CA 1
ATOM 7203 C C . HIS A 1 990 ? 158.431 131.315 174.989 1.00 53.74 984 HIS A C 1
ATOM 7204 O O . HIS A 1 990 ? 159.370 131.927 174.473 1.00 54.04 984 HIS A O 1
ATOM 7211 N N . LYS A 1 991 ? 157.158 131.545 174.678 1.00 49.36 985 LYS A N 1
ATOM 7212 C CA . LYS A 1 991 ? 156.781 132.495 173.638 1.00 48.27 985 LYS A CA 1
ATOM 7213 C C . LYS A 1 991 ? 157.036 133.911 174.130 1.00 49.10 985 LYS A C 1
ATOM 7214 O O . LYS A 1 991 ? 156.342 134.400 175.024 1.00 55.51 985 LYS A O 1
ATOM 7220 N N . ASN A 1 992 ? 158.039 134.571 173.563 1.00 49.54 986 ASN A N 1
ATOM 7221 C CA . ASN A 1 992 ? 158.378 135.933 173.943 1.00 42.19 986 ASN A CA 1
ATOM 7222 C C . ASN A 1 992 ? 158.112 136.876 172.780 1.00 47.78 986 ASN A C 1
ATOM 7223 O O . ASN A 1 992 ? 158.590 136.649 171.666 1.00 56.46 986 ASN A O 1
ATOM 7228 N N . TYR A 1 993 ? 157.349 137.929 173.043 1.00 42.70 987 TYR A N 1
ATOM 7229 C CA . TYR A 1 993 ? 156.974 138.887 172.020 1.00 40.75 987 TYR A CA 1
ATOM 7230 C C . TYR A 1 993 ? 157.499 140.270 172.368 1.00 39.83 987 TYR A C 1
ATOM 7231 O O . TYR A 1 993 ? 157.659 140.619 173.539 1.00 43.42 987 TYR A O 1
ATOM 7240 N N . LYS A 1 994 ? 157.775 141.049 171.332 1.00 39.82 988 LYS A N 1
ATOM 7241 C CA . LYS A 1 994 ? 157.974 142.475 171.498 1.00 36.00 988 LYS A CA 1
ATOM 7242 C C . LYS A 1 994 ? 156.619 143.169 171.583 1.00 37.72 988 LYS A C 1
ATOM 7243 O O . LYS A 1 994 ? 155.565 142.552 171.425 1.00 41.48 988 LYS A O 1
ATOM 7249 N N . PHE A 1 995 ? 156.649 144.469 171.844 1.00 35.50 989 PHE A N 1
ATOM 7250 C CA . PHE A 1 995 ? 155.448 145.266 171.676 1.00 29.88 989 PHE A CA 1
ATOM 7251 C C . PHE A 1 995 ? 155.147 145.389 170.190 1.00 32.56 989 PHE A C 1
ATOM 7252 O O . PHE A 1 995 ? 156.051 145.313 169.353 1.00 43.62 989 PHE A O 1
ATOM 7260 N N . PHE A 1 996 ? 153.862 145.544 169.869 1.00 27.25 990 PHE A N 1
ATOM 7261 C CA . PHE A 1 996 ? 153.435 145.625 168.479 1.00 26.88 990 PHE A CA 1
ATOM 7262 C C . PHE A 1 996 ? 154.028 146.853 167.805 1.00 28.97 990 PHE A C 1
ATOM 7263 O O . PHE A 1 996 ? 153.945 147.969 168.322 1.00 37.47 990 PHE A O 1
ATOM 7271 N N . ASN A 1 997 ? 154.641 146.633 166.650 1.00 33.98 991 ASN A N 1
ATOM 7272 C CA . ASN A 1 997 ? 155.341 147.694 165.955 1.00 19.24 991 ASN A CA 1
ATOM 7273 C C . ASN A 1 997 ? 155.319 147.405 164.466 1.00 30.93 991 ASN A C 1
ATOM 7274 O O . ASN A 1 997 ? 155.383 146.247 164.049 1.00 36.62 991 ASN A O 1
ATOM 7279 N N . ILE A 1 998 ? 155.195 148.462 163.672 1.00 29.47 992 ILE A N 1
ATOM 7280 C CA . ILE A 1 998 ? 155.338 148.385 162.226 1.00 22.81 992 ILE A CA 1
ATOM 7281 C C . ILE A 1 998 ? 156.478 149.309 161.838 1.00 30.24 992 ILE A C 1
ATOM 7282 O O . ILE A 1 998 ? 156.416 150.515 162.109 1.00 37.63 992 ILE A O 1
ATOM 7287 N N . ASN A 1 999 ? 157.516 148.734 161.218 1.00 39.38 993 ASN A N 1
ATOM 7288 C CA . ASN A 1 999 ? 158.718 149.440 160.756 1.00 33.77 993 ASN A CA 1
ATOM 7289 C C . ASN A 1 999 ? 159.423 150.172 161.897 1.00 37.12 993 ASN A C 1
ATOM 7290 O O . ASN A 1 999 ? 159.959 151.268 161.721 1.00 38.50 993 ASN A O 1
ATOM 7295 N N . GLY A 1 1000 ? 159.421 149.556 163.076 1.00 36.76 994 GLY A N 1
ATOM 7296 C CA . GLY A 1 1000 ? 160.131 150.054 164.227 1.00 35.28 994 GLY A CA 1
ATOM 7297 C C . GLY A 1 1000 ? 159.292 150.845 165.209 1.00 35.20 994 GLY A C 1
ATOM 7298 O O . GLY A 1 1000 ? 159.494 150.706 166.420 1.00 40.22 994 GLY A O 1
ATOM 7299 N N . GLU A 1 1001 ? 158.358 151.661 164.729 1.00 36.42 995 GLU A N 1
ATOM 7300 C CA . GLU A 1 1001 ? 157.611 152.555 165.601 1.00 40.08 995 GLU A CA 1
ATOM 7301 C C . GLU A 1 1001 ? 156.487 151.800 166.297 1.00 38.91 995 GLU A C 1
ATOM 7302 O O . GLU A 1 1001 ? 155.865 150.909 165.717 1.00 32.86 995 GLU A O 1
ATOM 7308 N N . LEU A 1 1002 ? 156.243 152.158 167.554 1.00 39.42 996 LEU A N 1
ATOM 7309 C CA . LEU A 1 1002 ? 155.327 151.407 168.399 1.00 32.30 996 LEU A CA 1
ATOM 7310 C C . LEU A 1 1002 ? 153.887 151.711 168.021 1.00 26.47 996 LEU A C 1
ATOM 7311 O O . LEU A 1 1002 ? 153.482 152.874 167.956 1.00 37.18 996 LEU A O 1
ATOM 7316 N N . MET A 1 1003 ? 153.117 150.661 167.761 1.00 25.87 997 MET A N 1
ATOM 7317 C CA . MET A 1 1003 ? 151.751 150.794 167.288 1.00 23.83 997 MET A CA 1
ATOM 7318 C C . MET A 1 1003 ? 150.826 149.931 168.130 1.00 24.12 997 MET A C 1
ATOM 7319 O O . MET A 1 1003 ? 151.230 148.903 168.674 1.00 37.27 997 MET A O 1
ATOM 7324 N N . ILE A 1 1004 ? 149.583 150.367 168.241 1.00 13.69 998 ILE A N 1
ATOM 7325 C CA . ILE A 1 1004 ? 148.472 149.515 168.654 1.00 21.48 998 ILE A CA 1
ATOM 7326 C C . ILE A 1 1004 ? 147.605 149.284 167.427 1.00 24.82 998 ILE A C 1
ATOM 7327 O O . ILE A 1 1004 ? 147.212 150.258 166.776 1.00 28.92 998 ILE A O 1
ATOM 7332 N N . PRO A 1 1005 ? 147.333 148.036 167.048 1.00 30.50 999 PRO A N 1
ATOM 7333 C CA . PRO A 1 1005 ? 146.454 147.797 165.902 1.00 27.32 999 PRO A CA 1
ATOM 7334 C C . PRO A 1 1005 ? 145.040 148.254 166.196 1.00 21.74 999 PRO A C 1
ATOM 7335 O O . PRO A 1 1005 ? 144.554 148.151 167.324 1.00 30.33 999 PRO A O 1
ATOM 7339 N N . GLY A 1 1006 ? 144.385 148.776 165.165 1.00 22.67 1000 GLY A N 1
ATOM 7340 C CA . GLY A 1 1006 ? 143.045 149.282 165.345 1.00 17.35 1000 GLY A CA 1
ATOM 7341 C C . GLY A 1 1006 ? 141.999 148.211 165.514 1.00 19.72 1000 GLY A C 1
ATOM 7342 O O . GLY A 1 1006 ? 140.871 148.539 165.884 1.00 21.61 1000 GLY A O 1
ATOM 7343 N N . SER A 1 1007 ? 142.345 146.948 165.241 1.00 27.63 1001 SER A N 1
ATOM 7344 C CA . SER A 1 1007 ? 141.450 145.834 165.531 1.00 17.63 1001 SER A CA 1
ATOM 7345 C C . SER A 1 1007 ? 141.176 145.716 167.022 1.00 22.96 1001 SER A C 1
ATOM 7346 O O . SER A 1 1007 ? 140.028 145.517 167.432 1.00 29.66 1001 SER A O 1
ATOM 7349 N N . GLU A 1 1008 ? 142.220 145.842 167.846 1.00 20.08 1002 GLU A N 1
ATOM 7350 C CA . GLU A 1 1008 ? 142.038 145.844 169.294 1.00 20.00 1002 GLU A CA 1
ATOM 7351 C C . GLU A 1 1008 ? 141.291 147.082 169.758 1.00 31.68 1002 GLU A C 1
ATOM 7352 O O . GLU A 1 1008 ? 140.477 147.009 170.683 1.00 38.01 1002 GLU A O 1
ATOM 7358 N N . LEU A 1 1009 ? 141.576 148.230 169.144 1.00 27.62 1003 LEU A N 1
ATOM 7359 C CA . LEU A 1 1009 ? 140.845 149.447 169.468 1.00 21.20 1003 LEU A CA 1
ATOM 7360 C C . LEU A 1 1009 ? 139.393 149.348 169.028 1.00 26.09 1003 LEU A C 1
ATOM 7361 O O . LEU A 1 1009 ? 138.499 149.843 169.719 1.00 34.99 1003 LEU A O 1
ATOM 7366 N N . ARG A 1 1010 ? 139.137 148.710 167.885 1.00 15.91 1004 ARG A N 1
ATOM 7367 C CA . ARG A 1 1010 ? 137.760 148.500 167.454 1.00 11.90 1004 ARG A CA 1
ATOM 7368 C C . ARG A 1 1010 ? 137.075 147.449 168.310 1.00 22.60 1004 ARG A C 1
ATOM 7369 O O . ARG A 1 1010 ? 135.937 147.643 168.745 1.00 30.56 1004 ARG A O 1
ATOM 7377 N N . GLY A 1 1011 ? 137.766 146.338 168.573 1.00 27.07 1005 GLY A N 1
ATOM 7378 C CA . GLY A 1 1011 ? 137.148 145.233 169.288 1.00 12.36 1005 GLY A CA 1
ATOM 7379 C C . GLY A 1 1011 ? 136.850 145.541 170.741 1.00 17.86 1005 GLY A C 1
ATOM 7380 O O . GLY A 1 1011 ? 135.837 145.093 171.282 1.00 32.27 1005 GLY A O 1
ATOM 7381 N N . MET A 1 1012 ? 137.727 146.299 171.397 1.00 26.84 1006 MET A N 1
ATOM 7382 C CA . MET A 1 1012 ? 137.448 146.724 172.761 1.00 30.46 1006 MET A CA 1
ATOM 7383 C C . MET A 1 1012 ? 136.398 147.828 172.805 1.00 33.86 1006 MET A C 1
ATOM 7384 O O . MET A 1 1012 ? 135.571 147.850 173.724 1.00 33.72 1006 MET A O 1
ATOM 7389 N N . LEU A 1 1013 ? 136.381 148.721 171.812 1.00 28.82 1007 LEU A N 1
ATOM 7390 C CA . LEU A 1 1013 ? 135.271 149.664 171.707 1.00 18.68 1007 LEU A CA 1
ATOM 7391 C C . LEU A 1 1013 ? 133.974 148.981 171.308 1.00 28.10 1007 LEU A C 1
ATOM 7392 O O . LEU A 1 1013 ? 132.907 149.418 171.741 1.00 37.03 1007 LEU A O 1
ATOM 7397 N N . ARG A 1 1014 ? 134.037 147.945 170.464 1.00 24.24 1008 ARG A N 1
ATOM 7398 C CA . ARG A 1 1014 ? 132.830 147.186 170.144 1.00 17.37 1008 ARG A CA 1
ATOM 7399 C C . ARG A 1 1014 ? 132.297 146.470 171.376 1.00 19.48 1008 ARG A C 1
ATOM 7400 O O . ARG A 1 1014 ? 131.090 146.480 171.625 1.00 35.47 1008 ARG A O 1
ATOM 7408 N N . THR A 1 1015 ? 133.191 145.888 172.180 1.00 22.11 1009 THR A N 1
ATOM 7409 C CA . THR A 1 1015 ? 132.783 145.236 173.420 1.00 25.41 1009 THR A CA 1
ATOM 7410 C C . THR A 1 1015 ? 132.199 146.241 174.408 1.00 27.43 1009 THR A C 1
ATOM 7411 O O . THR A 1 1015 ? 131.260 145.924 175.145 1.00 36.86 1009 THR A O 1
ATOM 7415 N N . HIS A 1 1016 ? 132.727 147.467 174.418 1.00 24.28 1010 HIS A N 1
ATOM 7416 C CA . HIS A 1 1016 ? 132.130 148.509 175.242 1.00 27.92 1010 HIS A CA 1
ATOM 7417 C C . HIS A 1 1016 ? 130.813 149.000 174.655 1.00 31.17 1010 HIS A C 1
ATOM 7418 O O . HIS A 1 1016 ? 129.860 149.254 175.398 1.00 31.28 1010 HIS A O 1
ATOM 7425 N N . PHE A 1 1017 ? 130.746 149.157 173.329 1.00 27.56 1011 PHE A N 1
ATOM 7426 C CA . PHE A 1 1017 ? 129.530 149.668 172.700 1.00 22.28 1011 PHE A CA 1
ATOM 7427 C C . PHE A 1 1017 ? 128.398 148.654 172.763 1.00 29.40 1011 PHE A C 1
ATOM 7428 O O . PHE A 1 1017 ? 127.233 149.031 172.914 1.00 34.52 1011 PHE A O 1
ATOM 7436 N N . GLU A 1 1018 ? 128.713 147.366 172.630 1.00 32.97 1012 GLU A N 1
ATOM 7437 C CA . GLU A 1 1018 ? 127.668 146.355 172.721 1.00 30.02 1012 GLU A CA 1
ATOM 7438 C C . GLU A 1 1018 ? 127.180 146.181 174.149 1.00 23.64 1012 GLU A C 1
ATOM 7439 O O . GLU A 1 1018 ? 126.018 145.826 174.367 1.00 33.81 1012 GLU A O 1
ATOM 7445 N N . ALA A 1 1019 ? 128.047 146.424 175.130 1.00 23.00 1013 ALA A N 1
ATOM 7446 C CA . ALA A 1 1019 ? 127.616 146.401 176.521 1.00 23.52 1013 ALA A CA 1
ATOM 7447 C C . ALA A 1 1019 ? 126.802 147.639 176.868 1.00 31.03 1013 ALA A C 1
ATOM 7448 O O . ALA A 1 1019 ? 125.835 147.559 177.633 1.00 37.86 1013 ALA A O 1
ATOM 7450 N N . LEU A 1 1020 ? 127.186 148.793 176.317 1.00 35.26 1014 LEU A N 1
ATOM 7451 C CA . LEU A 1 1020 ? 126.517 150.045 176.650 1.00 32.82 1014 LEU A CA 1
ATOM 7452 C C . LEU A 1 1020 ? 125.140 150.131 176.007 1.00 31.54 1014 LEU A C 1
ATOM 7453 O O . LEU A 1 1020 ? 124.208 150.689 176.596 1.00 39.51 1014 LEU A O 1
ATOM 7458 N N . THR A 1 1021 ? 124.986 149.573 174.810 1.00 32.46 1015 THR A N 1
ATOM 7459 C CA . THR A 1 1021 ? 123.760 149.707 174.041 1.00 31.87 1015 THR A CA 1
ATOM 7460 C C . THR A 1 1021 ? 122.850 148.493 174.147 1.00 30.30 1015 THR A C 1
ATOM 7461 O O . THR A 1 1021 ? 121.883 148.406 173.382 1.00 33.61 1015 THR A O 1
ATOM 7465 N N . LYS A 1 1022 ? 123.137 147.574 175.085 1.00 38.41 1016 LYS A N 1
ATOM 7466 C CA . LYS A 1 1022 ? 122.365 146.343 175.321 1.00 34.02 1016 LYS A CA 1
ATOM 7467 C C . LYS A 1 1022 ? 122.256 145.500 174.054 1.00 38.85 1016 LYS A C 1
ATOM 7468 O O . LYS A 1 1022 ? 121.192 144.975 173.724 1.00 44.64 1016 LYS A O 1
ATOM 7474 N N . SER A 1 1023 ? 123.363 145.382 173.333 1.00 30.25 1017 SER A N 1
ATOM 7475 C CA . SER A 1 1023 ? 123.358 144.768 172.015 1.00 27.52 1017 SER A CA 1
ATOM 7476 C C . SER A 1 1023 ? 123.426 143.250 172.137 1.00 36.12 1017 SER A C 1
ATOM 7477 O O . SER A 1 1023 ? 123.383 142.677 173.229 1.00 41.65 1017 SER A O 1
ATOM 7480 N N . CYS A 1 1024 ? 123.540 142.581 170.997 1.00 40.49 1018 CYS A N 1
ATOM 7481 C CA . CYS A 1 1024 ? 123.690 141.140 170.953 1.00 35.54 1018 CYS A CA 1
ATOM 7482 C C . CYS A 1 1024 ? 125.111 140.738 171.332 1.00 38.15 1018 CYS A C 1
ATOM 7483 O O . CYS A 1 1024 ? 126.028 141.560 171.394 1.00 36.02 1018 CYS A O 1
ATOM 7486 N N . PHE A 1 1025 ? 125.287 139.449 171.600 1.00 43.30 1019 PHE A N 1
ATOM 7487 C CA . PHE A 1 1025 ? 126.615 138.886 171.831 1.00 35.82 1019 PHE A CA 1
ATOM 7488 C C . PHE A 1 1025 ? 127.153 138.523 170.456 1.00 42.65 1019 PHE A C 1
ATOM 7489 O O . PHE A 1 1025 ? 126.959 137.408 169.973 1.00 46.03 1019 PHE A O 1
ATOM 7497 N N . ALA A 1 1026 ? 127.817 139.493 169.812 1.00 36.24 1020 ALA A N 1
ATOM 7498 C CA . ALA A 1 1026 ? 128.195 139.359 168.404 1.00 33.24 1020 ALA A CA 1
ATOM 7499 C C . ALA A 1 1026 ? 129.222 138.261 168.186 1.00 38.73 1020 ALA A C 1
ATOM 7500 O O . ALA A 1 1026 ? 129.187 137.575 167.158 1.00 38.17 1020 ALA A O 1
ATOM 7502 N N . ILE A 1 1027 ? 130.129 138.076 169.132 1.00 34.15 1021 ILE A N 1
ATOM 7503 C CA . ILE A 1 1027 ? 131.051 136.953 169.127 1.00 32.19 1021 ILE A CA 1
ATOM 7504 C C . ILE A 1 1027 ? 130.678 136.077 170.314 1.00 34.02 1021 ILE A C 1
ATOM 7505 O O . ILE A 1 1027 ? 130.901 136.453 171.470 1.00 37.92 1021 ILE A O 1
ATOM 7510 N N . PHE A 1 1028 ? 130.072 134.927 170.035 1.00 42.09 1022 PHE A N 1
ATOM 7511 C CA . PHE A 1 1028 ? 129.619 134.025 171.081 1.00 39.97 1022 PHE A CA 1
ATOM 7512 C C . PHE A 1 1028 ? 129.891 132.587 170.676 1.00 43.52 1022 PHE A C 1
ATOM 7513 O O . PHE A 1 1028 ? 129.667 132.202 169.526 1.00 51.42 1022 PHE A O 1
ATOM 7521 N N . GLY A 1 1029 ? 130.376 131.801 171.632 1.00 49.35 1023 GLY A N 1
ATOM 7522 C CA . GLY A 1 1029 ? 130.606 130.387 171.426 1.00 46.26 1023 GLY A CA 1
ATOM 7523 C C . GLY A 1 1029 ? 129.343 129.572 171.602 1.00 50.28 1023 GLY A C 1
ATOM 7524 O O . GLY A 1 1029 ? 129.137 128.967 172.657 1.00 53.89 1023 GLY A O 1
ATOM 7525 N N . GLU A 1 1030 ? 128.477 129.580 170.583 1.00 53.47 1024 GLU A N 1
ATOM 7526 C CA . GLU A 1 1030 ? 127.222 128.836 170.651 1.00 55.78 1024 GLU A CA 1
ATOM 7527 C C . GLU A 1 1030 ? 127.448 127.330 170.692 1.00 59.47 1024 GLU A C 1
ATOM 7528 O O . GLU A 1 1030 ? 126.685 126.611 171.343 1.00 58.44 1024 GLU A O 1
ATOM 7534 N N . ASP A 1 1031 ? 128.482 126.837 170.012 1.00 68.94 1025 ASP A N 1
ATOM 7535 C CA . ASP A 1 1031 ? 128.717 125.403 169.908 1.00 66.28 1025 ASP A CA 1
ATOM 7536 C C . ASP A 1 1031 ? 129.411 124.814 171.128 1.00 64.38 1025 ASP A C 1
ATOM 7537 O O . ASP A 1 1031 ? 129.542 123.588 171.210 1.00 68.14 1025 ASP A O 1
ATOM 7542 N N . SER A 1 1032 ? 129.859 125.643 172.067 1.00 58.75 1026 SER A N 1
ATOM 7543 C CA . SER A 1 1032 ? 130.550 125.136 173.244 1.00 60.46 1026 SER A CA 1
ATOM 7544 C C . SER A 1 1032 ? 129.564 124.498 174.214 1.00 60.39 1026 SER A C 1
ATOM 7545 O O . SER A 1 1032 ? 128.469 125.016 174.445 1.00 61.31 1026 SER A O 1
ATOM 7548 N N . THR A 1 1033 ? 129.962 123.365 174.782 1.00 68.44 1027 THR A N 1
ATOM 7549 C CA . THR A 1 1033 ? 129.118 122.595 175.679 1.00 68.84 1027 THR A CA 1
ATOM 7550 C C . THR A 1 1033 ? 129.462 122.916 177.131 1.00 66.88 1027 THR A C 1
ATOM 7551 O O . THR A 1 1033 ? 130.297 123.772 177.430 1.00 66.86 1027 THR A O 1
ATOM 7555 N N . LEU A 1 1034 ? 128.802 122.212 178.047 1.00 69.82 1028 LEU A N 1
ATOM 7556 C CA . LEU A 1 1034 ? 129.011 122.393 179.474 1.00 71.58 1028 LEU A CA 1
ATOM 7557 C C . LEU A 1 1034 ? 129.160 121.035 180.144 1.00 73.76 1028 LEU A C 1
ATOM 7558 O O . LEU A 1 1034 ? 128.652 120.019 179.662 1.00 72.46 1028 LEU A O 1
ATOM 7563 N N . SER A 1 1035 ? 129.868 121.030 181.268 1.00 76.66 1029 SER A N 1
ATOM 7564 C CA . SER A 1 1035 ? 130.089 119.807 182.029 1.00 76.39 1029 SER A CA 1
ATOM 7565 C C . SER A 1 1035 ? 129.725 120.008 183.496 1.00 76.21 1029 SER A C 1
ATOM 7566 O O . SER A 1 1035 ? 129.298 121.091 183.896 1.00 76.47 1029 SER A O 1
ATOM 7569 N N . ALA A 1 1397 ? 125.084 120.571 180.862 1.00 78.87 1391 ALA A N 1
ATOM 7570 C CA . ALA A 1 1397 ? 125.340 119.447 179.971 1.00 80.62 1391 ALA A CA 1
ATOM 7571 C C . ALA A 1 1397 ? 124.097 119.105 179.158 1.00 79.50 1391 ALA A C 1
ATOM 7572 O O . ALA A 1 1397 ? 124.169 118.353 178.186 1.00 78.22 1391 ALA A O 1
ATOM 7574 N N . SER A 1 1398 ? 122.956 119.661 179.573 1.00 78.31 1392 SER A N 1
ATOM 7575 C CA . SER A 1 1398 ? 121.704 119.406 178.867 1.00 78.10 1392 SER A CA 1
ATOM 7576 C C . SER A 1 1398 ? 121.679 120.100 177.511 1.00 78.19 1392 SER A C 1
ATOM 7577 O O . SER A 1 1398 ? 121.196 119.532 176.525 1.00 77.72 1392 SER A O 1
ATOM 7580 N N . LYS A 1 1399 ? 122.192 121.326 177.440 1.00 74.08 1393 LYS A N 1
ATOM 7581 C CA . LYS A 1 1399 ? 122.228 122.100 176.209 1.00 72.52 1393 LYS A CA 1
ATOM 7582 C C . LYS A 1 1399 ? 123.635 122.650 176.005 1.00 72.06 1393 LYS A C 1
ATOM 7583 O O . LYS A 1 1399 ? 124.557 122.369 176.776 1.00 70.16 1393 LYS A O 1
ATOM 7589 N N . THR A 1 1400 ? 123.795 123.440 174.949 1.00 63.15 1394 THR A N 1
ATOM 7590 C CA . THR A 1 1400 ? 125.056 124.099 174.656 1.00 62.55 1394 THR A CA 1
ATOM 7591 C C . THR A 1 1400 ? 125.068 125.477 175.316 1.00 61.38 1394 THR A C 1
ATOM 7592 O O . THR A 1 1400 ? 124.171 125.828 176.086 1.00 61.42 1394 THR A O 1
ATOM 7596 N N . LEU A 1 1401 ? 126.096 126.275 175.026 1.00 60.43 1395 LEU A N 1
ATOM 7597 C CA . LEU A 1 1401 ? 126.120 127.646 175.520 1.00 57.47 1395 LEU A CA 1
ATOM 7598 C C . LEU A 1 1401 ? 125.160 128.540 174.749 1.00 58.88 1395 LEU A C 1
ATOM 7599 O O . LEU A 1 1401 ? 124.659 129.524 175.302 1.00 59.95 1395 LEU A O 1
ATOM 7604 N N . GLY A 1 1402 ? 124.902 128.220 173.478 1.00 56.48 1396 GLY A N 1
ATOM 7605 C CA . GLY A 1 1402 ? 123.907 128.957 172.722 1.00 52.55 1396 GLY A CA 1
ATOM 7606 C C . GLY A 1 1402 ? 122.494 128.711 173.205 1.00 55.54 1396 GLY A C 1
ATOM 7607 O O . GLY A 1 1402 ? 121.629 129.582 173.070 1.00 60.70 1396 GLY A O 1
ATOM 7608 N N . GLY A 1 1403 ? 122.231 127.522 173.751 1.00 49.78 1397 GLY A N 1
ATOM 7609 C CA . GLY A 1 1403 ? 120.942 127.271 174.372 1.00 51.62 1397 GLY A CA 1
ATOM 7610 C C . GLY A 1 1403 ? 120.750 128.059 175.654 1.00 52.30 1397 GLY A C 1
ATOM 7611 O O . GLY A 1 1403 ? 119.646 128.528 175.944 1.00 54.24 1397 GLY A O 1
ATOM 7612 N N . LYS A 1 1404 ? 121.818 128.203 176.443 1.00 55.60 1398 LYS A N 1
ATOM 7613 C CA . LYS A 1 1404 ? 121.747 128.994 177.667 1.00 57.10 1398 LYS A CA 1
ATOM 7614 C C . LYS A 1 1404 ? 121.587 130.479 177.367 1.00 56.80 1398 LYS A C 1
ATOM 7615 O O . LYS A 1 1404 ? 120.920 131.194 178.123 1.00 62.88 1398 LYS A O 1
ATOM 7621 N N . LEU A 1 1405 ? 122.195 130.956 176.285 1.00 47.55 1399 LEU A N 1
ATOM 7622 C CA . LEU A 1 1405 ? 122.052 132.349 175.889 1.00 47.85 1399 LEU A CA 1
ATOM 7623 C C . LEU A 1 1405 ? 120.655 132.607 175.341 1.00 48.63 1399 LEU A C 1
ATOM 7624 O O . LEU A 1 1405 ? 120.076 131.763 174.653 1.00 54.55 1399 LEU A O 1
ATOM 7629 N N . ASP A 1 1406 ? 120.112 133.779 175.660 1.00 46.05 1400 ASP A N 1
ATOM 7630 C CA . ASP A 1 1406 ? 118.789 134.153 175.189 1.00 51.66 1400 ASP A CA 1
ATOM 7631 C C . ASP A 1 1406 ? 118.815 134.429 173.689 1.00 52.69 1400 ASP A C 1
ATOM 7632 O O . ASP A 1 1406 ? 119.852 134.767 173.112 1.00 55.54 1400 ASP A O 1
ATOM 7637 N N . LYS A 1 1407 ? 117.645 134.278 173.060 1.00 48.52 1401 LYS A N 1
ATOM 7638 C CA . LYS A 1 1407 ? 117.545 134.381 171.606 1.00 49.51 1401 LYS A CA 1
ATOM 7639 C C . LYS A 1 1407 ? 117.787 135.802 171.110 1.00 50.90 1401 LYS A C 1
ATOM 7640 O O . LYS A 1 1407 ? 118.216 135.989 169.966 1.00 53.99 1401 LYS A O 1
ATOM 7646 N N . ALA A 1 1408 ? 117.516 136.809 171.942 1.00 42.29 1402 ALA A N 1
ATOM 7647 C CA . ALA A 1 1408 ? 117.811 138.180 171.548 1.00 40.71 1402 ALA A CA 1
ATOM 7648 C C . ALA A 1 1408 ? 119.305 138.471 171.600 1.00 46.66 1402 ALA A C 1
ATOM 7649 O O . ALA A 1 1408 ? 119.805 139.276 170.808 1.00 50.26 1402 ALA A O 1
ATOM 7651 N N . LEU A 1 1409 ? 120.031 137.823 172.512 1.00 45.50 1403 LEU A N 1
ATOM 7652 C CA . LEU A 1 1409 ? 121.466 138.041 172.647 1.00 38.74 1403 LEU A CA 1
ATOM 7653 C C . LEU A 1 1409 ? 122.283 137.303 171.601 1.00 37.15 1403 LEU A C 1
ATOM 7654 O O . LEU A 1 1409 ? 123.500 137.500 171.551 1.00 45.52 1403 LEU A O 1
ATOM 7659 N N . HIS A 1 1410 ? 121.658 136.446 170.800 1.00 45.59 1404 HIS A N 1
ATOM 7660 C CA . HIS A 1 1410 ? 122.377 135.712 169.774 1.00 45.65 1404 HIS A CA 1
ATOM 7661 C C . HIS A 1 1410 ? 122.862 136.673 168.689 1.00 45.70 1404 HIS A C 1
ATOM 7662 O O . HIS A 1 1410 ? 122.225 137.702 168.445 1.00 52.52 1404 HIS A O 1
ATOM 7669 N N . PRO A 1 1411 ? 124.013 136.384 168.066 1.00 45.48 1405 PRO A N 1
ATOM 7670 C CA . PRO A 1 1411 ? 124.571 137.309 167.069 1.00 36.28 1405 PRO A CA 1
ATOM 7671 C C . PRO A 1 1411 ? 123.669 137.483 165.856 1.00 41.18 1405 PRO A C 1
ATOM 7672 O O . PRO A 1 1411 ? 122.941 136.573 165.454 1.00 47.82 1405 PRO A O 1
ATOM 7676 N N . CYS A 1 1412 ? 123.708 138.690 165.297 1.00 34.75 1406 CYS A N 1
ATOM 7677 C CA . CYS A 1 1412 ? 122.797 139.086 164.230 1.00 32.72 1406 CYS A CA 1
ATOM 7678 C C . CYS A 1 1412 ? 123.179 138.373 162.942 1.00 39.06 1406 CYS A C 1
ATOM 7679 O O . CYS A 1 1412 ? 124.261 138.598 162.393 1.00 47.97 1406 CYS A O 1
ATOM 7682 N N . THR A 1 1413 ? 122.292 137.507 162.464 1.00 36.23 1407 THR A N 1
ATOM 7683 C CA . THR A 1 1413 ? 122.499 136.748 161.239 1.00 40.56 1407 THR A CA 1
ATOM 7684 C C . THR A 1 1413 ? 121.634 137.369 160.151 1.00 37.81 1407 THR A C 1
ATOM 7685 O O . THR A 1 1413 ? 120.406 137.236 160.175 1.00 40.51 1407 THR A O 1
ATOM 7689 N N . GLY A 1 1414 ? 122.272 138.052 159.208 1.00 36.68 1408 GLY A N 1
ATOM 7690 C CA . GLY A 1 1414 ? 121.564 138.689 158.121 1.00 40.08 1408 GLY A CA 1
ATOM 7691 C C . GLY A 1 1414 ? 120.959 140.019 158.525 1.00 41.93 1408 GLY A C 1
ATOM 7692 O O . GLY A 1 1414 ? 120.978 140.433 159.684 1.00 43.31 1408 GLY A O 1
ATOM 7693 N N . LEU A 1 1415 ? 120.406 140.704 157.529 1.00 35.62 1409 LEU A N 1
ATOM 7694 C CA . LEU A 1 1415 ? 119.797 142.009 157.724 1.00 35.32 1409 LEU A CA 1
ATOM 7695 C C . LEU A 1 1415 ? 118.278 141.951 157.791 1.00 40.83 1409 LEU A C 1
ATOM 7696 O O . LEU A 1 1415 ? 117.639 142.997 157.935 1.00 46.43 1409 LEU A O 1
ATOM 7701 N N . SER A 1 1416 ? 117.687 140.758 157.691 1.00 45.57 1410 SER A N 1
ATOM 7702 C CA . SER A 1 1416 ? 116.233 140.646 157.636 1.00 40.54 1410 SER A CA 1
ATOM 7703 C C . SER A 1 1416 ? 115.599 140.882 159.001 1.00 42.35 1410 SER A C 1
ATOM 7704 O O . SER A 1 1416 ? 114.535 141.504 159.097 1.00 46.74 1410 SER A O 1
ATOM 7707 N N . ASP A 1 1417 ? 116.235 140.401 160.064 1.00 46.66 1411 ASP A N 1
ATOM 7708 C CA . ASP A 1 1417 ? 115.697 140.517 161.412 1.00 43.74 1411 ASP A CA 1
ATOM 7709 C C . ASP A 1 1417 ? 116.118 141.801 162.109 1.00 43.42 1411 ASP A C 1
ATOM 7710 O O . ASP A 1 1417 ? 115.778 141.993 163.280 1.00 46.29 1411 ASP A O 1
ATOM 7715 N N . GLY A 1 1418 ? 116.840 142.679 161.424 1.00 41.38 1412 GLY A N 1
ATOM 7716 C CA . GLY A 1 1418 ? 117.368 143.881 162.027 1.00 38.68 1412 GLY A CA 1
ATOM 7717 C C . GLY A 1 1418 ? 118.744 143.662 162.626 1.00 38.21 1412 GLY A C 1
ATOM 7718 O O . GLY A 1 1418 ? 119.218 142.538 162.800 1.00 38.82 1412 GLY A O 1
ATOM 7719 N N . LEU A 1 1419 ? 119.398 144.771 162.948 1.00 33.87 1413 LEU A N 1
ATOM 7720 C CA . LEU A 1 1419 ? 120.738 144.746 163.509 1.00 29.34 1413 LEU A CA 1
ATOM 7721 C C . LEU A 1 1419 ? 120.750 145.414 164.874 1.00 30.56 1413 LEU A C 1
ATOM 7722 O O . LEU A 1 1419 ? 120.172 146.490 165.057 1.00 37.70 1413 LEU A O 1
ATOM 7727 N N . CYS A 1 1420 ? 121.432 144.769 165.817 1.00 28.39 1414 CYS A N 1
ATOM 7728 C CA . CYS A 1 1420 ? 121.677 145.316 167.139 1.00 29.68 1414 CYS A CA 1
ATOM 7729 C C . CYS A 1 1420 ? 122.561 146.562 167.021 1.00 32.58 1414 CYS A C 1
ATOM 7730 O O . CYS A 1 1420 ? 123.265 146.724 166.021 1.00 44.81 1414 CYS A O 1
ATOM 7733 N N . PRO A 1 1421 ? 122.499 147.487 167.998 1.00 23.14 1415 PRO A N 1
ATOM 7734 C CA . PRO A 1 1421 ? 123.236 148.759 167.850 1.00 18.93 1415 PRO A CA 1
ATOM 7735 C C . PRO A 1 1421 ? 124.744 148.615 167.755 1.00 26.10 1415 PRO A C 1
ATOM 7736 O O . PRO A 1 1421 ? 125.385 149.412 167.060 1.00 32.93 1415 PRO A O 1
ATOM 7740 N N . GLY A 1 1422 ? 125.331 147.628 168.430 1.00 30.26 1416 GLY A N 1
ATOM 7741 C CA . GLY A 1 1422 ? 126.728 147.321 168.188 1.00 23.21 1416 GLY A CA 1
ATOM 7742 C C . GLY A 1 1422 ? 126.953 146.748 166.804 1.00 20.83 1416 GLY A C 1
ATOM 7743 O O . GLY A 1 1422 ? 127.918 147.100 166.125 1.00 29.43 1416 GLY A O 1
ATOM 7744 N N . CYS A 1 1423 ? 126.057 145.869 166.362 1.00 26.12 1417 CYS A N 1
ATOM 7745 C CA . CYS A 1 1423 ? 126.160 145.282 165.034 1.00 17.64 1417 CYS A CA 1
ATOM 7746 C C . CYS A 1 1423 ? 125.727 146.240 163.936 1.00 26.20 1417 CYS A C 1
ATOM 7747 O O . CYS A 1 1423 ? 126.107 146.046 162.781 1.00 36.83 1417 CYS A O 1
ATOM 7750 N N . HIS A 1 1424 ? 124.929 147.256 164.260 1.00 26.29 1418 HIS A N 1
ATOM 7751 C CA . HIS A 1 1424 ? 124.636 148.291 163.278 1.00 15.08 1418 HIS A CA 1
ATOM 7752 C C . HIS A 1 1424 ? 125.823 149.225 163.091 1.00 21.36 1418 HIS A C 1
ATOM 7753 O O . HIS A 1 1424 ? 126.151 149.601 161.962 1.00 32.30 1418 HIS A O 1
ATOM 7760 N N . LEU A 1 1425 ? 126.481 149.600 164.188 1.00 24.61 1419 LEU A N 1
ATOM 7761 C CA . LEU A 1 1425 ? 127.605 150.525 164.111 1.00 15.17 1419 LEU A CA 1
ATOM 7762 C C . LEU A 1 1425 ? 128.873 149.835 163.627 1.00 24.15 1419 LEU A C 1
ATOM 7763 O O . LEU A 1 1425 ? 129.562 150.342 162.736 1.00 24.26 1419 LEU A O 1
ATOM 7768 N N . PHE A 1 1426 ? 129.201 148.684 164.205 1.00 25.96 1420 PHE A N 1
ATOM 7769 C CA . PHE A 1 1426 ? 130.461 148.018 163.919 1.00 15.59 1420 PHE A CA 1
ATOM 7770 C C . PHE A 1 1426 ? 130.344 146.945 162.847 1.00 22.88 1420 PHE A C 1
ATOM 7771 O O . PHE A 1 1426 ? 131.373 146.455 162.373 1.00 20.84 1420 PHE A O 1
ATOM 7779 N N . GLY A 1 1427 ? 129.134 146.580 162.446 1.00 15.67 1421 GLY A N 1
ATOM 7780 C CA . GLY A 1 1427 ? 128.940 145.761 161.271 1.00 12.59 1421 GLY A CA 1
ATOM 7781 C C . GLY A 1 1427 ? 128.752 144.284 161.577 1.00 22.86 1421 GLY A C 1
ATOM 7782 O O . GLY A 1 1427 ? 129.103 143.782 162.643 1.00 32.68 1421 GLY A O 1
ATOM 7783 N N . THR A 1 1428 ? 128.179 143.586 160.600 1.00 28.51 1422 THR A N 1
ATOM 7784 C CA . THR A 1 1428 ? 128.046 142.135 160.571 1.00 19.64 1422 THR A CA 1
ATOM 7785 C C . THR A 1 1428 ? 128.718 141.608 159.307 1.00 22.84 1422 THR A C 1
ATOM 7786 O O . THR A 1 1428 ? 129.352 142.348 158.560 1.00 28.78 1422 THR A O 1
ATOM 7790 N N . THR A 1 1429 ? 128.550 140.313 159.049 1.00 25.03 1423 THR A N 1
ATOM 7791 C CA . THR A 1 1429 ? 129.041 139.754 157.796 1.00 23.35 1423 THR A CA 1
ATOM 7792 C C . THR A 1 1429 ? 128.220 140.216 156.598 1.00 25.73 1423 THR A C 1
ATOM 7793 O O . THR A 1 1429 ? 128.700 140.132 155.463 1.00 25.76 1423 THR A O 1
ATOM 7797 N N . ASP A 1 1430 ? 127.004 140.708 156.824 1.00 29.89 1424 ASP A N 1
ATOM 7798 C CA . ASP A 1 1430 ? 126.144 141.227 155.772 1.00 27.27 1424 ASP A CA 1
ATOM 7799 C C . ASP A 1 1430 ? 126.139 142.747 155.713 1.00 32.60 1424 ASP A C 1
ATOM 7800 O O . ASP A 1 1430 ? 125.323 143.322 154.988 1.00 40.57 1424 ASP A O 1
ATOM 7805 N N . TYR A 1 1431 ? 127.030 143.411 156.446 1.00 27.90 1425 TYR A N 1
ATOM 7806 C CA . TYR A 1 1431 ? 126.948 144.860 156.609 1.00 21.15 1425 TYR A CA 1
ATOM 7807 C C . TYR A 1 1431 ? 128.301 145.400 157.037 1.00 27.47 1425 TYR A C 1
ATOM 7808 O O . TYR A 1 1431 ? 128.781 145.047 158.113 1.00 22.37 1425 TYR A O 1
ATOM 7817 N N . LYS A 1 1432 ? 128.902 146.267 156.224 1.00 28.31 1426 LYS A N 1
ATOM 7818 C CA . LYS A 1 1432 ? 130.145 146.915 156.623 1.00 16.84 1426 LYS A CA 1
ATOM 7819 C C . LYS A 1 1432 ? 129.903 147.857 157.793 1.00 20.60 1426 LYS A C 1
ATOM 7820 O O . LYS A 1 1432 ? 128.911 148.589 157.827 1.00 33.99 1426 LYS A O 1
ATOM 7826 N N . GLY A 1 1433 ? 130.803 147.800 158.772 1.00 26.57 1427 GLY A N 1
ATOM 7827 C CA . GLY A 1 1433 ? 130.723 148.700 159.903 1.00 21.64 1427 GLY A CA 1
ATOM 7828 C C . GLY A 1 1433 ? 130.939 150.144 159.499 1.00 27.64 1427 GLY A C 1
ATOM 7829 O O . GLY A 1 1433 ? 131.752 150.461 158.630 1.00 34.40 1427 GLY A O 1
ATOM 7830 N N . ARG A 1 1434 ? 130.193 151.027 160.145 1.00 30.55 1428 ARG A N 1
ATOM 7831 C CA . ARG A 1 1434 ? 130.232 152.444 159.840 1.00 23.01 1428 ARG A CA 1
ATOM 7832 C C . ARG A 1 1434 ? 131.259 153.196 160.665 1.00 21.98 1428 ARG A C 1
ATOM 7833 O O . ARG A 1 1434 ? 131.317 154.424 160.583 1.00 29.65 1428 ARG A O 1
ATOM 7841 N N . VAL A 1 1435 ? 132.046 152.496 161.471 1.00 26.27 1429 VAL A N 1
ATOM 7842 C CA . VAL A 1 1435 ? 133.171 153.076 162.186 1.00 16.93 1429 VAL A CA 1
ATOM 7843 C C . VAL A 1 1435 ? 134.439 152.408 161.687 1.00 17.63 1429 VAL A C 1
ATOM 7844 O O . VAL A 1 1435 ? 134.445 151.209 161.393 1.00 34.50 1429 VAL A O 1
ATOM 7848 N N . LYS A 1 1436 ? 135.500 153.192 161.558 1.00 18.98 1430 LYS A N 1
ATOM 7849 C CA . LYS A 1 1436 ? 136.796 152.697 161.118 1.00 17.30 1430 LYS A CA 1
ATOM 7850 C C . LYS A 1 1436 ? 137.823 153.118 162.154 1.00 21.62 1430 LYS A C 1
ATOM 7851 O O . LYS A 1 1436 ? 137.985 154.313 162.416 1.00 26.88 1430 LYS A O 1
ATOM 7857 N N . PHE A 1 1437 ? 138.502 152.146 162.749 1.00 15.32 1431 PHE A N 1
ATOM 7858 C CA . PHE A 1 1437 ? 139.445 152.396 163.831 1.00 19.93 1431 PHE A CA 1
ATOM 7859 C C . PHE A 1 1437 ? 140.859 152.265 163.293 1.00 19.07 1431 PHE A C 1
ATOM 7860 O O . PHE A 1 1437 ? 141.289 151.169 162.938 1.00 36.55 1431 PHE A O 1
ATOM 7868 N N . GLY A 1 1438 ? 141.585 153.368 163.258 1.00 19.99 1432 GLY A N 1
ATOM 7869 C CA . GLY A 1 1438 ? 142.939 153.336 162.763 1.00 16.41 1432 GLY A CA 1
ATOM 7870 C C . GLY A 1 1438 ? 143.913 152.771 163.766 1.00 22.49 1432 GLY A C 1
ATOM 7871 O O . GLY A 1 1438 ? 143.604 152.573 164.939 1.00 30.64 1432 GLY A O 1
ATOM 7872 N N . PHE A 1 1439 ? 145.114 152.495 163.273 1.00 25.68 1433 PHE A N 1
ATOM 7873 C CA . PHE A 1 1439 ? 146.198 152.049 164.133 1.00 17.67 1433 PHE A CA 1
ATOM 7874 C C . PHE A 1 1439 ? 146.662 153.208 165.008 1.00 24.76 1433 PHE A C 1
ATOM 7875 O O . PHE A 1 1439 ? 146.759 154.349 164.550 1.00 28.09 1433 PHE A O 1
ATOM 7883 N N . ALA A 1 1440 ? 146.942 152.919 166.277 1.00 29.90 1434 ALA A N 1
ATOM 7884 C CA . ALA A 1 1440 ? 147.344 153.949 167.230 1.00 22.24 1434 ALA A CA 1
ATOM 7885 C C . ALA A 1 1440 ? 148.857 154.097 167.198 1.00 30.92 1434 ALA A C 1
ATOM 7886 O O . ALA A 1 1440 ? 149.581 153.207 167.647 1.00 44.21 1434 ALA A O 1
ATOM 7888 N N . LYS A 1 1441 ? 149.337 155.224 166.686 1.00 29.54 1435 LYS A N 1
ATOM 7889 C CA . LYS A 1 1441 ? 150.767 155.477 166.680 1.00 25.79 1435 LYS A CA 1
ATOM 7890 C C . LYS A 1 1441 ? 151.207 156.079 168.008 1.00 32.32 1435 LYS A C 1
ATOM 7891 O O . LYS A 1 1441 ? 150.446 156.771 168.688 1.00 44.30 1435 LYS A O 1
ATOM 7897 N N . TYR A 1 1442 ? 152.448 155.791 168.378 1.00 32.93 1436 TYR A N 1
ATOM 7898 C CA . TYR A 1 1442 ? 153.016 156.273 169.626 1.00 28.72 1436 TYR A CA 1
ATOM 7899 C C . TYR A 1 1442 ? 153.560 157.687 169.467 1.00 37.26 1436 TYR A C 1
ATOM 7900 O O . TYR A 1 1442 ? 154.199 158.009 168.462 1.00 43.44 1436 TYR A O 1
ATOM 7909 N N . GLU A 1 1443 ? 153.303 158.538 170.462 1.00 41.44 1437 GLU A N 1
ATOM 7910 C CA . GLU A 1 1443 ? 153.923 159.860 170.496 1.00 41.10 1437 GLU A CA 1
ATOM 7911 C C . GLU A 1 1443 ? 154.840 160.069 171.693 1.00 40.73 1437 GLU A C 1
ATOM 7912 O O . GLU A 1 1443 ? 156.022 160.368 171.498 1.00 52.60 1437 GLU A O 1
ATOM 7918 N N . ASN A 1 1444 ? 154.352 159.934 172.921 1.00 37.86 1438 ASN A N 1
ATOM 7919 C CA . ASN A 1 1444 ? 155.131 160.402 174.060 1.00 38.46 1438 ASN A CA 1
ATOM 7920 C C . ASN A 1 1444 ? 154.770 159.585 175.292 1.00 37.22 1438 ASN A C 1
ATOM 7921 O O . ASN A 1 1444 ? 153.818 158.802 175.290 1.00 39.06 1438 ASN A O 1
ATOM 7926 N N . GLY A 1 1445 ? 155.540 159.795 176.356 1.00 44.63 1439 GLY A N 1
ATOM 7927 C CA . GLY A 1 1445 ? 155.379 159.065 177.587 1.00 40.97 1439 GLY A CA 1
ATOM 7928 C C . GLY A 1 1445 ? 156.642 158.311 177.936 1.00 40.17 1439 GLY A C 1
ATOM 7929 O O . GLY A 1 1445 ? 157.558 158.186 177.118 1.00 41.28 1439 GLY A O 1
ATOM 7930 N N . PRO A 1 1446 ? 156.731 157.818 179.173 1.00 46.29 1440 PRO A N 1
ATOM 7931 C CA . PRO A 1 1446 ? 157.843 156.926 179.530 1.00 44.14 1440 PRO A CA 1
ATOM 7932 C C . PRO A 1 1446 ? 157.704 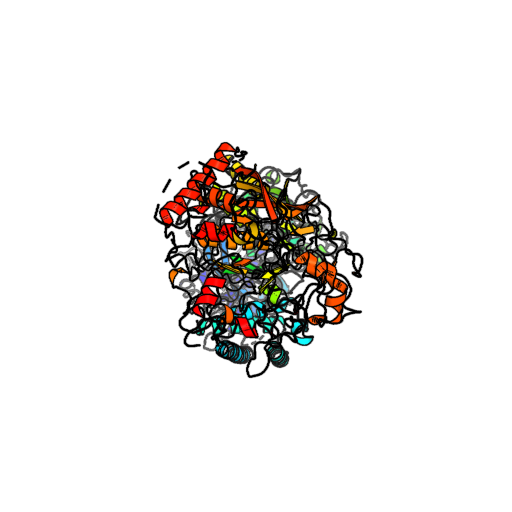155.595 178.811 1.00 48.13 1440 PRO A C 1
ATOM 7933 O O . PRO A 1 1446 ? 156.780 154.831 179.104 1.00 57.61 1440 PRO A O 1
ATOM 7937 N N . GLU A 1 1447 ? 158.631 155.317 177.889 1.00 42.89 1441 GLU A N 1
ATOM 7938 C CA . GLU A 1 1447 ? 158.397 154.344 176.822 1.00 44.85 1441 GLU A CA 1
ATOM 7939 C C . GLU A 1 1447 ? 158.252 152.923 177.354 1.00 44.03 1441 GLU A C 1
ATOM 7940 O O . GLU A 1 1447 ? 157.299 152.215 177.017 1.00 49.20 1441 GLU A O 1
ATOM 7946 N N . TRP A 1 1448 ? 159.172 152.491 178.201 1.00 45.38 1442 TRP A N 1
ATOM 7947 C CA . TRP A 1 1448 ? 159.210 151.102 178.623 1.00 39.65 1442 TRP A CA 1
ATOM 7948 C C . TRP A 1 1448 ? 159.113 150.988 180.135 1.00 45.01 1442 TRP A C 1
ATOM 7949 O O . TRP A 1 1448 ? 159.703 151.785 180.870 1.00 49.02 1442 TRP A O 1
ATOM 7960 N N . LEU A 1 1449 ? 158.355 149.995 180.590 1.00 44.06 1443 LEU A N 1
ATOM 7961 C CA . LEU A 1 1449 ? 158.320 149.646 182.003 1.00 45.63 1443 LEU A CA 1
ATOM 7962 C C . LEU A 1 1449 ? 159.603 148.902 182.345 1.00 48.23 1443 LEU A C 1
ATOM 7963 O O . LEU A 1 1449 ? 159.781 147.745 181.954 1.00 47.73 1443 LEU A O 1
ATOM 7968 N N . ILE A 1 1450 ? 160.504 149.566 183.057 1.00 51.83 1444 ILE A N 1
ATOM 7969 C CA . ILE A 1 1450 ? 161.844 149.042 183.287 1.00 52.46 1444 ILE A CA 1
ATOM 7970 C C . ILE A 1 1450 ? 161.848 148.245 184.584 1.00 52.76 1444 ILE A C 1
ATOM 7971 O O . ILE A 1 1450 ? 161.531 148.777 185.653 1.00 57.08 1444 ILE A O 1
ATOM 7976 N N . THR A 1 1451 ? 162.205 146.968 184.486 1.00 55.71 1445 THR A N 1
ATOM 7977 C CA . THR A 1 1451 ? 162.365 146.087 185.634 1.00 55.67 1445 THR A CA 1
ATOM 7978 C C . THR A 1 1451 ? 163.810 145.617 185.674 1.00 58.25 1445 THR A C 1
ATOM 7979 O O . THR A 1 1451 ? 164.357 145.200 184.649 1.00 62.69 1445 THR A O 1
ATOM 7983 N N . ARG A 1 1452 ? 164.426 145.693 186.855 1.00 63.88 1446 ARG A N 1
ATOM 7984 C CA . ARG A 1 1452 ? 165.857 145.440 186.972 1.00 62.66 1446 ARG A CA 1
ATOM 7985 C C . ARG A 1 1452 ? 166.206 143.961 186.861 1.00 62.61 1446 ARG A C 1
ATOM 7986 O O . ARG A 1 1452 ? 167.296 143.623 186.388 1.00 62.92 1446 ARG A O 1
ATOM 7994 N N . GLY A 1 1453 ? 165.308 143.068 187.283 1.00 57.71 1447 GLY A N 1
ATOM 7995 C CA . GLY A 1 1453 ? 165.639 141.655 187.309 1.00 59.97 1447 GLY A CA 1
ATOM 7996 C C . GLY A 1 1453 ? 165.530 140.941 185.979 1.00 59.96 1447 GLY A C 1
ATOM 7997 O O . GLY A 1 1453 ? 166.219 139.937 185.775 1.00 59.93 1447 GLY A O 1
ATOM 7998 N N . ASN A 1 1454 ? 164.688 141.429 185.074 1.00 59.53 1448 ASN A N 1
ATOM 7999 C CA . ASN A 1 1454 ? 164.449 140.741 183.814 1.00 59.54 1448 ASN A CA 1
ATOM 8000 C C . ASN A 1 1454 ? 165.611 140.951 182.850 1.00 60.65 1448 ASN A C 1
ATOM 8001 O O . ASN A 1 1454 ? 166.260 142.001 182.850 1.00 60.07 1448 ASN A O 1
ATOM 8006 N N . ASN A 1 1455 ? 165.881 139.919 182.034 1.00 65.04 1449 ASN A N 1
ATOM 8007 C CA . ASN A 1 1455 ? 166.997 139.927 181.091 1.00 65.86 1449 ASN A CA 1
ATOM 8008 C C . ASN A 1 1455 ? 166.797 140.999 180.015 1.00 66.38 1449 ASN A C 1
ATOM 8009 O O . ASN A 1 1455 ? 167.768 141.691 179.682 1.00 67.19 1449 ASN A O 1
ATOM 8014 N N . PRO A 1 1456 ? 165.579 141.194 179.426 1.00 61.84 1450 PRO A N 1
ATOM 8015 C CA . PRO A 1 1456 ? 165.289 142.525 178.876 1.00 59.24 1450 PRO A CA 1
ATOM 8016 C C . PRO A 1 1456 ? 164.604 143.390 179.921 1.00 59.75 1450 PRO A C 1
ATOM 8017 O O . PRO A 1 1456 ? 163.577 142.984 180.472 1.00 60.03 1450 PRO A O 1
ATOM 8021 N N . GLU A 1 1457 ? 165.151 144.580 180.196 1.00 58.47 1451 GLU A N 1
ATOM 8022 C CA . GLU A 1 1457 ? 164.587 145.446 181.230 1.00 56.92 1451 GLU A CA 1
ATOM 8023 C C . GLU A 1 1457 ? 163.206 145.958 180.846 1.00 56.08 1451 GLU A C 1
ATOM 8024 O O . GLU A 1 1457 ? 162.353 146.154 181.718 1.00 56.47 1451 GLU A O 1
ATOM 8030 N N . ARG A 1 1458 ? 162.961 146.147 179.552 1.00 49.22 1452 ARG A N 1
ATOM 8031 C CA . ARG A 1 1458 ? 161.666 146.577 179.048 1.00 47.01 1452 ARG A CA 1
ATOM 8032 C C . ARG A 1 1458 ? 160.613 145.477 179.083 1.00 51.21 1452 ARG A C 1
ATOM 8033 O O . ARG A 1 1458 ? 159.435 145.766 178.847 1.00 51.04 1452 ARG A O 1
ATOM 8041 N N . SER A 1 1459 ? 160.999 144.240 179.370 1.00 51.04 1453 SER A N 1
ATOM 8042 C CA . SER A 1 1459 ? 160.099 143.102 179.308 1.00 45.97 1453 SER A CA 1
ATOM 8043 C C . SER A 1 1459 ? 159.528 142.763 180.681 1.00 47.74 1453 SER A C 1
ATOM 8044 O O . SER A 1 1459 ? 159.925 143.312 181.710 1.00 51.13 1453 SER A O 1
ATOM 8047 N N . LEU A 1 1460 ? 158.576 141.835 180.674 1.00 46.55 1454 LEU A N 1
ATOM 8048 C CA . LEU A 1 1460 ? 157.967 141.316 181.891 1.00 46.03 1454 LEU A CA 1
ATOM 8049 C C . LEU A 1 1460 ? 157.425 139.928 181.599 1.00 46.09 1454 LEU A C 1
ATOM 8050 O O . LEU A 1 1460 ? 156.604 139.760 180.693 1.00 51.11 1454 LEU A O 1
ATOM 8055 N N . THR A 1 1461 ? 157.890 138.941 182.355 1.00 46.95 1455 THR A N 1
ATOM 8056 C CA . THR A 1 1461 ? 157.371 137.584 182.261 1.00 46.70 1455 THR A CA 1
ATOM 8057 C C . THR A 1 1461 ? 156.116 137.500 183.116 1.00 48.54 1455 THR A C 1
ATOM 8058 O O . THR A 1 1461 ? 156.157 137.787 184.316 1.00 54.12 1455 THR A O 1
ATOM 8062 N N . LEU A 1 1462 ? 155.004 137.120 182.501 1.00 43.93 1456 LEU A N 1
ATOM 8063 C CA . LEU A 1 1462 ? 153.723 137.212 183.172 1.00 46.40 1456 LEU A CA 1
ATOM 8064 C C . LEU A 1 1462 ? 153.341 135.876 183.796 1.00 48.93 1456 LEU A C 1
ATOM 8065 O O . LEU A 1 1462 ? 153.995 134.851 183.595 1.00 50.19 1456 LEU A O 1
ATOM 8070 N N . GLY A 1 1463 ? 152.258 135.889 184.561 1.00 49.57 1457 GLY A N 1
ATOM 8071 C CA . GLY A 1 1463 ? 151.638 134.656 184.982 1.00 48.56 1457 GLY A CA 1
ATOM 8072 C C . GLY A 1 1463 ? 150.940 133.986 183.818 1.00 47.66 1457 GLY A C 1
ATOM 8073 O O . GLY A 1 1463 ? 150.806 134.540 182.725 1.00 54.52 1457 GLY A O 1
ATOM 8074 N N . VAL A 1 1464 ? 150.485 132.758 184.054 1.00 49.21 1458 VAL A N 1
ATOM 8075 C CA . VAL A 1 1464 ? 149.918 131.986 182.961 1.00 49.77 1458 VAL A CA 1
ATOM 8076 C C . VAL A 1 1464 ? 148.531 132.526 182.634 1.00 47.71 1458 VAL A C 1
ATOM 8077 O O . VAL A 1 1464 ? 147.878 133.190 183.453 1.00 48.55 1458 VAL A O 1
ATOM 8081 N N . LEU A 1 1465 ? 148.101 132.293 181.405 1.00 45.16 1459 LEU A N 1
ATOM 8082 C CA . LEU A 1 1465 ? 146.804 132.753 180.930 1.00 40.30 1459 LEU A CA 1
ATOM 8083 C C . LEU A 1 1465 ? 146.090 131.532 180.373 1.00 39.24 1459 LEU A C 1
ATOM 8084 O O . LEU A 1 1465 ? 146.398 131.070 179.271 1.00 38.23 1459 LEU A O 1
ATOM 8089 N N . GLU A 1 1466 ? 145.162 130.996 181.148 1.00 50.88 1460 GLU A N 1
ATOM 8090 C CA . GLU A 1 1466 ? 144.412 129.816 180.762 1.00 46.97 1460 GLU A CA 1
ATOM 8091 C C . GLU A 1 1466 ? 143.040 130.224 180.251 1.00 49.11 1460 GLU A C 1
ATOM 8092 O O . GLU A 1 1466 ? 142.600 131.359 180.437 1.00 50.60 1460 GLU A O 1
ATOM 8098 N N . SER A 1 1467 ? 142.383 129.287 179.576 1.00 51.79 1461 SER A N 1
ATOM 8099 C CA . SER A 1 1467 ? 141.124 129.587 178.915 1.00 41.02 1461 SER A CA 1
ATOM 8100 C C . SER A 1 1467 ? 140.035 129.870 179.947 1.00 45.18 1461 SER A C 1
ATOM 8101 O O . SER A 1 1467 ? 140.023 129.256 181.018 1.00 51.84 1461 SER A O 1
ATOM 8104 N N . PRO A 1 1468 ? 139.156 130.835 179.680 1.00 41.23 1462 PRO A N 1
ATOM 8105 C CA . PRO A 1 1468 ? 138.026 131.073 180.583 1.00 41.56 1462 PRO A CA 1
ATOM 8106 C C . PRO A 1 1468 ? 137.085 129.881 180.621 1.00 42.60 1462 PRO A C 1
ATOM 8107 O O . PRO A 1 1468 ? 136.754 129.289 179.592 1.00 44.00 1462 PRO A O 1
ATOM 8111 N N . ARG A 1 1469 ? 136.660 129.535 181.826 1.00 44.93 1463 ARG A N 1
ATOM 8112 C CA . ARG A 1 1469 ? 135.861 128.340 182.045 1.00 46.86 1463 ARG A CA 1
ATOM 8113 C C . ARG A 1 1469 ? 134.417 128.726 182.315 1.00 49.53 1463 ARG A C 1
ATOM 8114 O O . ARG A 1 1469 ? 134.128 129.328 183.360 1.00 52.11 1463 ARG A O 1
ATOM 8122 N N . PRO A 1 1470 ? 133.487 128.422 181.404 1.00 51.42 1464 PRO A N 1
ATOM 8123 C CA . PRO A 1 1470 ? 132.072 128.742 181.646 1.00 47.12 1464 PRO A CA 1
ATOM 8124 C C . PRO A 1 1470 ? 131.422 127.925 182.750 1.00 47.19 1464 PRO A C 1
ATOM 8125 O O . PRO A 1 1470 ? 130.324 128.291 183.186 1.00 50.90 1464 PRO A O 1
ATOM 8129 N N . ALA A 1 1471 ? 132.047 126.836 183.207 1.00 47.64 1465 ALA A N 1
ATOM 8130 C CA . ALA A 1 1471 ? 131.459 126.024 184.267 1.00 48.11 1465 ALA A CA 1
ATOM 8131 C C . ALA A 1 1471 ? 131.462 126.747 185.609 1.00 51.52 1465 ALA A C 1
ATOM 8132 O O . ALA A 1 1471 ? 130.627 126.451 186.469 1.00 51.23 1465 ALA A O 1
ATOM 8134 N N . PHE A 1 1472 ? 132.395 127.677 185.817 1.00 48.96 1466 PHE A N 1
ATOM 8135 C CA . PHE A 1 1472 ? 132.351 128.493 187.026 1.00 48.17 1466 PHE A CA 1
ATOM 8136 C C . PHE A 1 1472 ? 131.252 129.542 186.940 1.00 47.73 1466 PHE A C 1
ATOM 8137 O O . PHE A 1 1472 ? 130.527 129.773 187.914 1.00 54.82 1466 PHE A O 1
ATOM 8145 N N . SER A 1 1473 ? 131.114 130.187 185.781 1.00 49.05 1467 SER A N 1
ATOM 8146 C CA . SER A 1 1473 ? 130.063 131.179 185.597 1.00 43.97 1467 SER A CA 1
ATOM 8147 C C . SER A 1 1473 ? 128.689 130.529 185.503 1.00 47.99 1467 SER A C 1
ATOM 8148 O O . SER A 1 1473 ? 127.698 131.104 185.968 1.00 51.38 1467 SER A O 1
ATOM 8151 N N . ILE A 1 1474 ? 128.609 129.345 184.906 1.00 50.35 1468 ILE A N 1
ATOM 8152 C CA . ILE A 1 1474 ? 127.367 128.580 184.829 1.00 50.07 1468 ILE A CA 1
ATOM 8153 C C . ILE A 1 1474 ? 127.568 127.299 185.629 1.00 50.44 1468 ILE A C 1
ATOM 8154 O O . ILE A 1 1474 ? 128.028 126.292 185.074 1.00 55.26 1468 ILE A O 1
ATOM 8159 N N . PRO A 1 1475 ? 127.243 127.291 186.925 1.00 53.31 1469 PRO A N 1
ATOM 8160 C CA . PRO A 1 1475 ? 127.582 126.126 187.756 1.00 55.17 1469 PRO A CA 1
ATOM 8161 C C . PRO A 1 1475 ? 126.704 124.914 187.504 1.00 57.03 1469 PRO A C 1
ATOM 8162 O O . PRO A 1 1475 ? 127.178 123.783 187.661 1.00 59.72 1469 PRO A O 1
ATOM 8166 N N . ASP A 1 1476 ? 125.447 125.108 187.122 1.00 61.76 1470 ASP A N 1
ATOM 8167 C CA . ASP A 1 1476 ? 124.531 124.012 186.850 1.00 63.24 1470 ASP A CA 1
ATOM 8168 C C . ASP A 1 1476 ? 123.773 124.300 185.561 1.00 66.49 1470 ASP A C 1
ATOM 8169 O O . ASP A 1 1476 ? 123.960 125.339 184.921 1.00 68.79 1470 ASP A O 1
ATOM 8174 N N . ASP A 1 1477 ? 122.905 123.364 185.180 1.00 67.92 1471 ASP A N 1
ATOM 8175 C CA . ASP A 1 1477 ? 122.065 123.537 184.003 1.00 67.47 1471 ASP A CA 1
ATOM 8176 C C . ASP A 1 1477 ? 120.906 124.496 184.240 1.00 67.60 1471 ASP A C 1
ATOM 8177 O O . ASP A 1 1477 ? 120.268 124.920 183.272 1.00 67.96 1471 ASP A O 1
ATOM 8182 N N . GLU A 1 1478 ? 120.617 124.842 185.496 1.00 67.08 1472 GLU A N 1
ATOM 8183 C CA . GLU A 1 1478 ? 119.525 125.756 185.799 1.00 66.85 1472 GLU A CA 1
ATOM 8184 C C . GLU A 1 1478 ? 119.933 127.219 185.699 1.00 68.15 1472 GLU A C 1
ATOM 8185 O O . GLU A 1 1478 ? 119.068 128.095 185.794 1.00 69.26 1472 GLU A O 1
ATOM 8191 N N . SER A 1 1479 ? 121.219 127.503 185.525 1.00 60.20 1473 SER A N 1
ATOM 8192 C CA . SER A 1 1479 ? 121.702 128.872 185.430 1.00 57.22 1473 SER A CA 1
ATOM 8193 C C . SER A 1 1479 ? 121.898 129.275 183.974 1.00 58.36 1473 SER A C 1
ATOM 8194 O O . SER A 1 1479 ? 122.282 128.464 183.129 1.00 58.19 1473 SER A O 1
ATOM 8197 N N . GLU A 1 1480 ? 121.617 130.543 183.688 1.00 60.48 1474 GLU A N 1
ATOM 8198 C CA . GLU A 1 1480 ? 121.726 131.077 182.339 1.00 59.11 1474 GLU A CA 1
ATOM 8199 C C . GLU A 1 1480 ? 123.123 131.662 182.133 1.00 56.75 1474 GLU A C 1
ATOM 8200 O O . GLU A 1 1480 ? 124.023 131.485 182.956 1.00 51.65 1474 GLU A O 1
ATOM 8206 N N . ILE A 1 1481 ? 123.316 132.362 181.019 1.00 55.46 1475 ILE A N 1
ATOM 8207 C CA . ILE A 1 1481 ? 124.573 133.048 180.731 1.00 52.50 1475 ILE A CA 1
ATOM 8208 C C . ILE A 1 1481 ? 124.649 134.292 181.609 1.00 51.03 1475 ILE A C 1
ATOM 8209 O O . ILE A 1 1481 ? 123.731 135.125 181.580 1.00 49.33 1475 ILE A O 1
ATOM 8214 N N . PRO A 1 1482 ? 125.700 134.436 182.424 1.00 47.03 1476 PRO A N 1
ATOM 8215 C CA . PRO A 1 1482 ? 125.817 135.619 183.292 1.00 44.76 1476 PRO A CA 1
ATOM 8216 C C . PRO A 1 1482 ? 125.990 136.937 182.553 1.00 47.21 1476 PRO A C 1
ATOM 8217 O O . PRO A 1 1482 ? 125.649 137.982 183.116 1.00 48.61 1476 PRO A O 1
ATOM 8221 N N . GLY A 1 1483 ? 126.512 136.933 181.331 1.00 45.70 1477 GLY A N 1
ATOM 8222 C CA . GLY A 1 1483 ? 126.627 138.167 180.581 1.00 33.21 1477 GLY A CA 1
ATOM 8223 C C . GLY A 1 1483 ? 128.020 138.470 180.074 1.00 33.41 1477 GLY A C 1
ATOM 8224 O O . GLY A 1 1483 ? 128.854 137.570 179.955 1.00 39.47 1477 GLY A O 1
ATOM 8225 N N . ARG A 1 1484 ? 128.278 139.740 179.772 1.00 35.57 1478 ARG A N 1
ATOM 8226 C CA . ARG A 1 1484 ? 129.545 140.148 179.179 1.00 33.26 1478 ARG A CA 1
ATOM 8227 C C . ARG A 1 1484 ? 130.641 140.211 180.229 1.00 36.33 1478 ARG A C 1
ATOM 8228 O O . ARG A 1 1484 ? 130.509 140.913 181.234 1.00 45.82 1478 ARG A O 1
ATOM 8236 N N . LYS A 1 1485 ? 131.745 139.522 179.969 1.00 29.85 1479 LYS A N 1
ATOM 8237 C CA . LYS A 1 1485 ? 132.869 139.528 180.892 1.00 31.67 1479 LYS A CA 1
ATOM 8238 C C . LYS A 1 1485 ? 133.689 140.794 180.699 1.00 33.39 1479 LYS A C 1
ATOM 8239 O O . LYS A 1 1485 ? 134.151 141.081 179.589 1.00 39.31 1479 LYS A O 1
ATOM 8245 N N . PHE A 1 1486 ? 133.877 141.545 181.778 1.00 26.70 1480 PHE A N 1
ATOM 8246 C CA . PHE A 1 1486 ? 134.733 142.717 181.775 1.00 26.60 1480 PHE A CA 1
ATOM 8247 C C . PHE A 1 1486 ? 135.720 142.603 182.922 1.00 33.56 1480 PHE A C 1
ATOM 8248 O O . PHE A 1 1486 ? 135.394 142.086 183.990 1.00 35.49 1480 PHE A O 1
ATOM 8256 N N . TYR A 1 1487 ? 136.930 143.090 182.689 1.00 38.36 1481 TYR A N 1
ATOM 8257 C CA . TYR A 1 1487 ? 138.017 142.966 183.645 1.00 26.14 1481 TYR A CA 1
ATOM 8258 C C . TYR A 1 1487 ? 138.198 144.266 184.412 1.00 28.73 1481 TYR A C 1
ATOM 8259 O O . TYR A 1 1487 ? 138.037 145.357 183.859 1.00 31.16 1481 TYR A O 1
ATOM 8268 N N . LEU A 1 1488 ? 138.521 144.136 185.693 1.00 34.01 1482 LEU A N 1
ATOM 8269 C CA . LEU A 1 1488 ? 138.661 145.291 186.559 1.00 35.26 1482 LEU A CA 1
ATOM 8270 C C . LEU A 1 1488 ? 139.956 146.037 186.271 1.00 35.41 1482 LEU A C 1
ATOM 8271 O O . LEU A 1 1488 ? 140.920 145.490 185.729 1.00 37.70 1482 LEU A O 1
ATOM 8276 N N . HIS A 1 1489 ? 139.968 147.309 186.651 1.00 38.29 1483 HIS A N 1
ATOM 8277 C CA . HIS A 1 1489 ? 141.163 148.136 186.565 1.00 29.96 1483 HIS A CA 1
ATOM 8278 C C . HIS A 1 1489 ? 141.863 148.088 187.914 1.00 39.72 1483 HIS A C 1
ATOM 8279 O O . HIS A 1 1489 ? 141.378 148.657 188.896 1.00 46.16 1483 HIS A O 1
ATOM 8286 N N . HIS A 1 1490 ? 142.997 147.401 187.967 1.00 38.36 1484 HIS A N 1
ATOM 8287 C CA . HIS A 1 1490 ? 143.753 147.284 189.200 1.00 32.98 1484 HIS A CA 1
ATOM 8288 C C . HIS A 1 1490 ? 145.233 147.295 188.859 1.00 37.72 1484 HIS A C 1
ATOM 8289 O O . HIS A 1 1490 ? 145.626 147.197 187.695 1.00 37.81 1484 HIS A O 1
ATOM 8296 N N . ASN A 1 1491 ? 146.057 147.439 189.891 1.00 44.30 1485 ASN A N 1
ATOM 8297 C CA . ASN A 1 1491 ? 147.508 147.418 189.734 1.00 39.35 1485 ASN A CA 1
ATOM 8298 C C . ASN A 1 1491 ? 148.101 146.096 190.189 1.00 39.51 1485 ASN A C 1
ATOM 8299 O O . ASN A 1 1491 ? 149.158 146.057 190.820 1.00 49.26 1485 ASN A O 1
ATOM 8304 N N . GLY A 1 1492 ? 147.430 144.989 189.867 1.00 41.93 1486 GLY A N 1
ATOM 8305 C CA . GLY A 1 1492 ? 147.978 143.659 190.067 1.00 43.34 1486 GLY A CA 1
ATOM 8306 C C . GLY A 1 1492 ? 149.149 143.321 189.167 1.00 45.72 1486 GLY A C 1
ATOM 8307 O O . GLY A 1 1492 ? 149.768 142.269 189.355 1.00 48.50 1486 GLY A O 1
ATOM 8308 N N . TRP A 1 1493 ? 149.444 144.175 188.182 1.00 43.93 1487 TRP A N 1
ATOM 8309 C CA . TRP A 1 1493 ? 150.697 144.081 187.445 1.00 37.36 1487 TRP A CA 1
ATOM 8310 C C . TRP A 1 1493 ? 151.900 144.331 188.344 1.00 43.54 1487 TRP A C 1
ATOM 8311 O O . TRP A 1 1493 ? 152.988 143.812 188.075 1.00 46.02 1487 TRP A O 1
ATOM 8322 N N . ARG A 1 1494 ? 151.730 145.142 189.395 1.00 47.04 1488 ARG A N 1
ATOM 8323 C CA . ARG A 1 1494 ? 152.812 145.384 190.344 1.00 45.10 1488 ARG A CA 1
ATOM 8324 C C . ARG A 1 1494 ? 153.161 144.127 191.124 1.00 46.97 1488 ARG A C 1
ATOM 8325 O O . ARG A 1 1494 ? 154.313 143.962 191.542 1.00 50.90 1488 ARG A O 1
ATOM 8333 N N . ILE A 1 1495 ? 152.178 143.253 191.350 1.00 51.04 1489 ILE A N 1
ATOM 8334 C CA . ILE A 1 1495 ? 152.447 141.968 191.989 1.00 53.17 1489 ILE A CA 1
ATOM 8335 C C . ILE A 1 1495 ? 153.318 141.110 191.081 1.00 53.08 1489 ILE A C 1
ATOM 8336 O O . ILE A 1 1495 ? 154.346 140.582 191.512 1.00 58.64 1489 ILE A O 1
ATOM 8341 N N . ILE A 1 1496 ? 152.962 141.036 189.794 1.00 51.50 1490 ILE A N 1
ATOM 8342 C CA . ILE A 1 1496 ? 153.707 140.248 188.812 1.00 50.61 1490 ILE A CA 1
ATOM 8343 C C . ILE A 1 1496 ? 155.102 140.824 188.595 1.00 49.70 1490 ILE A C 1
ATOM 8344 O O . ILE A 1 1496 ? 156.077 140.080 188.417 1.00 53.71 1490 ILE A O 1
ATOM 8349 N N . ARG A 1 1497 ? 155.225 142.151 188.650 1.00 55.15 1491 ARG A N 1
ATOM 8350 C CA . ARG A 1 1497 ? 156.526 142.794 188.508 1.00 49.95 1491 ARG A CA 1
ATOM 8351 C C . ARG A 1 1497 ? 157.447 142.468 189.681 1.00 52.04 1491 ARG A C 1
ATOM 8352 O O . ARG A 1 1497 ? 158.664 142.337 189.504 1.00 59.05 1491 ARG A O 1
ATOM 8360 N N . GLN A 1 1498 ? 156.891 142.308 190.887 1.00 53.28 1492 GLN A N 1
ATOM 8361 C CA . GLN A 1 1498 ? 157.760 142.067 192.035 1.00 55.11 1492 GLN A CA 1
ATOM 8362 C C . GLN A 1 1498 ? 158.032 140.581 192.249 1.00 57.66 1492 GLN A C 1
ATOM 8363 O O . GLN A 1 1498 ? 158.941 140.230 193.009 1.00 61.56 1492 GLN A O 1
ATOM 8369 N N . LYS A 1 1499 ? 157.276 139.693 191.603 1.00 52.39 1493 LYS A N 1
ATOM 8370 C CA . LYS A 1 1499 ? 157.565 138.262 191.652 1.00 56.82 1493 LYS A CA 1
ATOM 8371 C C . LYS A 1 1499 ? 158.036 137.757 190.290 1.00 61.09 1493 LYS A C 1
ATOM 8372 O O . LYS A 1 1499 ? 157.759 136.624 189.895 1.00 62.66 1493 LYS A O 1
ATOM 8378 N N . GLN A 1 1500 ? 158.792 138.600 189.579 1.00 56.61 1494 GLN A N 1
ATOM 8379 C CA . GLN A 1 1500 ? 159.333 138.233 188.272 1.00 54.24 1494 GLN A CA 1
ATOM 8380 C C . GLN A 1 1500 ? 160.331 137.087 188.385 1.00 57.52 1494 GLN A C 1
ATOM 8381 O O . GLN A 1 1500 ? 160.407 136.227 187.500 1.00 58.60 1494 GLN A O 1
ATOM 8387 N N . LEU A 1 1501 ? 161.101 137.106 189.462 1.00 64.60 1495 LEU A N 1
ATOM 8388 C CA . LEU A 1 1501 ? 162.042 136.004 189.728 1.00 63.14 1495 LEU A CA 1
ATOM 8389 C C . LEU A 1 1501 ? 161.236 134.737 190.019 1.00 62.21 1495 LEU A C 1
ATOM 8390 O O . LEU A 1 1501 ? 161.468 133.754 189.355 1.00 64.99 1495 LEU A O 1
ATOM 8395 N N . GLU A 1 1502 ? 160.205 134.838 190.848 1.00 64.34 1496 GLU A N 1
ATOM 8396 C CA . GLU A 1 1502 ? 159.450 133.675 191.304 1.00 66.41 1496 GLU A CA 1
ATOM 8397 C C . GLU A 1 1502 ? 158.577 133.108 190.186 1.00 67.57 1496 GLU A C 1
ATOM 8398 O O . GLU A 1 1502 ? 158.401 131.888 190.086 1.00 69.05 1496 GLU A O 1
ATOM 8404 N N . ILE A 1 1503 ? 158.058 133.976 189.311 1.00 60.69 1497 ILE A N 1
ATOM 8405 C CA . ILE A 1 1503 ? 157.264 133.523 188.168 1.00 59.70 1497 ILE A CA 1
ATOM 8406 C C . ILE A 1 1503 ? 158.123 132.714 187.202 1.00 61.01 1497 ILE A C 1
ATOM 8407 O O . ILE A 1 1503 ? 157.703 131.659 186.713 1.00 61.37 1497 ILE A O 1
ATOM 8412 N N . ARG A 1 1504 ? 159.358 133.157 186.962 1.00 62.31 1498 ARG A N 1
ATOM 8413 C CA . ARG A 1 1504 ? 160.204 132.502 185.972 1.00 61.33 1498 ARG A CA 1
ATOM 8414 C C . ARG A 1 1504 ? 160.709 131.134 186.417 1.00 61.72 1498 ARG A C 1
ATOM 8415 O O . ARG A 1 1504 ? 161.156 130.356 185.569 1.00 64.49 1498 ARG A O 1
ATOM 8423 N N . GLU A 1 1505 ? 160.644 130.809 187.712 1.00 64.56 1499 GLU A N 1
ATOM 8424 C CA . GLU A 1 1505 ? 161.206 129.552 188.185 1.00 67.90 1499 GLU A CA 1
ATOM 8425 C C . GLU A 1 1505 ? 160.179 128.543 188.688 1.00 70.30 1499 GLU A C 1
ATOM 8426 O O . GLU A 1 1505 ? 160.477 127.345 188.685 1.00 71.44 1499 GLU A O 1
ATOM 8432 N N . THR A 1 1506 ? 158.988 128.975 189.111 1.00 70.15 1500 THR A N 1
ATOM 8433 C CA . THR A 1 1506 ? 157.944 128.037 189.511 1.00 69.55 1500 THR A CA 1
ATOM 8434 C C . THR A 1 1506 ? 156.849 127.866 188.469 1.00 67.90 1500 THR A C 1
ATOM 8435 O O . THR A 1 1506 ? 155.867 127.166 188.738 1.00 69.19 1500 THR A O 1
ATOM 8439 N N . VAL A 1 1507 ? 156.986 128.483 187.302 1.00 65.20 1501 VAL A N 1
ATOM 8440 C CA . VAL A 1 1507 ? 156.060 128.304 186.192 1.00 66.02 1501 VAL A CA 1
ATOM 8441 C C . VAL A 1 1507 ? 156.873 127.805 185.007 1.00 67.15 1501 VAL A C 1
ATOM 8442 O O . VAL A 1 1507 ? 157.955 128.338 184.730 1.00 66.97 1501 VAL A O 1
ATOM 8446 N N . GLN A 1 1508 ? 156.382 126.750 184.356 1.00 67.96 1502 GLN A N 1
ATOM 8447 C CA . GLN A 1 1508 ? 157.053 126.196 183.191 1.00 70.42 1502 GLN A CA 1
ATOM 8448 C C . GLN A 1 1508 ? 157.088 127.230 182.066 1.00 70.20 1502 GLN A C 1
ATOM 8449 O O . GLN A 1 1508 ? 156.097 127.938 181.850 1.00 70.20 1502 GLN A O 1
ATOM 8455 N N . PRO A 1 1509 ? 158.225 127.370 181.370 1.00 66.79 1503 PRO A N 1
ATOM 8456 C CA . PRO A 1 1509 ? 158.401 128.495 180.431 1.00 64.69 1503 PRO A CA 1
ATOM 8457 C C . PRO A 1 1509 ? 157.450 128.501 179.248 1.00 65.28 1503 PRO A C 1
ATOM 8458 O O . PRO A 1 1509 ? 157.029 129.582 178.821 1.00 69.74 1503 PRO A O 1
ATOM 8462 N N . GLU A 1 1510 ? 157.054 127.342 178.730 1.00 65.37 1504 GLU A N 1
ATOM 8463 C CA . GLU A 1 1510 ? 156.171 127.329 177.571 1.00 66.42 1504 GLU A CA 1
ATOM 8464 C C . GLU A 1 1510 ? 154.712 127.539 177.949 1.00 67.54 1504 GLU A C 1
ATOM 8465 O O . GLU A 1 1510 ? 153.854 127.567 177.060 1.00 68.16 1504 GLU A O 1
ATOM 8471 N N . ARG A 1 1511 ? 154.412 127.687 179.238 1.00 64.34 1505 ARG A N 1
ATOM 8472 C CA . ARG A 1 1511 ? 153.042 127.912 179.669 1.00 64.93 1505 ARG A CA 1
ATOM 8473 C C . ARG A 1 1511 ? 152.694 129.399 179.695 1.00 64.84 1505 ARG A C 1
ATOM 8474 O O . ARG A 1 1511 ? 151.565 129.771 179.357 1.00 67.79 1505 ARG A O 1
ATOM 8482 N N . ASN A 1 1512 ? 153.642 130.262 180.060 1.00 55.74 1506 ASN A N 1
ATOM 8483 C CA . ASN A 1 1512 ? 153.422 131.703 180.110 1.00 52.42 1506 ASN A CA 1
ATOM 8484 C C . ASN A 1 1512 ? 154.167 132.394 178.970 1.00 53.47 1506 ASN A C 1
ATOM 8485 O O . ASN A 1 1512 ? 154.783 131.755 178.113 1.00 51.90 1506 ASN A O 1
ATOM 8490 N N . VAL A 1 1513 ? 154.101 133.727 178.967 1.00 50.56 1507 VAL A N 1
ATOM 8491 C CA . VAL A 1 1513 ? 154.741 134.546 177.947 1.00 46.28 1507 VAL A CA 1
ATOM 8492 C C . VAL A 1 1513 ? 155.519 135.673 178.615 1.00 45.85 1507 VAL A C 1
ATOM 8493 O O . VAL A 1 1513 ? 155.234 136.076 179.745 1.00 46.03 1507 VAL A O 1
ATOM 8497 N N . THR A 1 1514 ? 156.518 136.178 177.893 1.00 43.91 1508 THR A N 1
ATOM 8498 C CA . THR A 1 1514 ? 157.262 137.375 178.265 1.00 42.48 1508 THR A CA 1
ATOM 8499 C C . THR A 1 1514 ? 157.060 138.414 177.175 1.00 47.23 1508 THR A C 1
ATOM 8500 O O . THR A 1 1514 ? 157.289 138.132 176.000 1.00 47.62 1508 THR A O 1
ATOM 8504 N N . THR A 1 1515 ? 156.632 139.608 177.548 1.00 47.27 1509 THR A N 1
ATOM 8505 C CA . THR A 1 1515 ? 156.312 140.615 176.552 1.00 43.50 1509 THR A CA 1
ATOM 8506 C C . THR A 1 1515 ? 156.983 141.932 176.897 1.00 44.21 1509 THR A C 1
ATOM 8507 O O . THR A 1 1515 ? 157.217 142.235 178.066 1.00 49.89 1509 THR A O 1
ATOM 8511 N N . GLU A 1 1516 ? 157.300 142.707 175.861 1.00 41.49 1510 GLU A N 1
ATOM 8512 C CA . GLU A 1 1516 ? 157.665 144.103 176.058 1.00 39.75 1510 GLU A CA 1
ATOM 8513 C C . GLU A 1 1516 ? 156.444 144.877 176.524 1.00 40.56 1510 GLU A C 1
ATOM 8514 O O . GLU A 1 1516 ? 155.373 144.794 175.915 1.00 44.82 1510 GLU A O 1
ATOM 8520 N N . VAL A 1 1517 ? 156.595 145.619 177.614 1.00 35.55 1511 VAL A N 1
ATOM 8521 C CA . VAL A 1 1517 ? 155.485 146.318 178.244 1.00 37.50 1511 VAL A CA 1
ATOM 8522 C C . VAL A 1 1517 ? 155.773 147.811 178.225 1.00 38.39 1511 VAL A C 1
ATOM 8523 O O . VAL A 1 1517 ? 156.887 148.237 178.547 1.00 43.43 1511 VAL A O 1
ATOM 8527 N N . MET A 1 1518 ? 154.769 148.598 177.847 1.00 32.54 1512 MET A N 1
ATOM 8528 C CA . MET A 1 1518 ? 154.831 150.037 178.047 1.00 37.11 1512 MET A CA 1
ATOM 8529 C C . MET A 1 1518 ? 154.740 150.353 179.532 1.00 43.26 1512 MET A C 1
ATOM 8530 O O . MET A 1 1518 ? 154.298 149.534 180.336 1.00 51.74 1512 MET A O 1
ATOM 8535 N N . ASP A 1 1519 ? 155.169 151.550 179.901 1.00 42.00 1513 ASP A N 1
ATOM 8536 C CA . ASP A 1 1519 ? 154.966 151.995 181.266 1.00 41.37 1513 ASP A CA 1
ATOM 8537 C C . ASP A 1 1519 ? 153.625 152.724 181.365 1.00 43.36 1513 ASP A C 1
ATOM 8538 O O . ASP A 1 1519 ? 152.955 152.988 180.364 1.00 44.49 1513 ASP A O 1
ATOM 8543 N N . LYS A 1 1520 ? 153.220 153.022 182.594 1.00 45.75 1514 LYS A N 1
ATOM 8544 C CA . LYS A 1 1520 ? 152.073 153.890 182.814 1.00 42.97 1514 LYS A CA 1
ATOM 8545 C C . LYS A 1 1520 ? 152.417 155.312 182.386 1.00 43.74 1514 LYS A C 1
ATOM 8546 O O . LYS A 1 1520 ? 153.465 155.848 182.758 1.00 46.08 1514 LYS A O 1
ATOM 8552 N N . GLY A 1 1521 ? 151.542 155.917 181.593 1.00 42.00 1515 GLY A N 1
ATOM 8553 C CA . GLY A 1 1521 ? 151.747 157.270 181.129 1.00 39.60 1515 GLY A CA 1
ATOM 8554 C C . GLY A 1 1521 ? 152.135 157.417 179.677 1.00 34.42 1515 GLY A C 1
ATOM 8555 O O . GLY A 1 1521 ? 152.598 158.494 179.291 1.00 37.00 1515 GLY A O 1
ATOM 8556 N N . ASN A 1 1522 ? 151.966 156.380 178.865 1.00 36.10 1516 ASN A N 1
ATOM 8557 C CA . ASN A 1 1522 ? 152.305 156.449 177.454 1.00 34.52 1516 ASN A CA 1
ATOM 8558 C C . ASN A 1 1522 ? 151.093 156.869 176.637 1.00 31.02 1516 ASN A C 1
ATOM 8559 O O . ASN A 1 1522 ? 149.962 156.466 176.918 1.00 37.84 1516 ASN A O 1
ATOM 8564 N N . VAL A 1 1523 ? 151.344 157.677 175.612 1.00 30.28 1517 VAL A N 1
ATOM 8565 C CA . VAL A 1 1523 ? 150.292 158.303 174.823 1.00 30.57 1517 VAL A CA 1
ATOM 8566 C C . VAL A 1 1523 ? 150.315 157.716 173.418 1.00 31.11 1517 VAL A C 1
ATOM 8567 O O . VAL A 1 1523 ? 151.343 157.758 172.731 1.00 41.12 1517 VAL A O 1
ATOM 8571 N N . PHE A 1 1524 ? 149.180 157.166 172.998 1.00 33.62 1518 PHE A N 1
ATOM 8572 C CA . PHE A 1 1524 ? 148.972 156.678 171.644 1.00 30.11 1518 PHE A CA 1
ATOM 8573 C C . PHE A 1 1524 ? 147.869 157.499 170.998 1.00 29.31 1518 PHE A C 1
ATOM 8574 O O . PHE A 1 1524 ? 146.953 157.962 171.680 1.00 39.61 1518 PHE A O 1
ATOM 8582 N N . SER A 1 1525 ? 147.955 157.687 169.686 1.00 27.18 1519 SER A N 1
ATOM 8583 C CA . SER A 1 1525 ? 146.953 158.446 168.950 1.00 25.24 1519 SER A CA 1
ATOM 8584 C C . SER A 1 1525 ? 146.399 157.606 167.813 1.00 32.49 1519 SER A C 1
ATOM 8585 O O . SER A 1 1525 ? 147.136 157.233 166.895 1.00 41.44 1519 SER A O 1
ATOM 8588 N N . PHE A 1 1526 ? 145.098 157.342 167.856 1.00 25.94 1520 PHE A N 1
ATOM 8589 C CA . PHE A 1 1526 ? 144.406 156.658 166.781 1.00 28.28 1520 PHE A CA 1
ATOM 8590 C C . PHE A 1 1526 ? 143.246 157.513 166.305 1.00 32.91 1520 PHE A C 1
ATOM 8591 O O . PHE A 1 1526 ? 142.633 158.251 167.080 1.00 32.27 1520 PHE A O 1
ATOM 8599 N N . ASP A 1 1527 ? 142.961 157.414 165.016 1.00 33.64 1521 ASP A N 1
ATOM 8600 C CA . ASP A 1 1527 ? 141.834 158.104 164.414 1.00 29.05 1521 ASP A CA 1
ATOM 8601 C C . ASP A 1 1527 ? 140.659 157.143 164.321 1.00 32.24 1521 ASP A C 1
ATOM 8602 O O . ASP A 1 1527 ? 140.827 155.986 163.924 1.00 29.77 1521 ASP A O 1
ATOM 8607 N N . VAL A 1 1528 ? 139.480 157.611 164.711 1.00 29.91 1522 VAL A N 1
ATOM 8608 C CA . VAL A 1 1528 ? 138.243 156.865 164.535 1.00 20.14 1522 VAL A CA 1
ATOM 8609 C C . VAL A 1 1528 ? 137.487 157.542 163.403 1.00 26.88 1522 VAL A C 1
ATOM 8610 O O . VAL A 1 1528 ? 136.838 158.572 163.604 1.00 35.46 1522 VAL A O 1
ATOM 8614 N N . ARG A 1 1529 ? 137.572 156.975 162.208 1.00 28.88 1523 ARG A N 1
ATOM 8615 C CA . ARG A 1 1529 ? 136.809 157.478 161.079 1.00 23.37 1523 ARG A CA 1
ATOM 8616 C C . ARG A 1 1529 ? 135.425 156.853 161.103 1.00 15.09 1523 ARG A C 1
ATOM 8617 O O . ARG A 1 1529 ? 135.283 155.653 161.344 1.00 24.37 1523 ARG A O 1
ATOM 8625 N N . PHE A 1 1530 ? 134.408 157.673 160.883 1.00 29.48 1524 PHE A N 1
ATOM 8626 C CA . PHE A 1 1530 ? 133.033 157.210 160.908 1.00 23.66 1524 PHE A CA 1
ATOM 8627 C C . PHE A 1 1530 ? 132.289 157.785 159.715 1.00 24.70 1524 PHE A C 1
ATOM 8628 O O . PHE A 1 1530 ? 132.631 158.853 159.205 1.00 33.69 1524 PHE A O 1
ATOM 8636 N N . GLU A 1 1531 ? 131.278 157.049 159.262 1.00 29.56 1525 GLU A N 1
ATOM 8637 C CA . GLU A 1 1531 ? 130.509 157.406 158.079 1.00 26.09 1525 GLU A CA 1
ATOM 8638 C C . GLU A 1 1531 ? 129.043 157.137 158.355 1.00 24.74 1525 GLU A C 1
ATOM 8639 O O . GLU A 1 1531 ? 128.711 156.067 158.867 1.00 36.95 1525 GLU A O 1
ATOM 8645 N N . ASN A 1 1532 ? 128.183 158.100 158.002 1.00 37.21 1526 ASN A N 1
ATOM 8646 C CA . ASN A 1 1532 ? 126.719 157.969 158.057 1.00 30.31 1526 ASN A CA 1
ATOM 8647 C C . ASN A 1 1532 ? 126.224 157.621 159.459 1.00 26.78 1526 ASN A C 1
ATOM 8648 O O . ASN A 1 1532 ? 125.357 156.766 159.636 1.00 36.57 1526 ASN A O 1
ATOM 8653 N N . LEU A 1 1533 ? 126.792 158.271 160.465 1.00 29.79 1527 LEU A N 1
ATOM 8654 C CA . LEU A 1 1533 ? 126.419 158.003 161.844 1.00 31.06 1527 LEU A CA 1
ATOM 8655 C C . LEU A 1 1533 ? 125.255 158.886 162.257 1.00 26.97 1527 LEU A C 1
ATOM 8656 O O . LEU A 1 1533 ? 125.079 159.993 161.744 1.00 38.74 1527 LEU A O 1
ATOM 8661 N N . ARG A 1 1534 ? 124.457 158.386 163.194 1.00 33.20 1528 ARG A N 1
ATOM 8662 C CA . ARG A 1 1534 ? 123.369 159.186 163.726 1.00 29.32 1528 ARG A CA 1
ATOM 8663 C C . ARG A 1 1534 ? 123.896 160.293 164.626 1.00 33.73 1528 ARG A C 1
ATOM 8664 O O . ARG A 1 1534 ? 125.070 160.342 165.003 1.00 40.81 1528 ARG A O 1
ATOM 8672 N N . GLU A 1 1535 ? 122.979 161.195 164.962 1.00 47.66 1529 GLU A N 1
ATOM 8673 C CA . GLU A 1 1535 ? 123.238 162.229 165.953 1.00 46.12 1529 GLU A CA 1
ATOM 8674 C C . GLU A 1 1535 ? 123.509 161.611 167.321 1.00 44.41 1529 GLU A C 1
ATOM 8675 O O . GLU A 1 1535 ? 124.342 162.111 168.085 1.00 51.38 1529 GLU A O 1
ATOM 8681 N N . TRP A 1 1536 ? 122.824 160.510 167.631 1.00 39.87 1530 TRP A N 1
ATOM 8682 C CA . TRP A 1 1536 ? 122.993 159.804 168.895 1.00 35.46 1530 TRP A CA 1
ATOM 8683 C C . TRP A 1 1536 ? 124.098 158.760 168.817 1.00 34.36 1530 TRP A C 1
ATOM 8684 O O . TRP A 1 1536 ? 124.689 158.410 169.843 1.00 40.10 1530 TRP A O 1
ATOM 8695 N N . GLU A 1 1537 ? 124.371 158.243 167.616 1.00 39.83 1531 GLU A N 1
ATOM 8696 C CA . GLU A 1 1537 ? 125.349 157.171 167.458 1.00 33.68 1531 GLU A CA 1
ATOM 8697 C C . GLU A 1 1537 ? 126.769 157.678 167.627 1.00 38.05 1531 GLU A C 1
ATOM 8698 O O . GLU A 1 1537 ? 127.611 156.985 168.210 1.00 37.26 1531 GLU A O 1
ATOM 8704 N N . LEU A 1 1538 ? 127.063 158.862 167.084 1.00 36.71 1532 LEU A N 1
ATOM 8705 C CA . LEU A 1 1538 ? 128.379 159.457 167.273 1.00 30.63 1532 LEU A CA 1
ATOM 8706 C C . LEU A 1 1538 ? 128.610 159.802 168.734 1.00 34.15 1532 LEU A C 1
ATOM 8707 O O . LEU A 1 1538 ? 129.698 159.563 169.269 1.00 45.71 1532 LEU A O 1
ATOM 8712 N N . GLY A 1 1539 ? 127.585 160.336 169.401 1.00 36.63 1533 GLY A N 1
ATOM 8713 C CA . GLY A 1 1539 ? 127.701 160.657 170.810 1.00 33.09 1533 GLY A CA 1
ATOM 8714 C C . GLY A 1 1539 ? 127.872 159.443 171.695 1.00 29.42 1533 GLY A C 1
ATOM 8715 O O . GLY A 1 1539 ? 128.575 159.508 172.704 1.00 36.04 1533 GLY A O 1
ATOM 8716 N N . LEU A 1 1540 ? 127.238 158.326 171.339 1.00 32.22 1534 LEU A N 1
ATOM 8717 C CA . LEU A 1 1540 ? 127.491 157.082 172.056 1.00 29.12 1534 LEU A CA 1
ATOM 8718 C C . LEU A 1 1540 ? 128.865 156.514 171.735 1.00 26.31 1534 LEU A C 1
ATOM 8719 O O . LEU A 1 1540 ? 129.490 155.892 172.597 1.00 35.60 1534 LEU A O 1
ATOM 8724 N N . LEU A 1 1541 ? 129.340 156.702 170.504 1.00 34.64 1535 LEU A N 1
ATOM 8725 C CA . LEU A 1 1541 ? 130.701 156.307 170.164 1.00 31.80 1535 LEU A CA 1
ATOM 8726 C C . LEU A 1 1541 ? 131.722 157.216 170.840 1.00 33.91 1535 LEU A C 1
ATOM 8727 O O . LEU A 1 1541 ? 132.782 156.750 171.274 1.00 40.28 1535 LEU A O 1
ATOM 8732 N N . LEU A 1 1542 ? 131.420 158.515 170.938 1.00 33.86 1536 LEU A N 1
ATOM 8733 C CA . LEU A 1 1542 ? 132.269 159.421 171.706 1.00 31.42 1536 LEU A CA 1
ATOM 8734 C C . LEU A 1 1542 ? 132.223 159.087 173.189 1.00 30.00 1536 LEU A C 1
ATOM 8735 O O . LEU A 1 1542 ? 133.232 159.210 173.891 1.00 38.61 1536 LEU A O 1
ATOM 8740 N N . GLN A 1 1543 ? 131.054 158.676 173.685 1.00 31.63 1537 GLN A N 1
ATOM 8741 C CA . GLN A 1 1543 ? 130.959 158.208 175.060 1.00 31.24 1537 GLN A CA 1
ATOM 8742 C C . GLN A 1 1543 ? 131.643 156.859 175.233 1.00 37.28 1537 GLN A C 1
ATOM 8743 O O . GLN A 1 1543 ? 132.203 156.583 176.296 1.00 42.28 1537 GLN A O 1
ATOM 8749 N N . SER A 1 1544 ? 131.634 156.015 174.202 1.00 39.61 1538 SER A N 1
ATOM 8750 C CA . SER A 1 1544 ? 132.356 154.754 174.307 1.00 28.22 1538 SER A CA 1
ATOM 8751 C C . SER A 1 1544 ? 133.864 154.966 174.299 1.00 31.71 1538 SER A C 1
ATOM 8752 O O . SER A 1 1544 ? 134.598 154.174 174.895 1.00 36.66 1538 SER A O 1
ATOM 8755 N N . LEU A 1 1545 ? 134.344 156.027 173.651 1.00 33.46 1539 LEU A N 1
ATOM 8756 C CA . LEU A 1 1545 ? 135.775 156.312 173.670 1.00 32.78 1539 LEU A CA 1
ATOM 8757 C C . LEU A 1 1545 ? 136.198 156.881 175.018 1.00 35.31 1539 LEU A C 1
ATOM 8758 O O . LEU A 1 1545 ? 137.088 156.338 175.680 1.00 40.92 1539 LEU A O 1
ATOM 8763 N N . ASP A 1 1546 ? 135.549 157.960 175.458 1.00 42.29 1540 ASP A N 1
ATOM 8764 C CA . ASP A 1 1546 ? 135.839 158.604 176.738 1.00 39.85 1540 ASP A CA 1
ATOM 8765 C C . ASP A 1 1546 ? 134.588 158.535 177.604 1.00 42.81 1540 ASP A C 1
ATOM 8766 O O . ASP A 1 1546 ? 133.716 159.413 177.521 1.00 50.91 1540 ASP A O 1
ATOM 8771 N N . PRO A 1 1547 ? 134.454 157.507 178.449 1.00 41.49 1541 PRO A N 1
ATOM 8772 C CA . PRO A 1 1547 ? 133.225 157.371 179.247 1.00 43.01 1541 PRO A CA 1
ATOM 8773 C C . PRO A 1 1547 ? 133.168 158.251 180.479 1.00 48.29 1541 PRO A C 1
ATOM 8774 O O . PRO A 1 1547 ? 132.061 158.539 180.952 1.00 49.47 1541 PRO A O 1
ATOM 8778 N N . GLY A 1 1548 ? 134.300 158.682 181.015 1.00 45.93 1542 GLY A N 1
ATOM 8779 C CA . GLY A 1 1548 ? 134.270 159.500 182.212 1.00 42.07 1542 GLY A CA 1
ATOM 8780 C C . GLY A 1 1548 ? 135.671 159.855 182.647 1.00 43.86 1542 GLY A C 1
ATOM 8781 O O . GLY A 1 1548 ? 136.659 159.499 181.999 1.00 47.81 1542 GLY A O 1
ATOM 8782 N N . LYS A 1 1549 ? 135.742 160.583 183.764 1.00 50.87 1543 LYS A N 1
ATOM 8783 C CA . LYS A 1 1549 ? 137.038 160.968 184.314 1.00 53.08 1543 LYS A CA 1
ATOM 8784 C C . LYS A 1 1549 ? 137.753 159.778 184.939 1.00 47.97 1543 LYS A C 1
ATOM 8785 O O . LYS A 1 1549 ? 138.961 159.604 184.749 1.00 48.32 1543 LYS A O 1
ATOM 8791 N N . ASN A 1 1550 ? 137.030 158.956 185.695 1.00 41.48 1544 ASN A N 1
ATOM 8792 C CA . ASN A 1 1550 ? 137.605 157.802 186.369 1.00 42.99 1544 ASN A CA 1
ATOM 8793 C C . ASN A 1 1550 ? 137.293 156.492 185.660 1.00 42.34 1544 ASN A C 1
ATOM 8794 O O . ASN A 1 1550 ? 137.500 155.421 186.238 1.00 45.58 1544 ASN A O 1
ATOM 8799 N N . ILE A 1 1551 ? 136.800 156.551 184.427 1.00 40.82 1545 ILE A N 1
ATOM 8800 C CA . ILE A 1 1551 ? 136.437 155.367 183.656 1.00 40.40 1545 ILE A CA 1
ATOM 8801 C C . ILE A 1 1551 ? 137.441 155.212 182.527 1.00 43.69 1545 ILE A C 1
ATOM 8802 O O . ILE A 1 1551 ? 137.766 156.185 181.838 1.00 47.94 1545 ILE A O 1
ATOM 8807 N N . ALA A 1 1552 ? 137.934 153.992 182.343 1.00 37.36 1546 ALA A N 1
ATOM 8808 C CA . ALA A 1 1552 ? 138.905 153.706 181.304 1.00 28.93 1546 ALA A CA 1
ATOM 8809 C C . ALA A 1 1552 ? 138.510 152.409 180.615 1.00 34.72 1546 ALA A C 1
ATOM 8810 O O . ALA A 1 1552 ? 137.401 151.897 180.790 1.00 40.79 1546 ALA A O 1
ATOM 8812 N N . HIS A 1 1553 ? 139.430 151.877 179.822 1.00 36.04 1547 HIS A N 1
ATOM 8813 C CA . HIS A 1 1553 ? 139.198 150.679 179.038 1.00 27.13 1547 HIS A CA 1
ATOM 8814 C C . HIS A 1 1553 ? 140.311 149.681 179.300 1.00 26.39 1547 HIS A C 1
ATOM 8815 O O . HIS A 1 1553 ? 141.423 150.058 179.668 1.00 40.92 1547 HIS A O 1
ATOM 8822 N N . LYS A 1 1554 ? 140.007 148.404 179.103 1.00 29.03 1548 LYS A N 1
ATOM 8823 C CA . LYS A 1 1554 ? 140.993 147.341 179.240 1.00 25.87 1548 LYS A CA 1
ATOM 8824 C C . LYS A 1 1554 ? 141.413 146.879 177.850 1.00 30.99 1548 LYS A C 1
ATOM 8825 O O . LYS A 1 1554 ? 140.576 146.429 177.062 1.00 30.65 1548 LYS A O 1
ATOM 8831 N N . LEU A 1 1555 ? 142.707 146.986 177.557 1.00 30.87 1549 LEU A N 1
ATOM 8832 C CA . LEU A 1 1555 ? 143.249 146.706 176.236 1.00 24.48 1549 LEU A CA 1
ATOM 8833 C C . LEU A 1 1555 ? 144.425 145.751 176.343 1.00 25.27 1549 LEU A C 1
ATOM 8834 O O . LEU A 1 1555 ? 145.258 145.877 177.242 1.00 30.38 1549 LEU A O 1
ATOM 8839 N N . GLY A 1 1556 ? 144.491 144.802 175.422 1.00 32.64 1550 GLY A N 1
ATOM 8840 C CA . GLY A 1 1556 ? 145.664 143.972 175.296 1.00 25.66 1550 GLY A CA 1
ATOM 8841 C C . GLY A 1 1556 ? 145.763 142.883 176.345 1.00 29.90 1550 GLY A C 1
ATOM 8842 O O . GLY A 1 1556 ? 144.815 142.567 177.062 1.00 36.54 1550 GLY A O 1
ATOM 8843 N N . LYS A 1 1557 ? 146.946 142.279 176.400 1.00 27.65 1551 LYS A N 1
ATOM 8844 C CA . LYS A 1 1557 ? 147.167 141.114 177.244 1.00 26.90 1551 LYS A CA 1
ATOM 8845 C C . LYS A 1 1557 ? 147.227 141.498 178.715 1.00 31.43 1551 LYS A C 1
ATOM 8846 O O . LYS A 1 1557 ? 147.627 142.605 179.077 1.00 34.94 1551 LYS A O 1
ATOM 8852 N N . GLY A 1 1558 ? 146.812 140.564 179.565 1.00 30.92 1552 GLY A N 1
ATOM 8853 C CA . GLY A 1 1558 ? 146.876 140.772 180.996 1.00 33.39 1552 GLY A CA 1
ATOM 8854 C C . GLY A 1 1558 ? 145.769 141.622 181.573 1.00 36.33 1552 GLY A C 1
ATOM 8855 O O . GLY A 1 1558 ? 145.980 142.272 182.600 1.00 43.94 1552 GLY A O 1
ATOM 8856 N N . LYS A 1 1559 ? 144.602 141.655 180.926 1.00 30.66 1553 LYS A N 1
ATOM 8857 C CA . LYS A 1 1559 ? 143.442 142.317 181.522 1.00 31.68 1553 LYS A CA 1
ATOM 8858 C C . LYS A 1 1559 ? 143.010 141.744 182.876 1.00 33.71 1553 LYS A C 1
ATOM 8859 O O . LYS A 1 1559 ? 142.693 142.554 183.765 1.00 40.45 1553 LYS A O 1
ATOM 8865 N N . PRO A 1 1560 ? 142.961 140.419 183.123 1.00 41.28 1554 PRO A N 1
ATOM 8866 C CA . PRO A 1 1560 ? 142.728 139.978 184.509 1.00 32.61 1554 PRO A CA 1
ATOM 8867 C C . PRO A 1 1560 ? 143.901 140.225 185.435 1.00 25.22 1554 PRO A C 1
ATOM 8868 O O . PRO A 1 1560 ? 143.725 140.183 186.657 1.00 41.10 1554 PRO A O 1
ATOM 8872 N N . TYR A 1 1561 ? 145.085 140.479 184.896 1.00 36.50 1555 TYR A N 1
ATOM 8873 C CA . TYR A 1 1561 ? 146.273 140.734 185.690 1.00 37.15 1555 TYR A CA 1
ATOM 8874 C C . TYR A 1 1561 ? 146.516 142.215 185.931 1.00 33.07 1555 TYR A C 1
ATOM 8875 O O . TYR A 1 1561 ? 147.562 142.579 186.474 1.00 36.84 1555 TYR A O 1
ATOM 8884 N N . GLY A 1 1562 ? 145.579 143.073 185.540 1.00 35.79 1556 GLY A N 1
ATOM 8885 C CA . GLY A 1 1562 ? 145.695 144.492 185.766 1.00 31.59 1556 GLY A CA 1
ATOM 8886 C C . GLY A 1 1562 ? 146.372 145.265 184.661 1.00 37.02 1556 GLY A C 1
ATOM 8887 O O . GLY A 1 1562 ? 146.425 146.496 184.737 1.00 44.74 1556 GLY A O 1
ATOM 8888 N N . PHE A 1 1563 ? 146.891 144.592 183.641 1.00 29.38 1557 PHE A N 1
ATOM 8889 C CA . PHE A 1 1563 ? 147.549 145.290 182.550 1.00 25.31 1557 PHE A CA 1
ATOM 8890 C C . PHE A 1 1563 ? 146.534 145.947 181.624 1.00 33.57 1557 PHE A C 1
ATOM 8891 O O . PHE A 1 1563 ? 145.390 145.505 181.500 1.00 33.33 1557 PHE A O 1
ATOM 8899 N N . GLY A 1 1564 ? 146.975 147.013 180.967 1.00 34.06 1558 GLY A N 1
ATOM 8900 C CA . GLY A 1 1564 ? 146.232 147.563 179.855 1.00 25.36 1558 GLY A CA 1
ATOM 8901 C C . GLY A 1 1564 ? 145.052 148.441 180.188 1.00 30.70 1558 GLY A C 1
ATOM 8902 O O . GLY A 1 1564 ? 144.103 148.500 179.404 1.00 35.85 1558 GLY A O 1
ATOM 8903 N N . SER A 1 1565 ? 145.073 149.128 181.327 1.00 32.20 1559 SER A N 1
ATOM 8904 C CA . SER A 1 1565 ? 144.098 150.186 181.562 1.00 26.72 1559 SER A CA 1
ATOM 8905 C C . SER A 1 1565 ? 144.461 151.369 180.678 1.00 32.35 1559 SER A C 1
ATOM 8906 O O . SER A 1 1565 ? 145.488 152.018 180.891 1.00 41.00 1559 SER A O 1
ATOM 8909 N N . VAL A 1 1566 ? 143.644 151.638 179.669 1.00 29.10 1560 VAL A N 1
ATOM 8910 C CA . VAL A 1 1566 ? 143.927 152.692 178.708 1.00 27.77 1560 VAL A CA 1
ATOM 8911 C C . VAL A 1 1566 ? 142.848 153.759 178.819 1.00 29.36 1560 VAL A C 1
ATOM 8912 O O . VAL A 1 1566 ? 141.656 153.453 178.925 1.00 36.20 1560 VAL A O 1
ATOM 8916 N N . LYS A 1 1567 ? 143.275 155.011 178.835 1.00 31.56 1561 LYS A N 1
ATOM 8917 C CA . LYS A 1 1567 ? 142.375 156.151 178.931 1.00 32.40 1561 LYS A CA 1
ATOM 8918 C C . LYS A 1 1567 ? 142.357 156.840 177.575 1.00 31.95 1561 LYS A C 1
ATOM 8919 O O . LYS A 1 1567 ? 143.335 157.489 177.190 1.00 42.56 1561 LYS A O 1
ATOM 8925 N N . ILE A 1 1568 ? 141.256 156.693 176.851 1.00 28.54 1562 ILE A N 1
ATOM 8926 C CA . ILE A 1 1568 ? 141.102 157.331 175.551 1.00 33.91 1562 ILE A CA 1
ATOM 8927 C C . ILE A 1 1568 ? 140.525 158.721 175.769 1.00 37.91 1562 ILE A C 1
ATOM 8928 O O . ILE A 1 1568 ? 139.444 158.871 176.347 1.00 42.37 1562 ILE A O 1
ATOM 8933 N N . LYS A 1 1569 ? 141.248 159.738 175.313 1.00 41.43 1563 LYS A N 1
ATOM 8934 C CA . LYS A 1 1569 ? 140.813 161.122 175.412 1.00 41.06 1563 LYS A CA 1
ATOM 8935 C C . LYS A 1 1569 ? 140.697 161.695 174.009 1.00 42.51 1563 LYS A C 1
ATOM 8936 O O . LYS A 1 1569 ? 141.644 161.616 173.222 1.00 46.39 1563 LYS A O 1
ATOM 8942 N N . ILE A 1 1570 ? 139.537 162.260 173.700 1.00 46.65 1564 ILE A N 1
ATOM 8943 C CA . ILE A 1 1570 ? 139.283 162.826 172.381 1.00 43.99 1564 ILE A CA 1
ATOM 8944 C C . ILE A 1 1570 ? 140.014 164.155 172.256 1.00 44.93 1564 ILE A C 1
ATOM 8945 O O . ILE A 1 1570 ? 139.860 165.044 173.100 1.00 50.87 1564 ILE A O 1
ATOM 8950 N N . ASP A 1 1571 ? 140.824 164.291 171.206 1.00 42.94 1565 ASP A N 1
ATOM 8951 C CA . ASP A 1 1571 ? 141.504 165.549 170.914 1.00 44.22 1565 ASP A CA 1
ATOM 8952 C C . ASP A 1 1571 ? 140.660 166.456 170.027 1.00 50.94 1565 ASP A C 1
ATOM 8953 O O . ASP A 1 1571 ? 140.393 167.608 170.381 1.00 54.57 1565 ASP A O 1
ATOM 8958 N N . SER A 1 1572 ? 140.242 165.952 168.871 1.00 47.07 1566 SER A N 1
ATOM 8959 C CA . SER A 1 1572 ? 139.478 166.749 167.926 1.00 42.33 1566 SER A CA 1
ATOM 8960 C C . SER A 1 1572 ? 138.484 165.858 167.206 1.00 44.07 1566 SER A C 1
ATOM 8961 O O . SER A 1 1572 ? 138.863 164.826 166.646 1.00 43.15 1566 SER A O 1
ATOM 8964 N N . LEU A 1 1573 ? 137.219 166.254 167.230 1.00 48.06 1567 LEU A N 1
ATOM 8965 C CA . LEU A 1 1573 ? 136.185 165.623 166.422 1.00 41.42 1567 LEU A CA 1
ATOM 8966 C C . LEU A 1 1573 ? 136.000 166.478 165.177 1.00 40.41 1567 LEU A C 1
ATOM 8967 O O . LEU A 1 1573 ? 135.547 167.622 165.262 1.00 47.48 1567 LEU A O 1
ATOM 8972 N N . HIS A 1 1574 ? 136.367 165.930 164.028 1.00 44.08 1568 HIS A N 1
ATOM 8973 C CA . HIS A 1 1574 ? 136.213 166.603 162.750 1.00 41.48 1568 HIS A CA 1
ATOM 8974 C C . HIS A 1 1574 ? 135.132 165.890 161.955 1.00 44.09 1568 HIS A C 1
ATOM 8975 O O . HIS A 1 1574 ? 135.191 164.670 161.791 1.00 48.19 1568 HIS A O 1
ATOM 8982 N N . THR A 1 1575 ? 134.144 166.641 161.480 1.00 44.30 1569 THR A N 1
ATOM 8983 C CA . THR A 1 1575 ? 133.098 166.098 160.628 1.00 43.82 1569 THR A CA 1
ATOM 8984 C C . THR A 1 1575 ? 133.062 166.854 159.308 1.00 41.62 1569 THR A C 1
ATOM 8985 O O . THR A 1 1575 ? 133.317 168.060 159.260 1.00 51.16 1569 THR A O 1
ATOM 8989 N N . PHE A 1 1576 ? 132.746 166.136 158.237 1.00 38.09 1570 PHE A N 1
ATOM 8990 C CA . PHE A 1 1576 ? 132.575 166.740 156.925 1.00 45.56 1570 PHE A CA 1
ATOM 8991 C C . PHE A 1 1576 ? 131.136 166.563 156.460 1.00 48.90 1570 PHE A C 1
ATOM 8992 O O . PHE A 1 1576 ? 130.328 165.880 157.095 1.00 48.25 1570 PHE A O 1
ATOM 9000 N N . LYS A 1 1577 ? 130.825 167.196 155.335 1.00 56.30 1571 LYS A N 1
ATOM 9001 C CA . LYS A 1 1577 ? 129.508 167.076 154.723 1.00 55.12 1571 LYS A CA 1
ATOM 9002 C C . LYS A 1 1577 ? 129.614 167.198 153.208 1.00 56.70 1571 LYS A C 1
ATOM 9003 O O . LYS A 1 1577 ? 130.623 166.817 152.616 1.00 57.49 1571 LYS A O 1
ATOM 9009 N N . ILE A 1 1585 ? 134.965 170.129 155.459 1.00 56.06 1579 ILE A N 1
ATOM 9010 C CA . ILE A 1 1585 ? 135.510 169.615 156.708 1.00 59.34 1579 ILE A CA 1
ATOM 9011 C C . ILE A 1 1585 ? 135.485 170.725 157.764 1.00 59.43 1579 ILE A C 1
ATOM 9012 O O . ILE A 1 1585 ? 135.821 171.877 157.483 1.00 64.77 1579 ILE A O 1
ATOM 9017 N N . LYS A 1 1586 ? 135.042 170.389 158.974 1.00 51.76 1580 LYS A N 1
ATOM 9018 C CA . LYS A 1 1586 ? 134.950 171.364 160.050 1.00 53.85 1580 LYS A CA 1
ATOM 9019 C C . LYS A 1 1586 ? 135.281 170.693 161.375 1.00 56.00 1580 LYS A C 1
ATOM 9020 O O . LYS A 1 1586 ? 135.161 169.477 161.527 1.00 53.98 1580 LYS A O 1
ATOM 9026 N N . ARG A 1 1587 ? 135.708 171.509 162.334 1.00 58.52 1581 ARG A N 1
ATOM 9027 C CA . ARG A 1 1587 ? 136.027 171.038 163.675 1.00 52.40 1581 ARG A CA 1
ATOM 9028 C C . ARG A 1 1587 ? 134.804 171.217 164.565 1.00 54.80 1581 ARG A C 1
ATOM 9029 O O . ARG A 1 1587 ? 134.271 172.325 164.682 1.00 62.36 1581 ARG A O 1
ATOM 9037 N N . VAL A 1 1588 ? 134.358 170.131 165.178 1.00 53.41 1582 VAL A N 1
ATOM 9038 C CA . VAL A 1 1588 ? 133.168 170.175 166.029 1.00 52.39 1582 VAL A CA 1
ATOM 9039 C C . VAL A 1 1588 ? 133.557 170.743 167.391 1.00 56.83 1582 VAL A C 1
ATOM 9040 O O . VAL A 1 1588 ? 134.496 170.230 168.020 1.00 57.60 1582 VAL A O 1
ATOM 9044 N N . PRO A 1 1589 ? 132.883 171.786 167.871 1.00 66.02 1583 PRO A N 1
ATOM 9045 C CA . PRO A 1 1589 ? 133.245 172.374 169.166 1.00 60.96 1583 PRO A CA 1
ATOM 9046 C C . PRO A 1 1589 ? 132.792 171.502 170.329 1.00 61.71 1583 PRO A C 1
ATOM 9047 O O . PRO A 1 1589 ? 132.104 170.493 170.166 1.00 59.83 1583 PRO A O 1
ATOM 9051 N N . GLN A 1 1590 ? 133.200 171.924 171.530 1.00 63.21 1584 GLN A N 1
ATOM 9052 C CA . GLN A 1 1590 ? 132.889 171.180 172.748 1.00 61.84 1584 GLN A CA 1
ATOM 9053 C C . GLN A 1 1590 ? 131.400 171.192 173.067 1.00 63.75 1584 GLN A C 1
ATOM 9054 O O . GLN A 1 1590 ? 130.894 170.238 173.667 1.00 60.46 1584 GLN A O 1
ATOM 9060 N N . SER A 1 1591 ? 130.695 172.265 172.700 1.00 65.36 1585 SER A N 1
ATOM 9061 C CA . SER A 1 1591 ? 129.261 172.343 172.964 1.00 64.55 1585 SER A CA 1
ATOM 9062 C C . SER A 1 1591 ? 128.487 171.321 172.140 1.00 61.50 1585 SER A C 1
ATOM 9063 O O . SER A 1 1591 ? 127.555 170.687 172.646 1.00 60.52 1585 SER A O 1
ATOM 9066 N N . ASP A 1 1592 ? 128.863 171.144 170.874 1.00 59.31 1586 ASP A N 1
ATOM 9067 C CA . ASP A 1 1592 ? 128.188 170.171 170.024 1.00 59.53 1586 ASP A CA 1
ATOM 9068 C C . ASP A 1 1592 ? 128.626 168.742 170.322 1.00 61.10 1586 ASP A C 1
ATOM 9069 O O . ASP A 1 1592 ? 127.847 167.808 170.103 1.00 56.17 1586 ASP A O 1
ATOM 9074 N N . ILE A 1 1593 ? 129.862 168.553 170.800 1.00 63.21 1587 ILE A N 1
ATOM 9075 C CA . ILE A 1 1593 ? 130.334 167.225 171.190 1.00 58.97 1587 ILE A CA 1
ATOM 9076 C C . ILE A 1 1593 ? 129.546 166.708 172.388 1.00 58.24 1587 ILE A C 1
ATOM 9077 O O . ILE A 1 1593 ? 129.096 165.555 172.399 1.00 56.70 1587 ILE A O 1
ATOM 9082 N N . ARG A 1 1594 ? 129.345 167.559 173.400 1.00 63.03 1588 ARG A N 1
ATOM 9083 C CA . ARG A 1 1594 ? 128.497 167.193 174.531 1.00 61.04 1588 ARG A CA 1
ATOM 9084 C C . ARG A 1 1594 ? 127.049 167.013 174.098 1.00 57.85 1588 ARG A C 1
ATOM 9085 O O . ARG A 1 1594 ? 126.340 166.154 174.632 1.00 55.98 1588 ARG A O 1
ATOM 9093 N N . GLU A 1 1595 ? 126.601 167.805 173.121 1.00 59.59 1589 GLU A N 1
ATOM 9094 C CA . GLU A 1 1595 ? 125.225 167.708 172.650 1.00 59.50 1589 GLU A CA 1
ATOM 9095 C C . GLU A 1 1595 ? 125.004 166.425 171.855 1.00 61.23 1589 GLU A C 1
ATOM 9096 O O . GLU A 1 1595 ? 123.878 165.919 171.803 1.00 61.09 1589 GLU A O 1
ATOM 9102 N N . TYR A 1 1596 ? 126.060 165.897 171.223 1.00 56.32 1590 TYR A N 1
ATOM 9103 C CA . TYR A 1 1596 ? 125.998 164.557 170.640 1.00 52.06 159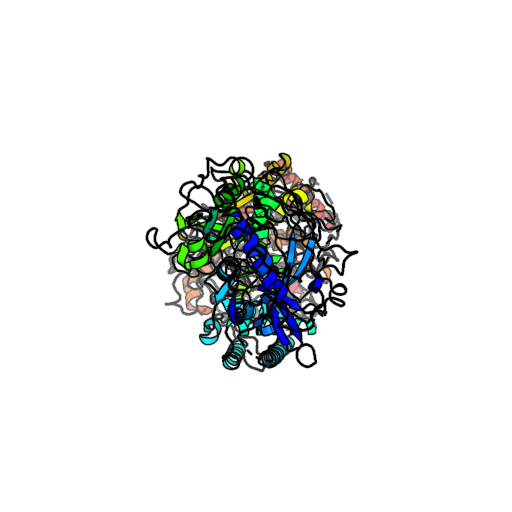0 TYR A CA 1
ATOM 9104 C C . TYR A 1 1596 ? 125.825 163.497 171.718 1.00 52.81 1590 TYR A C 1
ATOM 9105 O O . TYR A 1 1596 ? 125.077 162.530 171.535 1.00 54.70 1590 TYR A O 1
ATOM 9114 N N . ILE A 1 1597 ? 126.538 163.650 172.834 1.00 53.22 1591 ILE A N 1
ATOM 9115 C CA . ILE A 1 1597 ? 126.530 162.654 173.898 1.00 45.57 1591 ILE A CA 1
ATOM 9116 C C . ILE A 1 1597 ? 125.187 162.651 174.625 1.00 50.44 1591 ILE A C 1
ATOM 9117 O O . ILE A 1 1597 ? 124.724 161.597 175.083 1.00 55.56 1591 ILE A O 1
ATOM 9122 N N . ASN A 1 1598 ? 124.523 163.812 174.706 1.00 55.09 1592 ASN A N 1
ATOM 9123 C CA . ASN A 1 1598 ? 123.221 163.893 175.367 1.00 55.02 1592 ASN A CA 1
ATOM 9124 C C . ASN A 1 1598 ? 122.155 163.090 174.630 1.00 53.90 1592 ASN A C 1
ATOM 9125 O O . ASN A 1 1598 ? 121.388 162.356 175.256 1.00 54.35 1592 ASN A O 1
ATOM 9130 N N . LYS A 1 1599 ? 122.098 163.195 173.298 1.00 53.14 1593 LYS A N 1
ATOM 9131 C CA . LYS A 1 1599 ? 121.075 162.449 172.570 1.00 54.76 1593 LYS A CA 1
ATOM 9132 C C . LYS A 1 1599 ? 121.381 160.963 172.480 1.00 53.29 1593 LYS A C 1
ATOM 9133 O O . LYS A 1 1599 ? 120.465 160.172 172.234 1.00 54.75 1593 LYS A O 1
ATOM 9139 N N . GLY A 1 1600 ? 122.637 160.567 172.683 1.00 48.63 1594 GLY A N 1
ATOM 9140 C CA . GLY A 1 1600 ? 122.928 159.164 172.890 1.00 43.92 1594 GLY A CA 1
ATOM 9141 C C . GLY A 1 1600 ? 122.443 158.644 174.225 1.00 49.37 1594 GLY A C 1
ATOM 9142 O O . GLY A 1 1600 ? 122.186 157.443 174.354 1.00 52.82 1594 GLY A O 1
ATOM 9143 N N . TYR A 1 1601 ? 122.307 159.525 175.219 1.00 54.09 1595 TYR A N 1
ATOM 9144 C CA . TYR A 1 1601 ? 121.811 159.129 176.531 1.00 50.09 1595 TYR A CA 1
ATOM 9145 C C . TYR A 1 1601 ? 120.316 158.818 176.501 1.00 54.72 1595 TYR A C 1
ATOM 9146 O O . TYR A 1 1601 ? 119.895 157.788 177.037 1.00 55.52 1595 TYR A O 1
ATOM 9155 N N . GLN A 1 1602 ? 119.490 159.680 175.889 1.00 53.22 1596 GLN A N 1
ATOM 9156 C CA . GLN A 1 1602 ? 118.059 159.377 175.869 1.00 59.39 1596 GLN A CA 1
ATOM 9157 C C . GLN A 1 1602 ? 117.702 158.298 174.857 1.00 59.77 1596 GLN A C 1
ATOM 9158 O O . GLN A 1 1602 ? 116.580 157.781 174.900 1.00 57.70 1596 GLN A O 1
ATOM 9164 N N . LYS A 1 1603 ? 118.614 157.960 173.942 1.00 52.65 1597 LYS A N 1
ATOM 9165 C CA . LYS A 1 1603 ? 118.417 156.770 173.124 1.00 51.21 1597 LYS A CA 1
ATOM 9166 C C . LYS A 1 1603 ? 118.468 155.511 173.979 1.00 49.11 1597 LYS A C 1
ATOM 9167 O O . LYS A 1 1603 ? 117.682 154.580 173.773 1.00 53.33 1597 LYS A O 1
ATOM 9173 N N . LEU A 1 1604 ? 119.374 155.476 174.957 1.00 48.77 1598 LEU A N 1
ATOM 9174 C CA . LEU A 1 1604 ? 119.413 154.362 175.896 1.00 50.89 1598 LEU A CA 1
ATOM 9175 C C . LEU A 1 1604 ? 118.270 154.430 176.898 1.00 54.78 1598 LEU A C 1
ATOM 9176 O O . LEU A 1 1604 ? 117.825 153.388 177.394 1.00 59.55 1598 LEU A O 1
ATOM 9181 N N . ILE A 1 1605 ? 117.807 155.639 177.229 1.00 56.02 1599 ILE A N 1
ATOM 9182 C CA . ILE A 1 1605 ? 116.643 155.789 178.099 1.00 56.63 1599 ILE A CA 1
ATOM 9183 C C . ILE A 1 1605 ? 115.393 155.259 177.406 1.00 55.40 1599 ILE A C 1
ATOM 9184 O O . ILE A 1 1605 ? 114.588 154.539 178.010 1.00 57.64 1599 ILE A O 1
ATOM 9189 N N . GLU A 1 1606 ? 115.228 155.576 176.119 1.00 52.33 1600 GLU A N 1
ATOM 9190 C CA . GLU A 1 1606 ? 114.069 155.097 175.374 1.00 56.21 1600 GLU A CA 1
ATOM 9191 C C . GLU A 1 1606 ? 114.145 153.602 175.083 1.00 58.52 1600 GLU A C 1
ATOM 9192 O O . GLU A 1 1606 ? 113.105 152.976 174.853 1.00 58.44 1600 GLU A O 1
ATOM 9198 N N . TRP A 1 1607 ? 115.344 153.014 175.100 1.00 55.64 1601 TRP A N 1
ATOM 9199 C CA . TRP A 1 1607 ? 115.456 151.565 174.990 1.00 56.45 1601 TRP A CA 1
ATOM 9200 C C . TRP A 1 1607 ? 115.109 150.881 176.304 1.00 52.45 1601 TRP A C 1
ATOM 9201 O O . TRP A 1 1607 ? 114.477 149.819 176.307 1.00 55.43 1601 TRP A O 1
ATOM 9212 N N . SER A 1 1608 ? 115.519 151.473 177.428 1.00 53.40 1602 SER A N 1
ATOM 9213 C CA . SER A 1 1608 ? 115.181 150.907 178.728 1.00 57.79 1602 SER A CA 1
ATOM 9214 C C . SER A 1 1608 ? 113.718 151.150 179.073 1.00 59.51 1602 SER A C 1
ATOM 9215 O O . SER A 1 1608 ? 113.037 150.252 179.582 1.00 61.21 1602 SER A O 1
ATOM 9218 N N . GLY A 1 1609 ? 113.216 152.348 178.796 1.00 64.40 1603 GLY A N 1
ATOM 9219 C CA . GLY A 1 1609 ? 111.840 152.690 179.100 1.00 65.61 1603 GLY A CA 1
ATOM 9220 C C . GLY A 1 1609 ? 111.613 153.007 180.565 1.00 65.08 1603 GLY A C 1
ATOM 9221 O O . GLY A 1 1609 ? 112.199 153.944 181.105 1.00 64.73 1603 GLY A O 1
ATOM 9222 N N . LEU A 1 1619 ? 124.636 167.525 181.254 1.00 66.34 1613 LEU A N 1
ATOM 9223 C CA . LEU A 1 1619 ? 125.368 166.605 182.118 1.00 67.73 1613 LEU A CA 1
ATOM 9224 C C . LEU A 1 1619 ? 124.659 165.257 182.211 1.00 67.57 1613 LEU A C 1
ATOM 9225 O O . LEU A 1 1619 ? 123.764 165.082 183.036 1.00 66.15 1613 LEU A O 1
ATOM 9230 N N . PRO A 1 1620 ? 125.056 164.305 181.364 1.00 69.37 1614 PRO A N 1
ATOM 9231 C CA . PRO A 1 1620 ? 124.429 162.974 181.392 1.00 65.00 1614 PRO A CA 1
ATOM 9232 C C . PRO A 1 1620 ? 124.903 162.180 182.600 1.00 62.00 1614 PRO A C 1
ATOM 9233 O O . PRO A 1 1620 ? 126.105 162.002 182.809 1.00 58.95 1614 PRO A O 1
ATOM 9237 N N . GLN A 1 1621 ? 123.950 161.703 183.397 1.00 58.81 1615 GLN A N 1
ATOM 9238 C CA . GLN A 1 1621 ? 124.243 160.939 184.609 1.00 60.05 1615 GLN A CA 1
ATOM 9239 C C . GLN A 1 1621 ? 124.007 159.469 184.282 1.00 57.90 1615 GLN A C 1
ATOM 9240 O O . GLN A 1 1621 ? 122.888 158.963 184.368 1.00 60.46 1615 GLN A O 1
ATOM 9246 N N . TRP A 1 1622 ? 125.084 158.776 183.913 1.00 54.16 1616 TRP A N 1
ATOM 9247 C CA . TRP A 1 1622 ? 124.986 157.435 183.352 1.00 51.19 1616 TRP A CA 1
ATOM 9248 C C . TRP A 1 1622 ? 124.720 156.354 184.390 1.00 55.32 1616 TRP A C 1
ATOM 9249 O O . TRP A 1 1622 ? 124.410 155.221 184.007 1.00 56.70 1616 TRP A O 1
ATOM 9260 N N . HIS A 1 1623 ? 124.820 156.663 185.681 1.00 55.30 1617 HIS A N 1
ATOM 9261 C CA . HIS A 1 1623 ? 124.671 155.638 186.704 1.00 53.66 1617 HIS A CA 1
ATOM 9262 C C . HIS A 1 1623 ? 123.217 155.334 187.039 1.00 56.02 1617 HIS A C 1
ATOM 9263 O O . HIS A 1 1623 ? 122.962 154.419 187.828 1.00 55.90 1617 HIS A O 1
ATOM 9270 N N . VAL A 1 1624 ? 122.258 156.076 186.480 1.00 55.29 1618 VAL A N 1
ATOM 9271 C CA . VAL A 1 1624 ? 120.853 155.788 186.764 1.00 55.82 1618 VAL A CA 1
ATOM 9272 C C . VAL A 1 1624 ? 120.315 154.671 185.886 1.00 55.49 1618 VAL A C 1
ATOM 9273 O O . VAL A 1 1624 ? 119.261 154.102 186.199 1.00 58.57 1618 VAL A O 1
ATOM 9277 N N . ILE A 1 1625 ? 121.016 154.329 184.810 1.00 52.50 1619 ILE A N 1
ATOM 9278 C CA . ILE A 1 1625 ? 120.690 153.166 183.992 1.00 51.63 1619 ILE A CA 1
ATOM 9279 C C . ILE A 1 1625 ? 121.375 151.966 184.635 1.00 52.74 1619 ILE A C 1
ATOM 9280 O O . ILE A 1 1625 ? 122.594 152.011 184.860 1.00 53.55 1619 ILE A O 1
ATOM 9285 N N . PRO A 1 1626 ? 120.634 150.903 184.980 1.00 50.64 1620 PRO A N 1
ATOM 9286 C CA . PRO A 1 1626 ? 121.223 149.809 185.781 1.00 49.84 1620 PRO A CA 1
ATOM 9287 C C . PRO A 1 1626 ? 122.343 149.038 185.095 1.00 50.12 1620 PRO A C 1
ATOM 9288 O O . PRO A 1 1626 ? 123.262 148.577 185.782 1.00 50.87 1620 PRO A O 1
ATOM 9292 N N . HIS A 1 1627 ? 122.308 148.884 183.772 1.00 46.20 1621 HIS A N 1
ATOM 9293 C CA . HIS A 1 1627 ? 123.374 148.156 183.096 1.00 43.90 1621 HIS A CA 1
ATOM 9294 C C . HIS A 1 1627 ? 124.576 149.031 182.770 1.00 45.91 1621 HIS A C 1
ATOM 9295 O O . HIS A 1 1627 ? 125.678 148.501 182.600 1.00 48.83 1621 HIS A O 1
ATOM 9302 N N . ILE A 1 1628 ? 124.397 150.350 182.689 1.00 43.91 1622 ILE A N 1
ATOM 9303 C CA . ILE A 1 1628 ? 125.532 151.242 182.471 1.00 40.82 1622 ILE A CA 1
ATOM 9304 C C . ILE A 1 1628 ? 126.245 151.535 183.784 1.00 44.09 1622 ILE A C 1
ATOM 9305 O O . ILE A 1 1628 ? 127.471 151.703 183.804 1.00 50.62 1622 ILE A O 1
ATOM 9310 N N . ASP A 1 1629 ? 125.501 151.587 184.893 1.00 44.48 1623 ASP A N 1
ATOM 9311 C CA . ASP A 1 1629 ? 126.122 151.744 186.204 1.00 43.79 1623 ASP A CA 1
ATOM 9312 C C . ASP A 1 1629 ? 127.002 150.550 186.544 1.00 45.67 1623 ASP A C 1
ATOM 9313 O O . ASP A 1 1629 ? 128.110 150.717 187.064 1.00 45.59 1623 ASP A O 1
ATOM 9318 N N . LYS A 1 1630 ? 126.534 149.337 186.239 1.00 48.39 1624 LYS A N 1
ATOM 9319 C CA . LYS A 1 1630 ? 127.346 148.148 186.468 1.00 45.63 1624 LYS A CA 1
ATOM 9320 C C . LYS A 1 1630 ? 128.514 148.066 185.495 1.00 43.02 1624 LYS A C 1
ATOM 9321 O O . LYS A 1 1630 ? 129.585 147.569 185.859 1.00 46.89 1624 LYS A O 1
ATOM 9327 N N . LEU A 1 1631 ? 128.327 148.538 184.260 1.00 38.52 1625 LEU A N 1
ATOM 9328 C CA . LEU A 1 1631 ? 129.416 148.542 183.289 1.00 36.34 1625 LEU A CA 1
ATOM 9329 C C . LEU A 1 1631 ? 130.471 149.583 183.641 1.00 35.50 1625 LEU A C 1
ATOM 9330 O O . LEU A 1 1631 ? 131.671 149.336 183.478 1.00 42.46 1625 LEU A O 1
ATOM 9335 N N . TYR A 1 1632 ? 130.051 150.752 184.121 1.00 39.63 1626 TYR A N 1
ATOM 9336 C CA . TYR A 1 1632 ? 131.024 151.797 184.410 1.00 36.89 1626 TYR A CA 1
ATOM 9337 C C . TYR A 1 1632 ? 131.781 151.533 185.700 1.00 36.44 1626 TYR A C 1
ATOM 9338 O O . TYR A 1 1632 ? 132.951 151.907 185.804 1.00 41.04 1626 TYR A O 1
ATOM 9347 N N . LYS A 1 1633 ? 131.158 150.883 186.684 1.00 43.80 1627 LYS A N 1
ATOM 9348 C CA . LYS A 1 1633 ? 131.937 150.450 187.836 1.00 44.14 1627 LYS A CA 1
ATOM 9349 C C . LYS A 1 1633 ? 132.807 149.245 187.505 1.00 44.12 1627 LYS A C 1
ATOM 9350 O O . LYS A 1 1633 ? 133.824 149.034 188.171 1.00 45.64 1627 LYS A O 1
ATOM 9356 N N . LEU A 1 1634 ? 132.443 148.468 186.480 1.00 38.03 1628 LEU A N 1
ATOM 9357 C CA . LEU A 1 1634 ? 133.346 147.445 185.963 1.00 34.38 1628 LEU A CA 1
ATOM 9358 C C . LEU A 1 1634 ? 134.577 148.076 185.331 1.00 34.35 1628 LEU A C 1
ATOM 9359 O O . LEU A 1 1634 ? 135.678 147.519 185.401 1.00 45.67 1628 LEU A O 1
ATOM 9364 N N . LEU A 1 1635 ? 134.409 149.241 184.709 1.00 33.06 1629 LEU A N 1
ATOM 9365 C CA . LEU A 1 1635 ? 135.503 149.967 184.084 1.00 31.47 1629 LEU A CA 1
ATOM 9366 C C . LEU A 1 1635 ? 135.936 151.181 184.894 1.00 35.57 1629 LEU A C 1
ATOM 9367 O O . LEU A 1 1635 ? 136.594 152.075 184.356 1.00 36.48 1629 LEU A O 1
ATOM 9372 N N . TRP A 1 1636 ? 135.582 151.225 186.173 1.00 45.77 1630 TRP A N 1
ATOM 9373 C CA . TRP A 1 1636 ? 136.018 152.296 187.054 1.00 32.17 1630 TRP A CA 1
ATOM 9374 C C . TRP A 1 1636 ? 137.453 152.058 187.496 1.00 38.03 1630 TRP A C 1
ATOM 9375 O O . TRP A 1 1636 ? 137.847 150.927 187.791 1.00 47.78 1630 TRP A O 1
ATOM 9386 N N . VAL A 1 1637 ? 138.236 153.132 187.534 1.00 42.07 1631 VAL A N 1
ATOM 9387 C CA . VAL A 1 1637 ? 139.642 153.072 187.923 1.00 42.60 1631 VAL A CA 1
ATOM 9388 C C . VAL A 1 1637 ? 139.754 153.618 189.341 1.00 44.70 1631 VAL A C 1
ATOM 9389 O O . VAL A 1 1637 ? 139.646 154.841 189.533 1.00 46.94 1631 VAL A O 1
ATOM 9393 N N . PRO A 1 1638 ? 139.968 152.773 190.353 1.00 45.32 1632 PRO A N 1
ATOM 9394 C CA . PRO A 1 1638 ? 140.032 153.276 191.732 1.00 45.44 1632 PRO A CA 1
ATOM 9395 C C . PRO A 1 1638 ? 141.313 154.015 192.060 1.00 45.42 1632 PRO A C 1
ATOM 9396 O O . PRO A 1 1638 ? 141.335 154.769 193.039 1.00 52.87 1632 PRO A O 1
ATOM 9400 N N . PHE A 1 1639 ? 142.375 153.827 191.284 1.00 45.16 1633 PHE A N 1
ATOM 9401 C CA . PHE A 1 1639 ? 143.664 154.446 191.549 1.00 48.82 1633 PHE A CA 1
ATOM 9402 C C . PHE A 1 1639 ? 143.909 155.683 190.696 1.00 48.88 1633 PHE A C 1
ATOM 9403 O O . PHE A 1 1639 ? 145.029 156.202 190.681 1.00 49.16 1633 PHE A O 1
ATOM 9411 N N . LEU A 1 1640 ? 142.894 156.161 189.986 1.00 56.12 1634 LEU A N 1
ATOM 9412 C CA . LEU A 1 1640 ? 143.060 157.294 189.091 1.00 56.40 1634 LEU A CA 1
ATOM 9413 C C . LEU A 1 1640 ? 143.079 158.606 189.864 1.00 59.53 1634 LEU A C 1
ATOM 9414 O O . LEU A 1 1640 ? 142.437 158.741 190.912 1.00 59.45 1634 LEU A O 1
ATOM 9419 N N . ASN A 1 1641 ? 143.824 159.572 189.320 1.00 72.22 1635 ASN A N 1
ATOM 9420 C CA . ASN A 1 1641 ? 143.982 160.951 189.823 1.00 70.83 1635 ASN A CA 1
ATOM 9421 C C . ASN A 1 1641 ? 144.564 160.879 191.234 1.00 73.34 1635 ASN A C 1
ATOM 9422 O O . ASN A 1 1641 ? 145.496 160.092 191.465 1.00 73.73 1635 ASN A O 1
ATOM 9427 N N . ASP A 1 1642 ? 144.061 161.653 192.192 1.00 78.38 1636 ASP A N 1
ATOM 9428 C CA . ASP A 1 1642 ? 144.556 161.637 193.567 1.00 77.62 1636 ASP A CA 1
ATOM 9429 C C . ASP A 1 1642 ? 143.656 160.710 194.375 1.00 76.84 1636 ASP A C 1
ATOM 9430 O O . ASP A 1 1642 ? 142.662 161.145 194.962 1.00 78.45 1636 ASP A O 1
ATOM 9435 N N . SER A 1 1643 ? 144.007 159.427 194.402 1.00 70.88 1637 SER A N 1
ATOM 9436 C CA . SER A 1 1643 ? 143.239 158.437 195.141 1.00 74.38 1637 SER A CA 1
ATOM 9437 C C . SER A 1 1643 ? 144.196 157.427 195.753 1.00 75.49 1637 SER A C 1
ATOM 9438 O O . SER A 1 1643 ? 145.127 156.962 195.091 1.00 76.75 1637 SER A O 1
ATOM 9441 N N . LYS A 1 1644 ? 143.959 157.095 197.019 1.00 70.89 1638 LYS A N 1
ATOM 9442 C CA . LYS A 1 1644 ? 144.787 156.140 197.741 1.00 68.41 1638 LYS A CA 1
ATOM 9443 C C . LYS A 1 1644 ? 144.276 154.711 197.627 1.00 70.11 1638 LYS A C 1
ATOM 9444 O O . LYS A 1 1644 ? 144.866 153.809 198.230 1.00 72.16 1638 LYS A O 1
ATOM 9450 N N . LEU A 1 1645 ? 143.202 154.483 196.874 1.00 67.35 1639 LEU A N 1
ATOM 9451 C CA . LEU A 1 1645 ? 142.641 153.145 196.743 1.00 65.79 1639 LEU A CA 1
ATOM 9452 C C . LEU A 1 1645 ? 143.507 152.308 195.814 1.00 64.52 1639 LEU A C 1
ATOM 9453 O O . LEU A 1 1645 ? 143.755 152.694 194.667 1.00 64.23 1639 LEU A O 1
ATOM 9458 N N . GLU A 1 1646 ? 143.891 151.122 196.280 1.00 62.72 1640 GLU A N 1
ATOM 9459 C CA . GLU A 1 1646 ? 144.657 150.154 195.460 1.00 58.99 1640 GLU A CA 1
ATOM 9460 C C . GLU A 1 1646 ? 143.995 148.790 195.630 1.00 60.61 1640 GLU A C 1
ATOM 9461 O O . GLU A 1 1646 ? 144.657 147.897 196.145 1.00 61.70 1640 GLU A O 1
ATOM 9467 N N . PRO A 1 1647 ? 142.778 148.554 195.097 1.00 57.62 1641 PRO A N 1
ATOM 9468 C CA . PRO A 1 1647 ? 142.082 147.296 195.320 1.00 51.87 1641 PRO A CA 1
ATOM 9469 C C . PRO A 1 1647 ? 142.896 146.098 194.831 1.00 52.58 1641 PRO A C 1
ATOM 9470 O O . PRO A 1 1647 ? 143.514 146.182 193.806 1.00 55.91 1641 PRO A O 1
ATOM 9474 N N . ASP A 1 1648 ? 142.873 145.028 195.617 1.00 53.59 1642 ASP A N 1
ATOM 9475 C CA . ASP A 1 1648 ? 143.607 143.787 195.287 1.00 52.20 1642 ASP A CA 1
ATOM 9476 C C . ASP A 1 1648 ? 142.691 142.939 194.411 1.00 51.86 1642 ASP A C 1
ATOM 9477 O O . ASP A 1 1648 ? 141.621 142.568 194.869 1.00 53.84 1642 ASP A O 1
ATOM 9482 N N . VAL A 1 1649 ? 143.087 142.694 193.166 1.00 48.07 1643 VAL A N 1
ATOM 9483 C CA . VAL A 1 1649 ? 142.224 141.878 192.275 1.00 41.26 1643 VAL A CA 1
ATOM 9484 C C . VAL A 1 1649 ? 143.075 140.728 191.756 1.00 44.31 1643 VAL A C 1
ATOM 9485 O O . VAL A 1 1649 ? 144.115 140.990 191.156 1.00 47.27 1643 VAL A O 1
ATOM 9489 N N . ARG A 1 1650 ? 142.664 139.501 192.040 1.00 44.53 1644 ARG A N 1
ATOM 9490 C CA . ARG A 1 1650 ? 143.413 138.333 191.526 1.00 41.30 1644 ARG A CA 1
ATOM 9491 C C . ARG A 1 1650 ? 142.488 137.127 191.534 1.00 41.41 1644 ARG A C 1
ATOM 9492 O O . ARG A 1 1650 ? 141.462 137.173 192.200 1.00 43.62 1644 ARG A O 1
ATOM 9500 N N . TYR A 1 1651 ? 142.830 136.115 190.755 1.00 43.76 1645 TYR A N 1
ATOM 9501 C CA . TYR A 1 1651 ? 142.012 134.889 190.759 1.00 36.41 1645 TYR A CA 1
ATOM 9502 C C . TYR A 1 1651 ? 142.467 134.049 191.941 1.00 40.76 1645 TYR A C 1
ATOM 9503 O O . TYR A 1 1651 ? 143.582 134.200 192.429 1.00 44.75 1645 TYR A O 1
ATOM 9512 N N . PRO A 1 1652 ? 141.560 133.251 192.501 1.00 44.52 1646 PRO A N 1
ATOM 9513 C CA . PRO A 1 1652 ? 141.890 132.244 193.512 1.00 40.66 1646 PRO A CA 1
ATOM 9514 C C . PRO A 1 1652 ? 142.817 131.181 192.946 1.00 45.96 1646 PRO A C 1
ATOM 9515 O O . PRO A 1 1652 ? 142.869 130.938 191.739 1.00 51.53 1646 PRO A O 1
ATOM 9519 N N . VAL A 1 1653 ? 143.584 130.568 193.840 1.00 52.57 1647 VAL A N 1
ATOM 9520 C CA . VAL A 1 1653 ? 144.321 129.352 193.521 1.00 52.50 1647 VAL A CA 1
ATOM 9521 C C . VAL A 1 1653 ? 143.369 128.178 193.696 1.00 55.78 1647 VAL A C 1
ATOM 9522 O O . VAL A 1 1653 ? 142.242 128.356 194.168 1.00 56.40 1647 VAL A O 1
ATOM 9526 N N . LEU A 1 1654 ? 143.789 126.980 193.283 1.00 60.35 1648 LEU A N 1
ATOM 9527 C CA . LEU A 1 1654 ? 142.924 125.812 193.428 1.00 59.76 1648 LEU A CA 1
ATOM 9528 C C . LEU A 1 1654 ? 142.766 125.413 194.889 1.00 61.43 1648 LEU A C 1
ATOM 9529 O O . LEU A 1 1654 ? 141.658 125.431 195.435 1.00 64.58 1648 LEU A O 1
ATOM 9534 N N . ASN A 1 1655 ? 143.866 125.041 195.535 1.00 67.76 1649 ASN A N 1
ATOM 9535 C CA . ASN A 1 1655 ? 143.837 124.477 196.875 1.00 70.05 1649 ASN A CA 1
ATOM 9536 C C . ASN A 1 1655 ? 144.779 125.273 197.767 1.00 70.47 1649 ASN A C 1
ATOM 9537 O O . ASN A 1 1655 ? 145.395 126.252 197.340 1.00 71.72 1649 ASN A O 1
ATOM 9542 N N . GLU A 1 1656 ? 144.887 124.845 199.026 1.00 73.39 1650 GLU A N 1
ATOM 9543 C CA . GLU A 1 1656 ? 145.833 125.473 199.939 1.00 75.65 1650 GLU A CA 1
ATOM 9544 C C . GLU A 1 1656 ? 147.274 125.104 199.615 1.00 77.63 1650 GLU A C 1
ATOM 9545 O O . GLU A 1 1656 ? 148.190 125.846 199.985 1.00 78.72 1650 GLU A O 1
ATOM 9551 N N . GLU A 1 1657 ? 147.494 123.985 198.928 1.00 80.88 1651 GLU A N 1
ATOM 9552 C CA . GLU A 1 1657 ? 148.832 123.548 198.561 1.00 82.93 1651 GLU A CA 1
ATOM 9553 C C . GLU A 1 1657 ? 149.324 124.158 197.256 1.00 82.42 1651 GLU A C 1
ATOM 9554 O O . GLU A 1 1657 ? 150.498 123.979 196.911 1.00 79.83 1651 GLU A O 1
ATOM 9560 N N . SER A 1 1658 ? 148.465 124.862 196.525 1.00 76.48 1652 SER A N 1
ATOM 9561 C CA . SER A 1 1658 ? 148.867 125.505 195.283 1.00 74.97 1652 SER A CA 1
ATOM 9562 C C . SER A 1 1658 ? 149.673 126.767 195.567 1.00 76.56 1652 SER A C 1
ATOM 9563 O O . SER A 1 1658 ? 149.442 127.471 196.553 1.00 73.77 1652 SER A O 1
ATOM 9566 N N . LYS A 1 1659 ? 150.628 127.046 194.685 1.00 80.75 1653 LYS A N 1
ATOM 9567 C CA . LYS A 1 1659 ? 151.547 128.154 194.895 1.00 79.42 1653 LYS A CA 1
ATOM 9568 C C . LYS A 1 1659 ? 150.865 129.472 194.526 1.00 78.00 1653 LYS A C 1
ATOM 9569 O O . LYS A 1 1659 ? 150.014 129.528 193.634 1.00 78.15 1653 LYS A O 1
ATOM 9575 N N . GLY A 1 1660 ? 151.252 130.540 195.218 1.00 75.63 1654 GLY A N 1
ATOM 9576 C CA . GLY A 1 1660 ? 150.567 131.816 195.117 1.00 76.49 1654 GLY A CA 1
ATOM 9577 C C . GLY A 1 1660 ? 149.341 131.888 195.998 1.00 75.22 1654 GLY A C 1
ATOM 9578 O O . GLY A 1 1660 ? 148.379 132.593 195.667 1.00 75.86 1654 GLY A O 1
ATOM 9579 N N . TYR A 1 1661 ? 149.363 131.187 197.126 1.00 78.98 1655 TYR A N 1
ATOM 9580 C CA . TYR A 1 1661 ? 148.262 131.155 198.076 1.00 78.83 1655 TYR A CA 1
ATOM 9581 C C . TYR A 1 1661 ? 148.699 131.834 199.365 1.00 79.35 1655 TYR A C 1
ATOM 9582 O O . TYR A 1 1661 ? 149.709 131.447 199.962 1.00 81.15 1655 TYR A O 1
ATOM 9591 N N . ILE A 1 1662 ? 147.945 132.841 199.789 1.00 81.20 1656 ILE A N 1
ATOM 9592 C CA . ILE A 1 1662 ? 148.222 133.505 201.056 1.00 80.60 1656 ILE A CA 1
ATOM 9593 C C . ILE A 1 1662 ? 147.663 132.652 202.185 1.00 81.18 1656 ILE A C 1
ATOM 9594 O O . ILE A 1 1662 ? 146.478 132.298 202.184 1.00 78.34 1656 ILE A O 1
ATOM 9599 N N . GLU A 1 1663 ? 148.522 132.312 203.144 1.00 90.85 1657 GLU A N 1
ATOM 9600 C CA . GLU A 1 1663 ? 148.140 131.409 204.222 1.00 90.21 1657 GLU A CA 1
ATOM 9601 C C . GLU A 1 1663 ? 147.191 132.105 205.190 1.00 88.57 1657 GLU A C 1
ATOM 9602 O O . GLU A 1 1663 ? 147.449 133.229 205.631 1.00 87.80 1657 GLU A O 1
ATOM 9608 N N . GLY A 1 1664 ? 146.092 131.430 205.521 1.00 85.86 1658 GLY A N 1
ATOM 9609 C CA . GLY A 1 1664 ? 145.084 131.968 206.406 1.00 86.51 1658 GLY A CA 1
ATOM 9610 C C . GLY A 1 1664 ? 143.838 132.479 205.716 1.00 84.30 1658 GLY A C 1
ATOM 9611 O O . GLY A 1 1664 ? 142.842 132.750 206.397 1.00 84.40 1658 GLY A O 1
ATOM 9612 N N . SER A 1 1665 ? 143.860 132.613 204.395 1.00 79.11 1659 SER A N 1
ATOM 9613 C CA . SER A 1 1665 ? 142.706 133.070 203.638 1.00 79.25 1659 SER A CA 1
ATOM 9614 C C . SER A 1 1665 ? 141.986 131.882 203.015 1.00 79.85 1659 SER A C 1
ATOM 9615 O O . SER A 1 1665 ? 142.595 130.858 202.699 1.00 80.79 1659 SER A O 1
ATOM 9618 N N . ASP A 1 1666 ? 140.673 132.028 202.848 1.00 70.46 1660 ASP A N 1
ATOM 9619 C CA . ASP A 1 1666 ? 139.854 131.015 202.199 1.00 68.54 1660 ASP A CA 1
ATOM 9620 C C . ASP A 1 1666 ? 139.710 131.257 200.702 1.00 70.23 1660 ASP A C 1
ATOM 9621 O O . ASP A 1 1666 ? 138.752 130.769 200.092 1.00 70.28 1660 ASP A O 1
ATOM 9626 N N . TYR A 1 1667 ? 140.640 131.997 200.098 1.00 58.40 1661 TYR A N 1
ATOM 9627 C CA . TYR A 1 1667 ? 140.561 132.355 198.682 1.00 55.94 1661 TYR A CA 1
ATOM 9628 C C . TYR A 1 1667 ? 141.103 131.208 197.829 1.00 55.70 1661 TYR A C 1
ATOM 9629 O O . TYR A 1 1667 ? 142.191 131.264 197.253 1.00 57.22 1661 TYR A O 1
ATOM 9638 N N . THR A 1 1668 ? 140.307 130.149 197.758 1.00 60.62 1662 THR A N 1
ATOM 9639 C CA . THR A 1 1668 ? 140.643 128.966 196.986 1.00 59.54 1662 THR A CA 1
ATOM 9640 C C . THR A 1 1668 ? 139.415 128.505 196.219 1.00 57.71 1662 THR A C 1
ATOM 9641 O O . THR A 1 1668 ? 138.280 128.741 196.636 1.00 63.55 1662 THR A O 1
ATOM 9645 N N . TYR A 1 1669 ? 139.653 127.835 195.094 1.00 53.78 1663 TYR A N 1
ATOM 9646 C CA . TYR A 1 1669 ? 138.556 127.292 194.308 1.00 54.44 1663 TYR A CA 1
ATOM 9647 C C . TYR A 1 1669 ? 137.973 126.019 194.903 1.00 56.65 1663 TYR A C 1
ATOM 9648 O O . TYR A 1 1669 ? 136.894 125.598 194.475 1.00 51.82 1663 TYR A O 1
ATOM 9657 N N . LYS A 1 1670 ? 138.664 125.391 195.858 1.00 67.46 1664 LYS A N 1
ATOM 9658 C CA . LYS A 1 1670 ? 138.089 124.245 196.553 1.00 65.46 1664 LYS A CA 1
ATOM 9659 C C . LYS A 1 1670 ? 136.923 124.670 197.435 1.00 66.24 1664 LYS A C 1
ATOM 9660 O O . LYS A 1 1670 ? 135.899 123.980 197.494 1.00 67.29 1664 LYS A O 1
ATOM 9666 N N . LYS A 1 1671 ? 137.053 125.807 198.117 1.00 63.33 1665 LYS A N 1
ATOM 9667 C CA . LYS A 1 1671 ? 135.992 126.306 198.983 1.00 66.29 1665 LYS A CA 1
ATOM 9668 C C . LYS A 1 1671 ? 134.982 127.172 198.240 1.00 66.59 1665 LYS A C 1
ATOM 9669 O O . LYS A 1 1671 ? 133.781 127.095 198.524 1.00 69.21 1665 LYS A O 1
ATOM 9675 N N . LEU A 1 1672 ? 135.439 128.004 197.301 1.00 58.28 1666 LEU A N 1
ATOM 9676 C CA . LEU A 1 1672 ? 134.508 128.808 196.515 1.00 59.43 1666 LEU A CA 1
ATOM 9677 C C . LEU A 1 1672 ? 133.719 127.953 195.533 1.00 60.44 1666 LEU A C 1
ATOM 9678 O O . LEU A 1 1672 ? 132.551 128.248 195.256 1.00 62.33 1666 LEU A O 1
ATOM 9683 N N . GLY A 1 1673 ? 134.334 126.898 194.995 1.00 59.87 1667 GLY A N 1
ATOM 9684 C CA . GLY A 1 1673 ? 133.616 125.986 194.124 1.00 56.67 1667 GLY A CA 1
ATOM 9685 C C . GLY A 1 1673 ? 132.747 124.980 194.845 1.00 56.79 1667 GLY A C 1
ATOM 9686 O O . GLY A 1 1673 ? 131.909 124.336 194.206 1.00 59.61 1667 GLY A O 1
ATOM 9687 N N . ASP A 1 1674 ? 132.931 124.822 196.153 1.00 61.17 1668 ASP A N 1
ATOM 9688 C CA . ASP A 1 1674 ? 132.090 123.913 196.918 1.00 63.70 1668 ASP A CA 1
ATOM 9689 C C . ASP A 1 1674 ? 130.703 124.508 197.105 1.00 65.03 1668 ASP A C 1
ATOM 9690 O O . ASP A 1 1674 ? 130.559 125.663 197.511 1.00 66.97 1668 ASP A O 1
ATOM 9695 N N . LYS A 1 1675 ? 129.681 123.698 196.817 1.00 64.75 1669 LYS A N 1
ATOM 9696 C CA . LYS A 1 1675 ? 128.296 124.149 196.914 1.00 63.55 1669 LYS A CA 1
ATOM 9697 C C . LYS A 1 1675 ? 127.884 124.397 198.362 1.00 64.86 1669 LYS A C 1
ATOM 9698 O O . LYS A 1 1675 ? 127.078 125.296 198.631 1.00 64.90 1669 LYS A O 1
ATOM 9704 N N . ASP A 1 1676 ? 128.448 123.635 199.303 1.00 68.45 1670 ASP A N 1
ATOM 9705 C CA . ASP A 1 1676 ? 128.074 123.768 200.708 1.00 69.06 1670 ASP A CA 1
ATOM 9706 C C . ASP A 1 1676 ? 128.567 125.084 201.300 1.00 69.42 1670 ASP A C 1
ATOM 9707 O O . ASP A 1 1676 ? 127.855 125.728 202.079 1.00 71.23 1670 ASP A O 1
ATOM 9712 N N . ASN A 1 1677 ? 129.782 125.504 200.944 1.00 68.48 1671 ASN A N 1
ATOM 9713 C CA . ASN A 1 1677 ? 130.296 126.768 201.461 1.00 69.40 1671 ASN A CA 1
ATOM 9714 C C . ASN A 1 1677 ? 129.700 127.932 200.676 1.00 70.44 1671 ASN A C 1
ATOM 9715 O O . ASN A 1 1677 ? 129.026 128.796 201.246 1.00 72.56 1671 ASN A O 1
ATOM 9720 N N . LEU A 1 1678 ? 129.942 127.969 199.372 1.00 63.90 1672 LEU A N 1
ATOM 9721 C CA . LEU A 1 1678 ? 129.386 129.001 198.499 1.00 61.53 1672 LEU A CA 1
ATOM 9722 C C . LEU A 1 1678 ? 128.326 128.377 197.608 1.00 63.49 1672 LEU A C 1
ATOM 9723 O O . LEU A 1 1678 ? 128.675 127.623 196.680 1.00 66.87 1672 LEU A O 1
ATOM 9728 N N . PRO A 1 1679 ? 127.042 128.642 197.842 1.00 63.34 1673 PRO A N 1
ATOM 9729 C CA . PRO A 1 1679 ? 125.996 128.051 197.000 1.00 61.77 1673 PRO A CA 1
ATOM 9730 C C . PRO A 1 1679 ? 126.039 128.588 195.577 1.00 61.45 1673 PRO A C 1
ATOM 9731 O O . PRO A 1 1679 ? 126.604 129.648 195.297 1.00 61.63 1673 PRO A O 1
ATOM 9735 N N . TYR A 1 1680 ? 125.450 127.801 194.670 1.00 60.07 1674 TYR A N 1
ATOM 9736 C CA . TYR A 1 1680 ? 125.577 128.051 193.237 1.00 56.89 1674 TYR A CA 1
ATOM 9737 C C . TYR A 1 1680 ? 124.898 129.345 192.815 1.00 57.00 1674 TYR A C 1
ATOM 9738 O O . TYR A 1 1680 ? 125.408 130.045 191.937 1.00 56.73 1674 TYR A O 1
ATOM 9747 N N . LYS A 1 1681 ? 123.759 129.679 193.426 1.00 61.85 1675 LYS A N 1
ATOM 9748 C CA . LYS A 1 1681 ? 123.086 130.936 193.115 1.00 58.59 1675 LYS A CA 1
ATOM 9749 C C . LYS A 1 1681 ? 123.885 132.131 193.620 1.00 58.43 1675 LYS A C 1
ATOM 9750 O O . LYS A 1 1681 ? 123.910 133.185 192.975 1.00 59.27 1675 LYS A O 1
ATOM 9756 N N . THR A 1 1682 ? 124.543 131.981 194.773 1.00 53.82 1676 THR A N 1
ATOM 9757 C CA . THR A 1 1682 ? 125.315 133.074 195.354 1.00 53.55 1676 THR A CA 1
ATOM 9758 C C . THR A 1 1682 ? 126.585 133.350 194.551 1.00 53.76 1676 THR A C 1
ATOM 9759 O O . THR A 1 1682 ? 127.022 134.505 194.456 1.00 52.90 1676 THR A O 1
ATOM 9763 N N . ARG A 1 1683 ? 127.164 132.317 193.936 1.00 53.38 1677 ARG A N 1
ATOM 9764 C CA . ARG A 1 1683 ? 128.370 132.504 193.137 1.00 51.51 1677 ARG A CA 1
ATOM 9765 C C . ARG A 1 1683 ? 128.091 133.278 191.850 1.00 49.64 1677 ARG A C 1
ATOM 9766 O O . ARG A 1 1683 ? 128.929 134.080 191.423 1.00 54.14 1677 ARG A O 1
ATOM 9774 N N . VAL A 1 1684 ? 126.929 133.063 191.225 1.00 48.63 1678 VAL A N 1
ATOM 9775 C CA . VAL A 1 1684 ? 126.592 133.813 190.017 1.00 47.98 1678 VAL A CA 1
ATOM 9776 C C . VAL A 1 1684 ? 126.298 135.271 190.346 1.00 51.00 1678 VAL A C 1
ATOM 9777 O O . VAL A 1 1684 ? 126.734 136.178 189.627 1.00 49.86 1678 VAL A O 1
ATOM 9781 N N . LYS A 1 1685 ? 125.561 135.531 191.432 1.00 55.05 1679 LYS A N 1
ATOM 9782 C CA . LYS A 1 1685 ? 125.357 136.922 191.820 1.00 50.44 1679 LYS A CA 1
ATOM 9783 C C . LYS A 1 1685 ? 126.610 137.523 192.438 1.00 48.02 1679 LYS A C 1
ATOM 9784 O O . LYS A 1 1685 ? 126.724 138.749 192.500 1.00 50.93 1679 LYS A O 1
ATOM 9790 N N . GLY A 1 1686 ? 127.550 136.693 192.893 1.00 46.33 1680 GLY A N 1
ATOM 9791 C CA . GLY A 1 1686 ? 128.868 137.200 193.224 1.00 45.28 1680 GLY A CA 1
ATOM 9792 C C . GLY A 1 1686 ? 129.710 137.483 191.997 1.00 46.33 1680 GLY A C 1
ATOM 9793 O O . GLY A 1 1686 ? 130.669 138.255 192.062 1.00 49.38 1680 GLY A O 1
ATOM 9794 N N . LEU A 1 1687 ? 129.366 136.866 190.866 1.00 45.29 1681 LEU A N 1
ATOM 9795 C CA . LEU A 1 1687 ? 130.065 137.098 189.608 1.00 43.13 1681 LEU A CA 1
ATOM 9796 C C . LEU A 1 1687 ? 129.415 138.181 188.761 1.00 46.37 1681 LEU A C 1
ATOM 9797 O O . LEU A 1 1687 ? 130.118 138.884 188.031 1.00 43.09 1681 LEU A O 1
ATOM 9802 N N . THR A 1 1688 ? 128.095 138.327 188.826 1.00 50.08 1682 THR A N 1
ATOM 9803 C CA . THR A 1 1688 ? 127.400 139.333 188.036 1.00 41.14 1682 THR A CA 1
ATOM 9804 C C . THR A 1 1688 ? 127.318 140.684 188.728 1.00 43.59 1682 THR A C 1
ATOM 9805 O O . THR A 1 1688 ? 126.847 141.645 188.113 1.00 51.31 1682 THR A O 1
ATOM 9809 N N . THR A 1 1689 ? 127.743 140.780 189.986 1.00 41.46 1683 THR A N 1
ATOM 9810 C CA . THR A 1 1689 ? 127.804 142.061 190.669 1.00 42.62 1683 THR A CA 1
ATOM 9811 C C . THR A 1 1689 ? 129.249 142.525 190.681 1.00 41.97 1683 THR A C 1
ATOM 9812 O O . THR A 1 1689 ? 130.080 141.897 191.355 1.00 44.53 1683 THR A O 1
ATOM 9816 N N . PRO A 1 1690 ? 129.599 143.579 189.944 1.00 40.49 1684 PRO A N 1
ATOM 9817 C CA . PRO A 1 1690 ? 130.995 144.028 189.890 1.00 43.70 1684 PRO A CA 1
ATOM 9818 C C . PRO A 1 1690 ? 131.518 144.537 191.223 1.00 43.95 1684 PRO A C 1
ATOM 9819 O O . PRO A 1 1690 ? 130.787 145.125 192.024 1.00 46.61 1684 PRO A O 1
ATOM 9823 N N . TRP A 1 1691 ? 132.814 144.279 191.435 1.00 45.04 1685 TRP A N 1
ATOM 9824 C CA . TRP A 1 1691 ? 133.563 144.596 192.657 1.00 44.07 1685 TRP A CA 1
ATOM 9825 C C . TRP A 1 1691 ? 132.938 143.974 193.901 1.00 42.64 1685 TRP A C 1
ATOM 9826 O O . TRP A 1 1691 ? 132.998 144.550 194.989 1.00 43.57 1685 TRP A O 1
ATOM 9837 N N . SER A 1 1692 ? 132.335 142.804 193.755 1.00 43.27 1686 SER A N 1
ATOM 9838 C CA . SER A 1 1692 ? 131.887 142.061 194.920 1.00 39.71 1686 SER A CA 1
ATOM 9839 C C . SER A 1 1692 ? 133.097 141.482 195.639 1.00 45.36 1686 SER A C 1
ATOM 9840 O O . SER A 1 1692 ? 134.059 141.065 194.984 1.00 47.04 1686 SER A O 1
ATOM 9843 N N . PRO A 1 1693 ? 133.100 141.461 196.968 1.00 55.51 1687 PRO A N 1
ATOM 9844 C CA . PRO A 1 1693 ? 134.212 140.841 197.690 1.00 48.47 1687 PRO A CA 1
ATOM 9845 C C . PRO A 1 1693 ? 134.183 139.330 197.543 1.00 48.94 1687 PRO A C 1
ATOM 9846 O O . PRO A 1 1693 ? 133.168 138.676 197.790 1.00 53.68 1687 PRO A O 1
ATOM 9850 N N . TRP A 1 1694 ? 135.318 138.778 197.124 1.00 42.91 1688 TRP A N 1
ATOM 9851 C CA . TRP A 1 1694 ? 135.466 137.334 197.049 1.00 45.22 1688 TRP A CA 1
ATOM 9852 C C . TRP A 1 1694 ? 136.335 136.767 198.160 1.00 46.18 1688 TRP A C 1
ATOM 9853 O O . TRP A 1 1694 ? 136.393 135.543 198.317 1.00 51.39 1688 TRP A O 1
ATOM 9864 N N . ASN A 1 1695 ? 136.995 137.622 198.932 1.00 52.92 1689 ASN A N 1
ATOM 9865 C CA . ASN A 1 1695 ? 137.736 137.193 200.107 1.00 54.71 1689 ASN A CA 1
ATOM 9866 C C . ASN A 1 1695 ? 137.787 138.319 201.129 1.00 53.82 1689 ASN A C 1
ATOM 9867 O O . ASN A 1 1695 ? 137.503 139.471 200.806 1.00 54.95 1689 ASN A O 1
#

Foldseek 3Di:
DWFKKKKAFQAFFWEDEDDPLVCQVVDQRSVLQVQAWYWYADDDDLFDTFIWAALVNVLVLLLLLLQVLCLLQQQDDPPFGAAFEDQDDDVVVHPDASDHDLDAGEHGDHPHDDDAELVHHALSNLSVQPHFQDDRDDDDQVSGQKDKHMWTWPASHGLQQFWWKWKAFFADLFFRHTPAIAITTRTDRVRGRMTIIIMDHNDPNNVSSRLLSQLRSQDGNQGGIHMGGDPPLVVLLVLLLLVCVLCVVVVNLVCLLLVLLLLLVCLLVAPCCLVVVQFAFADDPDPQTDPQQQRQRVHGGNSVSVNVQCVVVVVDGSNVSSNSSSLSSVLVSVVVPRHDHFPADHHYDRDDPPFFKKKKKKKWKWFFQFWAAAFTDDSVCGHPPPVVPRDSAPTEGDADVLQFHKQAQSQLLSLLLSQLCLLVVHFDRDHGHDSHQDPTPSSVQSVQKDWHIKTFPDRRWFDKDWDFDQQQFFRHTDVPGIHIYGIGAGRTIIITIMIGTGRDDDLSSLLVLQLCACPPPHHRARQTHDPQQLPHRRIHIHLIWIKMAGCNPPVVQCSVCSVCGSPSVVVSPDDQVPDGPRIHTDPVRDHNVRGDSNPPRRVQFWAKWKKKFWFQFFAFQWDQSVCRSGHVNFRTEADFGFHAHPVVRGTDPDTWGWQGSSLVLVLLLLQLQQAQVVLVDPDCVVHPGLSCAACNDPRGHHQKHWGIFTFPQQVVFPQQWAKAKDFAAFQQWRDGAPPGTGIYIGGQHRNVRTTITIIMMIGGPPQDPVSVVSSVSSQVCLQQQVGAGHPQQQQAHRGTPGMGIDPSHEAFAFDFPFDVVLVVPLVQPFEAAQKFFQCQDLFFDFDLPAGTNRYFDLQFWFFKFKKKKFFQAKAAAFRQSQQCCVPCCVVAPQQRETEAHDRSPFHKAGSNLVLNQLLSLLCLQQVHARQRHHQVDAECHDHHLVVLDHPRNHHDDDSNVGHTLSCSQCHDSSRHHQKGKHMWTWDDWQFACAADPDPHRRKFWAAFDDTGHCCLLVVDPVHGRLHGMFGAAFHLVVVRSVCRVVRVPPPRNNRTHMYRITGGTTIIIMMITGGRHHLQRVLSSVCSQAVHQQFFTATHPCRSSNHRGMHMGTDWTATDNGDTDDHVSSVVSNVSNLVVSVVSVVNRDQCVSPSSVQVRSSRGHQVPDPHSRRHHYHAADADCPDPPDDPPDPRHCVQCVDCVNNNSVNSNVSRNRPPRGPD